Protein 6FU4 (pdb70)

Solvent-accessible surface area: 48179 Å² total

Foldseek 3Di:
DLVVLLVVLVVVLFVVLQVLLLVVLVVVVLVVVVLVVLVVLLVCVVVPVDPPQVSLLVVQVVQQVSQLVDQQFFKGKKWFDVCLSRVPLCVCQPPVNSCAYNSSTNIKMWGDNGRPPTDIDHYDCQCVQQDQFLLRGGPNCLWVVCQVVVAWAWDDWGWDDDPHDTFIIWTKHFNDDPSHGRIMTTHGGLVSVQVSQQVSCCVVLNNQWKKWKADLSAQTSYINVDPVSHSPHNCVVPVVCSVVLNVCQQVQHKDWDDDPQKIKIWHWHASDPPYRTMTMIIIDGSDSSVDD/DVVVVVVVQVLQVVLQVLLLVLLVVVVLVVVVLVVLVVLLVCVVVPVAPPQRSLQVVQVVLVVSQLVDQQFFKDKKWFDVCLRPNPLVVCAPPCSSCAYNSSTNIKMWGCNPRPPIDIGHYPCQCVQQDQFLLRGGPNCLWVVCQVVVAWAKDDKGWDDDPNDTFIIWIKHFNDDPRHGGIMITHGGLVVVQVSQLVSCCVVLNNQWWKWKADLSQATSYINVDRVSHRPHNCVPPVPCSVVLSVCQQVQHWDWADDDFWIKTWHWHASDPPYRTIIMIIIGGPVSD/DLVVLLVVLVVVLFVVLQVLLLVVLCVLVLVVVVLVVLVVLLVCLVVVVAPPVRSLQCVQVVLQVSQLVDQQFFKDKKWFDVCLSRNPLVVCQPPVNSCAYNSSTNIKMWGDNGRPNTDIDHYDCQCPFQPAFLLGGGPNCLWVVCQPVVAWAWDDWGWDDDPNDIAIIWTKHFNDDPSHGGIMTTHGGLVSVQVSQQVSCCVVLNNQWKKWKADLSAQTSYINPDPVSHRPHNCVVPVVCSVVVSVCQQVQHKDWDDDDQKIKIWHWHDSDPPYRTMIMIIIGGSVSSPD/DVVVVVVLVLFVVLQVLLLVVLCVVVLVVVVLVVLVVLLVCVVVVVDPPQVSLQVVQVVLLVSCQVDLQFFKDKKWFDQCLSPNPLVVQAPPQSSCAYNSSTRIKMWGCLDSRDIDIDHYPCQCPQQDQFLFRGGPNCLWVVQQVVVAWAWDDWGWDDGNNDIFIIWTKHFSDDPRHRGIMTTHGGLVSVQVSQLVSCCVVLNNQWWKFKADLRAQTSYINVDPVSHSPGNCVPVVPCRVVLNVVQQVQHWDWADDDFWIKIKHWAASDPPYRIIIMIIIHGVVSD

Structure (mmCIF, N/CA/C/O backbone):
data_6FU4
#
_entry.id   6FU4
#
_cell.length_a   81.616
_cell.length_b   103.983
_cell.length_c   147.452
_cell.angle_alpha   90.00
_cell.angle_beta   90.00
_cell.angle_gamma   90.00
#
_symmetry.space_group_name_H-M   'P 21 21 2'
#
loop_
_entity.id
_entity.type
_entity.pdbx_description
1 polymer 'Probable chemotaxis transducer'
2 non-polymer HISTAMINE
3 non-polymer 'PHOSPHATE ION'
4 non-polymer GLYCEROL
5 non-polymer 'ACETATE ION'
6 water water
#
loop_
_atom_site.group_PDB
_atom_site.id
_atom_site.type_symbol
_atom_site.label_atom_id
_atom_site.label_alt_id
_atom_site.label_comp_id
_atom_site.label_asym_id
_atom_site.label_entity_id
_atom_site.label_seq_id
_atom_site.pdbx_PDB_ins_code
_atom_site.Cartn_x
_atom_site.Cartn_y
_atom_site.Cartn_z
_atom_site.occupancy
_atom_site.B_iso_or_equiv
_atom_site.auth_seq_id
_atom_site.auth_comp_id
_atom_site.auth_asym_id
_atom_site.auth_atom_id
_atom_site.pdbx_PDB_model_num
ATOM 1 N N . GLN A 1 33 ? 25.233 24.839 43.435 1.00 92.45 48 GLN A N 1
ATOM 2 C CA . GLN A 1 33 ? 25.508 23.592 44.139 1.00 92.40 48 GLN A CA 1
ATOM 3 C C . GLN A 1 33 ? 25.017 23.653 45.578 1.00 96.15 48 GLN A C 1
ATOM 4 O O . GLN A 1 33 ? 25.443 24.510 46.355 1.00 95.12 48 GLN A O 1
ATOM 18 N N . LEU A 1 35 ? 25.694 21.340 47.434 1.00 84.96 50 LEU A N 1
ATOM 19 C CA . LEU A 1 35 ? 26.709 20.516 48.080 1.00 78.19 50 LEU A CA 1
ATOM 20 C C . LEU A 1 35 ? 27.298 21.216 49.296 1.00 70.94 50 LEU A C 1
ATOM 21 O O . LEU A 1 35 ? 27.528 20.583 50.334 1.00 67.06 50 LEU A O 1
ATOM 26 N N . ASP A 1 36 ? 27.557 22.521 49.184 1.00 67.47 51 ASP A N 1
ATOM 27 C CA . ASP A 1 36 ? 28.243 23.233 50.257 1.00 63.98 51 ASP A CA 1
ATOM 28 C C . ASP A 1 36 ? 27.410 23.285 51.527 1.00 57.69 51 ASP A C 1
ATOM 29 O O . ASP A 1 36 ? 27.963 23.197 52.627 1.00 57.53 51 ASP A O 1
ATOM 34 N N . GLU A 1 37 ? 26.091 23.412 51.403 1.00 54.93 52 GLU A N 1
ATOM 35 C CA . GLU A 1 37 ? 25.253 23.463 52.592 1.00 53.03 52 GLU A CA 1
ATOM 36 C C . GLU A 1 37 ? 25.279 22.136 53.343 1.00 47.05 52 GLU A C 1
ATOM 37 O O . GLU A 1 37 ? 25.379 22.119 54.575 1.00 46.13 52 GLU A O 1
ATOM 43 N N . SER A 1 38 ? 25.208 21.012 52.622 1.00 43.62 53 SER A N 1
ATOM 44 C CA . SER A 1 38 ? 25.267 19.719 53.293 1.00 42.37 53 SER A CA 1
ATOM 45 C C . SER A 1 38 ? 26.627 19.488 53.941 1.00 43.63 53 SER A C 1
ATOM 46 O O . SER A 1 38 ? 26.705 18.839 54.989 1.00 49.48 53 SER A O 1
ATOM 49 N N . ALA A 1 39 ? 27.703 20.014 53.348 1.00 40.87 54 ALA A N 1
ATOM 50 C CA . ALA A 1 39 ? 29.018 19.891 53.973 1.00 40.80 54 ALA A CA 1
ATOM 51 C C . ALA A 1 39 ? 29.096 20.701 55.261 1.00 38.98 54 ALA A C 1
ATOM 52 O O . ALA A 1 39 ? 29.732 20.273 56.231 1.00 40.42 54 ALA A O 1
ATOM 54 N N . ARG A 1 40 ? 28.465 21.877 55.285 1.00 36.40 55 ARG A N 1
ATOM 55 C CA . ARG A 1 40 ? 28.446 22.689 56.497 1.00 36.98 55 ARG A CA 1
ATOM 56 C C . ARG A 1 40 ? 27.663 22.002 57.607 1.00 34.12 55 ARG A C 1
ATOM 57 O O . ARG A 1 40 ? 28.127 21.920 58.749 1.00 32.58 55 ARG A O 1
ATOM 65 N N . LEU A 1 41 ? 26.464 21.513 57.289 1.00 34.51 56 LEU A N 1
ATOM 66 C CA . LEU A 1 41 ? 25.636 20.879 58.305 1.00 38.99 56 LEU A CA 1
ATOM 67 C C . LEU A 1 41 ? 26.329 19.662 58.897 1.00 40.14 56 LEU A C 1
ATOM 68 O O . LEU A 1 41 ? 26.291 19.449 60.115 1.00 45.93 56 LEU A O 1
ATOM 73 N N . ARG A 1 42 ? 26.991 18.867 58.056 1.00 33.69 57 ARG A N 1
ATOM 74 C CA . ARG A 1 42 ? 27.691 17.691 58.555 1.00 34.02 57 ARG A CA 1
ATOM 75 C C . ARG A 1 42 ? 28.785 18.084 59.536 1.00 36.20 57 ARG A C 1
ATOM 76 O O . ARG A 1 42 ? 28.879 17.524 60.634 1.00 38.41 57 ARG A O 1
ATOM 84 N N . LEU A 1 43 ? 29.609 19.067 59.165 1.00 36.08 58 LEU A N 1
ATOM 85 C CA . LEU A 1 43 ? 30.720 19.467 60.022 1.00 35.71 58 LEU A CA 1
ATOM 86 C C . LEU A 1 43 ? 30.227 20.119 61.309 1.00 33.45 58 LEU A C 1
ATOM 87 O O . LEU A 1 43 ? 30.801 19.894 62.381 1.00 29.43 58 LEU A O 1
ATOM 92 N N . GLU A 1 44 ? 29.173 20.935 61.225 1.00 32.70 59 GLU A N 1
ATOM 93 C CA . GLU A 1 44 ? 28.594 21.500 62.439 1.00 37.08 59 GLU A CA 1
ATOM 94 C C . GLU A 1 44 ? 28.170 20.401 63.404 1.00 35.83 59 GLU A C 1
ATOM 95 O O . GLU A 1 44 ? 28.456 20.475 64.605 1.00 36.22 59 GLU A O 1
ATOM 101 N N . ALA A 1 45 ? 27.509 19.359 62.891 1.00 28.47 60 ALA A N 1
ATOM 102 C CA . ALA A 1 45 ? 27.121 18.241 63.743 1.00 28.81 60 ALA A CA 1
ATOM 103 C C . ALA A 1 45 ? 28.342 17.503 64.283 1.00 28.26 60 ALA A C 1
ATOM 104 O O . ALA A 1 45 ? 28.372 17.129 65.462 1.00 28.51 60 ALA A O 1
ATOM 106 N N . ARG A 1 46 ? 29.362 17.290 63.444 1.00 28.75 61 ARG A N 1
ATOM 107 C CA . ARG A 1 46 ? 30.602 16.689 63.933 1.00 33.34 61 ARG A CA 1
ATOM 108 C C . ARG A 1 46 ? 31.229 17.549 65.022 1.00 37.27 61 ARG A C 1
ATOM 109 O O . ARG A 1 46 ? 31.705 17.030 66.040 1.00 38.17 61 ARG A O 1
ATOM 117 N N . GLY A 1 47 ? 31.225 18.869 64.833 1.00 26.93 62 GLY A N 1
ATOM 118 C CA . GLY A 1 47 ? 31.735 19.752 65.869 1.00 30.82 62 GLY A CA 1
ATOM 119 C C . GLY A 1 47 ? 30.975 19.622 67.176 1.00 32.75 62 GLY A C 1
ATOM 120 O O . GLY A 1 47 ? 31.573 19.607 68.256 1.00 31.21 62 GLY A O 1
ATOM 121 N N A GLU A 1 48 ? 29.645 19.537 67.095 0.56 32.25 63 GLU A N 1
ATOM 122 N N B GLU A 1 48 ? 29.647 19.520 67.103 0.44 32.42 63 GLU A N 1
ATOM 123 C CA A GLU A 1 48 ? 28.838 19.344 68.294 0.56 34.48 63 GLU A CA 1
ATOM 124 C CA B GLU A 1 48 ? 28.877 19.358 68.331 0.44 34.42 63 GLU A CA 1
ATOM 125 C C A GLU A 1 48 ? 29.182 18.024 68.975 0.56 32.52 63 GLU A C 1
ATOM 126 C C B GLU A 1 48 ? 29.166 18.013 68.989 0.44 32.62 63 GLU A C 1
ATOM 127 O O A GLU A 1 48 ? 29.386 17.975 70.192 0.56 32.62 63 GLU A O 1
ATOM 128 O O B GLU A 1 48 ? 29.314 17.939 70.213 0.44 32.86 63 GLU A O 1
ATOM 139 N N . LEU A 1 49 ? 29.272 16.945 68.195 1.00 32.80 64 LEU A N 1
ATOM 140 C CA . LEU A 1 49 ? 29.601 15.636 68.758 1.00 36.61 64 LEU A CA 1
ATOM 141 C C . LEU A 1 49 ? 30.949 15.650 69.474 1.00 35.62 64 LEU A C 1
ATOM 142 O O . LEU A 1 49 ? 31.092 15.072 70.558 1.00 36.17 64 LEU A O 1
ATOM 147 N N . GLN A 1 50 ? 31.951 16.292 68.876 1.00 32.30 65 GLN A N 1
ATOM 148 C CA . GLN A 1 50 ? 33.268 16.346 69.498 1.00 32.12 65 GLN A CA 1
ATOM 149 C C . GLN A 1 50 ? 33.227 17.141 70.801 1.00 36.87 65 GLN A C 1
ATOM 150 O O . GLN A 1 50 ? 33.915 16.792 71.772 1.00 34.30 65 GLN A O 1
ATOM 156 N N . ALA A 1 51 ? 32.410 18.203 70.846 1.00 39.11 66 ALA A N 1
ATOM 157 C CA . ALA A 1 51 ? 32.259 18.983 72.071 1.00 36.34 66 ALA A CA 1
ATOM 158 C C . ALA A 1 51 ? 31.548 18.179 73.153 1.00 36.93 66 ALA A C 1
ATOM 159 O O . ALA A 1 51 ? 31.878 18.296 74.339 1.00 37.47 66 ALA A O 1
ATOM 161 N N . LEU A 1 52 ? 30.562 17.368 72.763 1.00 40.02 67 LEU A N 1
ATOM 162 C CA . LEU A 1 52 ? 29.917 16.469 73.714 1.00 40.13 67 LEU A CA 1
ATOM 163 C C . LEU A 1 52 ? 30.932 15.522 74.341 1.00 35.38 67 LEU A C 1
ATOM 164 O O . LEU A 1 52 ? 30.898 15.277 75.552 1.00 35.11 67 LEU A O 1
ATOM 169 N N . ARG A 1 53 ? 31.854 14.997 73.528 1.00 30.54 68 ARG A N 1
ATOM 170 C CA . ARG A 1 53 ? 32.871 14.079 74.028 1.00 29.10 68 ARG A CA 1
ATOM 171 C C . ARG A 1 53 ? 33.790 14.759 75.034 1.00 27.66 68 ARG A C 1
ATOM 172 O O . ARG A 1 53 ? 34.089 14.196 76.091 1.00 34.08 68 ARG A O 1
ATOM 180 N N . ILE A 1 54 ? 34.273 15.959 74.705 1.00 30.16 69 ILE A N 1
ATOM 181 C CA . ILE A 1 54 ? 35.139 16.693 75.623 1.00 29.55 69 ILE A CA 1
ATOM 182 C C . ILE A 1 54 ? 34.369 17.070 76.881 1.00 31.92 69 ILE A C 1
ATOM 183 O O . ILE A 1 54 ? 34.877 16.949 78.003 1.00 29.94 69 ILE A O 1
ATOM 188 N N . GLN A 1 55 ? 33.125 17.521 76.715 1.00 34.80 70 GLN A N 1
ATOM 189 C CA . GLN A 1 55 ? 32.316 17.899 77.868 1.00 35.84 70 GLN A CA 1
ATOM 190 C C . GLN A 1 55 ? 32.108 16.718 78.804 1.00 35.24 70 GLN A C 1
ATOM 191 O O . GLN A 1 55 ? 32.167 16.867 80.032 1.00 35.67 70 GLN A O 1
ATOM 197 N N A ARG A 1 56 ? 31.875 15.530 78.241 0.67 31.58 71 ARG A N 1
ATOM 198 N N B ARG A 1 56 ? 31.875 15.531 78.239 0.33 31.72 71 ARG A N 1
ATOM 199 C CA A ARG A 1 56 ? 31.652 14.350 79.068 0.67 31.48 71 ARG A CA 1
ATOM 200 C CA B ARG A 1 56 ? 31.653 14.346 79.059 0.33 31.91 71 ARG A CA 1
ATOM 201 C C A ARG A 1 56 ? 32.898 14.000 79.868 0.67 29.59 71 ARG A C 1
ATOM 202 C C B ARG A 1 56 ? 32.897 13.989 79.861 0.33 29.66 71 ARG A C 1
ATOM 203 O O A ARG A 1 56 ? 32.805 13.619 81.041 0.67 29.32 71 ARG A O 1
ATOM 204 O O B ARG A 1 56 ? 32.799 13.578 81.023 0.33 29.10 71 ARG A O 1
ATOM 219 N N . TYR A 1 57 ? 34.077 14.150 79.259 1.00 29.14 72 TYR A N 1
ATOM 220 C CA . TYR A 1 57 ? 35.322 13.889 79.980 1.00 33.96 72 TYR A CA 1
ATOM 221 C C . TYR A 1 57 ? 35.475 14.829 81.173 1.00 32.48 72 TYR A C 1
ATOM 222 O O . TYR A 1 57 ? 35.797 14.400 82.288 1.00 27.56 72 TYR A O 1
ATOM 231 N N . PHE A 1 58 ? 35.235 16.117 80.957 1.00 27.43 73 PHE A N 1
ATOM 232 C CA . PHE A 1 58 ? 35.325 17.065 82.055 1.00 31.82 73 PHE A CA 1
ATOM 233 C C . PHE A 1 58 ? 34.246 16.812 83.103 1.00 35.87 73 PHE A C 1
ATOM 234 O O . PHE A 1 58 ? 34.506 16.926 84.306 1.00 40.21 73 PHE A O 1
ATOM 258 N N . ASP A 1 60 ? 32.677 13.989 83.876 1.00 37.14 75 ASP A N 1
ATOM 259 C CA . ASP A 1 60 ? 32.946 12.786 84.660 1.00 38.64 75 ASP A CA 1
ATOM 260 C C . ASP A 1 60 ? 33.905 13.085 85.809 1.00 39.43 75 ASP A C 1
ATOM 261 O O . ASP A 1 60 ? 33.688 12.638 86.941 1.00 38.63 75 ASP A O 1
ATOM 266 N N . ALA A 1 61 ? 34.963 13.857 85.540 1.00 35.33 76 ALA A N 1
ATOM 267 C CA . ALA A 1 61 ? 35.870 14.269 86.604 1.00 33.19 76 ALA A CA 1
ATOM 268 C C . ALA A 1 61 ? 35.177 15.198 87.592 1.00 37.18 76 ALA A C 1
ATOM 269 O O . ALA A 1 61 ? 35.431 15.127 88.802 1.00 39.27 76 ALA A O 1
ATOM 271 N N . PHE A 1 62 ? 34.291 16.069 87.101 1.00 34.55 77 PHE A N 1
ATOM 272 C CA . PHE A 1 62 ? 33.571 16.979 87.991 1.00 32.86 77 PHE A CA 1
ATOM 273 C C . PHE A 1 62 ? 32.674 16.211 88.962 1.00 34.54 77 PHE A C 1
ATOM 274 O O . PHE A 1 62 ? 32.655 16.500 90.163 1.00 32.27 77 PHE A O 1
ATOM 282 N N A GLN A 1 63 ? 31.932 15.214 88.466 0.41 38.73 78 GLN A N 1
ATOM 283 N N B GLN A 1 63 ? 31.909 15.244 88.444 0.59 38.88 78 GLN A N 1
ATOM 284 C CA A GLN A 1 63 ? 31.097 14.407 89.355 0.41 40.55 78 GLN A CA 1
ATOM 285 C CA B GLN A 1 63 ? 31.125 14.342 89.283 0.59 40.59 78 GLN A CA 1
ATOM 286 C C A GLN A 1 63 ? 31.940 13.683 90.399 0.41 38.83 78 GLN A C 1
ATOM 287 C C B GLN A 1 63 ? 31.977 13.743 90.387 0.59 38.76 78 GLN A C 1
ATOM 288 O O A GLN A 1 63 ? 31.562 13.620 91.576 0.41 39.63 78 GLN A O 1
ATOM 289 O O B GLN A 1 63 ? 31.640 13.811 91.575 0.59 39.96 78 GLN A O 1
ATOM 300 N N . TYR A 1 64 ? 33.079 13.117 89.984 1.00 33.60 79 TYR A N 1
ATOM 301 C CA . TYR A 1 64 ? 33.942 12.419 90.926 1.00 37.81 79 TYR A CA 1
ATOM 302 C C . TYR A 1 64 ? 34.460 13.365 92.005 1.00 36.74 79 TYR A C 1
ATOM 303 O O . TYR A 1 64 ? 34.482 13.013 93.188 1.00 34.98 79 TYR A O 1
ATOM 312 N N . GLY A 1 65 ? 34.850 14.581 91.620 1.00 40.42 80 GLY A N 1
ATOM 313 C CA . GLY A 1 65 ? 35.311 15.541 92.609 1.00 38.53 80 GLY A CA 1
ATOM 314 C C . GLY A 1 65 ? 34.200 16.002 93.533 1.00 36.42 80 GLY A C 1
ATOM 315 O O . GLY A 1 65 ? 34.384 16.068 94.750 1.00 32.97 80 GLY A O 1
ATOM 316 N N A LYS A 1 66 ? 33.029 16.315 92.972 0.49 36.39 81 LYS A N 1
ATOM 317 N N B LYS A 1 66 ? 33.035 16.330 92.966 0.51 36.37 81 LYS A N 1
ATOM 318 C CA A LYS A 1 66 ? 31.916 16.772 93.798 0.49 37.15 81 LYS A CA 1
ATOM 319 C CA B LYS A 1 66 ? 31.904 16.765 93.780 0.51 37.18 81 LYS A CA 1
ATOM 320 C C A LYS A 1 66 ? 31.497 15.705 94.803 0.49 36.78 81 LYS A C 1
ATOM 321 C C B LYS A 1 66 ? 31.522 15.704 94.805 0.51 36.73 81 LYS A C 1
ATOM 322 O O A LYS A 1 66 ? 31.139 16.023 95.945 0.49 37.27 81 LYS A O 1
ATOM 323 O O B LYS A 1 66 ? 31.220 16.024 95.962 0.51 37.30 81 LYS A O 1
ATOM 334 N N . GLY A 1 67 ? 31.537 14.434 94.401 1.00 36.38 82 GLY A N 1
ATOM 335 C CA . GLY A 1 67 ? 31.207 13.370 95.331 1.00 34.73 82 GLY A CA 1
ATOM 336 C C . GLY A 1 67 ? 32.218 13.244 96.453 1.00 35.50 82 GLY A C 1
ATOM 337 O O . GLY A 1 67 ? 31.852 12.988 97.601 1.00 42.97 82 GLY A O 1
ATOM 338 N N . PHE A 1 68 ? 33.499 13.435 96.144 1.00 33.88 83 PHE A N 1
ATOM 339 C CA . PHE A 1 68 ? 34.535 13.300 97.163 1.00 36.49 83 PHE A CA 1
ATOM 340 C C . PHE A 1 68 ? 34.562 14.486 98.123 1.00 37.72 83 PHE A C 1
ATOM 341 O O . PHE A 1 68 ? 34.859 14.307 99.309 1.00 36.83 83 PHE A O 1
ATOM 349 N N . SER A 1 69 ? 34.262 15.695 97.638 1.00 33.52 84 SER A N 1
ATOM 350 C CA . SER A 1 69 ? 34.208 16.853 98.525 1.00 33.98 84 SER A CA 1
ATOM 351 C C . SER A 1 69 ? 33.150 16.684 99.612 1.00 36.15 84 SER A C 1
ATOM 352 O O . SER A 1 69 ? 33.293 17.234 100.708 1.00 39.73 84 SER A O 1
ATOM 355 N N . ARG A 1 70 ? 32.077 15.947 99.327 1.00 34.61 85 ARG A N 1
ATOM 356 C CA . ARG A 1 70 ? 31.091 15.666 100.361 1.00 32.69 85 ARG A CA 1
ATOM 357 C C . ARG A 1 70 ? 31.683 14.770 101.442 1.00 37.73 85 ARG A C 1
ATOM 358 O O . ARG A 1 70 ? 31.448 14.995 102.639 1.00 37.05 85 ARG A O 1
ATOM 366 N N A GLN A 1 71 ? 32.468 13.763 101.047 0.57 35.85 86 GLN A N 1
ATOM 367 N N B GLN A 1 71 ? 32.448 13.752 101.034 0.43 35.75 86 GLN A N 1
ATOM 368 C CA A GLN A 1 71 ? 33.177 12.952 102.033 0.57 33.43 86 GLN A CA 1
ATOM 369 C CA B GLN A 1 71 ? 33.217 12.940 101.974 0.43 33.50 86 GLN A CA 1
ATOM 370 C C A GLN A 1 71 ? 34.102 13.809 102.892 0.57 30.50 86 GLN A C 1
ATOM 371 C C B GLN A 1 71 ? 34.081 13.816 102.876 0.43 30.56 86 GLN A C 1
ATOM 372 O O A GLN A 1 71 ? 34.178 13.620 104.112 0.57 30.85 86 GLN A O 1
ATOM 373 O O B GLN A 1 71 ? 34.102 13.644 104.100 0.43 30.65 86 GLN A O 1
ATOM 384 N N . ILE A 1 72 ? 34.798 14.770 102.279 1.00 27.86 87 ILE A N 1
ATOM 385 C CA . ILE A 1 72 ? 35.673 15.656 103.047 1.00 33.64 87 ILE A CA 1
ATOM 386 C C . ILE A 1 72 ? 34.872 16.457 104.070 1.00 38.38 87 ILE A C 1
ATOM 387 O O . ILE A 1 72 ? 35.233 16.522 105.250 1.00 39.00 87 ILE A O 1
ATOM 392 N N . LEU A 1 73 ? 33.779 17.089 103.633 1.00 38.17 88 LEU A N 1
ATOM 393 C CA . LEU A 1 73 ? 33.029 17.956 104.537 1.00 38.74 88 LEU A CA 1
ATOM 394 C C . LEU A 1 73 ? 32.311 17.161 105.622 1.00 35.80 88 LEU A C 1
ATOM 395 O O . LEU A 1 73 ? 32.120 17.667 106.732 1.00 35.51 88 LEU A O 1
ATOM 400 N N . PHE A 1 74 ? 31.908 15.925 105.326 1.00 33.07 89 PHE A N 1
ATOM 401 C CA . PHE A 1 74 ? 31.294 15.098 106.353 1.00 31.39 89 PHE A CA 1
ATOM 402 C C . PHE A 1 74 ? 32.287 14.800 107.470 1.00 31.36 89 PHE A C 1
ATOM 403 O O . PHE A 1 74 ? 31.983 14.991 108.654 1.00 32.73 89 PHE A O 1
ATOM 411 N N . LEU A 1 75 ? 33.486 14.334 107.106 1.00 30.51 90 LEU A N 1
ATOM 412 C CA . LEU A 1 75 ? 34.533 14.100 108.096 1.00 29.11 90 LEU A CA 1
ATOM 413 C C . LEU A 1 75 ? 34.818 15.357 108.906 1.00 30.94 90 LEU A C 1
ATOM 414 O O . LEU A 1 75 ? 34.976 15.293 110.129 1.00 31.73 90 LEU A O 1
ATOM 419 N N . ARG A 1 76 ? 34.890 16.510 108.240 1.00 35.44 91 ARG A N 1
ATOM 420 C CA . ARG A 1 76 ? 35.067 17.766 108.959 1.00 36.51 91 ARG A CA 1
ATOM 421 C C . ARG A 1 76 ? 33.924 18.001 109.940 1.00 36.48 91 ARG A C 1
ATOM 422 O O . ARG A 1 76 ? 34.144 18.478 111.059 1.00 33.43 91 ARG A O 1
ATOM 430 N N . ASP A 1 77 ? 32.697 17.650 109.548 1.00 37.58 92 ASP A N 1
ATOM 431 C CA . ASP A 1 77 ? 31.564 17.838 110.445 1.00 39.35 92 ASP A CA 1
ATOM 432 C C . ASP A 1 77 ? 31.593 16.858 111.616 1.00 36.87 92 ASP A C 1
ATOM 433 O O . ASP A 1 77 ? 31.216 17.226 112.734 1.00 34.80 92 ASP A O 1
ATOM 438 N N . GLN A 1 78 ? 32.033 15.616 111.385 1.00 34.31 93 GLN A N 1
ATOM 439 C CA . GLN A 1 78 ? 32.140 14.660 112.482 1.00 34.34 93 GLN A CA 1
ATOM 440 C C . GLN A 1 78 ? 33.085 15.171 113.559 1.00 36.30 93 GLN A C 1
ATOM 441 O O . GLN A 1 78 ? 32.828 14.992 114.755 1.00 41.50 93 GLN A O 1
ATOM 447 N N . ALA A 1 79 ? 34.175 15.827 113.151 1.00 34.82 94 ALA A N 1
ATOM 448 C CA . ALA A 1 79 ? 35.127 16.374 114.113 1.00 35.05 94 ALA A CA 1
ATOM 449 C C . ALA A 1 79 ? 34.583 17.626 114.787 1.00 38.06 94 ALA A C 1
ATOM 450 O O . ALA A 1 79 ? 34.804 17.836 115.987 1.00 40.45 94 ALA A O 1
ATOM 452 N N A GLN A 1 80 ? 33.885 18.474 114.028 0.58 37.92 95 GLN A N 1
ATOM 453 N N B GLN A 1 80 ? 33.880 18.476 114.033 0.42 37.91 95 GLN A N 1
ATOM 454 C CA A GLN A 1 80 ? 33.283 19.668 114.610 0.58 37.43 95 GLN A CA 1
ATOM 455 C CA B GLN A 1 80 ? 33.292 19.674 114.624 0.42 37.56 95 GLN A CA 1
ATOM 456 C C A GLN A 1 80 ? 32.301 19.304 115.716 0.58 39.12 95 GLN A C 1
ATOM 457 C C B GLN A 1 80 ? 32.279 19.322 115.704 0.42 39.13 95 GLN A C 1
ATOM 458 O O A GLN A 1 80 ? 32.228 19.986 116.745 0.58 39.77 95 GLN A O 1
ATOM 459 O O B GLN A 1 80 ? 32.163 20.037 116.706 0.42 39.71 95 GLN A O 1
ATOM 470 N N . LYS A 1 81 ? 31.546 18.226 115.525 1.00 40.68 96 LYS A N 1
ATOM 471 C CA . LYS A 1 81 ? 30.584 17.752 116.505 1.00 40.72 96 LYS A CA 1
ATOM 472 C C . LYS A 1 81 ? 31.199 16.778 117.499 1.00 39.74 96 LYS A C 1
ATOM 473 O O . LYS A 1 81 ? 30.467 16.158 118.276 1.00 37.40 96 LYS A O 1
ATOM 479 N N . ARG A 1 82 ? 32.528 16.654 117.496 1.00 39.73 97 ARG A N 1
ATOM 480 C CA . ARG A 1 82 ? 33.312 15.921 118.489 1.00 44.86 97 ARG A CA 1
ATOM 481 C C . ARG A 1 82 ? 33.059 14.419 118.460 1.00 46.60 97 ARG A C 1
ATOM 482 O O . ARG A 1 82 ? 33.332 13.730 119.447 1.00 48.75 97 ARG A O 1
ATOM 490 N N . PHE A 1 83 ? 32.540 13.887 117.356 1.00 42.99 98 PHE A N 1
ATOM 491 C CA . PHE A 1 83 ? 32.457 12.443 117.203 1.00 40.71 98 PHE A CA 1
ATOM 492 C C . PHE A 1 83 ? 33.768 11.843 116.725 1.00 43.53 98 PHE A C 1
ATOM 493 O O . PHE A 1 83 ? 33.891 10.616 116.678 1.00 48.70 98 PHE A O 1
ATOM 501 N N . LEU A 1 84 ? 34.745 12.680 116.390 1.00 40.25 99 LEU A N 1
ATOM 502 C CA . LEU A 1 84 ? 35.988 12.243 115.773 1.00 35.33 99 LEU A CA 1
ATOM 503 C C . LEU A 1 84 ? 37.075 13.230 116.173 1.00 34.09 99 LEU A C 1
ATOM 504 O O . LEU A 1 84 ? 36.869 14.440 116.057 1.00 34.05 99 LEU A O 1
ATOM 509 N N . ASP A 1 85 ? 38.217 12.732 116.645 1.00 34.58 100 ASP A N 1
ATOM 510 C CA . ASP A 1 85 ? 39.246 13.656 117.101 1.00 36.58 100 ASP A CA 1
ATOM 511 C C . ASP A 1 85 ? 40.102 14.139 115.929 1.00 36.74 100 ASP A C 1
ATOM 512 O O . ASP A 1 85 ? 40.077 13.585 114.825 1.00 37.38 100 ASP A O 1
ATOM 517 N N . ALA A 1 86 ? 40.878 15.193 116.198 1.00 33.48 101 ALA A N 1
ATOM 518 C CA . ALA A 1 86 ? 41.600 15.893 115.141 1.00 29.92 101 ALA A CA 1
ATOM 519 C C . ALA A 1 86 ? 42.704 15.030 114.549 1.00 30.96 101 ALA A C 1
ATOM 520 O O . ALA A 1 86 ? 42.973 15.100 113.345 1.00 32.84 101 ALA A O 1
ATOM 522 N N . TYR A 1 87 ? 43.357 14.214 115.379 1.00 32.34 102 TYR A N 1
ATOM 523 C CA . TYR A 1 87 ? 44.422 13.345 114.889 1.00 30.23 102 TYR A CA 1
ATOM 524 C C . TYR A 1 87 ? 43.880 12.278 113.950 1.00 29.24 102 TYR A C 1
ATOM 525 O O . TYR A 1 87 ? 44.485 12.001 112.908 1.00 31.51 102 TYR A O 1
ATOM 534 N N . ASP A 1 88 ? 42.750 11.658 114.305 1.00 30.48 103 ASP A N 1
ATOM 535 C CA . ASP A 1 88 ? 42.134 10.684 113.406 1.00 34.35 103 ASP A CA 1
ATOM 536 C C . ASP A 1 88 ? 41.591 11.363 112.159 1.00 33.12 103 ASP A C 1
ATOM 537 O O . ASP A 1 88 ? 41.688 10.814 111.057 1.00 34.66 103 ASP A O 1
ATOM 542 N N . LEU A 1 89 ? 41.032 12.564 112.317 1.00 32.70 104 LEU A N 1
ATOM 543 C CA . LEU A 1 89 ? 40.455 13.287 111.188 1.00 32.22 104 LEU A CA 1
ATOM 544 C C . LEU A 1 89 ? 41.504 13.583 110.122 1.00 35.51 104 LEU A C 1
ATOM 545 O O . LEU A 1 89 ? 41.330 13.237 108.946 1.00 36.88 104 LEU A O 1
ATOM 550 N N . ARG A 1 90 ? 42.599 14.231 110.516 1.00 32.99 105 ARG A N 1
ATOM 551 C CA . ARG A 1 90 ? 43.664 14.543 109.569 1.00 31.40 105 ARG A CA 1
ATOM 552 C C . ARG A 1 90 ? 44.264 13.283 108.961 1.00 32.48 105 ARG A C 1
ATOM 553 O O . ARG A 1 90 ? 44.548 13.253 107.758 1.00 36.61 105 ARG A O 1
ATOM 561 N N . GLU A 1 91 ? 44.439 12.231 109.765 1.00 32.90 106 GLU A N 1
ATOM 562 C CA . GLU A 1 91 ? 44.823 10.928 109.221 1.00 32.05 106 GLU A CA 1
ATOM 563 C C . GLU A 1 91 ? 43.799 10.430 108.216 1.00 31.47 106 GLU A C 1
ATOM 564 O O . GLU A 1 91 ? 44.163 9.957 107.133 1.00 36.49 106 GLU A O 1
ATOM 570 N N . ASP A 1 92 ? 42.515 10.539 108.550 1.00 31.10 107 ASP A N 1
ATOM 571 C CA . ASP A 1 92 ? 41.482 10.002 107.674 1.00 35.02 107 ASP A CA 1
ATOM 572 C C . ASP A 1 92 ? 41.453 10.740 106.342 1.00 32.20 107 ASP A C 1
ATOM 573 O O . ASP A 1 92 ? 41.407 10.118 105.275 1.00 34.17 107 ASP A O 1
ATOM 578 N N . LEU A 1 93 ? 41.491 12.073 106.390 1.00 29.07 108 LEU A N 1
ATOM 579 C CA . LEU A 1 93 ? 41.546 12.862 105.167 1.00 28.87 108 LEU A CA 1
ATOM 580 C C . LEU A 1 93 ? 42.762 12.488 104.328 1.00 32.63 108 LEU A C 1
ATOM 581 O O . LEU A 1 93 ? 42.646 12.262 103.120 1.00 32.08 108 LEU A O 1
ATOM 586 N N . THR A 1 94 ? 43.939 12.411 104.959 1.00 35.29 109 THR A N 1
ATOM 587 C CA . THR A 1 94 ? 45.161 12.110 104.219 1.00 32.70 109 THR A CA 1
ATOM 588 C C . THR A 1 94 ? 45.053 10.773 103.497 1.00 34.74 109 THR A C 1
ATOM 589 O O . THR A 1 94 ? 45.451 10.654 102.334 1.00 31.36 109 THR A O 1
ATOM 593 N N A ARG A 1 95 ? 44.508 9.755 104.171 0.54 38.58 110 ARG A N 1
ATOM 594 N N B ARG A 1 95 ? 44.490 9.762 104.160 0.46 38.52 110 ARG A N 1
ATOM 595 C CA A ARG A 1 95 ? 44.372 8.438 103.553 0.54 40.21 110 ARG A CA 1
ATOM 596 C CA B ARG A 1 95 ? 44.382 8.444 103.545 0.46 40.21 110 ARG A CA 1
ATOM 597 C C A ARG A 1 95 ? 43.322 8.446 102.448 0.54 39.68 110 ARG A C 1
ATOM 598 C C B ARG A 1 95 ? 43.307 8.418 102.461 0.46 39.71 110 ARG A C 1
ATOM 599 O O A ARG A 1 95 ? 43.526 7.849 101.384 0.54 39.42 110 ARG A O 1
ATOM 600 O O B ARG A 1 95 ? 43.483 7.772 101.421 0.46 39.36 110 ARG A O 1
ATOM 615 N N . GLN A 1 96 ? 42.189 9.111 102.683 1.00 40.03 111 GLN A N 1
ATOM 616 C CA . GLN A 1 96 ? 41.087 9.050 101.732 1.00 37.62 111 GLN A CA 1
ATOM 617 C C . GLN A 1 96 ? 41.347 9.888 100.485 1.00 36.11 111 GLN A C 1
ATOM 618 O O . GLN A 1 96 ? 40.832 9.560 99.409 1.00 37.85 111 GLN A O 1
ATOM 624 N N . VAL A 1 97 ? 42.135 10.959 100.592 1.00 33.87 112 VAL A N 1
ATOM 625 C CA . VAL A 1 97 ? 42.562 11.652 99.382 1.00 36.60 112 VAL A CA 1
ATOM 626 C C . VAL A 1 97 ? 43.360 10.702 98.497 1.00 36.41 112 VAL A C 1
ATOM 627 O O . VAL A 1 97 ? 43.121 10.609 97.286 1.00 35.75 112 VAL A O 1
ATOM 631 N N . ARG A 1 98 ? 44.284 9.945 99.097 1.00 33.51 113 ARG A N 1
ATOM 632 C CA . ARG A 1 98 ? 45.094 9.013 98.320 1.00 32.66 113 ARG A CA 1
ATOM 633 C C . ARG A 1 98 ? 44.245 7.906 97.705 1.00 35.37 113 ARG A C 1
ATOM 634 O O . ARG A 1 98 ? 44.450 7.535 96.543 1.00 36.82 113 ARG A O 1
ATOM 642 N N . THR A 1 99 ? 43.299 7.357 98.469 1.00 34.34 114 THR A N 1
ATOM 643 C CA . THR A 1 99 ? 42.474 6.273 97.946 1.00 34.20 114 THR A CA 1
ATOM 644 C C . THR A 1 99 ? 41.597 6.756 96.798 1.00 34.52 114 THR A C 1
ATOM 645 O O . THR A 1 99 ? 41.430 6.054 95.793 1.00 36.80 114 THR A O 1
ATOM 649 N N . ALA A 1 100 ? 41.047 7.967 96.923 1.00 32.09 115 ALA A N 1
ATOM 650 C CA . ALA A 1 100 ? 40.188 8.524 95.888 1.00 30.49 115 ALA A CA 1
ATOM 651 C C . ALA A 1 100 ? 40.968 8.836 94.614 1.00 34.27 115 ALA A C 1
ATOM 652 O O . ALA A 1 100 ? 40.425 8.718 93.509 1.00 33.91 115 ALA A O 1
ATOM 654 N N . LEU A 1 101 ? 42.233 9.239 94.747 1.00 32.68 116 LEU A N 1
ATOM 655 C CA . LEU A 1 101 ? 43.071 9.428 93.568 1.00 32.29 116 LEU A CA 1
ATOM 656 C C . LEU A 1 101 ? 43.412 8.091 92.922 1.00 36.04 116 LEU A C 1
ATOM 657 O O . LEU A 1 101 ? 43.316 7.942 91.698 1.00 38.19 116 LEU A O 1
ATOM 662 N N . ALA A 1 102 ? 43.806 7.104 93.732 1.00 37.59 117 ALA A N 1
ATOM 663 C CA . ALA A 1 102 ? 44.111 5.776 93.204 1.00 35.74 117 ALA A CA 1
ATOM 664 C C . ALA A 1 102 ? 42.917 5.169 92.472 1.00 35.92 117 ALA A C 1
ATOM 665 O O . ALA A 1 102 ? 43.097 4.380 91.536 1.00 35.19 117 ALA A O 1
ATOM 667 N N . ALA A 1 103 ? 41.698 5.533 92.870 1.00 36.72 118 ALA A N 1
ATOM 668 C CA . ALA A 1 103 ? 40.509 4.951 92.261 1.00 41.30 118 ALA A CA 1
ATOM 669 C C . ALA A 1 103 ? 40.198 5.522 90.881 1.00 41.83 118 ALA A C 1
ATOM 670 O O . ALA A 1 103 ? 39.421 4.915 90.137 1.00 47.47 118 ALA A O 1
ATOM 672 N N . ASN A 1 104 ? 40.782 6.662 90.513 1.00 35.09 119 ASN A N 1
ATOM 673 C CA . ASN A 1 104 ? 40.520 7.296 89.222 1.00 35.33 119 ASN A CA 1
ATOM 674 C C . ASN A 1 104 ? 41.836 7.478 88.477 1.00 36.74 119 ASN A C 1
ATOM 675 O O . ASN A 1 104 ? 42.503 8.514 88.621 1.00 38.43 119 ASN A O 1
ATOM 680 N N . PRO A 1 105 ? 42.247 6.501 87.661 1.00 36.65 120 PRO A N 1
ATOM 681 C CA . PRO A 1 105 ? 43.500 6.646 86.904 1.00 39.05 120 PRO A CA 1
ATOM 682 C C . PRO A 1 105 ? 43.446 7.679 85.781 1.00 38.39 120 PRO A C 1
ATOM 683 O O . PRO A 1 105 ? 44.463 7.876 85.112 1.00 39.84 120 PRO A O 1
ATOM 687 N N . GLU A 1 106 ? 42.318 8.358 85.557 1.00 35.81 121 GLU A N 1
ATOM 688 C CA . GLU A 1 106 ? 42.282 9.493 84.639 1.00 34.48 121 GLU A CA 1
ATOM 689 C C . GLU A 1 106 ? 42.766 10.785 85.279 1.00 34.64 121 GLU A C 1
ATOM 690 O O . GLU A 1 106 ? 42.938 11.781 84.566 1.00 33.83 121 GLU A O 1
ATOM 696 N N . VAL A 1 107 ? 42.971 10.799 86.595 1.00 32.65 122 VAL A N 1
ATOM 697 C CA . VAL A 1 107 ? 43.256 12.017 87.342 1.00 32.58 122 VAL A CA 1
ATOM 698 C C . VAL A 1 107 ? 44.719 12.009 87.763 1.00 33.91 122 VAL A C 1
ATOM 699 O O . VAL A 1 107 ? 45.237 10.988 88.229 1.00 38.13 122 VAL A O 1
ATOM 703 N N . LEU A 1 108 ? 45.381 13.154 87.599 1.00 28.15 123 LEU A N 1
ATOM 704 C CA . LEU A 1 108 ? 46.804 13.285 87.862 1.00 23.39 123 LEU A CA 1
ATOM 705 C C . LEU A 1 108 ? 47.101 13.588 89.326 1.00 32.48 123 LEU A C 1
ATOM 706 O O . LEU A 1 108 ? 48.046 13.032 89.904 1.00 35.33 123 LEU A O 1
ATOM 711 N N . GLY A 1 109 ? 46.323 14.473 89.933 1.00 31.18 124 GLY A N 1
ATOM 712 C CA . GLY A 1 109 ? 46.586 14.887 91.293 1.00 29.18 124 GLY A CA 1
ATOM 713 C C . GLY A 1 109 ? 45.291 15.213 91.999 1.00 29.83 124 GLY A C 1
ATOM 714 O O . GLY A 1 109 ? 44.268 15.507 91.375 1.00 30.26 124 GLY A O 1
ATOM 715 N N . LEU A 1 110 ? 45.360 15.161 93.323 1.00 30.80 125 LEU A N 1
ATOM 716 C CA . LEU A 1 110 ? 44.235 15.461 94.198 1.00 30.42 125 LEU A CA 1
ATOM 717 C C . LEU A 1 110 ? 44.776 16.296 95.346 1.00 28.40 125 LEU A C 1
ATOM 718 O O . LEU A 1 110 ? 45.615 15.812 96.109 1.00 31.11 125 LEU A O 1
ATOM 723 N N . TYR A 1 111 ? 44.307 17.536 95.471 1.00 26.49 126 TYR A N 1
ATOM 724 C CA . TYR A 1 111 ? 44.755 18.426 96.529 1.00 27.38 126 TYR A CA 1
ATOM 725 C C . TYR A 1 111 ? 43.573 18.906 97.358 1.00 30.96 126 TYR A C 1
ATOM 726 O O . TYR A 1 111 ? 42.449 19.013 96.860 1.00 35.65 126 TYR A O 1
ATOM 735 N N . VAL A 1 112 ? 43.841 19.183 98.637 1.00 30.26 127 VAL A N 1
ATOM 736 C CA . VAL A 1 112 ? 42.834 19.664 99.581 1.00 32.57 127 VAL A CA 1
ATOM 737 C C . VAL A 1 112 ? 43.471 20.741 100.447 1.00 32.62 127 VAL A C 1
ATOM 738 O O . VAL A 1 112 ? 44.497 20.497 101.088 1.00 34.94 127 VAL A O 1
ATOM 742 N N . VAL A 1 113 ? 42.873 21.929 100.466 1.00 31.77 128 VAL A N 1
ATOM 743 C CA . VAL A 1 113 ? 43.367 23.041 101.267 1.00 32.29 128 VAL A CA 1
ATOM 744 C C . VAL A 1 113 ? 42.211 23.600 102.071 1.00 34.67 128 VAL A C 1
ATOM 745 O O . VAL A 1 113 ? 41.134 23.850 101.520 1.00 34.89 128 VAL A O 1
ATOM 749 N N . PHE A 1 114 ? 42.437 23.796 103.366 1.00 34.04 129 PHE A N 1
ATOM 750 C CA . PHE A 1 114 ? 41.500 24.479 104.241 1.00 29.62 129 PHE A CA 1
ATOM 751 C C . PHE A 1 114 ? 42.064 25.839 104.619 1.00 33.98 129 PHE A C 1
ATOM 752 O O . PHE A 1 114 ? 43.282 26.037 104.638 1.00 35.88 129 PHE A O 1
ATOM 760 N N . GLU A 1 115 ? 41.168 26.790 104.888 1.00 38.08 130 GLU A N 1
ATOM 761 C CA . GLU A 1 115 ? 41.597 28.055 105.458 1.00 40.25 130 GLU A CA 1
ATOM 762 C C . GLU A 1 115 ? 42.255 27.794 106.813 1.00 37.79 130 GLU A C 1
ATOM 763 O O . GLU A 1 115 ? 42.001 26.764 107.444 1.00 36.25 130 GLU A O 1
ATOM 769 N N . PRO A 1 116 ? 43.125 28.698 107.263 1.00 35.96 131 PRO A N 1
ATOM 770 C CA . PRO A 1 116 ? 43.784 28.503 108.563 1.00 36.14 131 PRO A CA 1
ATOM 771 C C . PRO A 1 116 ? 42.776 28.249 109.674 1.00 39.90 131 PRO A C 1
ATOM 772 O O . PRO A 1 116 ? 41.801 28.990 109.838 1.00 40.78 131 PRO A O 1
ATOM 776 N N . ASN A 1 117 ? 43.007 27.167 110.420 1.00 37.35 132 ASN A N 1
ATOM 777 C CA . ASN A 1 117 ? 42.187 26.727 111.544 1.00 35.55 132 ASN A CA 1
ATOM 778 C C . ASN A 1 117 ? 40.753 26.406 111.150 1.00 36.58 132 ASN A C 1
ATOM 779 O O . ASN A 1 117 ? 39.907 26.211 112.029 1.00 39.23 132 ASN A O 1
ATOM 784 N N . ALA A 1 118 ? 40.447 26.342 109.855 1.00 34.30 133 ALA A N 1
ATOM 785 C CA . ALA A 1 118 ? 39.071 26.123 109.434 1.00 33.32 133 ALA A CA 1
ATOM 786 C C . ALA A 1 118 ? 38.689 24.650 109.361 1.00 33.35 133 ALA A C 1
ATOM 787 O O . ALA A 1 118 ? 37.495 24.342 109.284 1.00 33.63 133 ALA A O 1
ATOM 789 N N . LEU A 1 119 ? 39.660 23.733 109.388 1.00 31.97 134 LEU A N 1
ATOM 790 C CA . LEU A 1 119 ? 39.325 22.310 109.414 1.00 31.02 134 LEU A CA 1
ATOM 791 C C . LEU A 1 119 ? 38.892 21.869 110.810 1.00 38.77 134 LEU A C 1
ATOM 792 O O . LEU A 1 119 ? 37.849 21.226 110.970 1.00 44.47 134 LEU A O 1
ATOM 797 N N . ASP A 1 120 ? 39.678 22.212 111.836 1.00 36.92 135 ASP A N 1
ATOM 798 C CA . ASP A 1 120 ? 39.359 21.755 113.184 1.00 35.22 135 ASP A CA 1
ATOM 799 C C . ASP A 1 120 ? 39.776 22.745 114.268 1.00 36.87 135 ASP A C 1
ATOM 800 O O . ASP A 1 120 ? 39.775 22.373 115.449 1.00 39.35 135 ASP A O 1
ATOM 805 N N . GLY A 1 121 ? 40.133 23.979 113.919 1.00 37.15 136 GLY A N 1
ATOM 806 C CA . GLY A 1 121 ? 40.594 24.934 114.907 1.00 37.83 136 GLY A CA 1
ATOM 807 C C . GLY A 1 121 ? 41.875 24.549 115.609 1.00 42.77 136 GLY A C 1
ATOM 808 O O . GLY A 1 121 ? 42.208 25.148 116.634 1.00 45.49 136 GLY A O 1
ATOM 809 N N . LYS A 1 122 ? 42.629 23.584 115.071 1.00 40.80 137 LYS A N 1
ATOM 810 C CA . LYS A 1 122 ? 43.761 23.006 115.783 1.00 38.82 137 LYS A CA 1
ATOM 811 C C . LYS A 1 122 ? 45.023 22.959 114.928 1.00 40.88 137 LYS A C 1
ATOM 812 O O . LYS A 1 122 ? 45.857 22.069 115.107 1.00 40.70 137 LYS A O 1
ATOM 818 N N . ASP A 1 123 ? 45.184 23.917 114.005 1.00 41.37 138 ASP A N 1
ATOM 819 C CA . ASP A 1 123 ? 46.376 23.957 113.158 1.00 36.62 138 ASP A CA 1
ATOM 820 C C . ASP A 1 123 ? 47.660 23.982 113.985 1.00 37.33 138 ASP A C 1
ATOM 821 O O . ASP A 1 123 ? 48.672 23.397 113.578 1.00 40.56 138 ASP A O 1
ATOM 826 N N . GLU A 1 124 ? 47.638 24.645 115.145 1.00 38.58 139 GLU A N 1
ATOM 827 C CA . GLU A 1 124 ? 48.847 24.786 115.957 1.00 44.40 139 GLU A CA 1
ATOM 828 C C . GLU A 1 124 ? 49.411 23.435 116.387 1.00 44.86 139 GLU A C 1
ATOM 829 O O . GLU A 1 124 ? 50.610 23.324 116.667 1.00 42.47 139 GLU A O 1
ATOM 835 N N . LEU A 1 125 ? 48.571 22.402 116.438 1.00 46.57 140 LEU A N 1
ATOM 836 C CA . LEU A 1 125 ? 49.000 21.076 116.864 1.00 45.83 140 LEU A CA 1
ATOM 837 C C . LEU A 1 125 ? 49.648 20.267 115.749 1.00 42.92 140 LEU A C 1
ATOM 838 O O . LEU A 1 125 ? 50.227 19.215 116.036 1.00 44.53 140 LEU A O 1
ATOM 843 N N . PHE A 1 126 ? 49.569 20.713 114.494 1.00 38.92 141 PHE A N 1
ATOM 844 C CA . PHE A 1 126 ? 50.029 19.895 113.377 1.00 38.62 141 PHE A CA 1
ATOM 845 C C . PHE A 1 126 ? 51.062 20.621 112.522 1.00 40.14 141 PHE A C 1
ATOM 846 O O . PHE A 1 126 ? 51.208 20.323 111.334 1.00 41.20 141 PHE A O 1
ATOM 854 N N . VAL A 1 127 ? 51.795 21.570 113.111 1.00 41.27 142 VAL A N 1
ATOM 855 C CA . VAL A 1 127 ? 52.860 22.241 112.374 1.00 41.58 142 VAL A CA 1
ATOM 856 C C . VAL A 1 127 ? 53.899 21.213 111.951 1.00 43.91 142 VAL A C 1
ATOM 857 O O . VAL A 1 127 ? 54.419 20.452 112.778 1.00 47.05 142 VAL A O 1
ATOM 861 N N . ASP A 1 128 ? 54.198 21.187 110.650 1.00 42.05 143 ASP A N 1
ATOM 862 C CA . ASP A 1 128 ? 55.177 20.270 110.055 1.00 39.28 143 ASP A CA 1
ATOM 863 C C . ASP A 1 128 ? 54.791 18.809 110.285 1.00 39.03 143 ASP A C 1
ATOM 864 O O . ASP A 1 128 ? 55.605 17.982 110.701 1.00 35.00 143 ASP A O 1
ATOM 869 N N . GLN A 1 129 ? 53.531 18.492 109.979 1.00 40.26 144 GLN A N 1
ATOM 870 C CA . GLN A 1 129 ? 53.008 17.128 110.012 1.00 39.20 144 GLN A CA 1
ATOM 871 C C . GLN A 1 129 ? 52.535 16.736 108.613 1.00 41.31 144 GLN A C 1
ATOM 872 O O . GLN A 1 129 ? 51.327 16.624 108.360 1.00 45.93 144 GLN A O 1
ATOM 878 N N . PRO A 1 130 ? 53.465 16.517 107.677 1.00 36.40 145 PRO A N 1
ATOM 879 C CA . PRO A 1 130 ? 53.047 16.172 106.309 1.00 33.41 145 PRO A CA 1
ATOM 880 C C . PRO A 1 130 ? 52.412 14.797 106.191 1.00 34.09 145 PRO A C 1
ATOM 881 O O . PRO A 1 130 ? 51.558 14.599 105.316 1.00 38.41 145 PRO A O 1
ATOM 885 N N . ALA A 1 131 ? 52.798 13.833 107.030 1.00 28.81 146 ALA A N 1
ATOM 886 C CA . ALA A 1 131 ? 52.102 12.552 107.008 1.00 28.38 146 ALA A CA 1
ATOM 887 C C . ALA A 1 131 ? 50.645 12.690 107.423 1.00 31.13 146 ALA A C 1
ATOM 888 O O . ALA A 1 131 ? 49.884 11.724 107.300 1.00 32.25 146 ALA A O 1
ATOM 890 N N . LEU A 1 132 ? 50.251 13.864 107.920 1.00 32.91 147 LEU A N 1
ATOM 891 C CA . LEU A 1 132 ? 48.866 14.184 108.233 1.00 35.88 147 LEU A CA 1
ATOM 892 C C . LEU A 1 132 ? 48.352 15.340 107.376 1.00 33.51 147 LEU A C 1
ATOM 893 O O . LEU A 1 132 ? 47.350 15.973 107.728 1.00 33.53 147 LEU A O 1
ATOM 898 N N . GLY A 1 133 ? 49.035 15.637 106.269 1.00 27.16 148 GLY A N 1
ATOM 899 C CA . GLY A 1 133 ? 48.589 16.660 105.344 1.00 25.18 148 GLY A CA 1
ATOM 900 C C . GLY A 1 133 ? 48.688 18.088 105.837 1.00 31.19 148 GLY A C 1
ATOM 901 O O . GLY A 1 133 ? 48.004 18.960 105.291 1.00 34.55 148 GLY A O 1
ATOM 902 N N . SER A 1 134 ? 49.524 18.361 106.842 1.00 30.03 149 SER A N 1
ATOM 903 C CA . SER A 1 134 ? 49.603 19.674 107.473 1.00 34.06 149 SER A CA 1
ATOM 904 C C . SER A 1 134 ? 50.959 20.320 107.199 1.00 37.01 149 SER A C 1
ATOM 905 O O . SER A 1 134 ? 52.001 19.666 107.322 1.00 26.04 149 SER A O 1
ATOM 908 N N . ASN A 1 135 ? 50.945 21.613 106.862 1.00 25.62 150 ASN A N 1
ATOM 909 C CA . ASN A 1 135 ? 52.102 22.273 106.272 1.00 32.57 150 ASN A CA 1
ATOM 910 C C . ASN A 1 135 ? 52.906 23.042 107.327 1.00 34.12 150 ASN A C 1
ATOM 911 O O . ASN A 1 135 ? 52.786 22.793 108.534 1.00 32.05 150 ASN A O 1
ATOM 916 N N . ASP A 1 136 ? 53.727 23.993 106.870 1.00 32.23 151 ASP A N 1
ATOM 917 C CA . ASP A 1 136 ? 54.655 24.689 107.752 1.00 32.88 151 ASP A CA 1
ATOM 918 C C . ASP A 1 136 ? 53.945 25.524 108.809 1.00 38.14 151 ASP A C 1
ATOM 919 O O . ASP A 1 136 ? 54.578 25.935 109.786 1.00 46.05 151 ASP A O 1
ATOM 924 N N A LYS A 1 137 ? 52.648 25.781 108.642 0.47 38.95 152 LYS A N 1
ATOM 925 N N B LYS A 1 137 ? 52.648 25.785 108.640 0.53 38.94 152 LYS A N 1
ATOM 926 C CA A LYS A 1 137 ? 51.866 26.525 109.622 0.47 40.15 152 LYS A CA 1
ATOM 927 C CA B LYS A 1 137 ? 51.864 26.527 109.621 0.53 40.18 152 LYS A CA 1
ATOM 928 C C A LYS A 1 137 ? 50.730 25.684 110.194 0.47 38.62 152 LYS A C 1
ATOM 929 C C B LYS A 1 137 ? 50.736 25.683 110.206 0.53 38.70 152 LYS A C 1
ATOM 930 O O A LYS A 1 137 ? 49.775 26.234 110.753 0.47 37.60 152 LYS A O 1
ATOM 931 O O B LYS A 1 137 ? 49.792 26.232 110.784 0.53 37.56 152 LYS A O 1
ATOM 942 N N . GLY A 1 138 ? 50.810 24.359 110.058 1.00 35.98 153 GLY A N 1
ATOM 943 C CA . GLY A 1 138 ? 49.781 23.470 110.552 1.00 29.86 153 GLY A CA 1
ATOM 944 C C . GLY A 1 138 ? 48.489 23.502 109.775 1.00 31.47 153 GLY A C 1
ATOM 945 O O . GLY A 1 138 ? 47.583 22.718 110.078 1.00 34.01 153 GLY A O 1
ATOM 946 N N . ARG A 1 139 ? 48.364 24.380 108.787 1.00 32.93 154 ARG A N 1
ATOM 947 C CA . ARG A 1 139 ? 47.190 24.363 107.932 1.00 32.62 154 ARG A CA 1
ATOM 948 C C . ARG A 1 139 ? 47.111 23.032 107.201 1.00 33.53 154 ARG A C 1
ATOM 949 O O . ARG A 1 139 ? 48.123 22.505 106.723 1.00 29.84 154 ARG A O 1
ATOM 957 N N . PHE A 1 140 ? 45.911 22.462 107.147 1.00 30.30 155 PHE A N 1
ATOM 958 C CA . PHE A 1 140 ? 45.738 21.249 106.366 1.00 30.53 155 PHE A CA 1
ATOM 959 C C . PHE A 1 140 ? 45.805 21.613 104.890 1.00 36.59 155 PHE A C 1
ATOM 960 O O . PHE A 1 140 ? 44.903 22.273 104.359 1.00 35.12 155 PHE A O 1
ATOM 968 N N . SER A 1 141 ? 46.882 21.176 104.235 1.00 37.31 156 SER A N 1
ATOM 969 C CA . SER A 1 141 ? 47.200 21.527 102.853 1.00 34.31 156 SER A CA 1
ATOM 970 C C . SER A 1 141 ? 47.856 20.290 102.240 1.00 33.58 156 SER A C 1
ATOM 971 O O . SER A 1 141 ? 49.062 20.085 102.394 1.00 35.09 156 SER A O 1
ATOM 974 N N . LEU A 1 142 ? 47.065 19.464 101.558 1.00 28.17 157 LEU A N 1
ATOM 975 C CA . LEU A 1 142 ? 47.483 18.123 101.173 1.00 28.29 157 LEU A CA 1
ATOM 976 C C . LEU A 1 142 ? 47.397 17.933 99.666 1.00 33.83 157 LEU A C 1
ATOM 977 O O . LEU A 1 142 ? 46.472 18.435 99.021 1.00 34.05 157 LEU A O 1
ATOM 982 N N . TYR A 1 143 ? 48.358 17.181 99.118 1.00 35.39 158 TYR A N 1
ATOM 983 C CA . TYR A 1 143 ? 48.392 16.810 97.709 1.00 29.43 158 TYR A CA 1
ATOM 984 C C . TYR A 1 143 ? 48.860 15.370 97.579 1.00 27.94 158 TYR A C 1
ATOM 985 O O . TYR A 1 143 ? 49.880 14.990 98.162 1.00 23.09 158 TYR A O 1
ATOM 994 N N . TRP A 1 144 ? 48.108 14.570 96.832 1.00 29.63 159 TRP A N 1
ATOM 995 C CA . TRP A 1 144 ? 48.567 13.280 96.342 1.00 31.74 159 TRP A CA 1
ATOM 996 C C . TRP A 1 144 ? 48.600 13.356 94.824 1.00 33.58 159 TRP A C 1
ATOM 997 O O . TRP A 1 144 ? 47.715 13.959 94.207 1.00 34.38 159 TRP A O 1
ATOM 1008 N N . ALA A 1 145 ? 49.627 12.764 94.221 1.00 32.52 160 ALA A N 1
ATOM 1009 C CA . ALA A 1 145 ? 49.741 12.773 92.770 1.00 35.84 160 ALA A CA 1
ATOM 1010 C C . ALA A 1 145 ? 50.240 11.424 92.276 1.00 35.72 160 ALA A C 1
ATOM 1011 O O . ALA A 1 145 ? 50.889 10.673 93.007 1.00 34.62 160 ALA A O 1
ATOM 1013 N N . GLN A 1 146 ? 49.923 11.124 91.018 1.00 37.45 161 GLN A N 1
ATOM 1014 C CA . GLN A 1 146 ? 50.425 9.924 90.346 1.00 38.92 161 GLN A CA 1
ATOM 1015 C C . GLN A 1 146 ? 50.850 10.344 88.943 1.00 39.63 161 GLN A C 1
ATOM 1016 O O . GLN A 1 146 ? 49.998 10.540 88.069 1.00 41.34 161 GLN A O 1
ATOM 1022 N N . ALA A 1 147 ? 52.161 10.508 88.736 1.00 35.79 162 ALA A N 1
ATOM 1023 C CA . ALA A 1 147 ? 52.642 10.915 87.417 1.00 33.84 162 ALA A CA 1
ATOM 1024 C C . ALA A 1 147 ? 52.230 9.902 86.358 1.00 34.43 162 ALA A C 1
ATOM 1025 O O . ALA A 1 147 ? 51.878 10.272 85.235 1.00 39.73 162 ALA A O 1
ATOM 1027 N N . THR A 1 148 ? 52.272 8.620 86.702 1.00 36.01 163 THR A N 1
ATOM 1028 C CA . THR A 1 148 ? 51.634 7.520 86.002 1.00 38.13 163 THR A CA 1
ATOM 1029 C C . THR A 1 148 ? 50.772 6.766 87.008 1.00 41.08 163 THR A C 1
ATOM 1030 O O . THR A 1 148 ? 51.069 6.780 88.206 1.00 42.62 163 THR A O 1
ATOM 1034 N N . PRO A 1 149 ? 49.683 6.135 86.570 1.00 43.65 164 PRO A N 1
ATOM 1035 C CA . PRO A 1 149 ? 48.700 5.620 87.541 1.00 44.28 164 PRO A CA 1
ATOM 1036 C C . PRO A 1 149 ? 49.332 4.625 88.504 1.00 48.00 164 PRO A C 1
ATOM 1037 O O . PRO A 1 149 ? 49.904 3.613 88.098 1.00 48.99 164 PRO A O 1
ATOM 1041 N N . GLY A 1 150 ? 49.264 4.948 89.795 1.00 47.93 165 GLY A N 1
ATOM 1042 C CA . GLY A 1 150 ? 49.743 4.077 90.848 1.00 39.39 165 GLY A CA 1
ATOM 1043 C C . GLY A 1 150 ? 51.017 4.528 91.534 1.00 39.65 165 GLY A C 1
ATOM 1044 O O . GLY A 1 150 ? 51.299 4.052 92.643 1.00 43.24 165 GLY A O 1
ATOM 1045 N N . GLN A 1 151 ? 51.819 5.409 90.932 1.00 37.97 166 GLN A N 1
ATOM 1046 C CA . GLN A 1 151 ? 53.019 5.868 91.634 1.00 39.82 166 GLN A CA 1
ATOM 1047 C C . GLN A 1 151 ? 52.664 7.107 92.461 1.00 37.92 166 GLN A C 1
ATOM 1048 O O . GLN A 1 151 ? 53.007 8.258 92.165 1.00 36.94 166 GLN A O 1
ATOM 1054 N N . LEU A 1 152 ? 51.962 6.822 93.553 1.00 32.42 167 LEU A N 1
ATOM 1055 C CA . LEU A 1 152 ? 51.360 7.838 94.398 1.00 33.51 167 LEU A CA 1
ATOM 1056 C C . LEU A 1 152 ? 52.391 8.366 95.388 1.00 36.12 167 LEU A C 1
ATOM 1057 O O . LEU A 1 152 ? 52.855 7.633 96.271 1.00 33.17 167 LEU A O 1
ATOM 1062 N N . GLU A 1 153 ? 52.754 9.635 95.230 1.00 33.53 168 GLU A N 1
ATOM 1063 C CA . GLU A 1 153 ? 53.569 10.363 96.183 1.00 31.68 168 GLU A CA 1
ATOM 1064 C C . GLU A 1 153 ? 52.778 11.573 96.664 1.00 30.30 168 GLU A C 1
ATOM 1065 O O . GLU A 1 153 ? 51.753 11.944 96.085 1.00 27.83 168 GLU A O 1
ATOM 1071 N N . SER A 1 154 ? 53.253 12.186 97.744 1.00 29.50 169 SER A N 1
ATOM 1072 C CA . SER A 1 154 ? 52.478 13.193 98.445 1.00 31.40 169 SER A CA 1
ATOM 1073 C C . SER A 1 154 ? 53.314 14.438 98.716 1.00 32.20 169 SER A C 1
ATOM 1074 O O . SER A 1 154 ? 54.548 14.408 98.732 1.00 32.01 169 SER A O 1
ATOM 1077 N N . GLU A 1 155 ? 52.604 15.538 98.953 1.00 31.57 170 GLU A N 1
ATOM 1078 C CA . GLU A 1 155 ? 53.203 16.815 99.292 1.00 28.87 170 GLU A CA 1
ATOM 1079 C C . GLU A 1 155 ? 52.230 17.574 100.183 1.00 29.82 170 GLU A C 1
ATOM 1080 O O . GLU A 1 155 ? 51.010 17.454 100.037 1.00 29.17 170 GLU A O 1
ATOM 1086 N N . SER A 1 156 ? 52.773 18.344 101.120 1.00 31.98 171 SER A N 1
ATOM 1087 C CA . SER A 1 156 ? 51.983 19.305 101.882 1.00 33.77 171 SER A CA 1
ATOM 1088 C C . SER A 1 156 ? 52.387 20.706 101.435 1.00 35.03 171 SER A C 1
ATOM 1089 O O . SER A 1 156 ? 53.539 21.112 101.612 1.00 33.93 171 SER A O 1
ATOM 1100 N N . ILE A 1 158 ? 53.227 24.375 101.239 1.00 35.19 173 ILE A N 1
ATOM 1101 C CA . ILE A 1 158 ? 53.608 25.415 102.188 1.0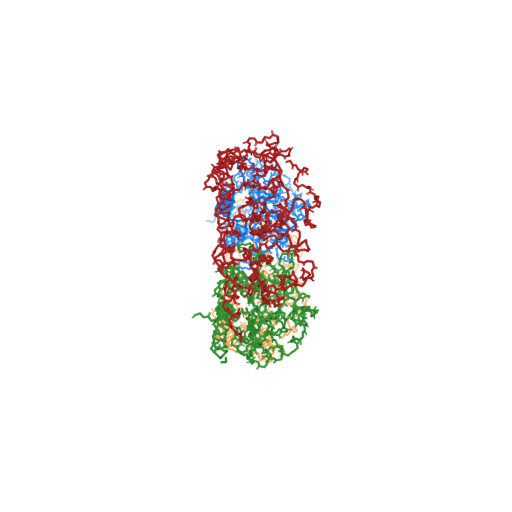0 32.36 173 ILE A CA 1
ATOM 1102 C C . ILE A 1 158 ? 52.858 26.700 101.859 1.00 30.56 173 ILE A C 1
ATOM 1103 O O . ILE A 1 158 ? 52.234 26.818 100.798 1.00 30.48 173 ILE A O 1
ATOM 1108 N N . GLU A 1 159 ? 52.914 27.671 102.773 1.00 32.27 174 GLU A N 1
ATOM 1109 C CA . GLU A 1 159 ? 52.157 28.908 102.609 1.00 33.34 174 GLU A CA 1
ATOM 1110 C C . GLU A 1 159 ? 52.637 29.710 101.406 1.00 35.97 174 GLU A C 1
ATOM 1111 O O . GLU A 1 159 ? 51.825 30.312 100.694 1.00 35.00 174 GLU A O 1
ATOM 1117 N N . SER A 1 160 ? 53.950 29.749 101.169 1.00 37.09 175 SER A N 1
ATOM 1118 C CA . SER A 1 160 ? 54.453 30.553 100.060 1.00 33.63 175 SER A CA 1
ATOM 1119 C C . SER A 1 160 ? 53.996 29.997 98.719 1.00 35.19 175 SER A C 1
ATOM 1120 O O . SER A 1 160 ? 53.827 30.761 97.762 1.00 41.58 175 SER A O 1
ATOM 1123 N N . GLU A 1 161 ? 53.768 28.682 98.630 1.00 33.62 176 GLU A N 1
ATOM 1124 C CA . GLU A 1 161 ? 53.244 28.111 97.392 1.00 33.94 176 GLU A CA 1
ATOM 1125 C C . GLU A 1 161 ? 51.759 28.418 97.218 1.00 36.81 176 GLU A C 1
ATOM 1126 O O . GLU A 1 161 ? 51.314 28.747 96.113 1.00 37.08 176 GLU A O 1
ATOM 1132 N N . LEU A 1 162 ? 50.978 28.317 98.294 1.00 38.27 177 LEU A N 1
ATOM 1133 C CA . LEU A 1 162 ? 49.579 28.725 98.243 1.00 39.12 177 LEU A CA 1
ATOM 1134 C C . LEU A 1 162 ? 49.417 30.189 97.862 1.00 42.58 177 LEU A C 1
ATOM 1135 O O . LEU A 1 162 ? 48.365 30.564 97.333 1.00 24.24 177 LEU A O 1
ATOM 1140 N N . ALA A 1 163 ? 50.424 31.024 98.132 1.00 24.87 178 ALA A N 1
ATOM 1141 C CA . ALA A 1 163 ? 50.347 32.459 97.879 1.00 42.39 178 ALA A CA 1
ATOM 1142 C C . ALA A 1 163 ? 51.162 32.893 96.661 1.00 38.53 178 ALA A C 1
ATOM 1143 O O . ALA A 1 163 ? 51.410 34.088 96.491 1.00 41.47 178 ALA A O 1
ATOM 1145 N N . ASP A 1 164 ? 51.580 31.954 95.817 1.00 32.55 179 ASP A N 1
ATOM 1146 C CA . ASP A 1 164 ? 52.394 32.252 94.643 1.00 34.07 179 ASP A CA 1
ATOM 1147 C C . ASP A 1 164 ? 51.489 32.690 93.497 1.00 34.20 179 ASP A C 1
ATOM 1148 O O . ASP A 1 164 ? 50.744 31.873 92.942 1.00 27.57 179 ASP A O 1
ATOM 1153 N N . THR A 1 165 ? 51.577 33.966 93.114 1.00 25.70 180 THR A N 1
ATOM 1154 C CA . THR A 1 165 ? 50.717 34.515 92.074 1.00 34.82 180 THR A CA 1
ATOM 1155 C C . THR A 1 165 ? 51.423 34.652 90.729 1.00 35.18 180 THR A C 1
ATOM 1156 O O . THR A 1 165 ? 50.956 35.416 89.877 1.00 37.94 180 THR A O 1
ATOM 1160 N N . SER A 1 166 ? 52.536 33.948 90.524 1.00 35.38 181 SER A N 1
ATOM 1161 C CA . SER A 1 166 ? 53.279 34.074 89.275 1.00 37.16 181 SER A CA 1
ATOM 1162 C C . SER A 1 166 ? 52.383 33.773 88.079 1.00 35.22 181 SER A C 1
ATOM 1163 O O . SER A 1 166 ? 51.596 32.822 88.093 1.00 35.06 181 SER A O 1
ATOM 1166 N N . SER A 1 167 ? 52.490 34.609 87.049 1.00 32.79 182 SER A N 1
ATOM 1167 C CA . SER A 1 167 ? 51.690 34.420 85.848 1.00 30.78 182 SER A CA 1
ATOM 1168 C C . SER A 1 167 ? 52.147 33.175 85.105 1.00 32.00 182 SER A C 1
ATOM 1169 O O . SER A 1 167 ? 53.346 32.884 85.026 1.00 30.66 182 SER A O 1
ATOM 1172 N N . GLY A 1 168 ? 51.180 32.441 84.555 1.00 34.51 183 GLY A N 1
ATOM 1173 C CA . GLY A 1 168 ? 51.469 31.301 83.718 1.00 30.72 183 GLY A CA 1
ATOM 1174 C C . GLY A 1 168 ? 51.298 31.624 82.249 1.00 32.42 183 GLY A C 1
ATOM 1175 O O . GLY A 1 168 ? 51.192 32.789 81.854 1.00 29.71 183 GLY A O 1
ATOM 1176 N N . PRO A 1 169 ? 51.256 30.581 81.411 1.00 32.15 184 PRO A N 1
ATOM 1177 C CA . PRO A 1 169 ? 51.152 30.796 79.957 1.00 32.95 184 PRO A CA 1
ATOM 1178 C C . PRO A 1 169 ? 49.878 31.494 79.524 1.00 35.50 184 PRO A C 1
ATOM 1179 O O . PRO A 1 169 ? 49.866 32.158 78.481 1.00 40.83 184 PRO A O 1
ATOM 1183 N N . SER A 1 170 ? 48.792 31.329 80.265 1.00 33.13 185 SER A N 1
ATOM 1184 C CA . SER A 1 170 ? 47.536 31.985 79.942 1.00 30.33 185 SER A CA 1
ATOM 1185 C C . SER A 1 170 ? 47.442 33.384 80.520 1.00 31.95 185 SER A C 1
ATOM 1186 O O . SER A 1 170 ? 46.480 34.098 80.217 1.00 36.02 185 SER A O 1
ATOM 1189 N N . GLY A 1 171 ? 48.410 33.785 81.342 1.00 32.40 186 GLY A N 1
ATOM 1190 C CA . GLY A 1 171 ? 48.312 34.982 82.136 1.00 29.91 186 GLY A CA 1
ATOM 1191 C C . GLY A 1 171 ? 47.773 34.765 83.534 1.00 29.53 186 GLY A C 1
ATOM 1192 O O . GLY A 1 171 ? 47.986 35.618 84.402 1.00 31.86 186 GLY A O 1
ATOM 1193 N N . ALA A 1 172 ? 47.100 33.645 83.783 1.00 26.54 187 ALA A N 1
ATOM 1194 C CA . ALA A 1 172 ? 46.482 33.425 85.081 1.00 26.64 187 ALA A CA 1
ATOM 1195 C C . ALA A 1 172 ? 47.535 33.182 86.153 1.00 30.35 187 ALA A C 1
ATOM 1196 O O . ALA A 1 172 ? 48.625 32.669 85.884 1.00 32.28 187 ALA A O 1
ATOM 1198 N N . ALA A 1 173 ? 47.197 33.573 87.380 1.00 31.45 188 ALA A N 1
ATOM 1199 C CA . ALA A 1 173 ? 48.089 33.355 88.506 1.00 35.54 188 ALA A CA 1
ATOM 1200 C C . ALA A 1 173 ? 48.309 31.865 88.719 1.00 37.52 188 ALA A C 1
ATOM 1201 O O . ALA A 1 173 ? 47.407 31.045 88.517 1.00 37.87 188 ALA A O 1
ATOM 1203 N N . TYR A 1 174 ? 49.533 31.519 89.127 1.00 35.87 189 TYR A N 1
ATOM 1204 C CA . TYR A 1 174 ? 49.861 30.122 89.387 1.00 31.45 189 TYR A CA 1
ATOM 1205 C C . TYR A 1 174 ? 48.873 29.503 90.370 1.00 31.74 189 TYR A C 1
ATOM 1206 O O . TYR A 1 174 ? 48.366 28.398 90.143 1.00 33.05 189 TYR A O 1
ATOM 1215 N N . ASN A 1 175 ? 48.566 30.216 91.460 1.00 28.82 190 ASN A N 1
ATOM 1216 C CA . ASN A 1 175 ? 47.740 29.677 92.535 1.00 29.22 190 ASN A CA 1
ATOM 1217 C C . ASN A 1 175 ? 46.242 29.803 92.268 1.00 31.93 190 ASN A C 1
ATOM 1218 O O . ASN A 1 175 ? 45.452 29.713 93.217 1.00 34.01 190 ASN A O 1
ATOM 1223 N N . ALA A 1 176 ? 45.829 29.994 91.011 1.00 30.42 191 ALA A N 1
ATOM 1224 C CA . ALA A 1 176 ? 44.401 30.035 90.711 1.00 31.52 191 ALA A CA 1
ATOM 1225 C C . ALA A 1 176 ? 43.711 28.735 91.103 1.00 32.26 191 ALA A C 1
ATOM 1226 O O . ALA A 1 176 ? 42.518 28.744 91.427 1.00 32.72 191 ALA A O 1
ATOM 1228 N N . TRP A 1 177 ? 44.441 27.613 91.111 1.00 30.51 192 TRP A N 1
ATOM 1229 C CA . TRP A 1 177 ? 43.848 26.361 91.565 1.00 22.63 192 TRP A CA 1
ATOM 1230 C C . TRP A 1 177 ? 43.410 26.425 93.021 1.00 29.88 192 TRP A C 1
ATOM 1231 O O . TRP A 1 177 ? 42.696 25.527 93.481 1.00 29.24 192 TRP A O 1
ATOM 1242 N N . TYR A 1 178 ? 43.811 27.461 93.750 1.00 32.07 193 TYR A N 1
ATOM 1243 C CA . TYR A 1 178 ? 43.331 27.716 95.100 1.00 32.05 193 TYR A CA 1
ATOM 1244 C C . TYR A 1 178 ? 42.434 28.941 95.170 1.00 32.60 193 TYR A C 1
ATOM 1245 O O . TYR A 1 178 ? 41.309 28.858 95.669 1.00 33.61 193 TYR A O 1
ATOM 1254 N N . THR A 1 179 ? 42.898 30.077 94.648 1.00 32.30 194 THR A N 1
ATOM 1255 C CA . THR A 1 179 ? 42.173 31.329 94.824 1.00 31.48 194 THR A CA 1
ATOM 1256 C C . THR A 1 179 ? 40.940 31.426 93.937 1.00 35.07 194 THR A C 1
ATOM 1257 O O . THR A 1 179 ? 40.039 32.214 94.240 1.00 36.17 194 THR A O 1
ATOM 1261 N N . CYS A 1 180 ? 40.870 30.672 92.838 1.00 29.76 195 CYS A N 1
ATOM 1262 C CA . CYS A 1 180 ? 39.713 30.854 91.966 1.00 32.18 195 CYS A CA 1
ATOM 1263 C C . CYS A 1 180 ? 38.408 30.415 92.628 1.00 31.61 195 CYS A C 1
ATOM 1264 O O . CYS A 1 180 ? 37.488 31.246 92.701 1.00 31.00 195 CYS A O 1
ATOM 1267 N N . PRO A 1 181 ? 38.238 29.180 93.121 1.00 29.77 196 PRO A N 1
ATOM 1268 C CA . PRO A 1 181 ? 36.963 28.877 93.792 1.00 33.02 196 PRO A CA 1
ATOM 1269 C C . PRO A 1 181 ? 36.797 29.640 95.094 1.00 40.95 196 PRO A C 1
ATOM 1270 O O . PRO A 1 181 ? 35.664 29.847 95.542 1.00 42.57 196 PRO A O 1
ATOM 1274 N N . LYS A 1 182 ? 37.897 30.043 95.732 1.00 44.45 197 LYS A N 1
ATOM 1275 C CA . LYS A 1 182 ? 37.791 30.797 96.974 1.00 49.10 197 LYS A CA 1
ATOM 1276 C C . LYS A 1 182 ? 37.211 32.191 96.736 1.00 53.30 197 LYS A C 1
ATOM 1277 O O . LYS A 1 182 ? 36.463 32.702 97.579 1.00 60.22 197 LYS A O 1
ATOM 1283 N N A GLU A 1 183 ? 37.523 32.803 95.592 0.54 52.94 198 GLU A N 1
ATOM 1284 N N B GLU A 1 183 ? 37.525 32.813 95.597 0.46 52.99 198 GLU A N 1
ATOM 1285 C CA A GLU A 1 183 ? 37.046 34.151 95.300 0.54 54.66 198 GLU A CA 1
ATOM 1286 C CA B GLU A 1 183 ? 37.035 34.162 95.328 0.46 54.73 198 GLU A CA 1
ATOM 1287 C C A GLU A 1 183 ? 35.613 34.151 94.782 0.54 54.98 198 GLU A C 1
ATOM 1288 C C B GLU A 1 183 ? 35.620 34.169 94.760 0.46 54.94 198 GLU A C 1
ATOM 1289 O O A GLU A 1 183 ? 34.833 35.051 95.111 0.54 56.07 198 GLU A O 1
ATOM 1290 O O B GLU A 1 183 ? 34.855 35.099 95.039 0.46 55.99 198 GLU A O 1
ATOM 1301 N N . SER A 1 184 ? 35.253 33.163 93.964 1.00 51.34 199 SER A N 1
ATOM 1302 C CA . SER A 1 184 ? 33.944 33.129 93.325 1.00 44.07 199 SER A CA 1
ATOM 1303 C C . SER A 1 184 ? 32.899 32.338 94.098 1.00 43.50 199 SER A C 1
ATOM 1304 O O . SER A 1 184 ? 31.702 32.575 93.905 1.00 48.29 199 SER A O 1
ATOM 1307 N N . GLY A 1 185 ? 33.309 31.410 94.959 1.00 41.73 200 GLY A N 1
ATOM 1308 C CA . GLY A 1 185 ? 32.351 30.513 95.572 1.00 40.94 200 GLY A CA 1
ATOM 1309 C C . GLY A 1 185 ? 31.820 29.451 94.641 1.00 43.53 200 GLY A C 1
ATOM 1310 O O . GLY A 1 185 ? 30.887 28.726 95.011 1.00 46.37 200 GLY A O 1
ATOM 1311 N N . GLN A 1 186 ? 32.390 29.338 93.450 1.00 43.70 201 GLN A N 1
ATOM 1312 C CA . GLN A 1 186 ? 31.964 28.437 92.392 1.00 40.80 201 GLN A CA 1
ATOM 1313 C C . GLN A 1 186 ? 33.161 27.637 91.907 1.00 42.09 201 GLN A C 1
ATOM 1314 O O . GLN A 1 186 ? 34.310 28.047 92.104 1.00 35.74 201 GLN A O 1
ATOM 1320 N N . PRO A 1 187 ? 32.930 26.481 91.286 1.00 49.73 202 PRO A N 1
ATOM 1321 C CA . PRO A 1 187 ? 34.050 25.701 90.746 1.00 47.70 202 PRO A CA 1
ATOM 1322 C C . PRO A 1 187 ? 34.702 26.405 89.567 1.00 41.66 202 PRO A C 1
ATOM 1323 O O . PRO A 1 187 ? 34.119 27.280 88.927 1.00 45.72 202 PRO A O 1
ATOM 1327 N N . CYS A 1 188 ? 35.942 26.010 89.291 1.00 36.98 203 CYS A N 1
ATOM 1328 C CA . CYS A 1 188 ? 36.729 26.593 88.214 1.00 35.91 203 CYS A CA 1
ATOM 1329 C C . CYS A 1 188 ? 37.404 25.495 87.408 1.00 37.81 203 CYS A C 1
ATOM 1330 O O . CYS A 1 188 ? 37.801 24.460 87.951 1.00 35.62 203 CYS A O 1
ATOM 1333 N N . VAL A 1 189 ? 37.566 25.746 86.111 1.00 41.64 204 VAL A N 1
ATOM 1334 C CA . VAL A 1 189 ? 38.361 24.891 85.235 1.00 39.33 204 VAL A CA 1
ATOM 1335 C C . VAL A 1 189 ? 39.472 25.766 84.671 1.00 41.40 204 VAL A C 1
ATOM 1336 O O . VAL A 1 189 ? 39.255 26.516 83.714 1.00 47.86 204 VAL A O 1
ATOM 1340 N N . LEU A 1 190 ? 40.666 25.656 85.245 1.00 38.42 205 LEU A N 1
ATOM 1341 C CA . LEU A 1 190 ? 41.760 26.548 84.895 1.00 35.22 205 LEU A CA 1
ATOM 1342 C C . LEU A 1 190 ? 42.242 26.310 83.470 1.00 37.14 205 LEU A C 1
ATOM 1343 O O . LEU A 1 190 ? 42.159 25.200 82.938 1.00 38.82 205 LEU A O 1
ATOM 1348 N N . ASP A 1 191 ? 42.769 27.378 82.860 1.00 35.36 206 ASP A N 1
ATOM 1349 C CA . ASP A 1 191 ? 43.538 27.248 81.636 1.00 35.13 206 ASP A CA 1
ATOM 1350 C C . ASP A 1 191 ? 44.789 26.413 81.902 1.00 31.85 206 ASP A C 1
ATOM 1351 O O . ASP A 1 191 ? 45.250 26.321 83.042 1.00 27.84 206 ASP A O 1
ATOM 1356 N N . PRO A 1 192 ? 45.348 25.799 80.857 1.00 30.72 207 PRO A N 1
ATOM 1357 C CA . PRO A 1 192 ? 46.614 25.072 81.000 1.00 25.40 207 PRO A CA 1
ATOM 1358 C C . PRO A 1 192 ? 47.666 25.876 81.752 1.00 30.37 207 PRO A C 1
ATOM 1359 O O . PRO A 1 192 ? 47.856 27.071 81.515 1.00 28.16 207 PRO A O 1
ATOM 1363 N N . TYR A 1 193 ? 48.359 25.201 82.667 1.00 32.27 208 TYR A N 1
ATOM 1364 C CA . TYR A 1 193 ? 49.431 25.821 83.431 1.00 32.98 208 TYR A CA 1
ATOM 1365 C C . TYR A 1 193 ? 50.402 24.732 83.866 1.00 32.58 208 TYR A C 1
ATOM 1366 O O . TYR A 1 193 ? 50.056 23.548 83.911 1.00 32.36 208 TYR A O 1
ATOM 1375 N N . PHE A 1 194 ? 51.626 25.151 84.182 1.00 32.41 209 PHE A N 1
ATOM 1376 C CA . PHE A 1 194 ? 52.658 24.244 84.663 1.00 31.38 209 PHE A CA 1
ATOM 1377 C C . PHE A 1 194 ? 52.616 24.156 86.183 1.00 34.03 209 PHE A C 1
ATOM 1378 O O . PHE A 1 194 ? 52.461 25.173 86.870 1.00 34.71 209 PHE A O 1
ATOM 1386 N N . ASP A 1 195 ? 52.752 22.937 86.706 1.00 26.55 210 ASP A N 1
ATOM 1387 C CA . ASP A 1 195 ? 52.872 22.731 88.142 1.00 29.72 210 ASP A CA 1
ATOM 1388 C C . ASP A 1 195 ? 53.773 21.527 88.398 1.00 35.06 210 ASP A C 1
ATOM 1389 O O . ASP A 1 195 ? 54.116 20.773 87.481 1.00 35.29 210 ASP A O 1
ATOM 1394 N N . LYS A 1 196 ? 54.145 21.344 89.664 1.00 34.70 211 LYS A N 1
ATOM 1395 C CA . LYS A 1 196 ? 55.142 20.348 90.039 1.00 40.02 211 LYS A CA 1
ATOM 1396 C C . LYS A 1 196 ? 54.476 19.047 90.469 1.00 39.88 211 LYS A C 1
ATOM 1397 O O . LYS A 1 196 ? 53.579 19.052 91.319 1.00 36.67 211 LYS A O 1
ATOM 1403 N N . VAL A 1 197 ? 54.908 17.940 89.866 1.00 39.38 212 VAL A N 1
ATOM 1404 C CA . VAL A 1 197 ? 54.539 16.595 90.291 1.00 44.42 212 VAL A CA 1
ATOM 1405 C C . VAL A 1 197 ? 55.828 15.794 90.386 1.00 51.73 212 VAL A C 1
ATOM 1406 O O . VAL A 1 197 ? 56.568 15.689 89.401 1.00 52.64 212 VAL A O 1
ATOM 1410 N N . GLY A 1 198 ? 56.100 15.235 91.560 1.00 62.42 213 GLY A N 1
ATOM 1411 C CA . GLY A 1 198 ? 57.425 14.706 91.811 1.00 66.35 213 GLY A CA 1
ATOM 1412 C C . GLY A 1 198 ? 58.414 15.851 91.800 1.00 65.58 213 GLY A C 1
ATOM 1413 O O . GLY A 1 198 ? 58.254 16.815 92.555 1.00 68.49 213 GLY A O 1
ATOM 1414 N N . GLU A 1 199 ? 59.428 15.783 90.941 1.00 66.99 214 GLU A N 1
ATOM 1415 C CA . GLU A 1 199 ? 60.294 16.937 90.732 1.00 74.16 214 GLU A CA 1
ATOM 1416 C C . GLU A 1 199 ? 60.300 17.387 89.274 1.00 71.10 214 GLU A C 1
ATOM 1417 O O . GLU A 1 199 ? 61.207 18.112 88.851 1.00 70.80 214 GLU A O 1
ATOM 1423 N N A ARG A 1 200 ? 59.299 16.978 88.501 0.44 69.05 215 ARG A N 1
ATOM 1424 N N B ARG A 1 200 ? 59.292 16.993 88.505 0.56 69.07 215 ARG A N 1
ATOM 1425 C CA A ARG A 1 200 ? 59.117 17.431 87.132 0.44 66.95 215 ARG A CA 1
ATOM 1426 C CA B ARG A 1 200 ? 59.131 17.439 87.132 0.56 66.92 215 ARG A CA 1
ATOM 1427 C C A ARG A 1 200 ? 58.041 18.509 87.071 0.44 61.40 215 ARG A C 1
ATOM 1428 C C B ARG A 1 200 ? 58.023 18.482 87.045 0.56 61.32 215 ARG A C 1
ATOM 1429 O O A ARG A 1 200 ? 57.158 18.583 87.928 0.44 60.07 215 ARG A O 1
ATOM 1430 O O B ARG A 1 200 ? 57.105 18.513 87.869 0.56 60.02 215 ARG A O 1
ATOM 1445 N N . GLN A 1 201 ? 58.127 19.346 86.042 1.00 57.19 216 GLN A N 1
ATOM 1446 C CA . GLN A 1 201 ? 57.092 20.322 85.733 1.00 50.15 216 GLN A CA 1
ATOM 1447 C C . GLN A 1 201 ? 56.200 19.713 84.658 1.00 43.60 216 GLN A C 1
ATOM 1448 O O . GLN A 1 201 ? 56.692 19.297 83.607 1.00 44.96 216 GLN A O 1
ATOM 1454 N N . LEU A 1 202 ? 54.905 19.624 84.938 1.00 37.66 217 LEU A N 1
ATOM 1455 C CA . LEU A 1 202 ? 53.939 19.068 84.006 1.00 31.82 217 LEU A CA 1
ATOM 1456 C C . LEU A 1 202 ? 52.920 20.132 83.624 1.00 35.38 217 LEU A C 1
ATOM 1457 O O . LEU A 1 202 ? 52.569 21.001 84.427 1.00 35.34 217 LEU A O 1
ATOM 1462 N N . LEU A 1 203 ? 52.455 20.056 82.383 1.00 37.77 218 LEU A N 1
ATOM 1463 C CA . LEU A 1 203 ? 51.430 20.951 81.876 1.00 31.19 218 LEU A CA 1
ATOM 1464 C C . LEU A 1 203 ? 50.062 20.341 82.150 1.00 31.79 218 LEU A C 1
ATOM 1465 O O . LEU A 1 203 ? 49.814 19.174 81.824 1.00 28.40 218 LEU A O 1
ATOM 1478 N N . THR A 1 205 ? 45.587 21.054 83.500 1.00 30.51 220 THR A N 1
ATOM 1479 C CA . THR A 1 205 ? 44.455 21.850 83.943 1.00 29.26 220 THR A CA 1
ATOM 1480 C C . THR A 1 205 ? 43.928 21.249 85.239 1.00 27.46 220 THR A C 1
ATOM 1481 O O . THR A 1 205 ? 44.298 20.139 85.634 1.00 26.01 220 THR A O 1
ATOM 1485 N N . SER A 1 206 ? 43.073 22.005 85.920 1.00 27.21 221 SER A N 1
ATOM 1486 C CA . SER A 1 206 ? 42.484 21.552 87.168 1.00 25.29 221 SER A CA 1
ATOM 1487 C C . SER A 1 206 ? 41.010 21.906 87.189 1.00 23.62 221 SER A C 1
ATOM 1488 O O . SER A 1 206 ? 40.602 22.928 86.630 1.00 22.94 221 SER A O 1
ATOM 1491 N N . ILE A 1 207 ? 40.221 21.047 87.821 1.00 24.74 222 ILE A N 1
ATOM 1492 C CA . ILE A 1 207 ? 38.860 21.369 88.233 1.00 26.49 222 ILE A CA 1
ATOM 1493 C C . ILE A 1 207 ? 38.905 21.608 89.740 1.00 28.43 222 ILE A C 1
ATOM 1494 O O . ILE A 1 207 ? 39.103 20.674 90.525 1.00 28.01 222 ILE A O 1
ATOM 1499 N N . ALA A 1 208 ? 38.729 22.855 90.152 1.00 28.05 223 ALA A N 1
ATOM 1500 C CA . ALA A 1 208 ? 38.902 23.256 91.540 1.00 30.40 223 ALA A CA 1
ATOM 1501 C C . ALA A 1 208 ? 37.550 23.601 92.160 1.00 34.01 223 ALA A C 1
ATOM 1502 O O . ALA A 1 208 ? 36.762 24.345 91.566 1.00 33.37 223 ALA A O 1
ATOM 1504 N N . PHE A 1 209 ? 37.289 23.063 93.377 1.00 32.80 224 PHE A N 1
ATOM 1505 C CA . PHE A 1 209 ? 36.013 23.162 94.080 1.00 38.94 224 PHE A CA 1
ATOM 1506 C C . PHE A 1 209 ? 36.141 24.036 95.317 1.00 41.77 224 PHE A C 1
ATOM 1507 O O . PHE A 1 209 ? 37.125 23.923 96.055 1.00 45.58 224 PHE A O 1
ATOM 1515 N N . PRO A 1 210 ? 35.157 24.884 95.593 1.00 39.82 225 PRO A N 1
ATOM 1516 C CA . PRO A 1 210 ? 35.078 25.491 96.921 1.00 37.78 225 PRO A CA 1
ATOM 1517 C C . PRO A 1 210 ? 34.450 24.508 97.897 1.00 34.57 225 PRO A C 1
ATOM 1518 O O . PRO A 1 210 ? 33.495 23.801 97.571 1.00 35.19 225 PRO A O 1
ATOM 1522 N N . LEU A 1 211 ? 35.032 24.429 99.086 1.00 33.85 226 LEU A N 1
ATOM 1523 C CA . LEU A 1 211 ? 34.441 23.706 100.207 1.00 32.01 226 LEU A CA 1
ATOM 1524 C C . LEU A 1 211 ? 33.674 24.731 101.037 1.00 33.01 226 LEU A C 1
ATOM 1525 O O . LEU A 1 211 ? 34.277 25.558 101.730 1.00 31.37 226 LEU A O 1
ATOM 1530 N N . GLU A 1 212 ? 32.352 24.696 100.949 1.00 35.52 227 GLU A N 1
ATOM 1531 C CA . GLU A 1 212 ? 31.511 25.716 101.550 1.00 43.25 227 GLU A CA 1
ATOM 1532 C C . GLU A 1 212 ? 30.795 25.185 102.784 1.00 50.31 227 GLU A C 1
ATOM 1533 O O . GLU A 1 212 ? 30.259 24.073 102.777 1.00 52.84 227 GLU A O 1
ATOM 1539 N N . LEU A 1 213 ? 30.793 25.993 103.841 1.00 52.68 228 LEU A N 1
ATOM 1540 C CA . LEU A 1 213 ? 30.005 25.741 105.042 1.00 57.68 228 LEU A CA 1
ATOM 1541 C C . LEU A 1 213 ? 29.080 26.934 105.248 1.00 57.40 228 LEU A C 1
ATOM 1542 O O . LEU A 1 213 ? 29.549 28.050 105.504 1.00 54.37 228 LEU A O 1
ATOM 1547 N N . ASP A 1 214 ? 27.772 26.700 105.120 1.00 58.19 229 ASP A N 1
ATOM 1548 C CA . ASP A 1 214 ? 26.753 27.735 105.306 1.00 61.57 229 ASP A CA 1
ATOM 1549 C C . ASP A 1 214 ? 27.010 28.942 104.403 1.00 59.06 229 ASP A C 1
ATOM 1550 O O . ASP A 1 214 ? 26.919 30.097 104.826 1.00 58.79 229 ASP A O 1
ATOM 1555 N N . GLY A 1 215 ? 27.333 28.667 103.144 1.00 57.31 230 GLY A N 1
ATOM 1556 C CA . GLY A 1 215 ? 27.544 29.721 102.173 1.00 54.48 230 GLY A CA 1
ATOM 1557 C C . GLY A 1 215 ? 28.860 30.454 102.275 1.00 49.21 230 GLY A C 1
ATOM 1558 O O . GLY A 1 215 ? 29.049 31.447 101.567 1.00 50.19 230 GLY A O 1
ATOM 1559 N N . LYS A 1 216 ? 29.771 30.018 103.138 1.00 48.46 231 LYS A N 1
ATOM 1560 C CA . LYS A 1 216 ? 31.095 30.613 103.232 1.00 49.68 231 LYS A CA 1
ATOM 1561 C C . LYS A 1 216 ? 32.138 29.565 102.869 1.00 47.36 231 LYS A C 1
ATOM 1562 O O . LYS A 1 216 ? 31.980 28.381 103.186 1.00 43.30 231 LYS A O 1
ATOM 1568 N N . VAL A 1 217 ? 33.182 30.001 102.170 1.00 48.41 232 VAL A N 1
ATOM 1569 C CA . VAL A 1 217 ? 34.235 29.101 101.713 1.00 45.03 232 VAL A CA 1
ATOM 1570 C C . VAL A 1 217 ? 35.214 28.868 102.856 1.00 42.09 232 VAL A C 1
ATOM 1571 O O . VAL A 1 217 ? 35.872 29.803 103.320 1.00 45.48 232 VAL A O 1
ATOM 1575 N N . ILE A 1 218 ? 35.299 27.618 103.323 1.00 39.95 233 ILE A N 1
ATOM 1576 C CA . ILE A 1 218 ? 36.265 27.232 104.350 1.00 39.34 233 ILE A CA 1
ATOM 1577 C C . ILE A 1 218 ? 37.480 26.520 103.768 1.00 37.52 233 ILE A C 1
ATOM 1578 O O . ILE A 1 218 ? 38.447 26.261 104.504 1.00 37.20 233 ILE A O 1
ATOM 1583 N N . GLY A 1 219 ? 37.461 26.184 102.486 1.00 36.63 234 GLY A N 1
ATOM 1584 C CA . GLY A 1 219 ? 38.619 25.564 101.875 1.00 33.39 234 GLY A CA 1
ATOM 1585 C C . GLY A 1 219 ? 38.374 25.296 100.408 1.00 33.22 234 GLY A C 1
ATOM 1586 O O . GLY A 1 219 ? 37.375 25.732 99.835 1.00 30.81 234 GLY A O 1
ATOM 1587 N N . VAL A 1 220 ? 39.301 24.553 99.808 1.00 34.73 235 VAL A N 1
ATOM 1588 C CA . VAL A 1 220 ? 39.312 24.307 98.371 1.00 28.75 235 VAL A CA 1
ATOM 1589 C C . VAL A 1 220 ? 39.757 22.874 98.120 1.00 29.15 235 VAL A C 1
ATOM 1590 O O . VAL A 1 220 ? 40.700 22.387 98.751 1.00 32.92 235 VAL A O 1
ATOM 1602 N N . GLY A 1 222 ? 40.521 20.073 94.641 1.00 27.88 237 GLY A N 1
ATOM 1603 C CA . GLY A 1 222 ? 40.720 20.127 93.203 1.00 26.11 237 GLY A CA 1
ATOM 1604 C C . GLY A 1 222 ? 41.286 18.860 92.605 1.00 29.06 237 GLY A C 1
ATOM 1605 O O . GLY A 1 222 ? 42.088 18.156 93.232 1.00 33.71 237 GLY A O 1
ATOM 1606 N N . LEU A 1 223 ? 40.874 18.581 91.364 1.00 29.08 238 LEU A N 1
ATOM 1607 C CA . LEU A 1 223 ? 41.402 17.485 90.556 1.00 30.12 238 LEU A CA 1
ATOM 1608 C C . LEU A 1 223 ? 42.371 18.042 89.519 1.00 33.12 238 LEU A C 1
ATOM 1609 O O . LEU A 1 223 ? 42.014 18.948 88.760 1.00 36.45 238 LEU A O 1
ATOM 1614 N N . ASP A 1 224 ? 43.574 17.483 89.456 1.00 33.59 239 ASP A N 1
ATOM 1615 C CA . ASP A 1 224 ? 44.521 17.841 88.408 1.00 33.06 239 ASP A CA 1
ATOM 1616 C C . ASP A 1 224 ? 44.405 16.859 87.254 1.00 34.94 239 ASP A C 1
ATOM 1617 O O . ASP A 1 224 ? 44.363 15.639 87.458 1.00 32.15 239 ASP A O 1
ATOM 1622 N N . ILE A 1 225 ? 44.385 17.398 86.037 1.00 31.23 240 ILE A N 1
ATOM 1623 C CA . ILE A 1 225 ? 44.230 16.598 84.832 1.00 30.58 240 ILE A CA 1
ATOM 1624 C C . ILE A 1 225 ? 45.405 16.884 83.909 1.00 25.83 240 ILE A C 1
ATOM 1625 O O . ILE A 1 225 ? 45.575 18.018 83.442 1.00 27.72 240 ILE A O 1
ATOM 1630 N N . ASN A 1 226 ? 46.216 15.861 83.658 1.00 23.54 241 ASN A N 1
ATOM 1631 C CA . ASN A 1 226 ? 47.337 15.997 82.739 1.00 27.26 241 ASN A CA 1
ATOM 1632 C C . ASN A 1 226 ? 46.832 16.364 81.350 1.00 29.36 241 ASN A C 1
ATOM 1633 O O . ASN A 1 226 ? 45.911 15.727 80.828 1.00 29.05 241 ASN A O 1
ATOM 1638 N N . LEU A 1 227 ? 47.440 17.397 80.752 1.00 31.02 242 LEU A N 1
ATOM 1639 C CA A LEU A 1 227 ? 47.025 17.815 79.416 0.61 30.92 242 LEU A CA 1
ATOM 1640 C CA B LEU A 1 227 ? 47.048 17.824 79.411 0.39 30.78 242 LEU A CA 1
ATOM 1641 C C . LEU A 1 227 ? 47.303 16.748 78.367 1.00 30.26 242 LEU A C 1
ATOM 1642 O O . LEU A 1 227 ? 46.684 16.775 77.303 1.00 28.32 242 LEU A O 1
ATOM 1651 N N A SER A 1 228 ? 48.211 15.809 78.645 0.33 31.55 243 SER A N 1
ATOM 1652 N N B SER A 1 228 ? 48.214 15.811 78.641 0.67 31.42 243 SER A N 1
ATOM 1653 C CA A SER A 1 228 ? 48.421 14.687 77.738 0.33 32.28 243 SER A CA 1
ATOM 1654 C CA B SER A 1 228 ? 48.421 14.687 77.737 0.67 32.48 243 SER A CA 1
ATOM 1655 C C A SER A 1 228 ? 47.177 13.817 77.603 0.33 32.50 243 SER A C 1
ATOM 1656 C C B SER A 1 228 ? 47.172 13.825 77.599 0.67 32.58 243 SER A C 1
ATOM 1657 O O A SER A 1 228 ? 47.035 13.108 76.601 0.33 33.29 243 SER A O 1
ATOM 1658 O O B SER A 1 228 ? 47.025 13.123 76.592 0.67 33.49 243 SER A O 1
ATOM 1663 N N . ASN A 1 229 ? 46.281 13.850 78.593 1.00 30.09 244 ASN A N 1
ATOM 1664 C CA . ASN A 1 229 ? 45.025 13.116 78.484 1.00 30.41 244 ASN A CA 1
ATOM 1665 C C . ASN A 1 229 ? 44.099 13.780 77.474 1.00 33.71 244 ASN A C 1
ATOM 1666 O O . ASN A 1 229 ? 43.390 13.098 76.726 1.00 34.50 244 ASN A O 1
ATOM 1671 N N . LEU A 1 230 ? 44.073 15.114 77.458 1.00 36.23 245 LEU A N 1
ATOM 1672 C CA . LEU A 1 230 ? 43.259 15.824 76.478 1.00 38.26 245 LEU A CA 1
ATOM 1673 C C . LEU A 1 230 ? 43.887 15.763 75.092 1.00 38.47 245 LEU A C 1
ATOM 1674 O O . LEU A 1 230 ? 43.165 15.796 74.085 1.00 37.43 245 LEU A O 1
ATOM 1679 N N . GLN A 1 231 ? 45.222 15.677 75.020 1.00 30.64 246 GLN A N 1
ATOM 1680 C CA . GLN A 1 231 ? 45.871 15.470 73.730 1.00 30.68 246 GLN A CA 1
ATOM 1681 C C . GLN A 1 231 ? 45.477 14.124 73.136 1.00 29.56 246 GLN A C 1
ATOM 1682 O O . GLN A 1 231 ? 45.176 14.033 71.938 1.00 31.85 246 GLN A O 1
ATOM 1688 N N . ALA A 1 232 ? 45.461 13.075 73.965 1.00 25.15 247 ALA A N 1
ATOM 1689 C CA . ALA A 1 232 ? 44.982 11.768 73.524 1.00 28.60 247 ALA A CA 1
ATOM 1690 C C . ALA A 1 232 ? 43.526 11.836 73.078 1.00 33.65 247 ALA A C 1
ATOM 1691 O O . ALA A 1 232 ? 43.134 11.189 72.100 1.00 35.68 247 ALA A O 1
ATOM 1693 N N . LEU A 1 233 ? 42.714 12.613 73.792 1.00 35.22 248 LEU A N 1
ATOM 1694 C CA . LEU A 1 233 ? 41.308 12.762 73.437 1.00 38.84 248 LEU A CA 1
ATOM 1695 C C . LEU A 1 233 ? 41.149 13.402 72.064 1.00 36.91 248 LEU A C 1
ATOM 1696 O O . LEU A 1 233 ? 40.267 13.018 71.285 1.00 37.63 248 LEU A O 1
ATOM 1701 N N . SER A 1 234 ? 41.994 14.385 71.749 1.00 33.51 249 SER A N 1
ATOM 1702 C CA . SER A 1 234 ? 41.876 15.050 70.458 1.00 36.35 249 SER A CA 1
ATOM 1703 C C . SER A 1 234 ? 42.393 14.166 69.328 1.00 36.07 249 SER A C 1
ATOM 1704 O O . SER A 1 234 ? 41.914 14.275 68.194 1.00 37.26 249 SER A O 1
ATOM 1707 N N . GLU A 1 235 ? 43.363 13.292 69.619 1.00 31.52 250 GLU A N 1
ATOM 1708 C CA . GLU A 1 235 ? 43.845 12.347 68.617 1.00 32.49 250 GLU A CA 1
ATOM 1709 C C . GLU A 1 235 ? 42.835 11.233 68.380 1.00 38.72 250 GLU A C 1
ATOM 1710 O O . GLU A 1 235 ? 42.606 10.829 67.233 1.00 36.63 250 GLU A O 1
ATOM 1716 N N A GLN A 1 236 ? 42.222 10.715 69.446 0.37 42.16 251 GLN A N 1
ATOM 1717 N N B GLN A 1 236 ? 42.229 10.719 69.455 0.63 42.13 251 GLN A N 1
ATOM 1718 C CA A GLN A 1 236 ? 41.256 9.637 69.265 0.37 44.27 251 GLN A CA 1
ATOM 1719 C CA B GLN A 1 236 ? 41.246 9.648 69.321 0.63 44.43 251 GLN A CA 1
ATOM 1720 C C A GLN A 1 236 ? 40.014 10.129 68.529 0.37 42.19 251 GLN A C 1
ATOM 1721 C C B GLN A 1 236 ? 40.014 10.124 68.557 0.63 42.20 251 GLN A C 1
ATOM 1722 O O A GLN A 1 236 ? 39.486 9.429 67.657 0.37 41.99 251 GLN A O 1
ATOM 1723 O O B GLN A 1 236 ? 39.506 9.415 67.681 0.63 41.75 251 GLN A O 1
ATOM 1734 N N . GLY A 1 237 ? 39.540 11.335 68.852 1.00 40.72 252 GLY A N 1
ATOM 1735 C CA . GLY A 1 237 ? 38.408 11.882 68.126 1.00 39.62 252 GLY A CA 1
ATOM 1736 C C . GLY A 1 237 ? 38.732 12.189 66.678 1.00 40.08 252 GLY A C 1
ATOM 1737 O O . GLY A 1 237 ? 37.859 12.105 65.808 1.00 37.59 252 GLY A O 1
ATOM 1738 N N . ASN A 1 238 ? 39.987 12.536 66.392 1.00 40.55 253 ASN A N 1
ATOM 1739 C CA . ASN A 1 238 ? 40.372 12.749 65.004 1.00 39.14 253 ASN A CA 1
ATOM 1740 C C . ASN A 1 238 ? 40.398 11.439 64.227 1.00 42.35 253 ASN A C 1
ATOM 1741 O O . ASN A 1 238 ? 40.059 11.413 63.039 1.00 39.70 253 ASN A O 1
ATOM 1746 N N A ARG A 1 239 ? 40.795 10.342 64.876 0.56 46.48 254 ARG A N 1
ATOM 1747 N N B ARG A 1 239 ? 40.806 10.347 64.882 0.44 46.52 254 ARG A N 1
ATOM 1748 C CA A ARG A 1 239 ? 40.791 9.044 64.206 0.56 49.85 254 ARG A CA 1
ATOM 1749 C CA B ARG A 1 239 ? 40.794 9.035 64.241 0.44 49.85 254 ARG A CA 1
ATOM 1750 C C A ARG A 1 239 ? 39.379 8.631 63.803 0.56 50.23 254 ARG A C 1
ATOM 1751 C C B ARG A 1 239 ? 39.386 8.644 63.807 0.44 50.21 254 ARG A C 1
ATOM 1752 O O A ARG A 1 239 ? 39.180 8.027 62.743 0.56 50.64 254 ARG A O 1
ATOM 1753 O O B ARG A 1 239 ? 39.196 8.070 62.729 0.44 50.65 254 ARG A O 1
ATOM 1768 N N . GLU A 1 240 ? 38.387 8.945 64.635 1.00 49.36 255 GLU A N 1
ATOM 1769 C CA . GLU A 1 240 ? 36.996 8.636 64.332 1.00 51.70 255 GLU A CA 1
ATOM 1770 C C . GLU A 1 240 ? 36.375 9.617 63.347 1.00 45.73 255 GLU A C 1
ATOM 1771 O O . GLU A 1 240 ? 35.231 9.411 62.928 1.00 49.37 255 GLU A O 1
ATOM 1777 N N . LEU A 1 241 ? 37.090 10.675 62.979 1.00 37.25 256 LEU A N 1
ATOM 1778 C CA . LEU A 1 241 ? 36.563 11.754 62.149 1.00 33.77 256 LEU A CA 1
ATOM 1779 C C . LEU A 1 241 ? 37.154 11.612 60.745 1.00 38.37 256 LEU A C 1
ATOM 1780 O O . LEU A 1 241 ? 38.238 12.128 60.454 1.00 37.81 256 LEU A O 1
ATOM 1785 N N . TYR A 1 242 ? 36.420 10.916 59.873 1.00 37.35 257 TYR A N 1
ATOM 1786 C CA . TYR A 1 242 ? 36.836 10.668 58.490 1.00 37.48 257 TYR A CA 1
ATOM 1787 C C . TYR A 1 242 ? 38.257 10.110 58.434 1.00 39.60 257 TYR A C 1
ATOM 1788 O O . TYR A 1 242 ? 39.105 10.573 57.669 1.00 36.82 257 TYR A O 1
ATOM 1797 N N . ASP A 1 243 ? 38.514 9.109 59.284 1.00 44.30 258 ASP A N 1
ATOM 1798 C CA . ASP A 1 243 ? 39.787 8.386 59.308 1.00 48.62 258 ASP A CA 1
ATOM 1799 C C . ASP A 1 243 ? 40.981 9.321 59.489 1.00 45.61 258 ASP A C 1
ATOM 1800 O O . ASP A 1 243 ? 42.061 9.077 58.943 1.00 44.22 258 ASP A O 1
ATOM 1805 N N . GLY A 1 244 ? 40.793 10.402 60.242 1.00 42.85 259 GLY A N 1
ATOM 1806 C CA . GLY A 1 244 ? 41.894 11.292 60.560 1.00 41.66 259 GLY A CA 1
ATOM 1807 C C . GLY A 1 244 ? 42.404 12.131 59.414 1.00 43.60 259 GLY A C 1
ATOM 1808 O O . GLY A 1 244 ? 43.548 12.587 59.460 1.00 47.41 259 GLY A O 1
ATOM 1809 N N . VAL A 1 245 ? 41.586 12.356 58.384 1.00 40.48 260 VAL A N 1
ATOM 1810 C CA . VAL A 1 245 ? 42.043 13.138 57.241 1.00 36.58 260 VAL A CA 1
ATOM 1811 C C . VAL A 1 245 ? 42.208 14.606 57.620 1.00 37.61 260 VAL A C 1
ATOM 1812 O O . VAL A 1 245 ? 43.012 15.326 57.012 1.00 38.41 260 VAL A O 1
ATOM 1816 N N . GLY A 1 246 ? 41.456 15.076 58.617 1.00 34.93 261 GLY A N 1
ATOM 1817 C CA . GLY A 1 246 ? 41.563 16.449 59.070 1.00 34.20 261 GLY A CA 1
ATOM 1818 C C . GLY A 1 246 ? 42.243 16.554 60.421 1.00 36.77 261 GLY A C 1
ATOM 1819 O O . GLY A 1 246 ? 43.158 15.777 60.718 1.00 40.85 261 GLY A O 1
ATOM 1820 N N . GLN A 1 247 ? 41.811 17.495 61.258 1.00 34.68 262 GLN A N 1
ATOM 1821 C CA . GLN A 1 247 ? 42.453 17.666 62.551 1.00 35.71 262 GLN A CA 1
ATOM 1822 C C . GLN A 1 247 ? 41.445 18.174 63.574 1.00 37.80 262 GLN A C 1
ATOM 1823 O O . GLN A 1 247 ? 40.452 18.823 63.226 1.00 35.28 262 GLN A O 1
ATOM 1829 N N . VAL A 1 248 ? 41.717 17.865 64.842 1.00 37.87 263 VAL A N 1
ATOM 1830 C CA . VAL A 1 248 ? 40.876 18.257 65.968 1.00 38.25 263 VAL A CA 1
ATOM 1831 C C . VAL A 1 248 ? 41.735 18.996 66.984 1.00 39.84 263 VAL A C 1
ATOM 1832 O O . VAL A 1 248 ? 42.796 18.503 67.383 1.00 40.53 263 VAL A O 1
ATOM 1836 N N . GLY A 1 249 ? 41.273 20.165 67.407 1.00 38.82 264 GLY A N 1
ATOM 1837 C CA . GLY A 1 249 ? 41.969 20.940 68.413 1.00 36.08 264 GLY A CA 1
ATOM 1838 C C . GLY A 1 249 ? 41.045 21.316 69.553 1.00 36.31 264 GLY A C 1
ATOM 1839 O O . GLY A 1 249 ? 39.846 21.523 69.367 1.00 38.07 264 GLY A O 1
ATOM 1840 N N . ILE A 1 250 ? 41.627 21.400 70.748 1.00 33.11 265 ILE A N 1
ATOM 1841 C CA . ILE A 1 250 ? 40.902 21.755 71.967 1.00 31.71 265 ILE A CA 1
ATOM 1842 C C . ILE A 1 250 ? 41.482 23.054 72.500 1.00 30.12 265 ILE A C 1
ATOM 1843 O O . ILE A 1 250 ? 42.685 23.130 72.778 1.00 31.39 265 ILE A O 1
ATOM 1848 N N . LEU A 1 251 ? 40.629 24.064 72.665 1.00 27.42 266 LEU A N 1
ATOM 1849 C CA . LEU A 1 251 ? 41.054 25.398 73.072 1.00 30.80 266 LEU A CA 1
ATOM 1850 C C . LEU A 1 251 ? 40.510 25.727 74.457 1.00 35.81 266 LEU A C 1
ATOM 1851 O O . LEU A 1 251 ? 39.317 25.536 74.725 1.00 39.97 266 LEU A O 1
ATOM 1856 N N . SER A 1 252 ? 41.379 26.230 75.324 1.00 35.29 267 SER A N 1
ATOM 1857 C CA . SER A 1 252 ? 40.958 26.750 76.614 1.00 35.44 267 SER A CA 1
ATOM 1858 C C . SER A 1 252 ? 40.452 28.178 76.430 1.00 33.56 267 SER A C 1
ATOM 1859 O O . SER A 1 252 ? 40.663 28.782 75.380 1.00 30.73 267 SER A O 1
ATOM 1862 N N . PRO A 1 253 ? 39.764 28.748 77.433 1.00 35.57 268 PRO A N 1
ATOM 1863 C CA . PRO A 1 253 ? 39.250 30.122 77.268 1.00 31.57 268 PRO A CA 1
ATOM 1864 C C . PRO A 1 253 ? 40.311 31.126 76.859 1.00 33.68 268 PRO A C 1
ATOM 1865 O O . PRO A 1 253 ? 40.062 31.950 75.971 1.00 32.78 268 PRO A O 1
ATOM 1869 N N . ALA A 1 254 ? 41.495 31.071 77.472 1.00 35.36 269 ALA A N 1
ATOM 1870 C CA . ALA A 1 254 ? 42.561 32.013 77.151 1.00 33.25 269 ALA A CA 1
ATOM 1871 C C . ALA A 1 254 ? 43.184 31.750 75.793 1.00 35.76 269 ALA A C 1
ATOM 1872 O O . ALA A 1 254 ? 44.035 32.532 75.357 1.00 40.52 269 ALA A O 1
ATOM 1874 N N . GLY A 1 255 ? 42.788 30.676 75.120 1.00 34.11 270 GLY A N 1
ATOM 1875 C CA . GLY A 1 255 ? 43.291 30.389 73.796 1.00 33.42 270 GLY A CA 1
ATOM 1876 C C . GLY A 1 255 ? 44.510 29.504 73.751 1.00 32.67 270 GLY A C 1
ATOM 1877 O O . GLY A 1 255 ? 45.223 29.505 72.739 1.00 33.29 270 GLY A O 1
ATOM 1878 N N . LEU A 1 256 ? 44.790 28.759 74.811 1.00 27.27 271 LEU A N 1
ATOM 1879 C CA . LEU A 1 256 ? 45.890 27.813 74.777 1.00 32.16 271 LEU A CA 1
ATOM 1880 C C . LEU A 1 256 ? 45.364 26.483 74.272 1.00 29.52 271 LEU A C 1
ATOM 1881 O O . LEU A 1 256 ? 44.234 26.095 74.581 1.00 29.19 271 LEU A O 1
ATOM 1886 N N . PHE A 1 257 ? 46.175 25.803 73.469 1.00 25.77 272 PHE A N 1
ATOM 1887 C CA . PHE A 1 257 ? 45.815 24.468 73.018 1.00 30.11 272 PHE A CA 1
ATOM 1888 C C . PHE A 1 257 ? 45.895 23.494 74.186 1.00 34.45 272 PHE A C 1
ATOM 1889 O O . PHE A 1 257 ? 46.959 23.318 74.790 1.00 35.32 272 PHE A O 1
ATOM 1897 N N . ALA A 1 258 ? 44.766 22.880 74.515 1.00 36.11 273 ALA A N 1
ATOM 1898 C CA . ALA A 1 258 ? 44.734 21.732 75.405 1.00 31.98 273 ALA A CA 1
ATOM 1899 C C . ALA A 1 258 ? 44.766 20.412 74.642 1.00 34.08 273 ALA A C 1
ATOM 1900 O O . ALA A 1 258 ? 44.804 19.347 75.272 1.00 32.61 273 ALA A O 1
ATOM 1902 N N . GLY A 1 259 ? 44.762 20.465 73.306 1.00 30.11 274 GLY A N 1
ATOM 1903 C CA . GLY A 1 259 ? 44.828 19.293 72.459 1.00 24.81 274 GLY A CA 1
ATOM 1904 C C . GLY A 1 259 ? 44.886 19.668 70.988 1.00 31.14 274 GLY A C 1
ATOM 1905 O O . GLY A 1 259 ? 44.220 20.615 70.551 1.00 30.53 274 GLY A O 1
ATOM 1906 N N . ASN A 1 260 ? 45.684 18.934 70.211 1.00 31.18 275 ASN A N 1
ATOM 1907 C CA . ASN A 1 260 ? 45.857 19.244 68.793 1.00 28.39 275 ASN A CA 1
ATOM 1908 C C . ASN A 1 260 ? 46.363 17.986 68.105 1.00 28.82 275 ASN A C 1
ATOM 1909 O O . ASN A 1 260 ? 47.545 17.650 68.230 1.00 31.16 275 ASN A O 1
ATOM 1914 N N . SER A 1 261 ? 45.477 17.313 67.365 1.00 24.57 276 SER A N 1
ATOM 1915 C CA . SER A 1 261 ? 45.812 16.029 66.759 1.00 26.47 276 SER A CA 1
ATOM 1916 C C . SER A 1 261 ? 46.945 16.127 65.745 1.00 29.17 276 SER A C 1
ATOM 1917 O O . SER A 1 261 ? 47.601 15.119 65.467 1.00 31.52 276 SER A O 1
ATOM 1920 N N . ARG A 1 262 ? 47.182 17.303 65.175 1.00 32.45 277 ARG A N 1
ATOM 1921 C CA . ARG A 1 262 ? 48.213 17.433 64.155 1.00 37.69 277 ARG A CA 1
ATOM 1922 C C . ARG A 1 262 ? 49.603 17.626 64.747 1.00 37.17 277 ARG A C 1
ATOM 1923 O O . ARG A 1 262 ? 50.587 17.158 64.156 1.00 39.26 277 ARG A O 1
ATOM 1931 N N . ASP A 1 263 ? 49.705 18.289 65.901 1.00 32.54 278 ASP A N 1
ATOM 1932 C CA . ASP A 1 263 ? 51.001 18.606 66.498 1.00 31.19 278 ASP A CA 1
ATOM 1933 C C . ASP A 1 263 ? 50.833 18.727 68.006 1.00 35.91 278 ASP A C 1
ATOM 1934 O O . ASP A 1 263 ? 50.316 19.736 68.494 1.00 38.90 278 ASP A O 1
ATOM 1939 N N . ALA A 1 264 ? 51.293 17.712 68.741 1.00 34.79 279 ALA A N 1
ATOM 1940 C CA . ALA A 1 264 ? 51.268 17.787 70.194 1.00 32.20 279 ALA A CA 1
ATOM 1941 C C . ALA A 1 264 ? 52.200 18.865 70.729 1.00 33.63 279 ALA A C 1
ATOM 1942 O O . ALA A 1 264 ? 52.043 19.288 71.880 1.00 36.20 279 ALA A O 1
ATOM 1944 N N . GLY A 1 265 ? 53.155 19.321 69.924 1.00 34.66 280 GLY A N 1
ATOM 1945 C CA . GLY A 1 265 ? 54.052 20.385 70.331 1.00 31.82 280 GLY A CA 1
ATOM 1946 C C . GLY A 1 265 ? 53.342 21.713 70.489 1.00 32.94 280 GLY A C 1
ATOM 1947 O O . GLY A 1 265 ? 53.955 22.713 70.866 1.00 37.75 280 GLY A O 1
ATOM 1948 N N . LEU A 1 266 ? 52.050 21.745 70.188 1.00 32.91 281 LEU A N 1
ATOM 1949 C CA . LEU A 1 266 ? 51.250 22.942 70.388 1.00 35.26 281 LEU A CA 1
ATOM 1950 C C . LEU A 1 266 ? 50.544 22.968 71.738 1.00 38.38 281 LEU A C 1
ATOM 1951 O O . LEU A 1 266 ? 49.859 23.950 72.036 1.00 41.56 281 LEU A O 1
ATOM 1956 N N . LEU A 1 267 ? 50.706 21.927 72.558 1.00 36.33 282 LEU A N 1
ATOM 1957 C CA . LEU A 1 267 ? 50.127 21.911 73.895 1.00 32.83 282 LEU A CA 1
ATOM 1958 C C . LEU A 1 267 ? 50.671 23.066 74.728 1.00 31.85 282 LEU A C 1
ATOM 1959 O O . LEU A 1 267 ? 51.886 23.229 74.869 1.00 31.98 282 LEU A O 1
ATOM 1964 N N . GLY A 1 268 ? 49.765 23.861 75.291 1.00 30.31 283 GLY A N 1
ATOM 1965 C CA . GLY A 1 268 ? 50.142 25.020 76.065 1.00 27.56 283 GLY A CA 1
ATOM 1966 C C . GLY A 1 268 ? 50.433 26.258 75.254 1.00 32.30 283 GLY A C 1
ATOM 1967 O O . GLY A 1 268 ? 50.710 27.313 75.842 1.00 36.19 283 GLY A O 1
ATOM 1968 N N . LYS A 1 269 ? 50.370 26.172 73.927 1.00 33.77 284 LYS A N 1
ATOM 1969 C CA . LYS A 1 269 ? 50.701 27.286 73.054 1.00 23.44 284 LYS A CA 1
ATOM 1970 C C . LYS A 1 269 ? 49.449 28.081 72.703 1.00 23.57 284 LYS A C 1
ATOM 1971 O O . LYS A 1 269 ? 48.336 27.552 72.707 1.00 27.78 284 LYS A O 1
ATOM 1977 N N . ASN A 1 270 ? 49.643 29.365 72.408 1.00 29.36 285 ASN A N 1
ATOM 1978 C CA . ASN A 1 270 ? 48.532 30.226 72.031 1.00 28.59 285 ASN A CA 1
ATOM 1979 C C . ASN A 1 270 ? 48.028 29.886 70.632 1.00 34.03 285 ASN A C 1
ATOM 1980 O O . ASN A 1 270 ? 48.794 29.508 69.741 1.00 34.48 285 ASN A O 1
ATOM 1985 N N . LEU A 1 271 ? 46.720 30.065 70.445 1.00 34.13 286 LEU A N 1
ATOM 1986 C CA . LEU A 1 271 ? 46.083 29.771 69.169 1.00 32.26 286 LEU A CA 1
ATOM 1987 C C . LEU A 1 271 ? 46.732 30.523 68.015 1.00 30.90 286 LEU A C 1
ATOM 1988 O O . LEU A 1 271 ? 46.731 30.027 66.882 1.00 31.57 286 LEU A O 1
ATOM 1993 N N . ALA A 1 272 ? 47.289 31.710 68.272 1.00 28.49 287 ALA A N 1
ATOM 1994 C CA . ALA A 1 272 ? 47.897 32.480 67.191 1.00 30.64 287 ALA A CA 1
ATOM 1995 C C . ALA A 1 272 ? 49.081 31.756 66.562 1.00 34.15 287 ALA A C 1
ATOM 1996 O O . ALA A 1 272 ? 49.416 32.033 65.406 1.00 39.86 287 ALA A O 1
ATOM 1998 N N . LYS A 1 273 ? 49.705 30.822 67.286 1.00 33.84 288 LYS A N 1
ATOM 1999 C CA A LYS A 1 273 ? 50.822 30.072 66.720 0.30 35.82 288 LYS A CA 1
ATOM 2000 C CA B LYS A 1 273 ? 50.822 30.069 66.724 0.70 36.18 288 LYS A CA 1
ATOM 2001 C C . LYS A 1 273 ? 50.388 29.253 65.507 1.00 38.09 288 LYS A C 1
ATOM 2002 O O . LYS A 1 273 ? 51.132 29.147 64.521 1.00 41.94 288 LYS A O 1
ATOM 2013 N N . ALA A 1 274 ? 49.190 28.665 65.558 1.00 30.25 289 ALA A N 1
ATOM 2014 C CA . ALA A 1 274 ? 48.672 27.851 64.462 1.00 29.97 289 ALA A CA 1
ATOM 2015 C C . ALA A 1 274 ? 47.681 28.587 63.571 1.00 32.88 289 ALA A C 1
ATOM 2016 O O . ALA A 1 274 ? 47.523 28.210 62.409 1.00 37.65 289 ALA A O 1
ATOM 2018 N N . ASP A 1 275 ? 47.017 29.621 64.077 1.00 34.65 290 ASP A N 1
ATOM 2019 C CA . ASP A 1 275 ? 45.950 30.308 63.350 1.00 37.68 290 ASP A CA 1
ATOM 2020 C C . ASP A 1 275 ? 46.081 31.812 63.563 1.00 35.98 290 ASP A C 1
ATOM 2021 O O . ASP A 1 275 ? 45.199 32.451 64.143 1.00 37.23 290 ASP A O 1
ATOM 2026 N N . PRO A 1 276 ? 47.177 32.415 63.094 1.00 34.51 291 PRO A N 1
ATOM 2027 C CA . PRO A 1 276 ? 47.355 33.862 63.324 1.00 37.50 291 PRO A CA 1
ATOM 2028 C C . PRO A 1 276 ? 46.237 34.732 62.761 1.00 39.32 291 PRO A C 1
ATOM 2029 O O . PRO A 1 276 ? 45.802 35.678 63.434 1.00 40.81 291 PRO A O 1
ATOM 2033 N N . GLN A 1 277 ? 45.754 34.448 61.548 1.00 39.56 292 GLN A N 1
ATOM 2034 C CA . GLN A 1 277 ? 44.803 35.355 60.910 1.00 39.66 292 GLN A CA 1
ATOM 2035 C C . GLN A 1 277 ? 43.450 35.370 61.612 1.00 36.48 292 GLN A C 1
ATOM 2036 O O . GLN A 1 277 ? 42.785 36.409 61.629 1.00 39.46 292 GLN A O 1
ATOM 2042 N N . HIS A 1 278 ? 43.021 34.253 62.196 1.00 35.71 293 HIS A N 1
ATOM 2043 C CA . HIS A 1 278 ? 41.723 34.195 62.856 1.00 37.93 293 HIS A CA 1
ATOM 2044 C C . HIS A 1 278 ? 41.798 34.067 64.377 1.00 40.54 293 HIS A C 1
ATOM 2045 O O . HIS A 1 278 ? 40.746 34.027 65.028 1.00 39.65 293 HIS A O 1
ATOM 2052 N N . ALA A 1 279 ? 43.003 34.032 64.958 1.00 36.86 294 ALA A N 1
ATOM 2053 C CA . ALA A 1 279 ? 43.149 33.874 66.401 1.00 36.13 294 ALA A CA 1
ATOM 2054 C C . ALA A 1 279 ? 42.247 34.835 67.165 1.00 40.95 294 ALA A C 1
ATOM 2055 O O . ALA A 1 279 ? 41.433 34.413 67.994 1.00 47.45 294 ALA A O 1
ATOM 2057 N N . GLY A 1 280 ? 42.369 36.133 66.882 1.00 40.14 295 GLY A N 1
ATOM 2058 C CA . GLY A 1 280 ? 41.570 37.117 67.594 1.00 41.48 295 GLY A CA 1
ATOM 2059 C C . GLY A 1 280 ? 40.077 36.881 67.456 1.00 45.13 295 GLY A C 1
ATOM 2060 O O . GLY A 1 280 ? 39.341 36.896 68.446 1.00 50.79 295 GLY A O 1
ATOM 2061 N N . GLU A 1 281 ? 39.609 36.660 66.224 1.00 39.76 296 GLU A N 1
ATOM 2062 C CA . GLU A 1 281 ? 38.185 36.425 66.012 1.00 39.33 296 GLU A CA 1
ATOM 2063 C C . GLU A 1 281 ? 37.731 35.146 66.699 1.00 42.18 296 GLU A C 1
ATOM 2064 O O . GLU A 1 281 ? 36.662 35.112 67.321 1.00 47.60 296 GLU A O 1
ATOM 2070 N N . LEU A 1 282 ? 38.534 34.085 66.605 1.00 37.51 297 LEU A N 1
ATOM 2071 C CA . LEU A 1 282 ? 38.168 32.819 67.229 1.00 33.48 297 LEU A CA 1
ATOM 2072 C C . LEU A 1 282 ? 38.024 32.960 68.743 1.00 34.59 297 LEU A C 1
ATOM 2073 O O . LEU A 1 282 ? 37.144 32.337 69.345 1.00 31.66 297 LEU A O 1
ATOM 2078 N N . LEU A 1 283 ? 38.862 33.783 69.376 1.00 37.53 298 LEU A N 1
ATOM 2079 C CA . LEU A 1 283 ? 38.815 33.874 70.833 1.00 39.40 298 LEU A CA 1
ATOM 2080 C C . LEU A 1 283 ? 37.595 34.656 71.309 1.00 38.79 298 LEU A C 1
ATOM 2081 O O . LEU A 1 283 ? 36.996 34.312 72.333 1.00 42.48 298 LEU A O 1
ATOM 2086 N N . GLN A 1 284 ? 37.205 35.709 70.586 1.00 39.91 299 GLN A N 1
ATOM 2087 C CA . GLN A 1 284 ? 36.005 36.441 70.981 1.00 42.59 299 GLN A CA 1
ATOM 2088 C C . GLN A 1 284 ? 34.743 35.636 70.704 1.00 43.75 299 GLN A C 1
ATOM 2089 O O . GLN A 1 284 ? 33.786 35.703 71.487 1.00 48.78 299 GLN A O 1
ATOM 2095 N N . LEU A 1 285 ? 34.726 34.860 69.617 1.00 38.33 300 LEU A N 1
ATOM 2096 C CA . LEU A 1 285 ? 33.650 33.895 69.418 1.00 40.94 300 LEU A CA 1
ATOM 2097 C C . LEU A 1 285 ? 33.599 32.892 70.565 1.00 43.47 300 LEU A C 1
ATOM 2098 O O . LEU A 1 285 ? 32.519 32.578 71.082 1.0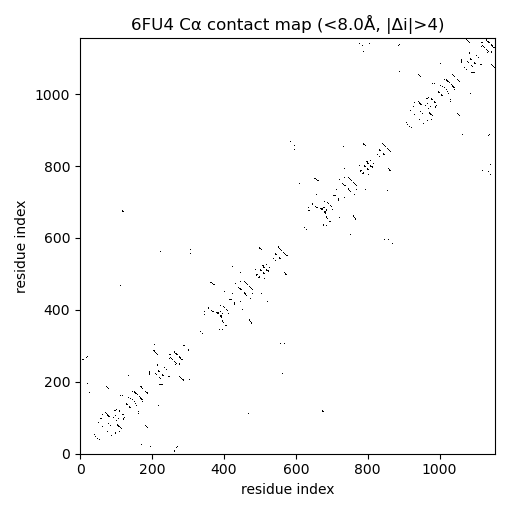0 42.22 300 LEU A O 1
ATOM 2103 N N . LEU A 1 286 ? 34.763 32.388 70.979 1.00 43.99 301 LEU A N 1
ATOM 2104 C CA . LEU A 1 286 ? 34.821 31.436 72.080 1.00 41.97 301 LEU A CA 1
ATOM 2105 C C . LEU A 1 286 ? 34.243 32.039 73.352 1.00 42.54 301 LEU A C 1
ATOM 2106 O O . LEU A 1 286 ? 33.344 31.460 73.974 1.00 44.63 301 LEU A O 1
ATOM 2111 N N . ALA A 1 287 ? 34.738 33.216 73.744 1.00 40.60 302 ALA A N 1
ATOM 2112 C CA . ALA A 1 287 ? 34.301 33.821 74.999 1.00 38.40 302 ALA A CA 1
ATOM 2113 C C . ALA A 1 287 ? 32.816 34.158 74.975 1.00 43.07 302 ALA A C 1
ATOM 2114 O O . ALA A 1 287 ? 32.158 34.132 76.022 1.00 47.82 302 ALA A O 1
ATOM 2116 N N . ALA A 1 288 ? 32.271 34.466 73.798 1.00 39.54 303 ALA A N 1
ATOM 2117 C CA . ALA A 1 288 ? 30.844 34.727 73.658 1.00 34.96 303 ALA A CA 1
ATOM 2118 C C . ALA A 1 288 ? 30.021 33.463 73.455 1.00 37.65 303 ALA A C 1
ATOM 2119 O O . ALA A 1 288 ? 28.824 33.566 73.171 1.00 40.76 303 ALA A O 1
ATOM 2121 N N . GLY A 1 289 ? 30.631 32.285 73.579 1.00 39.78 304 GLY A N 1
ATOM 2122 C CA . GLY A 1 289 ? 29.919 31.032 73.389 1.00 40.62 304 GLY A CA 1
ATOM 2123 C C . GLY A 1 289 ? 29.232 30.884 72.048 1.00 44.33 304 GLY A C 1
ATOM 2124 O O . GLY A 1 289 ? 28.181 30.241 71.971 1.00 50.34 304 GLY A O 1
ATOM 2125 N N . LYS A 1 290 ? 29.799 31.446 70.982 1.00 41.20 305 LYS A N 1
ATOM 2126 C CA . LYS A 1 290 ? 29.193 31.401 69.658 1.00 43.06 305 LYS A CA 1
ATOM 2127 C C . LYS A 1 290 ? 29.932 30.412 68.767 1.00 43.49 305 LYS A C 1
ATOM 2128 O O . LYS A 1 290 ? 31.165 30.420 68.708 1.00 44.10 305 LYS A O 1
ATOM 2134 N N . SER A 1 291 ? 29.169 29.565 68.085 1.00 43.48 306 SER A N 1
ATOM 2135 C CA . SER A 1 291 ? 29.681 28.694 67.041 1.00 42.33 306 SER A CA 1
ATOM 2136 C C . SER A 1 291 ? 29.914 29.486 65.749 1.00 45.24 306 SER A C 1
ATOM 2137 O O . SER A 1 291 ? 29.353 30.567 65.543 1.00 49.10 306 SER A O 1
ATOM 2140 N N . ARG A 1 292 ? 30.751 28.937 64.869 1.00 41.40 307 ARG A N 1
ATOM 2141 C CA . ARG A 1 292 ? 30.959 29.552 63.563 1.00 44.01 307 ARG A CA 1
ATOM 2142 C C . ARG A 1 292 ? 31.711 28.594 62.648 1.00 42.62 307 ARG A C 1
ATOM 2143 O O . ARG A 1 292 ? 32.630 27.896 63.088 1.00 37.56 307 ARG A O 1
ATOM 2151 N N . LEU A 1 293 ? 31.318 28.584 61.375 1.00 45.48 308 LEU A N 1
ATOM 2152 C CA . LEU A 1 293 ? 32.016 27.872 60.313 1.00 48.42 308 LEU A CA 1
ATOM 2153 C C . LEU A 1 293 ? 32.906 28.825 59.523 1.00 48.25 308 LEU A C 1
ATOM 2154 O O . LEU A 1 293 ? 32.601 30.010 59.372 1.00 43.03 308 LEU A O 1
ATOM 2159 N N . PHE A 1 294 ? 34.005 28.288 58.997 1.00 51.34 309 PHE A N 1
ATOM 2160 C CA . PHE A 1 294 ? 34.959 29.065 58.218 1.00 51.66 309 PHE A CA 1
ATOM 2161 C C . PHE A 1 294 ? 35.300 28.325 56.936 1.00 54.73 309 PHE A C 1
ATOM 2162 O O . PHE A 1 294 ? 35.604 27.127 56.968 1.00 49.08 309 PHE A O 1
ATOM 2170 N N . ASN A 1 295 ? 35.242 29.045 55.815 1.00 63.76 310 ASN A N 1
ATOM 2171 C CA . ASN A 1 295 ? 35.669 28.547 54.513 1.00 69.09 310 ASN A CA 1
ATOM 2172 C C . ASN A 1 295 ? 37.134 28.901 54.291 1.00 71.72 310 ASN A C 1
ATOM 2173 O O . ASN A 1 295 ? 37.527 30.060 54.454 1.00 76.52 310 ASN A O 1
ATOM 2178 N N A GLU A 1 296 ? 37.946 27.905 53.957 0.46 70.84 311 GLU A N 1
ATOM 2179 N N B GLU A 1 296 ? 37.924 27.910 53.878 0.54 70.84 311 GLU A N 1
ATOM 2180 C CA A GLU A 1 296 ? 39.314 28.188 53.537 0.46 72.31 311 GLU A CA 1
ATOM 2181 C CA B GLU A 1 296 ? 39.344 28.117 53.597 0.54 72.28 311 GLU A CA 1
ATOM 2182 C C A GLU A 1 296 ? 39.755 27.107 52.565 0.46 70.35 311 GLU A C 1
ATOM 2183 C C B GLU A 1 296 ? 39.781 27.082 52.570 0.54 70.33 311 GLU A C 1
ATOM 2184 O O A GLU A 1 296 ? 39.770 25.917 52.902 0.46 69.02 311 GLU A O 1
ATOM 2185 O O B GLU A 1 296 ? 39.858 25.889 52.892 0.54 68.91 311 GLU A O 1
ATOM 2196 N N . ASN A 1 297 ? 40.070 27.538 51.346 1.00 68.89 312 ASN A N 1
ATOM 2197 C CA . ASN A 1 297 ? 40.398 26.655 50.216 1.00 68.81 312 ASN A CA 1
ATOM 2198 C C . ASN A 1 297 ? 39.260 25.651 50.076 1.00 62.50 312 ASN A C 1
ATOM 2199 O O . ASN A 1 297 ? 38.084 26.046 50.168 1.00 62.40 312 ASN A O 1
ATOM 2204 N N . ASP A 1 298 ? 39.526 24.366 49.867 1.00 57.80 313 ASP A N 1
ATOM 2205 C CA . ASP A 1 298 ? 38.488 23.349 49.856 1.00 56.17 313 ASP A CA 1
ATOM 2206 C C . ASP A 1 298 ? 38.426 22.598 51.184 1.00 51.18 313 ASP A C 1
ATOM 2207 O O . ASP A 1 298 ? 38.138 21.398 51.214 1.00 47.15 313 ASP A O 1
ATOM 2212 N N . ASP A 1 299 ? 38.728 23.288 52.283 1.00 53.50 314 ASP A N 1
ATOM 2213 C CA . ASP A 1 299 ? 38.571 22.771 53.635 1.00 54.66 314 ASP A CA 1
ATOM 2214 C C . ASP A 1 299 ? 37.560 23.626 54.388 1.00 51.40 314 ASP A C 1
ATOM 2215 O O . ASP A 1 299 ? 37.378 24.811 54.089 1.00 48.36 314 ASP A O 1
ATOM 2220 N N . LEU A 1 300 ? 36.892 23.012 55.359 1.00 47.98 315 LEU A N 1
ATOM 2221 C CA . LEU A 1 300 ? 35.997 23.719 56.264 1.00 44.05 315 LEU A CA 1
ATOM 2222 C C . LEU A 1 300 ? 36.546 23.660 57.684 1.00 44.05 315 LEU A C 1
ATOM 2223 O O . LEU A 1 300 ? 37.113 22.645 58.101 1.00 37.85 315 LEU A O 1
ATOM 2228 N N . LYS A 1 301 ? 36.380 24.755 58.417 1.00 45.66 316 LYS A N 1
ATOM 2229 C CA . LYS A 1 301 ? 36.726 24.837 59.827 1.00 40.51 316 LYS A CA 1
ATOM 2230 C C . LYS A 1 301 ? 35.467 25.156 60.616 1.00 39.38 316 LYS A C 1
ATOM 2231 O O . LYS A 1 301 ? 34.644 25.970 60.183 1.00 38.44 316 LYS A O 1
ATOM 2237 N N . VAL A 1 302 ? 35.310 24.518 61.772 1.00 36.46 317 VAL A N 1
ATOM 2238 C CA . VAL A 1 302 ? 34.227 24.858 62.682 1.00 38.89 317 VAL A CA 1
ATOM 2239 C C . VAL A 1 302 ? 34.807 25.054 64.075 1.00 41.86 317 VAL A C 1
ATOM 2240 O O . VAL A 1 302 ? 35.652 24.271 64.526 1.00 40.57 317 VAL A O 1
ATOM 2244 N N . LEU A 1 303 ? 34.387 26.128 64.730 1.00 43.71 318 LEU A N 1
ATOM 2245 C CA . LEU A 1 303 ? 34.674 26.363 66.136 1.00 35.28 318 LEU A CA 1
ATOM 2246 C C . LEU A 1 303 ? 33.401 26.065 66.908 1.00 33.00 318 LEU A C 1
ATOM 2247 O O . LEU A 1 303 ? 32.376 26.716 66.684 1.00 33.34 318 LEU A O 1
ATOM 2252 N N . GLN A 1 304 ? 33.455 25.069 67.785 1.00 33.04 319 GLN A N 1
ATOM 2253 C CA . GLN A 1 304 ? 32.299 24.702 68.603 1.00 31.00 319 GLN A CA 1
ATOM 2254 C C . GLN A 1 304 ? 32.644 24.938 70.063 1.00 32.99 319 GLN A C 1
ATOM 2255 O O . GLN A 1 304 ? 33.440 24.174 70.643 1.00 30.31 319 GLN A O 1
ATOM 2261 N N . PRO A 1 305 ? 32.108 25.981 70.687 1.00 37.24 320 PRO A N 1
ATOM 2262 C CA . PRO A 1 305 ? 32.379 26.211 72.109 1.00 39.57 320 PRO A CA 1
ATOM 2263 C C . PRO A 1 305 ? 31.670 25.179 72.973 1.00 32.79 320 PRO A C 1
ATOM 2264 O O . PRO A 1 305 ? 30.743 24.492 72.541 1.00 28.73 320 PRO A O 1
ATOM 2268 N N . LEU A 1 306 ? 32.135 25.067 74.215 1.00 31.86 321 LEU A N 1
ATOM 2269 C CA . LEU A 1 306 ? 31.591 24.087 75.143 1.00 34.37 321 LEU A CA 1
ATOM 2270 C C . LEU A 1 306 ? 31.923 24.515 76.567 1.00 41.84 321 LEU A C 1
ATOM 2271 O O . LEU A 1 306 ? 33.036 24.975 76.839 1.00 43.07 321 LEU A O 1
ATOM 2276 N N . GLN A 1 307 ? 30.950 24.375 77.465 1.00 41.14 322 GLN A N 1
ATOM 2277 C CA . GLN A 1 307 ? 31.193 24.604 78.884 1.00 34.66 322 GLN A CA 1
ATOM 2278 C C . GLN A 1 307 ? 31.695 23.316 79.510 1.00 32.91 322 GLN A C 1
ATOM 2279 O O . GLN A 1 307 ? 30.960 22.321 79.513 1.00 32.70 322 GLN A O 1
ATOM 2285 N N . PRO A 1 308 ? 32.921 23.273 80.034 1.00 35.23 323 PRO A N 1
ATOM 2286 C CA . PRO A 1 308 ? 33.425 21.996 80.572 1.00 37.19 323 PRO A CA 1
ATOM 2287 C C . PRO A 1 308 ? 32.651 21.522 81.790 1.00 39.51 323 PRO A C 1
ATOM 2288 O O . PRO A 1 308 ? 32.414 20.315 81.934 1.00 39.22 323 PRO A O 1
ATOM 2292 N N . ILE A 1 309 ? 32.243 22.445 82.659 1.00 38.18 324 ILE A N 1
ATOM 2293 C CA . ILE A 1 309 ? 31.387 22.172 83.815 1.00 40.20 324 ILE A CA 1
ATOM 2294 C C . ILE A 1 309 ? 30.290 23.238 83.811 1.00 47.64 324 ILE A C 1
ATOM 2295 O O . ILE A 1 309 ? 30.361 24.167 82.997 1.00 47.46 324 ILE A O 1
ATOM 2300 N N . PRO A 1 310 ? 29.265 23.163 84.666 1.00 55.22 325 PRO A N 1
ATOM 2301 C CA . PRO A 1 310 ? 28.201 24.181 84.618 1.00 54.88 325 PRO A CA 1
ATOM 2302 C C . PRO A 1 310 ? 28.713 25.571 84.973 1.00 50.11 325 PRO A C 1
ATOM 2303 O O . PRO A 1 310 ? 29.440 25.755 85.953 1.00 46.00 325 PRO A O 1
ATOM 2307 N N . GLY A 1 311 ? 28.314 26.556 84.167 1.00 48.11 326 GLY A N 1
ATOM 2308 C CA . GLY A 1 311 ? 28.674 27.941 84.396 1.00 44.36 326 GLY A CA 1
ATOM 2309 C C . GLY A 1 311 ? 30.104 28.305 84.066 1.00 43.39 326 GLY A C 1
ATOM 2310 O O . GLY A 1 311 ? 30.472 29.481 84.198 1.00 42.30 326 GLY A O 1
ATOM 2311 N N . ALA A 1 312 ? 30.922 27.345 83.642 1.00 36.62 327 ALA A N 1
ATOM 2312 C CA . ALA A 1 312 ? 32.317 27.632 83.379 1.00 33.68 327 ALA A CA 1
ATOM 2313 C C . ALA A 1 312 ? 32.455 28.484 82.123 1.00 40.18 327 ALA A C 1
ATOM 2314 O O . ALA A 1 312 ? 31.571 28.525 81.262 1.00 42.96 327 ALA A O 1
ATOM 2316 N N . LYS A 1 313 ? 33.573 29.191 82.037 1.00 39.91 328 LYS A N 1
ATOM 2317 C CA . LYS A 1 313 ? 33.860 29.929 80.825 1.00 36.68 328 LYS A CA 1
ATOM 2318 C C . LYS A 1 313 ? 34.048 28.937 79.682 1.00 40.78 328 LYS A C 1
ATOM 2319 O O . LYS A 1 313 ? 34.574 27.837 79.895 1.00 41.12 328 LYS A O 1
ATOM 2325 N N . PRO A 1 314 ? 33.611 29.272 78.470 1.00 40.15 329 PRO A N 1
ATOM 2326 C CA . PRO A 1 314 ? 33.556 28.257 77.412 1.00 37.77 329 PRO A CA 1
ATOM 2327 C C . PRO A 1 314 ? 34.951 27.863 76.952 1.00 35.33 329 PRO A C 1
ATOM 2328 O O . PRO A 1 314 ? 35.812 28.716 76.730 1.00 36.88 329 PRO A O 1
ATOM 2332 N N . TRP A 1 315 ? 35.176 26.555 76.859 1.00 32.01 330 TRP A N 1
ATOM 2333 C CA . TRP A 1 315 ? 36.266 25.997 76.079 1.00 29.02 330 TRP A CA 1
ATOM 2334 C C . TRP A 1 315 ? 35.744 25.752 74.668 1.00 30.50 330 TRP A C 1
ATOM 2335 O O . TRP A 1 315 ? 34.567 25.966 74.377 1.00 31.35 330 TRP A O 1
ATOM 2346 N N . GLY A 1 316 ? 36.609 25.289 73.774 1.00 28.33 331 GLY A N 1
ATOM 2347 C CA . GLY A 1 316 ? 36.167 25.032 72.420 1.00 22.60 331 GLY A CA 1
ATOM 2348 C C . GLY A 1 316 ? 36.873 23.848 71.804 1.00 24.87 331 GLY A C 1
ATOM 2349 O O . GLY A 1 316 ? 37.964 23.445 72.226 1.00 22.28 331 GLY A O 1
ATOM 2350 N N . VAL A 1 317 ? 36.215 23.283 70.797 1.00 27.20 332 VAL A N 1
ATOM 2351 C CA . VAL A 1 317 ? 36.826 22.336 69.877 1.00 33.16 332 VAL A CA 1
ATOM 2352 C C . VAL A 1 317 ? 36.917 23.014 68.518 1.00 32.08 332 VAL A C 1
ATOM 2353 O O . VAL A 1 317 ? 35.958 23.650 68.064 1.00 27.06 332 VAL A O 1
ATOM 2357 N N . LEU A 1 318 ? 38.083 22.916 67.894 1.00 34.64 333 LEU A N 1
ATOM 2358 C CA . LEU A 1 318 ? 38.316 23.429 66.553 1.00 29.34 333 LEU A CA 1
ATOM 2359 C C . LEU A 1 318 ? 38.493 22.232 65.631 1.00 30.88 333 LEU A C 1
ATOM 2360 O O . LEU A 1 318 ? 39.403 21.423 65.835 1.00 34.20 333 LEU A O 1
ATOM 2365 N N . LEU A 1 319 ? 37.607 22.101 64.644 1.00 30.36 334 LEU A N 1
ATOM 2366 C CA . LEU A 1 319 ? 37.628 20.987 63.702 1.00 32.59 334 LEU A CA 1
ATOM 2367 C C . LEU A 1 319 ? 37.868 21.509 62.290 1.00 37.08 334 LEU A C 1
ATOM 2368 O O . LEU A 1 319 ? 37.221 22.471 61.857 1.00 36.12 334 LEU A O 1
ATOM 2373 N N . GLU A 1 320 ? 38.787 20.868 61.572 1.00 38.76 335 GLU A N 1
ATOM 2374 C CA . GLU A 1 320 ? 39.057 21.186 60.173 1.00 41.36 335 GLU A CA 1
ATOM 2375 C C . GLU A 1 320 ? 39.034 19.899 59.365 1.00 40.07 335 GLU A C 1
ATOM 2376 O O . GLU A 1 320 ? 39.787 18.966 59.658 1.00 37.90 335 GLU A O 1
ATOM 2382 N N . VAL A 1 321 ? 38.172 19.849 58.355 1.00 43.95 336 VAL A N 1
ATOM 2383 C CA . VAL A 1 321 ? 38.054 18.669 57.503 1.00 48.04 336 VAL A CA 1
ATOM 2384 C C . VAL A 1 321 ? 37.917 19.130 56.059 1.00 43.16 336 VAL A C 1
ATOM 2385 O O . VAL A 1 321 ? 37.219 20.118 55.787 1.00 40.81 336 VAL A O 1
ATOM 2389 N N . PRO A 1 322 ? 38.565 18.463 55.109 1.00 44.62 337 PRO A N 1
ATOM 2390 C CA . PRO A 1 322 ? 38.423 18.865 53.706 1.00 42.85 337 PRO A CA 1
ATOM 2391 C C . PRO A 1 322 ? 37.016 18.600 53.197 1.00 44.26 337 PRO A C 1
ATOM 2392 O O . PRO A 1 322 ? 36.362 17.631 53.588 1.00 41.41 337 PRO A O 1
ATOM 2396 N N A LYS A 1 323 ? 36.558 19.489 52.308 0.33 48.49 338 LYS A N 1
ATOM 2397 N N B LYS A 1 323 ? 36.553 19.486 52.311 0.67 48.68 338 LYS A N 1
ATOM 2398 C CA A LYS A 1 323 ? 35.203 19.387 51.768 0.33 49.95 338 LYS A CA 1
ATOM 2399 C CA B LYS A 1 323 ? 35.194 19.376 51.787 0.67 50.01 338 LYS A CA 1
ATOM 2400 C C A LYS A 1 323 ? 34.963 18.033 51.113 0.33 47.76 338 LYS A C 1
ATOM 2401 C C B LYS A 1 323 ? 34.955 18.043 51.090 0.67 47.83 338 LYS A C 1
ATOM 2402 O O A LYS A 1 323 ? 33.854 17.489 51.182 0.33 47.02 338 LYS A O 1
ATOM 2403 O O B LYS A 1 323 ? 33.833 17.524 51.116 0.67 47.34 338 LYS A O 1
ATOM 2414 N N . SER A 1 324 ? 35.990 17.475 50.467 1.00 44.56 339 SER A N 1
ATOM 2415 C CA . SER A 1 324 ? 35.825 16.195 49.787 1.00 41.84 339 SER A CA 1
ATOM 2416 C C . SER A 1 324 ? 35.526 15.064 50.765 1.00 38.76 339 SER A C 1
ATOM 2417 O O . SER A 1 324 ? 34.861 14.091 50.395 1.00 41.12 339 SER A O 1
ATOM 2420 N N . ALA A 1 325 ? 35.988 15.173 52.012 1.00 37.24 340 ALA A N 1
ATOM 2421 C CA . ALA A 1 325 ? 35.663 14.147 52.999 1.00 40.44 340 ALA A CA 1
ATOM 2422 C C . ALA A 1 325 ? 34.221 14.278 53.478 1.00 43.00 340 ALA A C 1
ATOM 2423 O O . ALA A 1 325 ? 33.515 13.272 53.621 1.00 43.75 340 ALA A O 1
ATOM 2425 N N . LEU A 1 326 ? 33.761 15.510 53.713 1.00 41.22 341 LEU A N 1
ATOM 2426 C CA . LEU A 1 326 ? 32.391 15.713 54.177 1.00 41.59 341 LEU A CA 1
ATOM 2427 C C . LEU A 1 326 ? 31.377 15.192 53.162 1.00 46.45 341 LEU A C 1
ATOM 2428 O O . LEU A 1 326 ? 30.380 14.563 53.538 1.00 48.63 341 LEU A O 1
ATOM 2433 N N . LEU A 1 327 ? 31.618 15.433 51.875 1.00 51.61 342 LEU A N 1
ATOM 2434 C CA . LEU A 1 327 ? 30.757 14.933 50.798 1.00 56.09 342 LEU A CA 1
ATOM 2435 C C . LEU A 1 327 ? 31.244 13.579 50.290 1.00 68.74 342 LEU A C 1
ATOM 2436 O O . LEU A 1 327 ? 31.322 13.334 49.090 1.00 75.97 342 LEU A O 1
ATOM 2441 N N . GLY A 1 328 ? 31.542 12.680 51.227 1.00 73.11 343 GLY A N 1
ATOM 2442 C CA . GLY A 1 328 ? 32.337 11.500 50.976 1.00 76.19 343 GLY A CA 1
ATOM 2443 C C . GLY A 1 328 ? 31.756 10.498 49.999 1.00 81.61 343 GLY A C 1
ATOM 2444 O O . GLY A 1 328 ? 30.686 10.697 49.413 1.00 83.92 343 GLY A O 1
ATOM 2445 N N . PRO A 1 329 ? 32.464 9.369 49.826 1.00 86.17 344 PRO A N 1
ATOM 2446 C CA . PRO A 1 329 ? 32.247 8.345 48.794 1.00 90.62 344 PRO A CA 1
ATOM 2447 C C . PRO A 1 329 ? 30.821 7.801 48.743 1.00 93.25 344 PRO A C 1
ATOM 2448 O O . PRO A 1 329 ? 30.447 7.237 47.712 1.00 92.64 344 PRO A O 1
ATOM 2452 N N . ASP B 1 36 ? 36.858 24.586 38.251 1.00 92.33 51 ASP B N 1
ATOM 2453 C CA . ASP B 1 36 ? 35.585 23.978 38.624 1.00 93.95 51 ASP B CA 1
ATOM 2454 C C . ASP B 1 36 ? 35.682 23.313 39.998 1.00 95.47 51 ASP B C 1
ATOM 2455 O O . ASP B 1 36 ? 36.583 22.512 40.250 1.00 93.09 51 ASP B O 1
ATOM 2460 N N . GLU B 1 37 ? 34.748 23.658 40.889 1.00 97.60 52 GLU B N 1
ATOM 2461 C CA . GLU B 1 37 ? 34.765 23.091 42.234 1.00 96.75 52 GLU B CA 1
ATOM 2462 C C . GLU B 1 37 ? 34.438 21.603 42.216 1.00 96.15 52 GLU B C 1
ATOM 2463 O O . GLU B 1 37 ? 34.998 20.830 43.003 1.00 94.61 52 GLU B O 1
ATOM 2469 N N . SER B 1 38 ? 33.538 21.182 41.322 1.00 95.86 53 SER B N 1
ATOM 2470 C CA . SER B 1 38 ? 33.118 19.784 41.284 1.00 91.35 53 SER B CA 1
ATOM 2471 C C . SER B 1 38 ? 34.286 18.860 40.972 1.00 82.60 53 SER B C 1
ATOM 2472 O O . SER B 1 38 ? 34.444 17.812 41.607 1.00 80.61 53 SER B O 1
ATOM 2475 N N . ALA B 1 39 ? 35.110 19.226 39.992 1.00 81.42 54 ALA B N 1
ATOM 2476 C CA . ALA B 1 39 ? 36.246 18.385 39.636 1.00 77.23 54 ALA B CA 1
ATOM 2477 C C . ALA B 1 39 ? 37.366 18.477 40.665 1.00 69.95 54 ALA B C 1
ATOM 2478 O O . ALA B 1 39 ? 38.130 17.519 40.828 1.00 66.37 54 ALA B O 1
ATOM 2480 N N . ARG B 1 40 ? 37.481 19.612 41.359 1.00 67.52 55 ARG B N 1
ATOM 2481 C CA . ARG B 1 40 ? 38.485 19.735 42.410 1.00 67.63 55 ARG B CA 1
ATOM 2482 C C . ARG B 1 40 ? 38.178 18.794 43.570 1.00 65.63 55 ARG B C 1
ATOM 2483 O O . ARG B 1 40 ? 39.083 18.145 44.110 1.00 65.80 55 ARG B O 1
ATOM 2491 N N . LEU B 1 41 ? 36.905 18.700 43.956 1.00 59.81 56 LEU B N 1
ATOM 2492 C CA . LEU B 1 41 ? 36.522 17.805 45.039 1.00 58.02 56 LEU B CA 1
ATOM 2493 C C . LEU B 1 41 ? 36.755 16.346 44.663 1.00 60.39 56 LEU B C 1
ATOM 2494 O O . LEU B 1 41 ? 37.250 15.562 45.482 1.00 60.48 56 LEU B O 1
ATOM 2499 N N A ARG B 1 42 ? 36.404 15.966 43.432 0.38 62.77 57 ARG B N 1
ATOM 2500 N N B ARG B 1 42 ? 36.407 15.966 43.431 0.62 62.75 57 ARG B N 1
ATOM 2501 C CA A ARG B 1 42 ? 36.612 14.591 42.987 0.38 63.13 57 ARG B CA 1
ATOM 2502 C CA B ARG B 1 42 ? 36.618 14.590 42.988 0.62 63.24 57 ARG B CA 1
ATOM 2503 C C A ARG B 1 42 ? 38.091 14.232 42.929 0.38 61.32 57 ARG B C 1
ATOM 2504 C C B ARG B 1 42 ? 38.100 14.237 42.958 0.62 61.34 57 ARG B C 1
ATOM 2505 O O A ARG B 1 42 ? 38.462 13.085 43.203 0.38 60.38 57 ARG B O 1
ATOM 2506 O O B ARG B 1 42 ? 38.484 13.103 43.272 0.62 60.31 57 ARG B O 1
ATOM 2521 N N . LEU B 1 43 ? 38.947 15.190 42.570 1.00 59.05 58 LEU B N 1
ATOM 2522 C CA . LEU B 1 43 ? 40.381 14.938 42.574 1.00 56.51 58 LEU B CA 1
ATOM 2523 C C . LEU B 1 43 ? 40.926 14.875 43.997 1.00 56.97 58 LEU B C 1
ATOM 2524 O O . LEU B 1 43 ? 41.738 13.997 44.316 1.00 62.42 58 LEU B O 1
ATOM 2529 N N . GLU B 1 44 ? 40.493 15.793 44.866 1.00 50.97 59 GLU B N 1
ATOM 2530 C CA . GLU B 1 44 ? 40.950 15.770 46.252 1.00 49.92 59 GLU B CA 1
ATOM 2531 C C . GLU B 1 44 ? 40.480 14.518 46.975 1.00 47.99 59 GLU B C 1
ATOM 2532 O O . GLU B 1 44 ? 41.192 14.002 47.844 1.00 45.22 59 GLU B O 1
ATOM 2538 N N . ALA B 1 45 ? 39.282 14.024 46.648 1.00 46.15 60 ALA B N 1
ATOM 2539 C CA . ALA B 1 45 ? 38.817 12.782 47.254 1.00 44.10 60 ALA B CA 1
ATOM 2540 C C . ALA B 1 45 ? 39.739 11.624 46.895 1.00 50.27 60 ALA B C 1
ATOM 2541 O O . ALA B 1 45 ? 40.019 10.759 47.732 1.00 54.09 60 ALA B O 1
ATOM 2543 N N . ARG B 1 46 ? 40.242 11.602 45.660 1.00 54.01 61 ARG B N 1
ATOM 2544 C CA . ARG B 1 46 ? 41.171 10.549 45.271 1.00 56.80 61 ARG B CA 1
ATOM 2545 C C . ARG B 1 46 ? 42.542 10.736 45.905 1.00 53.27 61 ARG B C 1
ATOM 2546 O O . ARG B 1 46 ? 43.265 9.752 46.088 1.00 55.72 61 ARG B O 1
ATOM 2554 N N . GLY B 1 47 ? 42.908 11.968 46.262 1.00 48.87 62 GLY B N 1
ATOM 2555 C CA . GLY B 1 47 ? 44.114 12.165 47.048 1.00 45.50 62 GLY B CA 1
ATOM 2556 C C . GLY B 1 47 ? 43.996 11.576 48.442 1.00 47.07 62 GLY B C 1
ATOM 2557 O O . GLY B 1 47 ? 44.971 11.050 48.987 1.00 46.04 62 GLY B O 1
ATOM 2558 N N . GLU B 1 48 ? 42.799 11.651 49.037 1.00 44.89 63 GLU B N 1
ATOM 2559 C CA . GLU B 1 48 ? 42.591 11.082 50.363 1.00 44.26 63 GLU B CA 1
ATOM 2560 C C . GLU B 1 48 ? 42.602 9.561 50.317 1.00 45.43 63 GLU B C 1
ATOM 2561 O O . GLU B 1 48 ? 43.085 8.912 51.253 1.00 48.07 63 GLU B O 1
ATOM 2567 N N . LEU B 1 49 ? 42.071 8.973 49.241 1.00 44.88 64 LEU B N 1
ATOM 2568 C CA . LEU B 1 49 ? 42.062 7.518 49.130 1.00 46.74 64 LEU B CA 1
ATOM 2569 C C . LEU B 1 49 ? 43.477 6.963 49.042 1.00 44.05 64 LEU B C 1
ATOM 2570 O O . LEU B 1 49 ? 43.767 5.895 49.590 1.00 47.11 64 LEU B O 1
ATOM 2575 N N . GLN B 1 50 ? 44.371 7.671 48.352 1.00 43.59 65 GLN B N 1
ATOM 2576 C CA . GLN B 1 50 ? 45.756 7.223 48.273 1.00 47.40 65 GLN B CA 1
ATOM 2577 C C . GLN B 1 50 ? 46.455 7.375 49.617 1.00 49.82 65 GLN B C 1
ATOM 2578 O O . GLN B 1 50 ? 47.191 6.477 50.047 1.00 50.86 65 GLN B O 1
ATOM 2584 N N . ALA B 1 51 ? 46.236 8.507 50.291 1.00 47.70 66 ALA B N 1
ATOM 2585 C CA . ALA B 1 51 ? 46.810 8.713 51.615 1.00 44.02 66 ALA B CA 1
ATOM 2586 C C . ALA B 1 51 ? 46.303 7.667 52.598 1.00 43.94 66 ALA B C 1
ATOM 2587 O O . ALA B 1 51 ? 47.075 7.128 53.399 1.00 42.56 66 ALA B O 1
ATOM 2589 N N . LEU B 1 52 ? 45.008 7.358 52.540 1.00 44.46 67 LEU B N 1
ATOM 2590 C CA . LEU B 1 52 ? 44.439 6.368 53.447 1.00 43.14 67 LEU B CA 1
ATOM 2591 C C . LEU B 1 52 ? 45.033 4.981 53.220 1.00 39.95 67 LEU B C 1
ATOM 2592 O O . LEU B 1 52 ? 45.208 4.223 54.179 1.00 41.15 67 LEU B O 1
ATOM 2597 N N . ARG B 1 53 ? 45.337 4.622 51.970 1.00 37.28 68 ARG B N 1
ATOM 2598 C CA . ARG B 1 53 ? 46.015 3.354 51.722 1.00 39.16 68 ARG B CA 1
ATOM 2599 C C . ARG B 1 53 ? 47.355 3.305 52.440 1.00 39.82 68 ARG B C 1
ATOM 2600 O O . ARG B 1 53 ? 47.729 2.271 53.005 1.00 42.24 68 ARG B O 1
ATOM 2608 N N . ILE B 1 54 ? 48.096 4.415 52.418 1.00 37.61 69 ILE B N 1
ATOM 2609 C CA . ILE B 1 54 ? 49.398 4.466 53.072 1.00 34.91 69 ILE B CA 1
ATOM 2610 C C . ILE B 1 54 ? 49.229 4.472 54.579 1.00 41.05 69 ILE B C 1
ATOM 2611 O O . ILE B 1 54 ? 49.926 3.753 55.304 1.00 43.14 69 ILE B O 1
ATOM 2616 N N . GLN B 1 55 ? 48.298 5.290 55.071 1.00 42.59 70 GLN B N 1
ATOM 2617 C CA . GLN B 1 55 ? 48.055 5.379 56.500 1.00 38.23 70 GLN B CA 1
ATOM 2618 C C . GLN B 1 55 ? 47.679 4.025 57.080 1.00 35.48 70 GLN B C 1
ATOM 2619 O O . GLN B 1 55 ? 48.178 3.642 58.141 1.00 38.07 70 GLN B O 1
ATOM 2625 N N . ARG B 1 56 ? 46.810 3.279 56.396 1.00 34.21 71 ARG B N 1
ATOM 2626 C CA . ARG B 1 56 ? 46.427 1.960 56.890 1.00 33.40 71 ARG B CA 1
ATOM 2627 C C . ARG B 1 56 ? 47.616 1.009 56.918 1.00 29.33 71 ARG B C 1
ATOM 2628 O O . ARG B 1 56 ? 47.705 0.150 57.801 1.00 30.66 71 ARG B O 1
ATOM 2636 N N . TYR B 1 57 ? 48.543 1.151 55.976 1.00 25.52 72 TYR B N 1
ATOM 2637 C CA . TYR B 1 57 ? 49.724 0.297 55.972 1.00 29.41 72 TYR B CA 1
ATOM 2638 C C . TYR B 1 57 ? 50.596 0.564 57.195 1.00 34.58 72 TYR B C 1
ATOM 2639 O O . TYR B 1 57 ? 50.980 -0.366 57.915 1.00 34.47 72 TYR B O 1
ATOM 2648 N N . PHE B 1 58 ? 50.908 1.836 57.452 1.00 39.28 73 PHE B N 1
ATOM 2649 C CA . PHE B 1 58 ? 51.701 2.188 58.625 1.00 37.75 73 PHE B CA 1
ATOM 2650 C C . PHE B 1 58 ? 50.988 1.806 59.920 1.00 37.66 73 PHE B C 1
ATOM 2651 O O . PHE B 1 58 ? 51.618 1.308 60.860 1.00 33.00 73 PHE B O 1
ATOM 2675 N N . ASP B 1 60 ? 48.851 -0.592 60.495 1.00 40.55 75 ASP B N 1
ATOM 2676 C CA . ASP B 1 60 ? 48.923 -2.031 60.735 1.00 40.56 75 ASP B CA 1
ATOM 2677 C C . ASP B 1 60 ? 50.247 -2.414 61.386 1.00 39.43 75 ASP B C 1
ATOM 2678 O O . ASP B 1 60 ? 50.270 -3.199 62.342 1.00 39.57 75 ASP B O 1
ATOM 2683 N N . ALA B 1 61 ? 51.359 -1.867 60.884 1.00 35.84 76 ALA B N 1
ATOM 2684 C CA . ALA B 1 61 ? 52.653 -2.109 61.516 1.00 28.84 76 ALA B CA 1
ATOM 2685 C C . ALA B 1 61 ? 52.673 -1.565 62.935 1.00 29.65 76 ALA B C 1
ATOM 2686 O O . ALA B 1 61 ? 53.114 -2.251 63.864 1.00 32.74 76 ALA B O 1
ATOM 2688 N N . PHE B 1 62 ? 52.179 -0.337 63.120 1.00 31.12 77 PHE B N 1
ATOM 2689 C CA . PHE B 1 62 ? 52.131 0.272 64.446 1.00 33.15 77 PHE B CA 1
ATOM 2690 C C . PHE B 1 62 ? 51.369 -0.608 65.427 1.00 35.43 77 PHE B C 1
ATOM 2691 O O . PHE B 1 62 ? 51.840 -0.870 66.540 1.00 38.00 77 PHE B O 1
ATOM 2699 N N A GLN B 1 63 ? 50.183 -1.078 65.028 0.41 37.65 78 GLN B N 1
ATOM 2700 N N B GLN B 1 63 ? 50.190 -1.085 65.028 0.59 37.53 78 GLN B N 1
ATOM 2701 C CA A GLN B 1 63 ? 49.384 -1.922 65.914 0.41 39.58 78 GLN B CA 1
ATOM 2702 C CA B GLN B 1 63 ? 49.400 -1.915 65.929 0.59 39.80 78 GLN B CA 1
ATOM 2703 C C A GLN B 1 63 ? 50.083 -3.245 66.196 0.41 38.71 78 GLN B C 1
ATOM 2704 C C B GLN B 1 63 ? 50.088 -3.247 66.200 0.59 38.83 78 GLN B C 1
ATOM 2705 O O A GLN B 1 63 ? 50.082 -3.724 67.337 0.41 38.93 78 GLN B O 1
ATOM 2706 O O B GLN B 1 63 ? 50.092 -3.729 67.339 0.59 38.91 78 GLN B O 1
ATOM 2717 N N . TYR B 1 64 ? 50.687 -3.849 65.171 1.00 34.86 79 TYR B N 1
ATOM 2718 C CA . TYR B 1 64 ? 51.410 -5.100 65.365 1.00 31.44 79 TYR B CA 1
ATOM 2719 C C . TYR B 1 64 ? 52.555 -4.918 66.359 1.00 30.31 79 TYR B C 1
ATOM 2720 O O . TYR B 1 64 ? 52.707 -5.701 67.305 1.00 30.50 79 TYR B O 1
ATOM 2729 N N . GLY B 1 65 ? 53.349 -3.863 66.180 1.00 28.81 80 GLY B N 1
ATOM 2730 C CA . GLY B 1 65 ? 54.423 -3.602 67.119 1.00 30.11 80 GLY B CA 1
ATOM 2731 C C . GLY B 1 65 ? 53.918 -3.334 68.522 1.00 33.16 80 GLY B C 1
ATOM 2732 O O . GLY B 1 65 ? 54.461 -3.860 69.496 1.00 38.01 80 GLY B O 1
ATOM 2733 N N A LYS B 1 66 ? 52.866 -2.520 68.647 0.60 34.22 81 LYS B N 1
ATOM 2734 N N B LYS B 1 66 ? 52.870 -2.514 68.644 0.40 34.38 81 LYS B N 1
ATOM 2735 C CA A LYS B 1 66 ? 52.339 -2.195 69.967 0.60 35.88 81 LYS B CA 1
ATOM 2736 C CA B LYS B 1 66 ? 52.321 -2.191 69.956 0.40 35.97 81 LYS B CA 1
ATOM 2737 C C A LYS B 1 66 ? 51.824 -3.442 70.675 0.60 36.19 81 LYS B C 1
ATOM 2738 C C B LYS B 1 66 ? 51.827 -3.441 70.670 0.40 36.04 81 LYS B C 1
ATOM 2739 O O A LYS B 1 66 ? 51.986 -3.584 71.893 0.60 36.04 81 LYS B O 1
ATOM 2740 O O B LYS B 1 66 ? 51.993 -3.578 71.888 0.40 36.15 81 LYS B O 1
ATOM 2751 N N . GLY B 1 67 ? 51.217 -4.367 69.927 1.00 33.13 82 GLY B N 1
ATOM 2752 C CA . GLY B 1 67 ? 50.792 -5.618 70.528 1.00 26.91 82 GLY B CA 1
ATOM 2753 C C . GLY B 1 67 ? 51.961 -6.429 71.057 1.00 27.17 82 GLY B C 1
ATOM 2754 O O . GLY B 1 67 ? 51.926 -6.922 72.187 1.00 26.72 82 GLY B O 1
ATOM 2755 N N . PHE B 1 68 ? 53.023 -6.557 70.260 1.00 30.25 83 PHE B N 1
ATOM 2756 C CA . PHE B 1 68 ? 54.158 -7.361 70.696 1.00 30.14 83 PHE B CA 1
ATOM 2757 C C . PHE B 1 68 ? 54.909 -6.716 71.860 1.00 32.43 83 PHE B C 1
ATOM 2758 O O . PHE B 1 68 ? 55.544 -7.425 72.649 1.00 36.31 83 PHE B O 1
ATOM 2766 N N . SER B 1 69 ? 54.853 -5.388 71.989 1.00 32.27 84 SER B N 1
ATOM 2767 C CA . SER B 1 69 ? 55.566 -4.734 73.082 1.00 32.87 84 SER B CA 1
ATOM 2768 C C . SER B 1 69 ? 54.998 -5.128 74.446 1.00 31.30 84 SER B C 1
ATOM 2769 O O . SER B 1 69 ? 55.740 -5.175 75.435 1.00 31.24 84 SER B O 1
ATOM 2772 N N . ARG B 1 70 ? 53.697 -5.425 74.521 1.00 29.13 85 ARG B N 1
ATOM 2773 C CA . ARG B 1 70 ? 53.129 -5.885 75.785 1.00 32.93 85 ARG B CA 1
ATOM 2774 C C . ARG B 1 70 ? 53.622 -7.290 76.130 1.00 36.41 85 ARG B C 1
ATOM 2775 O O . ARG B 1 70 ? 53.790 -7.628 77.308 1.00 37.04 85 ARG B O 1
ATOM 2783 N N . GLN B 1 71 ? 53.871 -8.126 75.119 1.00 32.92 86 GLN B N 1
ATOM 2784 C CA . GLN B 1 71 ? 54.509 -9.411 75.379 1.00 29.98 86 GLN B CA 1
ATOM 2785 C C . GLN B 1 71 ? 55.919 -9.219 75.920 1.00 28.88 86 GLN B C 1
ATOM 2786 O O . GLN B 1 71 ? 56.341 -9.937 76.832 1.00 28.65 86 GLN B O 1
ATOM 2792 N N . ILE B 1 72 ? 56.661 -8.252 75.377 1.00 25.88 87 ILE B N 1
ATOM 2793 C CA . ILE B 1 72 ? 58.021 -8.003 75.850 1.00 27.61 87 ILE B CA 1
ATOM 2794 C C . ILE B 1 72 ? 58.009 -7.596 77.317 1.00 30.17 87 ILE B C 1
ATOM 2795 O O . ILE B 1 72 ? 58.734 -8.165 78.145 1.00 30.42 87 ILE B O 1
ATOM 2800 N N . LEU B 1 73 ? 57.190 -6.594 77.658 1.00 29.42 88 LEU B N 1
ATOM 2801 C CA . LEU B 1 73 ? 57.126 -6.128 79.035 1.00 29.31 88 LEU B CA 1
ATOM 2802 C C . LEU B 1 73 ? 56.578 -7.204 79.959 1.00 30.89 88 LEU B C 1
ATOM 2803 O O . LEU B 1 73 ? 56.904 -7.226 81.151 1.00 32.35 88 LEU B O 1
ATOM 2808 N N . PHE B 1 74 ? 55.744 -8.099 79.430 1.00 34.29 89 PHE B N 1
ATOM 2809 C CA . PHE B 1 74 ? 55.249 -9.211 80.229 1.00 34.90 89 PHE B CA 1
ATOM 2810 C C . PHE B 1 74 ? 56.374 -10.158 80.602 1.00 35.98 89 PHE B C 1
ATOM 2811 O O . PHE B 1 74 ? 56.444 -10.625 81.741 1.00 39.19 89 PHE B O 1
ATOM 2819 N N . LEU B 1 75 ? 57.247 -10.476 79.647 1.00 35.51 90 LEU B N 1
ATOM 2820 C CA . LEU B 1 75 ? 58.369 -11.352 79.955 1.00 33.30 90 LEU B CA 1
ATOM 2821 C C . LEU B 1 75 ? 59.268 -10.738 81.019 1.00 30.75 90 LEU B C 1
ATOM 2822 O O . LEU B 1 75 ? 59.691 -11.428 81.953 1.00 31.48 90 LEU B O 1
ATOM 2827 N N . ARG B 1 76 ? 59.554 -9.438 80.909 1.00 27.59 91 ARG B N 1
ATOM 2828 C CA . ARG B 1 76 ? 60.415 -8.790 81.892 1.00 24.85 91 ARG B CA 1
ATOM 2829 C C . ARG B 1 76 ? 59.826 -8.890 83.293 1.00 29.40 91 ARG B C 1
ATOM 2830 O O . ARG B 1 76 ? 60.549 -9.164 84.260 1.00 30.05 91 ARG B O 1
ATOM 2838 N N . ASP B 1 77 ? 58.518 -8.665 83.427 1.00 26.55 92 ASP B N 1
ATOM 2839 C CA . ASP B 1 77 ? 57.888 -8.805 84.734 1.00 28.00 92 ASP B CA 1
ATOM 2840 C C . ASP B 1 77 ? 57.955 -10.245 85.229 1.00 27.59 92 ASP B C 1
ATOM 2841 O O . ASP B 1 77 ? 58.137 -10.481 86.430 1.00 28.97 92 ASP B O 1
ATOM 2846 N N . GLN B 1 78 ? 57.832 -11.214 84.317 1.00 26.34 93 GLN B N 1
ATOM 2847 C CA . GLN B 1 78 ? 57.964 -12.619 84.686 1.00 30.18 93 GLN B CA 1
ATOM 2848 C C . GLN B 1 78 ? 59.323 -12.903 85.307 1.00 31.73 93 GLN B C 1
ATOM 2849 O O . GLN B 1 78 ? 59.422 -13.657 86.282 1.00 34.72 93 GLN B O 1
ATOM 2855 N N . ALA B 1 79 ? 60.388 -12.331 84.742 1.00 32.54 94 ALA B N 1
ATOM 2856 C CA . ALA B 1 79 ? 61.702 -12.501 85.352 1.00 36.40 94 ALA B CA 1
ATOM 2857 C C . ALA B 1 79 ? 61.804 -11.718 86.652 1.00 37.88 94 ALA B C 1
ATOM 2858 O O . ALA B 1 79 ? 62.439 -12.176 87.605 1.00 43.50 94 ALA B O 1
ATOM 2860 N N . GLN B 1 80 ? 61.171 -10.546 86.705 1.00 35.33 95 GLN B N 1
ATOM 2861 C CA . GLN B 1 80 ? 61.142 -9.747 87.921 1.00 33.62 95 GLN B CA 1
ATOM 2862 C C . GLN B 1 80 ? 60.419 -10.481 89.048 1.00 37.31 95 GLN B C 1
ATOM 2863 O O . GLN B 1 80 ? 60.787 -10.352 90.222 1.00 39.97 95 GLN B O 1
ATOM 2869 N N . LYS B 1 81 ? 59.386 -11.252 88.714 1.00 34.49 96 LYS B N 1
ATOM 2870 C CA . LYS B 1 81 ? 58.716 -12.104 89.685 1.00 29.45 96 LYS B CA 1
ATOM 2871 C C . LYS B 1 81 ? 59.454 -13.417 89.918 1.00 37.25 96 LYS B C 1
ATOM 2872 O O . LYS B 1 81 ? 58.979 -14.244 90.702 1.00 35.96 96 LYS B O 1
ATOM 2878 N N A ARG B 1 82 ? 60.596 -13.610 89.256 0.54 41.99 97 ARG B N 1
ATOM 2879 N N B ARG B 1 82 ? 60.591 -13.624 89.247 0.46 41.91 97 ARG B N 1
ATOM 2880 C CA A ARG B 1 82 ? 61.456 -14.781 89.409 0.54 43.98 97 ARG B CA 1
ATOM 2881 C CA B ARG B 1 82 ? 61.436 -14.815 89.398 0.46 43.98 97 ARG B CA 1
ATOM 2882 C C A ARG B 1 82 ? 60.816 -16.059 88.871 0.54 44.56 97 ARG B C 1
ATOM 2883 C C B ARG B 1 82 ? 60.759 -16.086 88.890 0.46 44.57 97 ARG B C 1
ATOM 2884 O O A ARG B 1 82 ? 61.157 -17.157 89.313 0.54 47.34 97 ARG B O 1
ATOM 2885 O O B ARG B 1 82 ? 61.012 -17.179 89.400 0.46 47.41 97 ARG B O 1
ATOM 2900 N N A PHE B 1 83 ? 59.900 -15.947 87.908 0.54 42.32 98 PHE B N 1
ATOM 2901 N N B PHE B 1 83 ? 59.906 -15.968 87.877 0.46 42.39 98 PHE B N 1
ATOM 2902 C CA A PHE B 1 83 ? 59.469 -17.149 87.201 0.54 41.54 98 PHE B CA 1
ATOM 2903 C CA B PHE B 1 83 ? 59.445 -17.146 87.154 0.46 41.52 98 PHE B CA 1
ATOM 2904 C C A PHE B 1 83 ? 60.446 -17.533 86.098 0.54 40.30 98 PHE B C 1
ATOM 2905 C C B PHE B 1 83 ? 60.367 -17.508 86.007 0.46 40.29 98 PHE B C 1
ATOM 2906 O O A PHE B 1 83 ? 60.503 -18.703 85.703 0.54 40.05 98 PHE B O 1
ATOM 2907 O O B PHE B 1 83 ? 60.318 -18.641 85.514 0.46 39.74 98 PHE B O 1
ATOM 2922 N N . LEU B 1 84 ? 61.199 -16.568 85.579 1.00 41.00 99 LEU B N 1
ATOM 2923 C CA . LEU B 1 84 ? 62.249 -16.806 84.610 1.00 37.92 99 LEU B CA 1
ATOM 2924 C C . LEU B 1 84 ? 63.527 -16.253 85.215 1.00 31.93 99 LEU B C 1
ATOM 2925 O O . LEU B 1 84 ? 63.528 -15.130 85.733 1.00 29.94 99 LEU B O 1
ATOM 2930 N N . ASP B 1 85 ? 64.601 -17.036 85.173 1.00 28.92 100 ASP B N 1
ATOM 2931 C CA . ASP B 1 85 ? 65.894 -16.450 85.483 1.00 27.65 100 ASP B CA 1
ATOM 2932 C C . ASP B 1 85 ? 66.318 -15.568 84.312 1.00 28.34 100 ASP B C 1
ATOM 2933 O O . ASP B 1 85 ? 65.613 -15.445 83.309 1.00 30.36 100 ASP B O 1
ATOM 2938 N N . ALA B 1 86 ? 67.490 -14.946 84.431 1.00 30.48 101 ALA B N 1
ATOM 2939 C CA . ALA B 1 86 ? 67.924 -14.012 83.398 1.00 31.64 101 ALA B CA 1
ATOM 2940 C C . ALA B 1 86 ? 68.118 -14.713 82.054 1.00 35.34 101 ALA B C 1
ATOM 2941 O O . ALA B 1 86 ? 67.774 -14.156 81.002 1.00 33.64 101 ALA B O 1
ATOM 2943 N N . TYR B 1 87 ? 68.654 -15.940 82.065 1.00 34.01 102 TYR B N 1
ATOM 2944 C CA . TYR B 1 87 ? 68.850 -16.665 80.812 1.00 28.82 102 TYR B CA 1
ATOM 2945 C C . TYR B 1 87 ? 67.518 -16.967 80.130 1.00 27.01 102 TYR B C 1
ATOM 2946 O O . TYR B 1 87 ? 67.376 -16.768 78.917 1.00 25.72 102 TYR B O 1
ATOM 2955 N N . ASP B 1 88 ? 66.552 -17.507 80.886 1.00 27.67 103 ASP B N 1
ATOM 2956 C CA . ASP B 1 88 ? 65.228 -17.792 80.332 1.00 31.46 103 ASP B CA 1
ATOM 2957 C C . ASP B 1 88 ? 64.631 -16.552 79.685 1.00 29.28 103 ASP B C 1
ATOM 2958 O O . ASP B 1 88 ? 64.069 -16.621 78.585 1.00 25.51 103 ASP B O 1
ATOM 2963 N N . LEU B 1 89 ? 64.745 -15.407 80.361 1.00 32.09 104 LEU B N 1
ATOM 2964 C CA . LEU B 1 89 ? 64.197 -14.165 79.830 1.00 32.09 104 LEU B CA 1
ATOM 2965 C C . LEU B 1 89 ? 64.843 -13.805 78.494 1.00 32.21 104 LEU B C 1
ATOM 2966 O O . LEU B 1 89 ? 64.146 -13.490 77.523 1.00 36.01 104 LEU B O 1
ATOM 2971 N N . ARG B 1 90 ? 66.177 -13.846 78.422 1.00 25.53 105 ARG B N 1
ATOM 2972 C CA . ARG B 1 90 ? 66.843 -13.450 77.186 1.00 29.28 105 ARG B CA 1
ATOM 2973 C C . ARG B 1 90 ? 66.655 -14.496 76.094 1.00 27.94 105 ARG B C 1
ATOM 2974 O O . ARG B 1 90 ? 66.530 -14.148 74.914 1.00 24.58 105 ARG B O 1
ATOM 2982 N N . GLU B 1 91 ? 66.625 -15.776 76.466 1.00 28.79 106 GLU B N 1
ATOM 2983 C CA . GLU B 1 91 ? 66.345 -16.816 75.485 1.00 32.60 106 GLU B CA 1
ATOM 2984 C C . GLU B 1 91 ? 64.929 -16.689 74.938 1.00 34.41 106 GLU B C 1
ATOM 2985 O O . GLU B 1 91 ? 64.717 -16.788 73.725 1.00 41.42 106 GLU B O 1
ATOM 2991 N N . ASP B 1 92 ? 63.949 -16.450 75.813 1.00 32.94 107 ASP B N 1
ATOM 2992 C CA . ASP B 1 92 ? 62.567 -16.324 75.363 1.00 27.63 107 ASP B CA 1
ATOM 2993 C C . ASP B 1 92 ? 62.366 -15.076 74.510 1.00 29.99 107 ASP B C 1
ATOM 2994 O O . ASP B 1 92 ? 61.622 -15.109 73.523 1.00 34.98 107 ASP B O 1
ATOM 2999 N N . LEU B 1 93 ? 63.011 -13.965 74.869 1.00 27.03 108 LEU B N 1
ATOM 3000 C CA . LEU B 1 93 ? 62.891 -12.755 74.061 1.00 27.13 108 LEU B CA 1
ATOM 3001 C C . LEU B 1 93 ? 63.448 -12.983 72.661 1.00 32.04 108 LEU B C 1
ATOM 3002 O O . LEU B 1 93 ? 62.804 -12.654 71.653 1.00 26.40 108 LEU B O 1
ATOM 3007 N N . THR B 1 94 ? 64.644 -13.568 72.589 1.00 31.80 109 THR B N 1
ATOM 3008 C CA . THR B 1 94 ? 65.316 -13.757 71.311 1.00 28.33 109 THR B CA 1
ATOM 3009 C C . THR B 1 94 ? 64.460 -14.560 70.341 1.00 27.62 109 THR B C 1
ATOM 3010 O O . THR B 1 94 ? 64.354 -14.206 69.163 1.00 29.09 109 THR B O 1
ATOM 3014 N N A ARG B 1 95 ? 63.826 -15.633 70.820 0.59 28.63 110 ARG B N 1
ATOM 3015 N N B ARG B 1 95 ? 63.826 -15.631 70.818 0.41 28.76 110 ARG B N 1
ATOM 3016 C CA A ARG B 1 95 ? 63.066 -16.502 69.930 0.59 32.16 110 ARG B CA 1
ATOM 3017 C CA B ARG B 1 95 ? 63.069 -16.486 69.911 0.41 32.13 110 ARG B CA 1
ATOM 3018 C C A ARG B 1 95 ? 61.641 -16.014 69.694 0.59 32.63 110 ARG B C 1
ATOM 3019 C C B ARG B 1 95 ? 61.657 -15.965 69.662 0.41 32.39 110 ARG B C 1
ATOM 3020 O O A ARG B 1 95 ? 61.040 -16.372 68.673 0.59 31.01 110 ARG B O 1
ATOM 3021 O O B ARG B 1 95 ? 61.077 -16.249 68.607 0.41 31.11 110 ARG B O 1
ATOM 3036 N N . GLN B 1 96 ? 61.091 -15.203 70.601 1.00 33.66 111 GLN B N 1
ATOM 3037 C CA . GLN B 1 96 ? 59.750 -14.667 70.394 1.00 32.71 111 GLN B CA 1
ATOM 3038 C C . GLN B 1 96 ? 59.778 -13.454 69.468 1.00 32.30 111 GLN B C 1
ATOM 3039 O O . GLN B 1 96 ? 58.874 -13.288 68.639 1.00 30.49 111 GLN B O 1
ATOM 3045 N N . VAL B 1 97 ? 60.807 -12.607 69.587 1.00 31.32 112 VAL B N 1
ATOM 3046 C CA . VAL B 1 97 ? 61.046 -11.585 68.567 1.00 32.54 112 VAL B CA 1
ATOM 3047 C C . VAL B 1 97 ? 61.143 -12.233 67.195 1.00 32.60 112 VAL B C 1
ATOM 3048 O O . VAL B 1 97 ? 60.533 -11.766 66.222 1.00 29.85 112 VAL B O 1
ATOM 3052 N N . ARG B 1 98 ? 61.894 -13.334 67.103 1.00 31.19 113 ARG B N 1
ATOM 3053 C CA . ARG B 1 98 ? 62.007 -14.053 65.842 1.00 32.19 113 ARG B CA 1
ATOM 3054 C C . ARG B 1 98 ? 60.640 -14.499 65.339 1.00 31.95 113 ARG B C 1
ATOM 3055 O O . ARG B 1 98 ? 60.330 -14.353 64.151 1.00 31.16 113 ARG B O 1
ATOM 3063 N N . THR B 1 99 ? 59.803 -15.030 66.235 1.00 32.06 114 THR B N 1
ATOM 3064 C CA . THR B 1 99 ? 58.476 -15.482 65.834 1.00 29.14 114 THR B CA 1
ATOM 3065 C C . THR B 1 99 ? 57.626 -14.315 65.350 1.00 28.47 114 THR B C 1
ATOM 3066 O O . THR B 1 99 ? 56.934 -14.423 64.330 1.00 27.17 114 THR B O 1
ATOM 3070 N N . ALA B 1 100 ? 57.680 -13.181 66.060 1.00 28.79 115 ALA B N 1
ATOM 3071 C CA . ALA B 1 100 ? 56.888 -12.019 65.661 1.00 29.47 115 ALA B CA 1
ATOM 3072 C C . ALA B 1 100 ? 57.301 -11.497 64.288 1.00 28.75 115 ALA B C 1
ATOM 3073 O O . ALA B 1 100 ? 56.470 -10.950 63.555 1.00 30.45 115 ALA B O 1
ATOM 3075 N N . LEU B 1 101 ? 58.572 -11.656 63.922 1.00 26.98 116 LEU B N 1
ATOM 3076 C CA . LEU B 1 101 ? 59.022 -11.255 62.596 1.00 27.84 116 LEU B CA 1
ATOM 3077 C C . LEU B 1 101 ? 58.601 -12.274 61.542 1.00 28.76 116 LEU B C 1
ATOM 3078 O O . LEU B 1 101 ? 58.050 -11.905 60.501 1.00 33.26 116 LEU B O 1
ATOM 3083 N N . ALA B 1 102 ? 58.839 -13.564 61.800 1.00 25.91 117 ALA B N 1
ATOM 3084 C CA . ALA B 1 102 ? 58.480 -14.591 60.825 1.00 25.96 117 ALA B CA 1
ATOM 3085 C C . ALA B 1 102 ? 56.992 -14.556 60.474 1.00 27.78 117 ALA B C 1
ATOM 3086 O O . ALA B 1 102 ? 56.616 -14.849 59.335 1.00 31.81 117 ALA B O 1
ATOM 3088 N N . ALA B 1 103 ? 56.133 -14.189 61.426 1.00 27.36 118 ALA B N 1
ATOM 3089 C CA . ALA B 1 103 ? 54.697 -14.167 61.182 1.00 30.27 118 ALA B CA 1
ATOM 3090 C C . ALA B 1 103 ? 54.256 -13.031 60.266 1.00 33.69 118 ALA B C 1
ATOM 3091 O O . ALA B 1 103 ? 53.120 -13.058 59.782 1.00 35.35 118 ALA B O 1
ATOM 3093 N N . ASN B 1 104 ? 55.105 -12.038 60.022 1.00 33.88 119 ASN B N 1
ATOM 3094 C CA . ASN B 1 104 ? 54.700 -10.828 59.312 1.00 33.83 119 ASN B CA 1
ATOM 3095 C C . ASN B 1 104 ? 55.709 -10.525 58.210 1.00 35.12 119 ASN B C 1
ATOM 3096 O O . ASN B 1 104 ? 56.769 -9.930 58.476 1.00 31.81 119 ASN B O 1
ATOM 3101 N N . PRO B 1 105 ? 55.423 -10.911 56.964 1.00 37.55 120 PRO B N 1
ATOM 3102 C CA . PRO B 1 105 ? 56.379 -10.646 55.877 1.00 38.65 120 PRO B CA 1
ATOM 3103 C C . PRO B 1 105 ? 56.400 -9.192 55.432 1.00 42.98 120 PRO B C 1
ATOM 3104 O O . PRO B 1 105 ? 57.276 -8.820 54.641 1.00 44.16 120 PRO B O 1
ATOM 3108 N N . GLU B 1 106 ? 55.475 -8.360 55.918 1.00 46.44 121 GLU B N 1
ATOM 3109 C CA . GLU B 1 106 ? 55.483 -6.936 55.603 1.00 43.30 121 GLU B CA 1
ATOM 3110 C C . GLU B 1 106 ? 56.517 -6.163 56.406 1.00 38.54 121 GLU B C 1
ATOM 3111 O O . GLU B 1 106 ? 56.810 -5.013 56.062 1.00 35.82 121 GLU B O 1
ATOM 3117 N N . VAL B 1 107 ? 57.056 -6.761 57.465 1.00 32.61 122 VAL B N 1
ATOM 3118 C CA . VAL B 1 107 ? 58.028 -6.118 58.339 1.00 31.81 122 VAL B CA 1
ATOM 3119 C C . VAL B 1 107 ? 59.409 -6.637 57.974 1.00 36.16 122 VAL B C 1
ATOM 3120 O O . VAL B 1 107 ? 59.627 -7.854 57.901 1.00 38.21 122 VAL B O 1
ATOM 3124 N N . LEU B 1 108 ? 60.338 -5.715 57.721 1.00 36.79 123 LEU B N 1
ATOM 3125 C CA . LEU B 1 108 ? 61.688 -6.102 57.331 1.00 36.60 123 LEU B CA 1
ATOM 3126 C C . LEU B 1 108 ? 62.510 -6.549 58.534 1.00 37.10 123 LEU B C 1
ATOM 3127 O O . LEU B 1 108 ? 63.273 -7.520 58.447 1.00 34.28 123 LEU B O 1
ATOM 3132 N N . GLY B 1 109 ? 62.360 -5.859 59.661 1.00 36.24 124 GLY B N 1
ATOM 3133 C CA . GLY B 1 109 ? 63.203 -6.111 60.812 1.00 33.94 124 GLY B CA 1
ATOM 3134 C C . GLY B 1 109 ? 62.510 -5.720 62.096 1.00 34.44 124 GLY B C 1
ATOM 3135 O O . GLY B 1 109 ? 61.560 -4.929 62.106 1.00 31.70 124 GLY B O 1
ATOM 3136 N N . LEU B 1 110 ? 63.007 -6.290 63.191 1.00 35.07 125 LEU B N 1
ATOM 3137 C CA . LEU B 1 110 ? 62.438 -6.075 64.518 1.00 37.59 125 LEU B CA 1
ATOM 3138 C C . LEU B 1 110 ? 63.588 -5.976 65.502 1.00 29.47 125 LEU B C 1
ATOM 3139 O O . LEU B 1 110 ? 64.275 -6.971 65.744 1.00 31.39 125 LEU B O 1
ATOM 3144 N N . TYR B 1 111 ? 63.791 -4.797 66.078 1.00 26.12 126 TYR B N 1
ATOM 3145 C CA . TYR B 1 111 ? 64.853 -4.601 67.050 1.00 29.91 126 TYR B CA 1
ATOM 3146 C C . TYR B 1 111 ? 64.267 -4.269 68.412 1.00 31.27 126 TYR B C 1
ATOM 3147 O O . TYR B 1 111 ? 63.322 -3.482 68.524 1.00 30.23 126 TYR B O 1
ATOM 3156 N N . VAL B 1 112 ? 64.832 -4.895 69.440 1.00 33.12 127 VAL B N 1
ATOM 3157 C CA . VAL B 1 112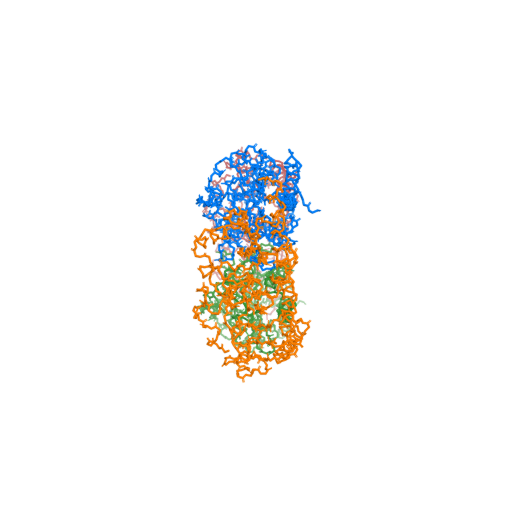 ? 64.522 -4.611 70.834 1.00 27.06 127 VAL B CA 1
ATOM 3158 C C . VAL B 1 112 ? 65.842 -4.340 71.541 1.00 28.86 127 VAL B C 1
ATOM 3159 O O . VAL B 1 112 ? 66.717 -5.212 71.576 1.00 35.20 127 VAL B O 1
ATOM 3163 N N . VAL B 1 113 ? 65.996 -3.139 72.088 1.00 25.64 128 VAL B N 1
ATOM 3164 C CA . VAL B 1 113 ? 67.186 -2.787 72.852 1.00 29.03 128 VAL B CA 1
ATOM 3165 C C . VAL B 1 113 ? 66.754 -2.174 74.173 1.00 31.92 128 VAL B C 1
ATOM 3166 O O . VAL B 1 113 ? 65.883 -1.297 74.207 1.00 36.25 128 VAL B O 1
ATOM 3170 N N . PHE B 1 114 ? 67.345 -2.644 75.259 1.00 32.39 129 PHE B N 1
ATOM 3171 C CA . PHE B 1 114 ? 67.075 -2.063 76.559 1.00 33.87 129 PHE B CA 1
ATOM 3172 C C . PHE B 1 114 ? 68.198 -1.116 76.948 1.00 35.17 129 PHE B C 1
ATOM 3173 O O . PHE B 1 114 ? 69.302 -1.168 76.403 1.00 38.95 129 PHE B O 1
ATOM 3181 N N . GLU B 1 115 ? 67.885 -0.219 77.880 1.00 32.13 130 GLU B N 1
ATOM 3182 C CA . GLU B 1 115 ? 68.914 0.588 78.496 1.00 30.33 130 GLU B CA 1
ATOM 3183 C C . GLU B 1 115 ? 69.863 -0.329 79.262 1.00 32.38 130 GLU B C 1
ATOM 3184 O O . GLU B 1 115 ? 69.512 -1.469 79.580 1.00 34.63 130 GLU B O 1
ATOM 3190 N N . PRO B 1 116 ? 71.085 0.130 79.541 1.00 33.46 131 PRO B N 1
ATOM 3191 C CA . PRO B 1 116 ? 72.025 -0.722 80.282 1.00 33.48 131 PRO B CA 1
ATOM 3192 C C . PRO B 1 116 ? 71.436 -1.197 81.599 1.00 36.77 131 PRO B C 1
ATOM 3193 O O . PRO B 1 116 ? 70.990 -0.383 82.414 1.00 39.15 131 PRO B O 1
ATOM 3197 N N . ASN B 1 117 ? 71.396 -2.518 81.787 1.00 38.09 132 ASN B N 1
ATOM 3198 C CA . ASN B 1 117 ? 70.937 -3.200 82.998 1.00 35.41 132 ASN B CA 1
ATOM 3199 C C . ASN B 1 117 ? 69.456 -2.991 83.291 1.00 35.33 132 ASN B C 1
ATOM 3200 O O . ASN B 1 117 ? 68.990 -3.353 84.380 1.00 38.92 132 ASN B O 1
ATOM 3205 N N . ALA B 1 118 ? 68.697 -2.437 82.348 1.00 28.50 133 ALA B N 1
ATOM 3206 C CA . ALA B 1 118 ? 67.284 -2.177 82.575 1.00 26.13 133 ALA B CA 1
ATOM 3207 C C . ALA B 1 118 ? 66.399 -3.386 82.304 1.00 32.04 133 ALA B C 1
ATOM 3208 O O . ALA B 1 118 ? 65.203 -3.337 82.618 1.00 37.30 133 ALA B O 1
ATOM 3210 N N . LEU B 1 119 ? 66.939 -4.460 81.723 1.00 30.05 134 LEU B N 1
ATOM 3211 C CA . LEU B 1 119 ? 66.108 -5.619 81.421 1.00 30.56 134 LEU B CA 1
ATOM 3212 C C . LEU B 1 119 ? 66.011 -6.543 82.622 1.00 34.74 134 LEU B C 1
ATOM 3213 O O . LEU B 1 119 ? 64.911 -6.914 83.049 1.00 32.24 134 LEU B O 1
ATOM 3218 N N . ASP B 1 120 ? 67.165 -6.913 83.181 1.00 37.84 135 ASP B N 1
ATOM 3219 C CA . ASP B 1 120 ? 67.224 -7.850 84.293 1.00 33.28 135 ASP B CA 1
ATOM 3220 C C . ASP B 1 120 ? 68.351 -7.505 85.256 1.00 34.03 135 ASP B C 1
ATOM 3221 O O . ASP B 1 120 ? 68.625 -8.292 86.173 1.00 34.83 135 ASP B O 1
ATOM 3226 N N . GLY B 1 121 ? 69.027 -6.374 85.060 1.00 30.57 136 GLY B N 1
ATOM 3227 C CA . GLY B 1 121 ? 70.126 -5.982 85.912 1.00 26.01 136 GLY B CA 1
ATOM 3228 C C . GLY B 1 121 ? 71.353 -6.862 85.847 1.00 30.12 136 GLY B C 1
ATOM 3229 O O . GLY B 1 121 ? 72.222 -6.727 86.703 1.00 30.63 136 GLY B O 1
ATOM 3230 N N . LYS B 1 122 ? 71.473 -7.745 84.853 1.00 34.42 137 LYS B N 1
ATOM 3231 C CA . LYS B 1 122 ? 72.595 -8.683 84.790 1.00 35.54 137 LYS B CA 1
ATOM 3232 C C . LYS B 1 122 ? 73.290 -8.638 83.431 1.00 32.76 137 LYS B C 1
ATOM 3233 O O . LYS B 1 122 ? 73.684 -9.673 82.884 1.00 35.48 137 LYS B O 1
ATOM 3239 N N . ASP B 1 123 ? 73.475 -7.433 82.880 1.00 30.39 138 ASP B N 1
ATOM 3240 C CA . ASP B 1 123 ? 74.207 -7.283 81.624 1.00 34.75 138 ASP B CA 1
ATOM 3241 C C . ASP B 1 123 ? 75.588 -7.925 81.702 1.00 39.34 138 ASP B C 1
ATOM 3242 O O . ASP B 1 123 ? 76.024 -8.591 80.754 1.00 40.17 138 ASP B O 1
ATOM 3247 N N . GLU B 1 124 ? 76.289 -7.740 82.827 1.00 42.35 139 GLU B N 1
ATOM 3248 C CA . GLU B 1 124 ? 77.645 -8.262 82.970 1.00 43.54 139 GLU B CA 1
ATOM 3249 C C . GLU B 1 124 ? 77.709 -9.777 82.820 1.00 41.04 139 GLU B C 1
ATOM 3250 O O . GLU B 1 124 ? 78.785 -10.313 82.538 1.00 38.57 139 GLU B O 1
ATOM 3256 N N . LEU B 1 125 ? 76.585 -10.480 82.983 1.00 43.25 140 LEU B N 1
ATOM 3257 C CA . LEU B 1 125 ? 76.578 -11.930 82.816 1.00 40.96 140 LEU B CA 1
ATOM 3258 C C . LEU B 1 125 ? 76.414 -12.361 81.363 1.00 36.22 140 LEU B C 1
ATOM 3259 O O . LEU B 1 125 ? 76.544 -13.557 81.071 1.00 32.96 140 LEU B O 1
ATOM 3264 N N . PHE B 1 126 ? 76.158 -11.422 80.445 1.00 32.92 141 PHE B N 1
ATOM 3265 C CA . PHE B 1 126 ? 75.854 -11.767 79.060 1.00 34.96 141 PHE B CA 1
ATOM 3266 C C . PHE B 1 126 ? 76.715 -11.002 78.057 1.00 34.04 141 PHE B C 1
ATOM 3267 O O . PHE B 1 126 ? 76.320 -10.869 76.893 1.00 32.51 141 PHE B O 1
ATOM 3275 N N . VAL B 1 127 ? 77.885 -10.510 78.476 1.00 32.29 142 VAL B N 1
ATOM 3276 C CA . VAL B 1 127 ? 78.770 -9.791 77.563 1.00 36.65 142 VAL B CA 1
ATOM 3277 C C . VAL B 1 127 ? 79.182 -10.704 76.413 1.00 39.59 142 VAL B C 1
ATOM 3278 O O . VAL B 1 127 ? 79.571 -11.861 76.623 1.00 38.99 142 VAL B O 1
ATOM 3282 N N . ASP B 1 128 ? 79.072 -10.186 75.183 1.00 39.48 143 ASP B N 1
ATOM 3283 C CA . ASP B 1 128 ? 79.517 -10.876 73.966 1.00 37.86 143 ASP B CA 1
ATOM 3284 C C . ASP B 1 128 ? 78.804 -12.211 73.774 1.00 39.64 143 ASP B C 1
ATOM 3285 O O . ASP B 1 128 ? 79.417 -13.227 73.439 1.00 44.24 143 ASP B O 1
ATOM 3290 N N . GLN B 1 129 ? 77.492 -12.205 73.975 1.00 40.52 144 GLN B N 1
ATOM 3291 C CA . GLN B 1 129 ? 76.654 -13.381 73.747 1.00 37.49 144 GLN B CA 1
ATOM 3292 C C . GLN B 1 129 ? 75.506 -12.996 72.822 1.00 37.95 144 GLN B C 1
ATOM 3293 O O . GLN B 1 129 ? 74.348 -12.877 73.247 1.00 33.55 144 GLN B O 1
ATOM 3299 N N . PRO B 1 130 ? 75.803 -12.804 71.528 1.00 39.30 145 PRO B N 1
ATOM 3300 C CA . PRO B 1 130 ? 74.768 -12.343 70.589 1.00 36.50 145 PRO B CA 1
ATOM 3301 C C . PRO B 1 130 ? 73.719 -13.385 70.272 1.00 36.68 145 PRO B C 1
ATOM 3302 O O . PRO B 1 130 ? 72.629 -13.009 69.824 1.00 37.57 145 PRO B O 1
ATOM 3306 N N . ALA B 1 131 ? 74.009 -14.676 70.458 1.00 36.63 146 ALA B N 1
ATOM 3307 C CA . ALA B 1 131 ? 72.961 -15.681 70.313 1.00 38.02 146 ALA B CA 1
ATOM 3308 C C . ALA B 1 131 ? 71.840 -15.440 71.311 1.00 34.23 146 ALA B C 1
ATOM 3309 O O . ALA B 1 131 ? 70.676 -15.757 71.033 1.00 28.74 146 ALA B O 1
ATOM 3311 N N . LEU B 1 132 ? 72.176 -14.871 72.470 1.00 31.72 147 LEU B N 1
ATOM 3312 C CA . LEU B 1 132 ? 71.204 -14.438 73.458 1.00 33.43 147 LEU B CA 1
ATOM 3313 C C . LEU B 1 132 ? 70.893 -12.949 73.343 1.00 32.72 147 LEU B C 1
ATOM 3314 O O . LEU B 1 132 ? 70.482 -12.330 74.331 1.00 33.90 147 LEU B O 1
ATOM 3319 N N . GLY B 1 133 ? 71.084 -12.365 72.157 1.00 30.10 148 GLY B N 1
ATOM 3320 C CA . GLY B 1 133 ? 70.693 -10.992 71.902 1.00 26.39 148 GLY B CA 1
ATOM 3321 C C . GLY B 1 133 ? 71.467 -9.944 72.670 1.00 31.82 148 GLY B C 1
ATOM 3322 O O . GLY B 1 133 ? 71.017 -8.798 72.753 1.00 36.06 148 GLY B O 1
ATOM 3323 N N . SER B 1 134 ? 72.625 -10.295 73.227 1.00 30.38 149 SER B N 1
ATOM 3324 C CA . SER B 1 134 ? 73.369 -9.416 74.117 1.00 31.90 149 SER B CA 1
ATOM 3325 C C . SER B 1 134 ? 74.648 -8.934 73.442 1.00 31.59 149 SER B C 1
ATOM 3326 O O . SER B 1 134 ? 75.328 -9.707 72.759 1.00 30.64 149 SER B O 1
ATOM 3329 N N . ASN B 1 135 ? 74.972 -7.654 73.628 1.00 31.53 150 ASN B N 1
ATOM 3330 C CA . ASN B 1 135 ? 75.997 -7.011 72.818 1.00 34.44 150 ASN B CA 1
ATOM 3331 C C . ASN B 1 135 ? 77.340 -6.964 73.565 1.00 35.82 150 ASN B C 1
ATOM 3332 O O . ASN B 1 135 ? 77.557 -7.701 74.535 1.00 36.22 150 ASN B O 1
ATOM 3337 N N . ASP B 1 136 ? 78.247 -6.094 73.111 1.00 35.72 151 ASP B N 1
ATOM 3338 C CA . ASP B 1 136 ? 79.620 -6.069 73.601 1.00 41.34 151 ASP B CA 1
ATOM 3339 C C . ASP B 1 136 ? 79.739 -5.578 75.037 1.00 48.65 151 ASP B C 1
ATOM 3340 O O . ASP B 1 136 ? 80.832 -5.657 75.605 1.00 54.33 151 ASP B O 1
ATOM 3345 N N . LYS B 1 137 ? 78.657 -5.069 75.631 1.00 49.85 152 LYS B N 1
ATOM 3346 C CA . LYS B 1 137 ? 78.629 -4.705 77.044 1.00 45.67 152 LYS B CA 1
ATOM 3347 C C . LYS B 1 137 ? 77.560 -5.486 77.799 1.00 38.59 152 LYS B C 1
ATOM 3348 O O . LYS B 1 137 ? 77.197 -5.114 78.919 1.00 37.95 152 LYS B O 1
ATOM 3354 N N . GLY B 1 138 ? 77.043 -6.559 77.201 1.00 32.75 153 GLY B N 1
ATOM 3355 C CA . GLY B 1 138 ? 75.993 -7.339 77.813 1.00 28.94 153 GLY B CA 1
ATOM 3356 C C . GLY B 1 138 ? 74.629 -6.701 77.777 1.00 29.32 153 GLY B C 1
ATOM 3357 O O . GLY B 1 138 ? 73.680 -7.275 78.326 1.00 32.69 153 GLY B O 1
ATOM 3358 N N . ARG B 1 139 ? 74.503 -5.521 77.175 1.00 28.03 154 ARG B N 1
ATOM 3359 C CA . ARG B 1 139 ? 73.197 -4.910 76.993 1.00 32.99 154 ARG B CA 1
ATOM 3360 C C . ARG B 1 139 ? 72.350 -5.787 76.083 1.00 32.33 154 ARG B C 1
ATOM 3361 O O . ARG B 1 139 ? 72.826 -6.273 75.051 1.00 32.84 154 ARG B O 1
ATOM 3369 N N . PHE B 1 140 ? 71.104 -6.024 76.476 1.00 30.45 155 PHE B N 1
ATOM 3370 C CA . PHE B 1 140 ? 70.212 -6.723 75.565 1.00 29.82 155 PHE B CA 1
ATOM 3371 C C . PHE B 1 140 ? 69.895 -5.786 74.414 1.00 27.36 155 PHE B C 1
ATOM 3372 O O . PHE B 1 140 ? 69.306 -4.719 74.607 1.00 27.92 155 PHE B O 1
ATOM 3380 N N . SER B 1 141 ? 70.294 -6.188 73.217 1.00 25.83 156 SER B N 1
ATOM 3381 C CA . SER B 1 141 ? 70.290 -5.308 72.055 1.00 25.31 156 SER B CA 1
ATOM 3382 C C . SER B 1 141 ? 70.201 -6.234 70.844 1.00 27.41 156 SER B C 1
ATOM 3383 O O . SER B 1 141 ? 71.223 -6.632 70.282 1.00 30.90 156 SER B O 1
ATOM 3386 N N . LEU B 1 142 ? 68.969 -6.585 70.470 1.00 24.71 157 LEU B N 1
ATOM 3387 C CA . LEU B 1 142 ? 68.699 -7.678 69.545 1.00 27.43 157 LEU B CA 1
ATOM 3388 C C . LEU B 1 142 ? 68.043 -7.165 68.273 1.00 27.39 157 LEU B C 1
ATOM 3389 O O . LEU B 1 142 ? 67.164 -6.300 68.316 1.00 30.72 157 LEU B O 1
ATOM 3394 N N . TYR B 1 143 ? 68.445 -7.728 67.140 1.00 27.49 158 TYR B N 1
ATOM 3395 C CA . TYR B 1 143 ? 67.865 -7.364 65.853 1.00 27.14 158 TYR B CA 1
ATOM 3396 C C . TYR B 1 143 ? 67.636 -8.630 65.045 1.00 25.16 158 TYR B C 1
ATOM 3397 O O . TYR B 1 143 ? 68.588 -9.362 64.763 1.00 25.24 158 TYR B O 1
ATOM 3406 N N . TRP B 1 144 ? 66.379 -8.900 64.704 1.00 21.42 159 TRP B N 1
ATOM 3407 C CA . TRP B 1 144 ? 66.040 -9.908 63.711 1.00 26.53 159 TRP B CA 1
ATOM 3408 C C . TRP B 1 144 ? 65.591 -9.202 62.440 1.00 28.81 159 TRP B C 1
ATOM 3409 O O . TRP B 1 144 ? 64.866 -8.206 62.501 1.00 31.32 159 TRP B O 1
ATOM 3420 N N . ALA B 1 145 ? 66.013 -9.726 61.289 1.00 29.64 160 ALA B N 1
ATOM 3421 C CA . ALA B 1 145 ? 65.701 -9.094 60.016 1.00 33.92 160 ALA B CA 1
ATOM 3422 C C . ALA B 1 145 ? 65.520 -10.158 58.945 1.00 36.16 160 ALA B C 1
ATOM 3423 O O . ALA B 1 145 ? 66.122 -11.234 59.014 1.00 37.93 160 ALA B O 1
ATOM 3425 N N . GLN B 1 146 ? 64.681 -9.839 57.942 1.00 32.86 161 GLN B N 1
ATOM 3426 C CA . GLN B 1 146 ? 64.389 -10.739 56.818 1.00 33.08 161 GLN B CA 1
ATOM 3427 C C . GLN B 1 146 ? 64.463 -9.931 55.519 1.00 36.10 161 GLN B C 1
ATOM 3428 O O . GLN B 1 146 ? 63.438 -9.550 54.954 1.00 34.38 161 GLN B O 1
ATOM 3434 N N . ALA B 1 147 ? 65.688 -9.683 55.043 1.00 41.10 162 ALA B N 1
ATOM 3435 C CA . ALA B 1 147 ? 65.868 -8.962 53.784 1.00 42.98 162 ALA B CA 1
ATOM 3436 C C . ALA B 1 147 ? 65.095 -9.626 52.647 1.00 47.10 162 ALA B C 1
ATOM 3437 O O . ALA B 1 147 ? 64.541 -8.943 51.775 1.00 46.79 162 ALA B O 1
ATOM 3439 N N . THR B 1 148 ? 65.056 -10.959 52.634 1.00 46.04 163 THR B N 1
ATOM 3440 C CA . THR B 1 148 ? 64.058 -11.682 51.860 1.00 44.29 163 THR B CA 1
ATOM 3441 C C . THR B 1 148 ? 63.152 -12.403 52.848 1.00 48.38 163 THR B C 1
ATOM 3442 O O . THR B 1 148 ? 63.650 -13.177 53.681 1.00 47.48 163 THR B O 1
ATOM 3446 N N . PRO B 1 149 ? 61.842 -12.159 52.822 1.00 49.95 164 PRO B N 1
ATOM 3447 C CA . PRO B 1 149 ? 60.974 -12.649 53.904 1.00 49.35 164 PRO B CA 1
ATOM 3448 C C . PRO B 1 149 ? 61.054 -14.160 54.077 1.00 47.96 164 PRO B C 1
ATOM 3449 O O . PRO B 1 149 ? 61.061 -14.919 53.105 1.00 48.68 164 PRO B O 1
ATOM 3453 N N . GLY B 1 150 ? 61.126 -14.589 55.341 1.00 43.45 165 GLY B N 1
ATOM 3454 C CA . GLY B 1 150 ? 61.272 -15.979 55.702 1.00 37.14 165 GLY B CA 1
ATOM 3455 C C . GLY B 1 150 ? 62.697 -16.413 55.978 1.00 41.20 165 GLY B C 1
ATOM 3456 O O . GLY B 1 150 ? 62.900 -17.466 56.594 1.00 41.02 165 GLY B O 1
ATOM 3457 N N . GLN B 1 151 ? 63.685 -15.641 55.526 1.00 45.29 166 GLN B N 1
ATOM 3458 C CA . GLN B 1 151 ? 65.098 -15.909 55.792 1.00 43.25 166 GLN B CA 1
ATOM 3459 C C . GLN B 1 151 ? 65.539 -14.949 56.891 1.00 39.93 166 GLN B C 1
ATOM 3460 O O . GLN B 1 151 ? 65.929 -13.810 56.627 1.00 38.30 166 GLN B O 1
ATOM 3466 N N . LEU B 1 152 ? 65.474 -15.418 58.137 1.00 33.60 167 LEU B N 1
ATOM 3467 C CA . LEU B 1 152 ? 65.611 -14.554 59.302 1.00 32.10 167 LEU B CA 1
ATOM 3468 C C . LEU B 1 152 ? 67.039 -14.603 59.830 1.00 35.89 167 LEU B C 1
ATOM 3469 O O . LEU B 1 152 ? 67.532 -15.668 60.228 1.00 36.68 167 LEU B O 1
ATOM 3474 N N . GLU B 1 153 ? 67.686 -13.447 59.851 1.00 32.57 168 GLU B N 1
ATOM 3475 C CA . GLU B 1 153 ? 69.031 -13.304 60.376 1.00 35.19 168 GLU B CA 1
ATOM 3476 C C . GLU B 1 153 ? 68.994 -12.416 61.610 1.00 30.61 168 GLU B C 1
ATOM 3477 O O . GLU B 1 153 ? 68.266 -11.418 61.648 1.00 34.28 168 GLU B O 1
ATOM 3483 N N . SER B 1 154 ? 69.779 -12.782 62.613 1.00 26.96 169 SER B N 1
ATOM 3484 C CA . SER B 1 154 ? 69.804 -12.097 63.892 1.00 26.03 169 SER B CA 1
ATOM 3485 C C . SER B 1 154 ? 71.092 -11.299 64.032 1.00 33.16 169 SER B C 1
ATOM 3486 O O . SER B 1 154 ? 72.117 -11.612 63.424 1.00 38.57 169 SER B O 1
ATOM 3489 N N . GLU B 1 155 ? 71.026 -10.257 64.851 1.00 33.79 170 GLU B N 1
ATOM 3490 C CA . GLU B 1 155 ? 72.184 -9.431 65.141 1.00 31.39 170 GLU B CA 1
ATOM 3491 C C . GLU B 1 155 ? 72.044 -8.912 66.560 1.00 34.68 170 GLU B C 1
ATOM 3492 O O . GLU B 1 155 ? 70.931 -8.703 67.049 1.00 40.68 170 GLU B O 1
ATOM 3498 N N . SER B 1 156 ? 73.174 -8.735 67.229 1.00 33.78 171 SER B N 1
ATOM 3499 C CA . SER B 1 156 ? 73.223 -7.973 68.467 1.00 29.74 171 SER B CA 1
ATOM 3500 C C . SER B 1 156 ? 73.953 -6.669 68.186 1.00 28.98 171 SER B C 1
ATOM 3501 O O . SER B 1 156 ? 75.144 -6.676 67.869 1.00 29.63 171 SER B O 1
ATOM 3512 N N . ILE B 1 158 ? 75.969 -3.497 68.569 1.00 37.45 173 ILE B N 1
ATOM 3513 C CA . ILE B 1 158 ? 77.044 -3.069 69.455 1.00 35.96 173 ILE B CA 1
ATOM 3514 C C . ILE B 1 158 ? 76.794 -1.642 69.924 1.00 33.48 173 ILE B C 1
ATOM 3515 O O . ILE B 1 158 ? 75.954 -0.930 69.362 1.00 31.95 173 ILE B O 1
ATOM 3520 N N . GLU B 1 159 ? 77.510 -1.221 70.972 1.00 35.39 174 GLU B N 1
ATOM 3521 C CA . GLU B 1 159 ? 77.293 0.115 71.526 1.00 37.12 174 GLU B CA 1
ATOM 3522 C C . GLU B 1 159 ? 77.546 1.198 70.485 1.00 34.72 174 GLU B C 1
ATOM 3523 O O . GLU B 1 159 ? 76.809 2.190 70.419 1.00 33.52 174 GLU B O 1
ATOM 3529 N N . SER B 1 160 ? 78.587 1.027 69.667 1.00 35.20 175 SER B N 1
ATOM 3530 C CA . SER B 1 160 ? 78.946 2.060 68.702 1.00 40.37 175 SER B CA 1
ATOM 3531 C C . SER B 1 160 ? 77.864 2.242 67.645 1.00 44.46 175 SER B C 1
ATOM 3532 O O . SER B 1 160 ? 77.669 3.356 67.140 1.00 47.39 175 SER B O 1
ATOM 3535 N N . GLU B 1 161 ? 77.153 1.166 67.295 1.00 40.21 176 GLU B N 1
ATOM 3536 C CA . GLU B 1 161 ? 76.032 1.294 66.371 1.00 40.55 176 GLU B CA 1
ATOM 3537 C C . GLU B 1 161 ? 74.863 2.028 67.014 1.00 37.12 176 GLU B C 1
ATOM 3538 O O . GLU B 1 161 ? 74.154 2.782 66.335 1.00 33.56 176 GLU B O 1
ATOM 3544 N N . LEU B 1 162 ? 74.661 1.832 68.321 1.00 37.82 177 LEU B N 1
ATOM 3545 C CA . LEU B 1 162 ? 73.596 2.511 69.052 1.00 39.03 177 LEU B CA 1
ATOM 3546 C C . LEU B 1 162 ? 73.858 4.003 69.226 1.00 40.51 177 LEU B C 1
ATOM 3547 O O . LEU B 1 162 ? 72.906 4.763 69.427 1.00 44.23 177 LEU B O 1
ATOM 3552 N N . ALA B 1 163 ? 75.115 4.442 69.166 1.00 38.92 178 ALA B N 1
ATOM 3553 C CA . ALA B 1 163 ? 75.464 5.839 69.396 1.00 39.68 178 ALA B CA 1
ATOM 3554 C C . ALA B 1 163 ? 75.953 6.535 68.133 1.00 39.67 178 ALA B C 1
ATOM 3555 O O . ALA B 1 163 ? 76.477 7.650 68.210 1.00 39.08 178 ALA B O 1
ATOM 3557 N N . ASP B 1 164 ? 75.792 5.902 66.978 1.00 41.12 179 ASP B N 1
ATOM 3558 C CA . ASP B 1 164 ? 76.206 6.464 65.699 1.00 45.28 179 ASP B CA 1
ATOM 3559 C C . ASP B 1 164 ? 75.216 7.550 65.285 1.00 46.40 179 ASP B C 1
ATOM 3560 O O . ASP B 1 164 ? 74.064 7.258 64.952 1.00 47.24 179 ASP B O 1
ATOM 3565 N N . THR B 1 165 ? 75.672 8.803 65.272 1.00 45.79 180 THR B N 1
ATOM 3566 C CA . THR B 1 165 ? 74.825 9.944 64.954 1.00 48.04 180 THR B CA 1
ATOM 3567 C C . THR B 1 165 ? 75.059 10.488 63.544 1.00 53.06 180 THR B C 1
ATOM 3568 O O . THR B 1 165 ? 74.639 11.614 63.251 1.00 54.53 180 THR B O 1
ATOM 3572 N N . SER B 1 166 ? 75.720 9.722 62.674 1.00 53.56 181 SER B N 1
ATOM 3573 C CA . SER B 1 166 ? 75.990 10.181 61.315 1.00 55.76 181 SER B CA 1
ATOM 3574 C C . SER B 1 166 ? 74.698 10.579 60.613 1.00 56.98 181 SER B C 1
ATOM 3575 O O . SER B 1 166 ? 73.714 9.832 60.620 1.00 59.25 181 SER B O 1
ATOM 3578 N N . SER B 1 167 ? 74.707 11.760 60.003 1.00 55.10 182 SER B N 1
ATOM 3579 C CA . SER B 1 167 ? 73.534 12.243 59.288 1.00 55.64 182 SER B CA 1
ATOM 3580 C C . SER B 1 167 ? 73.228 11.369 58.078 1.00 58.26 182 SER B C 1
ATOM 3581 O O . SER B 1 167 ? 74.134 10.915 57.370 1.00 58.36 182 SER B O 1
ATOM 3584 N N . GLY B 1 168 ? 71.936 11.139 57.843 1.00 57.93 183 GLY B N 1
ATOM 3585 C CA . GLY B 1 168 ? 71.482 10.416 56.679 1.00 58.56 183 GLY B CA 1
ATOM 3586 C C . GLY B 1 168 ? 70.964 11.346 55.598 1.00 60.50 183 GLY B C 1
ATOM 3587 O O . GLY B 1 168 ? 71.192 12.561 55.631 1.00 59.92 183 GLY B O 1
ATOM 3588 N N . PRO B 1 169 ? 70.244 10.792 54.618 1.00 60.80 184 PRO B N 1
ATOM 3589 C CA . PRO B 1 169 ? 69.752 11.626 53.508 1.00 60.77 184 PRO B CA 1
ATOM 3590 C C . PRO B 1 169 ? 68.774 12.703 53.942 1.00 61.44 184 PRO B C 1
ATOM 3591 O O . PRO B 1 169 ? 68.592 13.685 53.211 1.00 64.76 184 PRO B O 1
ATOM 3595 N N . SER B 1 170 ? 68.138 12.555 55.100 1.00 59.05 185 SER B N 1
ATOM 3596 C CA . SER B 1 170 ? 67.171 13.529 55.585 1.00 56.28 185 SER B CA 1
ATOM 3597 C C . SER B 1 170 ? 67.770 14.521 56.570 1.00 56.94 185 SER B C 1
ATOM 3598 O O . SER B 1 170 ? 67.059 15.421 57.026 1.00 58.67 185 SER B O 1
ATOM 3601 N N . GLY B 1 171 ? 69.052 14.385 56.906 1.00 55.17 186 GLY B N 1
ATOM 3602 C CA . GLY B 1 171 ? 69.664 15.185 57.941 1.00 53.00 186 GLY B CA 1
ATOM 3603 C C . GLY B 1 171 ? 69.531 14.618 59.338 1.00 54.07 186 GLY B C 1
ATOM 3604 O O . GLY B 1 171 ? 70.298 15.009 60.227 1.00 59.22 186 GLY B O 1
ATOM 3605 N N . ALA B 1 172 ? 68.583 13.710 59.554 1.00 49.09 187 ALA B N 1
ATOM 3606 C CA . ALA B 1 172 ? 68.433 13.049 60.842 1.00 43.26 187 ALA B CA 1
ATOM 3607 C C . ALA B 1 172 ? 69.632 12.154 61.136 1.00 44.71 187 ALA B C 1
ATOM 3608 O O . ALA B 1 172 ? 70.297 11.647 60.228 1.00 48.36 187 ALA B O 1
ATOM 3610 N N . ALA B 1 173 ? 69.905 11.962 62.423 1.00 42.73 188 ALA B N 1
ATOM 3611 C CA . ALA B 1 173 ? 70.981 11.073 62.836 1.00 40.06 188 ALA B CA 1
ATOM 3612 C C . ALA B 1 173 ? 70.652 9.628 62.476 1.00 38.42 188 ALA B C 1
ATOM 3613 O O . ALA B 1 173 ? 69.495 9.199 62.528 1.00 35.97 188 ALA B O 1
ATOM 3615 N N . TYR B 1 174 ? 71.695 8.873 62.120 1.00 38.22 189 TYR B N 1
ATOM 3616 C CA . TYR B 1 174 ? 71.532 7.456 61.804 1.00 37.82 189 TYR B CA 1
ATOM 3617 C C . TYR B 1 174 ? 70.761 6.719 62.896 1.00 36.84 189 TYR B C 1
ATOM 3618 O O . TYR B 1 174 ? 69.798 5.998 62.610 1.00 38.41 189 TYR B O 1
ATOM 3627 N N . ASN B 1 175 ? 71.172 6.892 64.162 1.00 36.39 190 ASN B N 1
ATOM 3628 C CA . ASN B 1 175 ? 70.606 6.160 65.288 1.00 38.70 190 ASN B CA 1
ATOM 3629 C C . ASN B 1 175 ? 69.284 6.744 65.786 1.00 41.72 190 ASN B C 1
ATOM 3630 O O . ASN B 1 175 ? 68.896 6.462 66.924 1.00 44.56 190 ASN B O 1
ATOM 3635 N N . ALA B 1 176 ? 68.589 7.542 64.971 1.00 44.66 191 ALA B N 1
ATOM 3636 C CA . ALA B 1 176 ? 67.281 8.058 65.370 1.00 43.43 191 ALA B CA 1
ATOM 3637 C C . ALA B 1 176 ? 66.297 6.935 65.683 1.00 38.52 191 ALA B C 1
ATOM 3638 O O . ALA B 1 176 ? 65.373 7.128 66.482 1.00 33.66 191 ALA B O 1
ATOM 3640 N N . TRP B 1 177 ? 66.471 5.762 65.067 1.00 36.42 192 TRP B N 1
ATOM 3641 C CA . TRP B 1 177 ? 65.578 4.645 65.351 1.00 36.17 192 TRP B CA 1
ATOM 3642 C C . TRP B 1 177 ? 65.682 4.200 66.801 1.00 38.54 192 TRP B C 1
ATOM 3643 O O . TRP B 1 177 ? 64.803 3.478 67.288 1.00 42.04 192 TRP B O 1
ATOM 3654 N N . TYR B 1 178 ? 66.733 4.620 67.499 1.00 37.67 193 TYR B N 1
ATOM 3655 C CA . TYR B 1 178 ? 66.893 4.377 68.922 1.00 38.06 193 TYR B CA 1
ATOM 3656 C C . TYR B 1 178 ? 66.609 5.611 69.768 1.00 39.44 193 TYR B C 1
ATOM 3657 O O . TYR B 1 178 ? 65.821 5.539 70.717 1.00 41.28 193 TYR B O 1
ATOM 3666 N N . THR B 1 179 ? 67.208 6.760 69.433 1.00 35.63 194 THR B N 1
ATOM 3667 C CA . THR B 1 179 ? 67.161 7.911 70.331 1.00 38.79 194 THR B CA 1
ATOM 3668 C C . THR B 1 179 ? 65.844 8.681 70.259 1.00 42.01 194 THR B C 1
ATOM 3669 O O . THR B 1 179 ? 65.457 9.311 71.249 1.00 44.33 194 THR B O 1
ATOM 3673 N N . CYS B 1 180 ? 65.145 8.662 69.118 1.00 42.44 195 CYS B N 1
ATOM 3674 C CA . CYS B 1 180 ? 63.941 9.486 68.985 1.00 44.11 195 CYS B CA 1
ATOM 3675 C C . CYS B 1 180 ? 62.864 9.118 69.997 1.00 41.45 195 CYS B C 1
ATOM 3676 O O . CYS B 1 180 ? 62.411 10.009 70.739 1.00 41.29 195 CYS B O 1
ATOM 3679 N N . PRO B 1 181 ? 62.400 7.864 70.092 1.00 37.73 196 PRO B N 1
ATOM 3680 C CA . PRO B 1 181 ? 61.433 7.544 71.151 1.00 36.49 196 PRO B CA 1
ATOM 3681 C C . PRO B 1 181 ? 62.054 7.563 72.538 1.00 40.63 196 PRO B C 1
ATOM 3682 O O . PRO B 1 181 ? 61.341 7.788 73.526 1.00 32.30 196 PRO B O 1
ATOM 3686 N N . LYS B 1 182 ? 63.366 7.346 72.637 1.00 44.66 197 LYS B N 1
ATOM 3687 C CA . LYS B 1 182 ? 64.038 7.433 73.926 1.00 48.61 197 LYS B CA 1
ATOM 3688 C C . LYS B 1 182 ? 63.992 8.852 74.479 1.00 51.94 197 LYS B C 1
ATOM 3689 O O . LYS B 1 182 ? 63.784 9.047 75.683 1.00 57.17 197 LYS B O 1
ATOM 3695 N N A GLU B 1 183 ? 64.160 9.859 73.622 0.53 49.04 198 GLU B N 1
ATOM 3696 N N B GLU B 1 183 ? 64.188 9.854 73.614 0.47 49.07 198 GLU B N 1
ATOM 3697 C CA A GLU B 1 183 ? 64.199 11.235 74.098 0.53 48.36 198 GLU B CA 1
ATOM 3698 C CA B GLU B 1 183 ? 64.206 11.246 74.051 0.47 48.40 198 GLU B CA 1
ATOM 3699 C C A GLU B 1 183 ? 62.836 11.912 74.112 0.53 49.05 198 GLU B C 1
ATOM 3700 C C B GLU B 1 183 ? 62.803 11.818 74.210 0.47 49.06 198 GLU B C 1
ATOM 3701 O O A GLU B 1 183 ? 62.673 12.926 74.800 0.53 50.15 198 GLU B O 1
ATOM 3702 O O B GLU B 1 183 ? 62.577 12.658 75.088 0.47 49.79 198 GLU B O 1
ATOM 3713 N N . SER B 1 184 ? 61.856 11.382 73.383 1.00 50.68 199 SER B N 1
ATOM 3714 C CA . SER B 1 184 ? 60.515 11.951 73.378 1.00 52.10 199 SER B CA 1
ATOM 3715 C C . SER B 1 184 ? 59.534 11.197 74.266 1.00 56.97 199 SER B C 1
ATOM 3716 O O . SER B 1 184 ? 58.509 11.771 74.655 1.00 61.71 199 SER B O 1
ATOM 3719 N N . GLY B 1 185 ? 59.821 9.941 74.604 1.00 52.47 200 GLY B N 1
ATOM 3720 C CA . GLY B 1 185 ? 58.855 9.128 75.315 1.00 46.02 200 GLY B CA 1
ATOM 3721 C C . GLY B 1 185 ? 57.620 8.784 74.519 1.00 46.77 200 GLY B C 1
ATOM 3722 O O . GLY B 1 185 ? 56.624 8.346 75.103 1.00 46.91 200 GLY B O 1
ATOM 3723 N N . GLN B 1 186 ? 57.655 8.969 73.205 1.00 48.45 201 GLN B N 1
ATOM 3724 C CA . GLN B 1 186 ? 56.539 8.752 72.301 1.00 49.36 201 GLN B CA 1
ATOM 3725 C C . GLN B 1 186 ? 57.024 7.984 71.084 1.00 46.33 201 GLN B C 1
ATOM 3726 O O . GLN B 1 186 ? 58.221 7.977 70.781 1.00 44.01 201 GLN B O 1
ATOM 3732 N N . PRO B 1 187 ? 56.123 7.305 70.379 1.00 46.50 202 PRO B N 1
ATOM 3733 C CA . PRO B 1 187 ? 56.524 6.610 69.149 1.00 45.36 202 PRO B CA 1
ATOM 3734 C C . PRO B 1 187 ? 56.956 7.576 68.056 1.00 43.56 202 PRO B C 1
ATOM 3735 O O . PRO B 1 187 ? 56.418 8.676 67.915 1.00 46.69 202 PRO B O 1
ATOM 3739 N N . CYS B 1 188 ? 57.944 7.149 67.272 1.00 42.29 203 CYS B N 1
ATOM 3740 C CA . CYS B 1 188 ? 58.440 7.920 66.141 1.00 40.36 203 CYS B CA 1
ATOM 3741 C C . CYS B 1 188 ? 58.268 7.120 64.859 1.00 38.63 203 CYS B C 1
ATOM 3742 O O . CYS B 1 188 ? 58.305 5.886 64.869 1.00 35.32 203 CYS B O 1
ATOM 3745 N N . VAL B 1 189 ? 58.081 7.839 63.753 1.00 42.49 204 VAL B N 1
ATOM 3746 C CA . VAL B 1 189 ? 58.198 7.290 62.407 1.00 39.40 204 VAL B CA 1
ATOM 3747 C C . VAL B 1 189 ? 59.335 8.035 61.729 1.00 43.21 204 VAL B C 1
ATOM 3748 O O . VAL B 1 189 ? 59.315 9.271 61.656 1.00 51.79 204 VAL B O 1
ATOM 3752 N N . LEU B 1 190 ? 60.319 7.293 61.234 1.00 37.63 205 LEU B N 1
ATOM 3753 C CA . LEU B 1 190 ? 61.562 7.883 60.768 1.00 32.66 205 LEU B CA 1
ATOM 3754 C C . LEU B 1 190 ? 61.495 8.228 59.288 1.00 36.14 205 LEU B C 1
ATOM 3755 O O . LEU B 1 190 ? 60.872 7.521 58.491 1.00 40.20 205 LEU B O 1
ATOM 3760 N N . ASP B 1 191 ? 62.160 9.322 58.925 1.00 35.52 206 ASP B N 1
ATOM 3761 C CA . ASP B 1 191 ? 62.439 9.579 57.523 1.00 39.33 206 ASP B CA 1
ATOM 3762 C C . ASP B 1 191 ? 63.256 8.419 56.955 1.00 38.79 206 ASP B C 1
ATOM 3763 O O . ASP B 1 191 ? 63.954 7.725 57.700 1.00 39.64 206 ASP B O 1
ATOM 3768 N N . PRO B 1 192 ? 63.172 8.170 55.650 1.00 40.08 207 PRO B N 1
ATOM 3769 C CA . PRO B 1 192 ? 63.927 7.055 55.071 1.00 40.44 207 PRO B CA 1
ATOM 3770 C C . PRO B 1 192 ? 65.415 7.201 55.338 1.00 42.40 207 PRO B C 1
ATOM 3771 O O . PRO B 1 192 ? 65.967 8.303 55.322 1.00 47.42 207 PRO B O 1
ATOM 3775 N N . TYR B 1 193 ? 66.060 6.072 55.602 1.00 39.94 208 TYR B N 1
ATOM 3776 C CA . TYR B 1 193 ? 67.487 6.064 55.869 1.00 37.86 208 TYR B CA 1
ATOM 3777 C C . TYR B 1 193 ? 68.047 4.721 55.433 1.00 42.44 208 TYR B C 1
ATOM 3778 O O . TYR B 1 193 ? 67.304 3.762 55.204 1.00 45.91 208 TYR B O 1
ATOM 3787 N N . PHE B 1 194 ? 69.367 4.680 55.282 1.00 41.66 209 PHE B N 1
ATOM 3788 C CA . PHE B 1 194 ? 70.087 3.463 54.949 1.00 43.39 209 PHE B CA 1
ATOM 3789 C C . PHE B 1 194 ? 70.564 2.771 56.222 1.00 46.94 209 PHE B C 1
ATOM 3790 O O . PHE B 1 194 ? 70.937 3.421 57.206 1.00 47.46 209 PHE B O 1
ATOM 3798 N N . ASP B 1 195 ? 70.564 1.441 56.192 1.00 51.69 210 ASP B N 1
ATOM 3799 C CA . ASP B 1 195 ? 70.991 0.676 57.353 1.00 51.48 210 ASP B CA 1
ATOM 3800 C C . ASP B 1 195 ? 71.444 -0.702 56.899 1.00 48.05 210 ASP B C 1
ATOM 3801 O O . ASP B 1 195 ? 71.089 -1.169 55.815 1.00 45.54 210 ASP B O 1
ATOM 3806 N N . LYS B 1 196 ? 72.231 -1.345 57.757 1.00 51.86 211 LYS B N 1
ATOM 3807 C CA . LYS B 1 196 ? 72.756 -2.674 57.481 1.00 58.18 211 LYS B CA 1
ATOM 3808 C C . LYS B 1 196 ? 71.734 -3.739 57.859 1.00 56.06 211 LYS B C 1
ATOM 3809 O O . LYS B 1 196 ? 71.197 -3.733 58.973 1.00 51.59 211 LYS B O 1
ATOM 3815 N N . VAL B 1 197 ? 71.469 -4.649 56.924 1.00 56.42 212 VAL B N 1
ATOM 3816 C CA . VAL B 1 197 ? 70.617 -5.814 57.159 1.00 56.05 212 VAL B CA 1
ATOM 3817 C C . VAL B 1 197 ? 71.404 -7.018 56.635 1.00 63.10 212 VAL B C 1
ATOM 3818 O O . VAL B 1 197 ? 71.400 -7.303 55.436 1.00 61.82 212 VAL B O 1
ATOM 3822 N N . GLY B 1 198 ? 72.095 -7.714 57.536 1.00 71.32 213 GLY B N 1
ATOM 3823 C CA . GLY B 1 198 ? 72.860 -8.891 57.166 1.00 76.43 213 GLY B CA 1
ATOM 3824 C C . GLY B 1 198 ? 73.882 -8.645 56.074 1.00 81.36 213 GLY B C 1
ATOM 3825 O O . GLY B 1 198 ? 73.909 -9.365 55.068 1.00 81.75 213 GLY B O 1
ATOM 3826 N N . GLU B 1 199 ? 74.721 -7.624 56.265 1.00 84.39 214 GLU B N 1
ATOM 3827 C CA . GLU B 1 199 ? 75.768 -7.172 55.349 1.00 91.60 214 GLU B CA 1
ATOM 3828 C C . GLU B 1 199 ? 75.220 -6.468 54.110 1.00 88.73 214 GLU B C 1
ATOM 3829 O O . GLU B 1 199 ? 76.014 -6.031 53.268 1.00 93.15 214 GLU B O 1
ATOM 3835 N N . ARG B 1 200 ? 73.904 -6.340 53.964 1.00 80.05 215 ARG B N 1
ATOM 3836 C CA . ARG B 1 200 ? 73.325 -5.558 52.884 1.00 73.50 215 ARG B CA 1
ATOM 3837 C C . ARG B 1 200 ? 73.080 -4.124 53.341 1.00 69.65 215 ARG B C 1
ATOM 3838 O O . ARG B 1 200 ? 72.975 -3.833 54.535 1.00 70.83 215 ARG B O 1
ATOM 3846 N N . GLN B 1 201 ? 72.990 -3.221 52.371 1.00 64.86 216 GLN B N 1
ATOM 3847 C CA . GLN B 1 201 ? 72.618 -1.833 52.623 1.00 62.19 216 GLN B CA 1
ATOM 3848 C C . GLN B 1 201 ? 71.236 -1.606 52.020 1.00 58.77 216 GLN B C 1
ATOM 3849 O O . GLN B 1 201 ? 71.094 -1.521 50.795 1.00 64.37 216 GLN B O 1
ATOM 3855 N N . LEU B 1 202 ? 70.221 -1.519 52.876 1.00 46.92 217 LEU B N 1
ATOM 3856 C CA . LEU B 1 202 ? 68.846 -1.354 52.434 1.00 41.31 217 LEU B CA 1
ATOM 3857 C C . LEU B 1 202 ? 68.313 0.015 52.838 1.00 44.41 217 LEU B C 1
ATOM 3858 O O . LEU B 1 202 ? 68.763 0.614 53.821 1.00 46.63 217 LEU B O 1
ATOM 3863 N N . LEU B 1 203 ? 67.351 0.504 52.062 1.00 41.99 218 LEU B N 1
ATOM 3864 C CA . LEU B 1 203 ? 66.667 1.758 52.346 1.00 41.58 218 LEU B CA 1
ATOM 3865 C C . LEU B 1 203 ? 65.366 1.458 53.079 1.00 39.91 218 LEU B C 1
ATOM 3866 O O . LEU B 1 203 ? 64.601 0.582 52.661 1.00 39.48 218 LEU B O 1
ATOM 3879 N N . THR B 1 205 ? 62.260 2.791 56.367 1.00 33.17 220 THR B N 1
ATOM 3880 C CA . THR B 1 205 ? 61.752 3.601 57.456 1.00 35.90 220 THR B CA 1
ATOM 3881 C C . THR B 1 205 ? 61.527 2.695 58.660 1.00 39.57 220 THR B C 1
ATOM 3882 O O . THR B 1 205 ? 61.590 1.464 58.567 1.00 37.49 220 THR B O 1
ATOM 3886 N N . SER B 1 206 ? 61.274 3.309 59.807 1.00 41.45 221 SER B N 1
ATOM 3887 C CA . SER B 1 206 ? 61.087 2.545 61.026 1.00 41.36 221 SER B CA 1
ATOM 3888 C C . SER B 1 206 ? 60.009 3.198 61.874 1.00 44.52 221 SER B C 1
ATOM 3889 O O . SER B 1 206 ? 59.867 4.424 61.879 1.00 46.54 221 SER B O 1
ATOM 3892 N N . ILE B 1 207 ? 59.242 2.368 62.570 1.00 43.23 222 ILE B N 1
ATOM 3893 C CA . ILE B 1 207 ? 58.359 2.810 63.641 1.00 40.00 222 ILE B CA 1
ATOM 3894 C C . ILE B 1 207 ? 58.985 2.347 64.945 1.00 36.13 222 ILE B C 1
ATOM 3895 O O . ILE B 1 207 ? 59.124 1.139 65.179 1.00 38.12 222 ILE B O 1
ATOM 3900 N N . ALA B 1 208 ? 59.370 3.300 65.789 1.00 32.29 223 ALA B N 1
ATOM 3901 C CA . ALA B 1 208 ? 60.127 3.022 67.005 1.00 34.95 223 ALA B CA 1
ATOM 3902 C C . ALA B 1 208 ? 59.309 3.441 68.218 1.00 34.50 223 ALA B C 1
ATOM 3903 O O . ALA B 1 208 ? 58.904 4.602 68.324 1.00 38.60 223 ALA B O 1
ATOM 3905 N N . PHE B 1 209 ? 59.066 2.497 69.133 1.00 38.46 224 PHE B N 1
ATOM 3906 C CA . PHE B 1 209 ? 58.337 2.781 70.363 1.00 41.82 224 PHE B CA 1
ATOM 3907 C C . PHE B 1 209 ? 59.274 2.757 71.556 1.00 43.84 224 PHE B C 1
ATOM 3908 O O . PHE B 1 209 ? 60.236 1.981 71.584 1.00 47.97 224 PHE B O 1
ATOM 3916 N N . PRO B 1 210 ? 59.002 3.566 72.575 1.00 41.58 225 PRO B N 1
ATOM 3917 C CA . PRO B 1 210 ? 59.697 3.389 73.851 1.00 37.85 225 PRO B CA 1
ATOM 3918 C C . PRO B 1 210 ? 59.042 2.282 74.656 1.00 36.34 225 PRO B C 1
ATOM 3919 O O . PRO B 1 210 ? 57.820 2.121 74.650 1.00 36.30 225 PRO B O 1
ATOM 3923 N N . LEU B 1 211 ? 59.874 1.492 75.326 1.00 33.44 226 LEU B N 1
ATOM 3924 C CA . LEU B 1 211 ? 59.400 0.525 76.309 1.00 33.05 226 LEU B CA 1
ATOM 3925 C C . LEU B 1 211 ? 59.392 1.226 77.663 1.00 38.27 226 LEU B C 1
ATOM 3926 O O . LEU B 1 211 ? 60.451 1.520 78.227 1.00 33.00 226 LEU B O 1
ATOM 3931 N N . GLU B 1 212 ? 58.201 1.513 78.174 1.00 44.75 227 GLU B N 1
ATOM 3932 C CA . GLU B 1 212 ? 58.045 2.359 79.345 1.00 50.01 227 GLU B CA 1
ATOM 3933 C C . GLU B 1 212 ? 57.604 1.533 80.545 1.00 50.45 227 GLU B C 1
ATOM 3934 O O . GLU B 1 212 ? 56.744 0.655 80.429 1.00 56.67 227 GLU B O 1
ATOM 3940 N N . LEU B 1 213 ? 58.211 1.811 81.694 1.00 47.38 228 LEU B N 1
ATOM 3941 C CA . LEU B 1 213 ? 57.798 1.220 82.960 1.00 51.65 228 LEU B CA 1
ATOM 3942 C C . LEU B 1 213 ? 57.742 2.332 83.994 1.00 54.73 228 LEU B C 1
ATOM 3943 O O . LEU B 1 213 ? 58.758 2.982 84.257 1.00 54.14 228 LEU B O 1
ATOM 3948 N N . ASP B 1 214 ? 56.554 2.565 84.554 1.00 60.80 229 ASP B N 1
ATOM 3949 C CA . ASP B 1 214 ? 56.344 3.603 85.567 1.00 64.97 229 ASP B CA 1
ATOM 3950 C C . ASP B 1 214 ? 56.790 4.976 85.070 1.00 63.60 229 ASP B C 1
ATOM 3951 O O . ASP B 1 214 ? 57.440 5.736 85.790 1.00 61.79 229 ASP B O 1
ATOM 3956 N N . GLY B 1 215 ? 56.444 5.292 83.824 1.00 63.32 230 GLY B N 1
ATOM 3957 C CA . GLY B 1 215 ? 56.746 6.596 83.270 1.00 64.33 230 GLY B CA 1
ATOM 3958 C C . GLY B 1 215 ? 58.188 6.832 82.894 1.00 60.47 230 GLY B C 1
ATOM 3959 O O . GLY B 1 215 ? 58.544 7.963 82.548 1.00 63.26 230 GLY B O 1
ATOM 3960 N N A LYS B 1 216 ? 59.028 5.803 82.938 0.55 56.68 231 LYS B N 1
ATOM 3961 N N B LYS B 1 216 ? 59.032 5.808 82.953 0.45 56.87 231 LYS B N 1
ATOM 3962 C CA A LYS B 1 216 ? 60.443 5.923 82.621 0.55 58.31 231 LYS B CA 1
ATOM 3963 C CA B LYS B 1 216 ? 60.442 5.934 82.614 0.45 58.36 231 LYS B CA 1
ATOM 3964 C C A LYS B 1 216 ? 60.783 4.966 81.485 0.55 59.11 231 LYS B C 1
ATOM 3965 C C B LYS B 1 216 ? 60.767 4.975 81.477 0.45 59.03 231 LYS B C 1
ATOM 3966 O O A LYS B 1 216 ? 60.401 3.791 81.520 0.55 59.05 231 LYS B O 1
ATOM 3967 O O B LYS B 1 216 ? 60.362 3.808 81.505 0.45 59.07 231 LYS B O 1
ATOM 3978 N N . VAL B 1 217 ? 61.479 5.479 80.471 1.00 57.98 232 VAL B N 1
ATOM 3979 C CA . VAL B 1 217 ? 61.836 4.688 79.297 1.00 48.96 232 VAL B CA 1
ATOM 3980 C C . VAL B 1 217 ? 62.956 3.725 79.685 1.00 44.63 232 VAL B C 1
ATOM 3981 O O . VAL B 1 217 ? 64.072 4.152 79.987 1.00 47.34 232 VAL B O 1
ATOM 3985 N N . ILE B 1 218 ? 62.659 2.421 79.686 1.00 38.46 233 ILE B N 1
ATOM 3986 C CA . ILE B 1 218 ? 63.674 1.401 79.945 1.00 37.75 233 ILE B CA 1
ATOM 3987 C C . ILE B 1 218 ? 64.218 0.769 78.668 1.00 31.94 233 ILE B C 1
ATOM 3988 O O . ILE B 1 218 ? 65.183 -0.008 78.742 1.00 30.26 233 ILE B O 1
ATOM 3993 N N . GLY B 1 219 ? 63.636 1.062 77.513 1.00 27.70 234 GLY B N 1
ATOM 3994 C CA . GLY B 1 219 ? 64.128 0.481 76.278 1.00 30.86 234 GLY B CA 1
ATOM 3995 C C . GLY B 1 219 ? 63.346 0.986 75.088 1.00 31.15 234 GLY B C 1
ATOM 3996 O O . GLY B 1 219 ? 62.396 1.769 75.216 1.00 32.98 234 GLY B O 1
ATOM 3997 N N . VAL B 1 220 ? 63.765 0.521 73.914 1.00 26.21 235 VAL B N 1
ATOM 3998 C CA . VAL B 1 220 ? 63.131 0.884 72.655 1.00 34.34 235 VAL B CA 1
ATOM 3999 C C . VAL B 1 220 ? 62.853 -0.382 71.858 1.00 36.38 235 VAL B C 1
ATOM 4000 O O . VAL B 1 220 ? 63.692 -1.287 71.798 1.00 34.64 235 VAL B O 1
ATOM 4012 N N . GLY B 1 222 ? 61.404 -1.346 67.840 1.00 31.17 237 GLY B N 1
ATOM 4013 C CA . GLY B 1 222 ? 61.103 -0.773 66.543 1.00 29.23 237 GLY B CA 1
ATOM 4014 C C . GLY B 1 222 ? 60.850 -1.838 65.499 1.00 31.67 237 GLY B C 1
ATOM 4015 O O . GLY B 1 222 ? 61.325 -2.972 65.606 1.00 32.24 237 GLY B O 1
ATOM 4016 N N . LEU B 1 223 ? 60.078 -1.457 64.480 1.00 31.18 238 LEU B N 1
ATOM 4017 C CA . LEU B 1 223 ? 59.871 -2.263 63.281 1.00 31.86 238 LEU B CA 1
ATOM 4018 C C . LEU B 1 223 ? 60.426 -1.515 62.082 1.00 33.69 238 LEU B C 1
ATOM 4019 O O . LEU B 1 223 ? 60.078 -0.349 61.858 1.00 34.89 238 LEU B O 1
ATOM 4024 N N . ASP B 1 224 ? 61.270 -2.186 61.310 1.00 33.30 239 ASP B N 1
ATOM 4025 C CA . ASP B 1 224 ? 61.786 -1.636 60.067 1.00 32.28 239 ASP B CA 1
ATOM 4026 C C . ASP B 1 224 ? 60.880 -2.045 58.914 1.00 34.10 239 ASP B C 1
ATOM 4027 O O . ASP B 1 224 ? 60.527 -3.222 58.781 1.00 33.66 239 ASP B O 1
ATOM 4032 N N . ILE B 1 225 ? 60.512 -1.075 58.083 1.00 35.84 240 ILE B N 1
ATOM 4033 C CA . ILE B 1 225 ? 59.711 -1.320 56.890 1.00 35.84 240 ILE B CA 1
ATOM 4034 C C . ILE B 1 225 ? 60.582 -1.030 55.679 1.00 33.93 240 ILE B C 1
ATOM 4035 O O . ILE B 1 225 ? 61.111 0.079 55.537 1.00 34.85 240 ILE B O 1
ATOM 4040 N N . ASN B 1 226 ? 60.730 -2.026 54.813 1.00 33.50 241 ASN B N 1
ATOM 4041 C CA . ASN B 1 226 ? 61.478 -1.848 53.580 1.00 36.69 241 ASN B CA 1
ATOM 4042 C C . ASN B 1 226 ? 60.791 -0.809 52.699 1.00 38.94 241 ASN B C 1
ATOM 4043 O O . ASN B 1 226 ? 59.581 -0.880 52.465 1.00 39.42 241 ASN B O 1
ATOM 4048 N N . LEU B 1 227 ? 61.562 0.174 52.223 1.00 39.39 242 LEU B N 1
ATOM 4049 C CA . LEU B 1 227 ? 61.004 1.172 51.315 1.00 42.43 242 LEU B CA 1
ATOM 4050 C C . LEU B 1 227 ? 60.547 0.575 49.992 1.00 49.11 242 LEU B C 1
ATOM 4051 O O . LEU B 1 227 ? 59.701 1.176 49.321 1.00 52.60 242 LEU B O 1
ATOM 4056 N N . SER B 1 228 ? 61.082 -0.582 49.594 1.00 50.25 243 SER B N 1
ATOM 4057 C CA . SER B 1 228 ? 60.585 -1.226 48.384 1.00 50.76 243 SER B CA 1
ATOM 4058 C C . SER B 1 228 ? 59.117 -1.599 48.527 1.00 45.06 243 SER B C 1
ATOM 4059 O O . SER B 1 228 ? 58.397 -1.679 47.528 1.00 48.51 243 SER B O 1
ATOM 4062 N N . ASN B 1 229 ? 58.655 -1.827 49.758 1.00 40.26 244 ASN B N 1
ATOM 4063 C CA . ASN B 1 229 ? 57.237 -2.083 49.970 1.00 39.03 244 ASN B CA 1
ATOM 4064 C C . ASN B 1 229 ? 56.414 -0.818 49.768 1.00 39.26 244 ASN B C 1
ATOM 4065 O O . ASN B 1 229 ? 55.314 -0.870 49.208 1.00 41.48 244 ASN B O 1
ATOM 4070 N N . LEU B 1 230 ? 56.923 0.328 50.221 1.00 38.99 245 LEU B N 1
ATOM 4071 C CA . LEU B 1 230 ? 56.208 1.579 49.988 1.00 39.97 245 LEU B CA 1
ATOM 4072 C C . LEU B 1 230 ? 56.239 1.949 48.513 1.00 41.70 245 LEU B C 1
ATOM 4073 O O . LEU B 1 230 ? 55.257 2.479 47.976 1.00 42.29 245 LEU B O 1
ATOM 4078 N N . GLN B 1 231 ? 57.361 1.673 47.843 1.00 39.14 246 GLN B N 1
ATOM 4079 C CA . GLN B 1 231 ? 57.419 1.830 46.394 1.00 40.40 246 GLN B CA 1
ATOM 4080 C C . GLN B 1 231 ? 56.354 0.974 45.715 1.00 41.02 246 GLN B C 1
ATOM 4081 O O . GLN B 1 231 ? 55.615 1.457 44.847 1.00 47.25 246 GLN B O 1
ATOM 4087 N N . ALA B 1 232 ? 56.248 -0.301 46.114 1.00 33.53 247 ALA B N 1
ATOM 4088 C CA . ALA B 1 232 ? 55.178 -1.151 45.596 1.00 37.36 247 ALA B CA 1
ATOM 4089 C C . ALA B 1 232 ? 53.806 -0.579 45.921 1.00 41.88 247 ALA B C 1
ATOM 4090 O O . ALA B 1 232 ? 52.872 -0.712 45.121 1.00 43.42 247 ALA B O 1
ATOM 4092 N N A LEU B 1 233 ? 53.666 0.056 47.088 0.66 41.81 248 LEU B N 1
ATOM 4093 N N B LEU B 1 233 ? 53.672 0.073 47.079 0.34 41.77 248 LEU B N 1
ATOM 4094 C CA A LEU B 1 233 ? 52.386 0.642 47.474 0.66 41.57 248 LEU B CA 1
ATOM 4095 C CA B LEU B 1 233 ? 52.387 0.640 47.477 0.34 41.25 248 LEU B CA 1
ATOM 4096 C C A LEU B 1 233 ? 51.991 1.780 46.544 0.66 40.54 248 LEU B C 1
ATOM 4097 C C B LEU B 1 233 ? 51.985 1.801 46.576 0.34 40.69 248 LEU B C 1
ATOM 4098 O O A LEU B 1 233 ? 50.827 1.885 46.144 0.66 40.09 248 LEU B O 1
ATOM 4099 O O B LEU B 1 233 ? 50.808 1.937 46.220 0.34 40.18 248 LEU B O 1
ATOM 4108 N N . SER B 1 234 ? 52.943 2.655 46.208 1.00 41.99 249 SER B N 1
ATOM 4109 C CA . SER B 1 234 ? 52.631 3.779 45.333 1.00 43.58 249 SER B CA 1
ATOM 4110 C C . SER B 1 234 ? 52.336 3.313 43.914 1.00 46.12 249 SER B C 1
ATOM 4111 O O . SER B 1 234 ? 51.551 3.952 43.208 1.00 47.64 249 SER B O 1
ATOM 4114 N N . GLU B 1 235 ? 52.950 2.206 43.481 1.00 46.38 250 GLU B N 1
ATOM 4115 C CA . GLU B 1 235 ? 52.667 1.683 42.146 1.00 46.94 250 GLU B CA 1
ATOM 4116 C C . GLU B 1 235 ? 51.279 1.058 42.084 1.00 48.70 250 GLU B C 1
ATOM 4117 O O . GLU B 1 235 ? 50.545 1.263 41.110 1.00 45.42 250 GLU B O 1
ATOM 4123 N N . GLN B 1 236 ? 50.905 0.291 43.112 1.00 53.79 251 GLN B N 1
ATOM 4124 C CA . GLN B 1 236 ? 49.559 -0.273 43.175 1.00 55.56 251 GLN B CA 1
ATOM 4125 C C . GLN B 1 236 ? 48.506 0.825 43.246 1.00 53.39 251 GLN B C 1
ATOM 4126 O O . GLN B 1 236 ? 47.451 0.726 42.609 1.00 53.20 251 GLN B O 1
ATOM 4132 N N . GLY B 1 237 ? 48.773 1.874 44.024 1.00 49.49 252 GLY B N 1
ATOM 4133 C CA . GLY B 1 237 ? 47.814 2.954 44.149 1.00 47.48 252 GLY B CA 1
ATOM 4134 C C . GLY B 1 237 ? 47.707 3.795 42.898 1.00 49.91 252 GLY B C 1
ATOM 4135 O O . GLY B 1 237 ? 46.639 4.338 42.604 1.00 54.14 252 GLY B O 1
ATOM 4136 N N . ASN B 1 238 ? 48.804 3.920 42.148 1.00 53.16 253 ASN B N 1
ATOM 4137 C CA . ASN B 1 238 ? 48.740 4.606 40.862 1.00 55.49 253 ASN B CA 1
ATOM 4138 C C . ASN B 1 238 ? 47.889 3.834 39.863 1.00 55.65 253 ASN B C 1
ATOM 4139 O O . ASN B 1 238 ? 47.213 4.444 39.030 1.00 55.94 253 ASN B O 1
ATOM 4144 N N A ARG B 1 239 ? 47.919 2.500 39.928 0.48 57.23 254 ARG B N 1
ATOM 4145 N N B ARG B 1 239 ? 47.906 2.501 39.930 0.52 57.23 254 ARG B N 1
ATOM 4146 C CA A ARG B 1 239 ? 47.058 1.689 39.074 0.48 59.54 254 ARG B CA 1
ATOM 4147 C CA B ARG B 1 239 ? 47.057 1.702 39.054 0.52 59.55 254 ARG B CA 1
ATOM 4148 C C A ARG B 1 239 ? 45.586 2.001 39.305 0.48 60.86 254 ARG B C 1
ATOM 4149 C C B ARG B 1 239 ? 45.575 1.929 39.326 0.52 60.85 254 ARG B C 1
ATOM 4150 O O A ARG B 1 239 ? 44.779 1.913 38.374 0.48 63.48 254 ARG B O 1
ATOM 4151 O O B ARG B 1 239 ? 44.751 1.705 38.433 0.52 63.58 254 ARG B O 1
ATOM 4166 N N . GLU B 1 240 ? 45.218 2.366 40.530 1.00 60.46 255 GLU B N 1
ATOM 4167 C CA . GLU B 1 240 ? 43.833 2.651 40.879 1.00 61.59 255 GLU B CA 1
ATOM 4168 C C . GLU B 1 240 ? 43.442 4.100 40.615 1.00 59.70 255 GLU B C 1
ATOM 4169 O O . GLU B 1 240 ? 42.287 4.468 40.848 1.00 58.51 255 GLU B O 1
ATOM 4175 N N . LEU B 1 241 ? 44.366 4.925 40.132 1.00 59.24 256 LEU B N 1
ATOM 4176 C CA . LEU B 1 241 ? 44.117 6.339 39.856 1.00 57.21 256 LEU B CA 1
ATOM 4177 C C . LEU B 1 241 ? 44.093 6.513 38.335 1.00 62.94 256 LEU B C 1
ATOM 4178 O O . LEU B 1 241 ? 45.124 6.766 37.706 1.00 60.31 256 LEU B O 1
ATOM 4183 N N . TYR B 1 242 ? 42.898 6.360 37.750 1.00 68.29 257 TYR B N 1
ATOM 4184 C CA . TYR B 1 242 ? 42.681 6.485 36.302 1.00 68.99 257 TYR B CA 1
ATOM 4185 C C . TYR B 1 242 ? 43.554 5.512 35.512 1.00 69.00 257 TYR B C 1
ATOM 4186 O O . TYR B 1 242 ? 44.144 5.873 34.495 1.00 69.03 257 TYR B O 1
ATOM 4195 N N . ASP B 1 243 ? 43.650 4.272 35.988 1.00 71.06 258 ASP B N 1
ATOM 4196 C CA . ASP B 1 243 ? 44.406 3.210 35.323 1.00 72.96 258 ASP B CA 1
ATOM 4197 C C . ASP B 1 243 ? 45.873 3.566 35.103 1.00 70.18 258 ASP B C 1
ATOM 4198 O O . ASP B 1 243 ? 46.554 2.913 34.309 1.00 76.08 258 ASP B O 1
ATOM 4203 N N . GLY B 1 244 ? 46.380 4.592 35.775 1.00 62.69 259 GLY B N 1
ATOM 4204 C CA . GLY B 1 244 ? 47.799 4.876 35.784 1.00 58.51 259 GLY B CA 1
ATOM 4205 C C . GLY B 1 244 ? 48.289 5.959 34.848 1.00 56.64 259 GLY B C 1
ATOM 4206 O O . GLY B 1 244 ? 49.499 6.017 34.592 1.00 54.05 259 GLY B O 1
ATOM 4207 N N . VAL B 1 245 ? 47.404 6.824 34.343 1.00 59.74 260 VAL B N 1
ATOM 4208 C CA . VAL B 1 245 ? 47.834 7.855 33.397 1.00 65.63 260 VAL B CA 1
ATOM 4209 C C . VAL B 1 245 ? 48.871 8.771 34.034 1.00 61.87 260 VAL B C 1
ATOM 4210 O O . VAL B 1 245 ? 49.808 9.232 33.368 1.00 59.74 260 VAL B O 1
ATOM 4214 N N . GLY B 1 246 ? 48.717 9.053 35.325 1.00 59.86 261 GLY B N 1
ATOM 4215 C CA . GLY B 1 246 ? 49.661 9.899 36.026 1.00 57.14 261 GLY B CA 1
ATOM 4216 C C . GLY B 1 246 ? 50.562 9.126 36.965 1.00 57.86 261 GLY B C 1
ATOM 4217 O O . GLY B 1 246 ? 50.862 7.953 36.723 1.00 58.89 261 GLY B O 1
ATOM 4218 N N . GLN B 1 247 ? 50.996 9.769 38.047 1.00 55.83 262 GLN B N 1
ATOM 4219 C CA . GLN B 1 247 ? 51.948 9.164 38.963 1.00 53.64 262 GLN B CA 1
ATOM 4220 C C . GLN B 1 247 ? 51.531 9.453 40.400 1.00 51.42 262 GLN B C 1
ATOM 4221 O O . GLN B 1 247 ? 50.832 10.429 40.688 1.00 49.66 262 GLN B O 1
ATOM 4227 N N . VAL B 1 248 ? 51.964 8.579 41.303 1.00 47.69 263 VAL B N 1
ATOM 4228 C CA . VAL B 1 248 ? 51.666 8.698 42.724 1.00 46.11 263 VAL B CA 1
ATOM 4229 C C . VAL B 1 248 ? 52.970 8.564 43.495 1.00 48.23 263 VAL B C 1
ATOM 4230 O O . VAL B 1 248 ? 53.687 7.570 43.338 1.00 50.67 263 VAL B O 1
ATOM 4234 N N . GLY B 1 249 ? 53.280 9.564 44.313 1.00 48.51 264 GLY B N 1
ATOM 4235 C CA . GLY B 1 249 ? 54.468 9.519 45.141 1.00 49.61 264 GLY B CA 1
ATOM 4236 C C . GLY B 1 249 ? 54.169 9.612 46.625 1.00 49.29 264 GLY B C 1
ATOM 4237 O O . GLY B 1 249 ? 53.113 10.116 47.028 1.00 48.96 264 GLY B O 1
ATOM 4238 N N . ILE B 1 250 ? 55.090 9.120 47.449 1.00 44.42 265 ILE B N 1
ATOM 4239 C CA . ILE B 1 250 ? 55.002 9.224 48.899 1.00 38.63 265 ILE B CA 1
ATOM 4240 C C . ILE B 1 250 ? 56.184 10.054 49.379 1.00 42.49 265 ILE B C 1
ATOM 4241 O O . ILE B 1 250 ? 57.334 9.760 49.033 1.00 42.81 265 ILE B O 1
ATOM 4246 N N . LEU B 1 251 ? 55.899 11.087 50.170 1.00 43.11 266 LEU B N 1
ATOM 4247 C CA . LEU B 1 251 ? 56.900 12.030 50.650 1.00 42.45 266 LEU B CA 1
ATOM 4248 C C . LEU B 1 251 ? 57.025 11.935 52.167 1.00 44.11 266 LEU B C 1
ATOM 4249 O O . LEU B 1 251 ? 56.030 12.068 52.890 1.00 40.45 266 LEU B O 1
ATOM 4254 N N . SER B 1 252 ? 58.248 11.705 52.641 1.00 44.00 267 SER B N 1
ATOM 4255 C CA . SER B 1 252 ? 58.526 11.762 54.060 1.00 43.06 267 SER B CA 1
ATOM 4256 C C . SER B 1 252 ? 58.532 13.219 54.515 1.00 44.69 267 SER B C 1
ATOM 4257 O O . SER B 1 252 ? 58.611 14.133 53.689 1.00 47.08 267 SER B O 1
ATOM 4260 N N . PRO B 1 253 ? 58.425 13.463 55.829 1.00 39.22 268 PRO B N 1
ATOM 4261 C CA . PRO B 1 253 ? 58.357 14.859 56.301 1.00 36.06 268 PRO B CA 1
ATOM 4262 C C . PRO B 1 253 ? 59.548 15.703 55.888 1.00 37.00 268 PRO B C 1
ATOM 4263 O O . PRO B 1 253 ? 59.387 16.896 55.600 1.00 39.59 268 PRO B O 1
ATOM 4267 N N . ALA B 1 254 ? 60.746 15.118 55.847 1.00 34.97 269 ALA B N 1
ATOM 4268 C CA . ALA B 1 254 ? 61.925 15.867 55.438 1.00 34.80 269 ALA B CA 1
ATOM 4269 C C . ALA B 1 254 ? 61.934 16.170 53.951 1.00 37.76 269 ALA B C 1
ATOM 4270 O O . ALA B 1 254 ? 62.769 16.963 53.506 1.00 40.37 269 ALA B O 1
ATOM 4272 N N . GLY B 1 255 ? 61.028 15.572 53.183 1.00 39.02 270 GLY B N 1
ATOM 4273 C CA . GLY B 1 255 ? 60.983 15.774 51.753 1.00 42.10 270 GLY B CA 1
ATOM 4274 C C . GLY B 1 255 ? 61.576 14.659 50.926 1.00 44.84 270 GLY B C 1
ATOM 4275 O O . GLY B 1 255 ? 61.834 14.868 49.737 1.00 48.73 270 GLY B O 1
ATOM 4276 N N . LEU B 1 256 ? 61.807 13.490 51.510 1.00 46.65 271 LEU B N 1
ATOM 4277 C CA . LEU B 1 256 ? 62.346 12.362 50.768 1.00 47.11 271 LEU B CA 1
ATOM 4278 C C . LEU B 1 256 ? 61.222 11.513 50.184 1.00 43.31 271 LEU B C 1
ATOM 4279 O O . LEU B 1 256 ? 60.135 11.398 50.758 1.00 42.04 271 LEU B O 1
ATOM 4284 N N . PHE B 1 257 ? 61.499 10.916 49.031 1.00 37.87 272 PHE B N 1
ATOM 4285 C CA . PHE B 1 257 ? 60.557 10.004 48.401 1.00 37.89 272 PHE B CA 1
ATOM 4286 C C . PHE B 1 257 ? 60.631 8.648 49.086 1.00 39.80 272 PHE B C 1
ATOM 4287 O O . PHE B 1 257 ? 61.690 8.009 49.095 1.00 40.65 272 PHE B O 1
ATOM 4295 N N . ALA B 1 258 ? 59.514 8.215 49.664 1.00 39.92 273 ALA B N 1
ATOM 4296 C CA . ALA B 1 258 ? 59.361 6.830 50.079 1.00 41.83 273 ALA B CA 1
ATOM 4297 C C . ALA B 1 258 ? 58.697 5.982 49.003 1.00 45.84 273 ALA B C 1
ATOM 4298 O O . ALA B 1 258 ? 58.666 4.754 49.132 1.00 48.87 273 ALA B O 1
ATOM 4300 N N . GLY B 1 259 ? 58.182 6.608 47.946 1.00 45.31 274 GLY B N 1
ATOM 4301 C CA . GLY B 1 259 ? 57.567 5.906 46.838 1.00 44.49 274 GLY B CA 1
ATOM 4302 C C . GLY B 1 259 ? 57.371 6.822 45.646 1.00 47.20 274 GLY B C 1
ATOM 4303 O O . GLY B 1 259 ? 57.160 8.026 45.813 1.00 51.89 274 GLY B O 1
ATOM 4304 N N . ASN B 1 260 ? 57.445 6.272 44.434 1.00 44.61 275 ASN B N 1
ATOM 4305 C CA . ASN B 1 260 ? 57.315 7.078 43.221 1.00 39.35 275 ASN B CA 1
ATOM 4306 C C . ASN B 1 260 ? 56.981 6.118 42.080 1.00 38.68 275 ASN B C 1
ATOM 4307 O O . ASN B 1 260 ? 57.869 5.435 41.566 1.00 42.98 275 ASN B O 1
ATOM 4312 N N . SER B 1 261 ? 55.707 6.073 41.698 1.00 40.41 276 SER B N 1
ATOM 4313 C CA . SER B 1 261 ? 55.273 5.099 40.704 1.00 49.92 276 SER B CA 1
ATOM 4314 C C . SER B 1 261 ? 55.875 5.355 39.328 1.00 54.23 276 SER B C 1
ATOM 4315 O O . SER B 1 261 ? 55.923 4.433 38.510 1.00 55.50 276 SER B O 1
ATOM 4318 N N A ARG B 1 262 ? 56.346 6.575 39.065 0.57 56.60 277 ARG B N 1
ATOM 4319 N N B ARG B 1 262 ? 56.322 6.582 39.054 0.43 56.55 277 ARG B N 1
ATOM 4320 C CA A ARG B 1 262 ? 56.913 6.908 37.762 0.57 58.57 277 ARG B CA 1
ATOM 4321 C CA B ARG B 1 262 ? 56.918 6.886 37.759 0.43 58.61 277 ARG B CA 1
ATOM 4322 C C A ARG B 1 262 ? 58.368 6.460 37.651 0.57 59.68 277 ARG B C 1
ATOM 4323 C C B ARG B 1 262 ? 58.361 6.400 37.682 0.43 59.66 277 ARG B C 1
ATOM 4324 O O A ARG B 1 262 ? 58.748 5.794 36.681 0.57 60.43 277 ARG B O 1
ATOM 4325 O O B ARG B 1 262 ? 58.724 5.651 36.769 0.43 60.35 277 ARG B O 1
ATOM 4340 N N . ASP B 1 263 ? 59.197 6.816 38.630 1.00 60.61 278 ASP B N 1
ATOM 4341 C CA . ASP B 1 263 ? 60.617 6.465 38.629 1.00 58.96 278 ASP B CA 1
ATOM 4342 C C . ASP B 1 263 ? 60.999 5.939 40.010 1.00 50.15 278 ASP B C 1
ATOM 4343 O O . ASP B 1 263 ? 61.227 6.719 40.939 1.00 49.05 278 ASP B O 1
ATOM 4348 N N . ALA B 1 264 ? 61.091 4.615 40.133 1.00 45.12 279 ALA B N 1
ATOM 4349 C CA . ALA B 1 264 ? 61.539 3.998 41.373 1.00 43.29 279 ALA B CA 1
ATOM 4350 C C . ALA B 1 264 ? 62.948 4.417 41.769 1.00 45.54 279 ALA B C 1
ATOM 4351 O O . ALA B 1 264 ? 63.330 4.225 42.930 1.00 46.26 279 ALA B O 1
ATOM 4353 N N . GLY B 1 265 ? 63.726 4.987 40.847 1.00 49.63 280 GLY B N 1
ATOM 4354 C CA . GLY B 1 265 ? 65.061 5.464 41.174 1.00 51.71 280 GLY B CA 1
ATOM 4355 C C . GLY B 1 265 ? 65.093 6.674 42.085 1.00 51.97 280 GLY B C 1
ATOM 4356 O O . GLY B 1 265 ? 66.160 6.994 42.625 1.00 50.63 280 GLY B O 1
ATOM 4357 N N . LEU B 1 266 ? 63.959 7.349 42.267 1.00 49.32 281 LEU B N 1
ATOM 4358 C CA . LEU B 1 266 ? 63.878 8.513 43.135 1.00 47.54 281 LEU B CA 1
ATOM 4359 C C . LEU B 1 266 ? 63.657 8.148 44.597 1.00 43.59 281 LEU B C 1
ATOM 4360 O O . LEU B 1 266 ? 63.478 9.052 45.416 1.00 38.35 281 LEU B O 1
ATOM 4365 N N . LEU B 1 267 ? 63.661 6.858 44.935 1.00 44.46 282 LEU B N 1
ATOM 4366 C CA . LEU B 1 267 ? 63.472 6.443 46.319 1.00 44.70 282 LEU B CA 1
ATOM 4367 C C . LEU B 1 267 ? 64.579 7.014 47.193 1.00 47.20 282 LEU B C 1
ATOM 4368 O O . LEU B 1 267 ? 65.765 6.864 46.891 1.00 50.16 282 LEU B O 1
ATOM 4373 N N . GLY B 1 268 ? 64.187 7.676 48.276 1.00 49.50 283 GLY B N 1
ATOM 4374 C CA . GLY B 1 268 ? 65.136 8.307 49.163 1.00 49.55 283 GLY B CA 1
ATOM 4375 C C . GLY B 1 268 ? 65.738 9.596 48.652 1.00 50.26 283 GLY B C 1
ATOM 4376 O O . GLY B 1 268 ? 66.602 10.164 49.329 1.00 54.04 283 GLY B O 1
ATOM 4377 N N . LYS B 1 269 ? 65.321 10.076 47.485 1.00 50.01 284 LYS B N 1
ATOM 4378 C CA . LYS B 1 269 ? 65.829 11.329 46.950 1.00 52.79 284 LYS B CA 1
ATOM 4379 C C . LYS B 1 269 ? 64.953 12.488 47.404 1.00 53.36 284 LYS B C 1
ATOM 4380 O O . LYS B 1 269 ? 63.733 12.354 47.541 1.00 49.31 284 LYS B O 1
ATOM 4386 N N . ASN B 1 270 ? 65.561 13.644 47.580 1.00 59.48 285 ASN B N 1
ATOM 4387 C CA . ASN B 1 270 ? 64.878 14.841 48.017 1.00 62.61 285 ASN B CA 1
ATOM 4388 C C . ASN B 1 270 ? 63.954 15.366 46.960 1.00 60.92 285 ASN B C 1
ATOM 4389 O O . ASN B 1 270 ? 64.207 15.209 45.819 1.00 60.28 285 ASN B O 1
ATOM 4394 N N . LEU B 1 271 ? 62.883 16.017 47.349 1.00 61.01 286 LEU B N 1
ATOM 4395 C CA . LEU B 1 271 ? 61.880 16.467 46.388 1.00 63.85 286 LEU B CA 1
ATOM 4396 C C . LEU B 1 271 ? 62.479 17.382 45.323 1.00 73.76 286 LEU B C 1
ATOM 4397 O O . LEU B 1 271 ? 61.980 17.423 44.192 1.00 71.52 286 LEU B O 1
ATOM 4402 N N . ALA B 1 272 ? 63.555 18.103 45.655 1.00 82.41 287 ALA B N 1
ATOM 4403 C CA . ALA B 1 272 ? 64.175 19.024 44.707 1.00 86.91 287 ALA B CA 1
ATOM 4404 C C . ALA B 1 272 ? 64.789 18.313 43.506 1.00 93.17 287 ALA B C 1
ATOM 4405 O O . ALA B 1 272 ? 65.029 18.957 42.479 1.00 92.30 287 ALA B O 1
ATOM 4407 N N A LYS B 1 273 ? 65.044 17.007 43.605 0.51 96.13 288 LYS B N 1
ATOM 4408 N N B LYS B 1 273 ? 65.052 17.009 43.613 0.49 96.13 288 LYS B N 1
ATOM 4409 C CA A LYS B 1 273 ? 65.632 16.289 42.480 0.51 98.57 288 LYS B CA 1
ATOM 4410 C CA B LYS B 1 273 ? 65.627 16.275 42.491 0.49 98.54 288 LYS B CA 1
ATOM 4411 C C A LYS B 1 273 ? 64.625 16.072 41.357 0.51 99.08 288 LYS B C 1
ATOM 4412 C C B LYS B 1 273 ? 64.622 16.095 41.360 0.49 99.08 288 LYS B C 1
ATOM 4413 O O A LYS B 1 273 ? 65.009 16.029 40.183 0.51 100.48 288 LYS B O 1
ATOM 4414 O O B LYS B 1 273 ? 65.005 16.102 40.185 0.49 100.50 288 LYS B O 1
ATOM 4425 N N . ALA B 1 274 ? 63.340 15.939 41.688 1.00 97.64 289 ALA B N 1
ATOM 4426 C CA . ALA B 1 274 ? 62.307 15.713 40.685 1.00 97.12 289 ALA B CA 1
ATOM 4427 C C . ALA B 1 274 ? 61.525 16.967 40.325 1.00 96.79 289 ALA B C 1
ATOM 4428 O O . ALA B 1 274 ? 61.057 17.084 39.188 1.00 97.57 289 ALA B O 1
ATOM 4430 N N . ASP B 1 275 ? 61.363 17.901 41.258 1.00 97.55 290 ASP B N 1
ATOM 4431 C CA . ASP B 1 275 ? 60.610 19.130 41.008 1.00 99.55 290 ASP B CA 1
ATOM 4432 C C . ASP B 1 275 ? 61.219 20.248 41.836 1.00 99.69 290 ASP B C 1
ATOM 4433 O O . ASP B 1 275 ? 60.698 20.622 42.892 1.00 97.54 290 ASP B O 1
ATOM 4438 N N . PRO B 1 276 ? 62.335 20.818 41.373 1.00 105.04 291 PRO B N 1
ATOM 4439 C CA . PRO B 1 276 ? 63.025 21.844 42.171 1.00 108.70 291 PRO B CA 1
ATOM 4440 C C . PRO B 1 276 ? 62.286 23.169 42.252 1.00 108.70 291 PRO B C 1
ATOM 4441 O O . PRO B 1 276 ? 62.629 23.992 43.112 1.00 107.12 291 PRO B O 1
ATOM 4445 N N . GLN B 1 277 ? 61.286 23.403 41.400 1.00 109.97 292 GLN B N 1
ATOM 4446 C CA . GLN B 1 277 ? 60.617 24.700 41.381 1.00 111.90 292 GLN B CA 1
ATOM 4447 C C . GLN B 1 277 ? 59.567 24.815 42.481 1.00 104.35 292 GLN B C 1
ATOM 4448 O O . GLN B 1 277 ? 59.443 25.871 43.112 1.00 104.11 292 GLN B O 1
ATOM 4454 N N . HIS B 1 278 ? 58.803 23.752 42.726 1.00 98.62 293 HIS B N 1
ATOM 4455 C CA . HIS B 1 278 ? 57.760 23.763 43.741 1.00 94.21 293 HIS B CA 1
ATOM 4456 C C . HIS B 1 278 ? 58.152 23.024 45.014 1.00 92.92 293 HIS B C 1
ATOM 4457 O O . HIS B 1 278 ? 57.341 22.951 45.943 1.00 92.10 293 HIS B O 1
ATOM 4464 N N . ALA B 1 279 ? 59.368 22.475 45.082 1.00 91.66 294 ALA B N 1
ATOM 4465 C CA . ALA B 1 279 ? 59.750 21.671 46.239 1.00 88.82 294 ALA B CA 1
ATOM 4466 C C . ALA B 1 279 ? 59.703 22.487 47.523 1.00 89.42 294 ALA B C 1
ATOM 4467 O O . ALA B 1 279 ? 59.312 21.975 48.579 1.00 91.65 294 ALA B O 1
ATOM 4469 N N . GLY B 1 280 ? 60.088 23.762 47.452 1.00 86.70 295 GLY B N 1
ATOM 4470 C CA . GLY B 1 280 ? 60.080 24.590 48.645 1.00 84.03 295 GLY B CA 1
ATOM 4471 C C . GLY B 1 280 ? 58.688 24.808 49.206 1.00 81.05 295 GLY B C 1
ATOM 4472 O O . GLY B 1 280 ? 58.487 24.767 50.422 1.00 76.66 295 GLY B O 1
ATOM 4473 N N . GLU B 1 281 ? 57.706 25.032 48.331 1.00 82.42 296 GLU B N 1
ATOM 4474 C CA . GLU B 1 281 ? 56.369 25.375 48.803 1.00 79.47 296 GLU B CA 1
ATOM 4475 C C . GLU B 1 281 ? 55.608 24.150 49.299 1.00 74.86 296 GLU B C 1
ATOM 4476 O O . GLU B 1 281 ? 54.907 24.223 50.313 1.00 74.38 296 GLU B O 1
ATOM 4482 N N . LEU B 1 282 ? 55.733 23.018 48.600 1.00 71.24 297 LEU B N 1
ATOM 4483 C CA . LEU B 1 282 ? 55.023 21.805 48.999 1.00 66.22 297 LEU B CA 1
ATOM 4484 C C . LEU B 1 282 ? 55.554 21.229 50.307 1.00 57.95 297 LEU B C 1
ATOM 4485 O O . LEU B 1 282 ? 54.818 20.528 51.018 1.00 54.72 297 LEU B O 1
ATOM 4490 N N . LEU B 1 283 ? 56.827 21.485 50.628 1.00 58.18 298 LEU B N 1
ATOM 4491 C CA . LEU B 1 283 ? 57.364 21.028 51.904 1.00 63.89 298 LEU B CA 1
ATOM 4492 C C . LEU B 1 283 ? 56.752 21.804 53.063 1.00 65.23 298 LEU B C 1
ATOM 4493 O O . LEU B 1 283 ? 56.461 21.224 54.116 1.00 59.88 298 LEU B O 1
ATOM 4498 N N A GLN B 1 284 ? 56.546 23.114 52.894 0.54 69.20 299 GLN B N 1
ATOM 4499 N N B GLN B 1 284 ? 56.567 23.118 52.890 0.46 69.21 299 GLN B N 1
ATOM 4500 C CA A GLN B 1 284 ? 55.913 23.892 53.956 0.54 70.23 299 GLN B CA 1
ATOM 4501 C CA B GLN B 1 284 ? 55.910 23.920 53.918 0.46 70.24 299 GLN B CA 1
ATOM 4502 C C A GLN B 1 284 ? 54.438 23.539 54.110 0.54 67.40 299 GLN B C 1
ATOM 4503 C C B GLN B 1 284 ? 54.461 23.489 54.108 0.46 67.38 299 GLN B C 1
ATOM 4504 O O A GLN B 1 284 ? 53.915 23.555 55.229 0.54 65.83 299 GLN B O 1
ATOM 4505 O O B GLN B 1 284 ? 53.975 23.402 55.242 0.46 65.76 299 GLN B O 1
ATOM 4516 N N . LEU B 1 285 ? 53.751 23.227 53.007 1.00 66.28 300 LEU B N 1
ATOM 4517 C CA . LEU B 1 285 ? 52.380 22.736 53.112 1.00 62.13 300 LEU B CA 1
ATOM 4518 C C . LEU B 1 285 ? 52.345 21.386 53.813 1.00 61.25 300 LEU B C 1
ATOM 4519 O O . LEU B 1 285 ? 51.428 21.103 54.593 1.00 57.65 300 LEU B O 1
ATOM 4524 N N . LEU B 1 286 ? 53.341 20.541 53.542 1.00 63.75 301 LEU B N 1
ATOM 4525 C CA . LEU B 1 286 ? 53.456 19.264 54.233 1.00 63.56 301 LEU B CA 1
ATOM 4526 C C . LEU B 1 286 ? 53.646 19.468 55.728 1.00 62.81 301 LEU B C 1
ATOM 4527 O O . LEU B 1 286 ? 52.892 18.922 56.542 1.00 60.33 301 LEU B O 1
ATOM 4532 N N . ALA B 1 287 ? 54.663 20.251 56.103 1.00 62.81 302 ALA B N 1
ATOM 4533 C CA . ALA B 1 287 ? 54.955 20.488 57.513 1.00 56.65 302 ALA B CA 1
ATOM 4534 C C . ALA B 1 287 ? 53.736 21.023 58.254 1.00 56.15 302 ALA B C 1
ATOM 4535 O O . ALA B 1 287 ? 53.501 20.665 59.411 1.00 59.95 302 ALA B O 1
ATOM 4537 N N . ALA B 1 288 ? 52.939 21.862 57.600 1.00 58.38 303 ALA B N 1
ATOM 4538 C CA . ALA B 1 288 ? 51.733 22.425 58.192 1.00 59.04 303 ALA B CA 1
ATOM 4539 C C . ALA B 1 288 ? 50.517 21.514 58.073 1.00 56.24 303 ALA B C 1
ATOM 4540 O O . ALA B 1 288 ? 49.442 21.880 58.560 1.00 54.17 303 ALA B O 1
ATOM 4542 N N . GLY B 1 289 ? 50.652 20.352 57.434 1.00 59.17 304 GLY B N 1
ATOM 4543 C CA . GLY B 1 289 ? 49.536 19.444 57.236 1.00 58.18 304 GLY B CA 1
ATOM 4544 C C . GLY B 1 289 ? 48.398 20.031 56.418 1.00 57.36 304 GLY B C 1
ATOM 4545 O O . GLY B 1 289 ? 47.230 19.921 56.798 1.00 64.07 304 GLY B O 1
ATOM 4546 N N A LYS B 1 290 ? 48.715 20.653 55.291 0.51 54.52 305 LYS B N 1
ATOM 4547 N N B LYS B 1 290 ? 48.716 20.657 55.292 0.49 54.54 305 LYS B N 1
ATOM 4548 C CA A LYS B 1 290 ? 47.713 21.291 54.450 0.51 55.93 305 LYS B CA 1
ATOM 4549 C CA B LYS B 1 290 ? 47.716 21.294 54.448 0.49 55.92 305 LYS B CA 1
ATOM 4550 C C A LYS B 1 290 ? 47.606 20.538 53.129 0.51 54.11 305 LYS B C 1
ATOM 4551 C C B LYS B 1 290 ? 47.606 20.534 53.131 0.49 54.11 305 LYS B C 1
ATOM 4552 O O A LYS B 1 290 ? 48.627 20.182 52.531 0.51 53.57 305 LYS B O 1
ATOM 4553 O O B LYS B 1 290 ? 48.627 20.169 52.538 0.49 53.56 305 LYS B O 1
ATOM 4564 N N . SER B 1 291 ? 46.374 20.290 52.680 1.00 55.11 306 SER B N 1
ATOM 4565 C CA . SER B 1 291 ? 46.116 19.563 51.436 1.00 57.77 306 SER B CA 1
ATOM 4566 C C . SER B 1 291 ? 45.736 20.540 50.332 1.00 65.94 306 SER B C 1
ATOM 4567 O O . SER B 1 291 ? 44.686 21.179 50.407 1.00 72.50 306 SER B O 1
ATOM 4570 N N . ARG B 1 292 ? 46.550 20.609 49.286 1.00 67.57 307 ARG B N 1
ATOM 4571 C CA . ARG B 1 292 ? 46.326 21.549 48.201 1.00 65.82 307 ARG B CA 1
ATOM 4572 C C . ARG B 1 292 ? 46.191 20.830 46.859 1.00 62.65 307 ARG B C 1
ATOM 4573 O O . ARG B 1 292 ? 46.763 19.751 46.648 1.00 60.11 307 ARG B O 1
ATOM 4581 N N . LEU B 1 293 ? 45.433 21.449 45.949 1.00 64.35 308 LEU B N 1
ATOM 4582 C CA . LEU B 1 293 ? 45.328 21.043 44.551 1.00 62.86 308 LEU B CA 1
ATOM 4583 C C . LEU B 1 293 ? 46.003 22.104 43.693 1.00 60.24 308 LEU B C 1
ATOM 4584 O O . LEU B 1 293 ? 45.657 23.286 43.780 1.00 59.47 308 LEU B O 1
ATOM 4589 N N . PHE B 1 294 ? 46.965 21.689 42.877 1.00 63.06 309 PHE B N 1
ATOM 4590 C CA . PHE B 1 294 ? 47.728 22.598 42.030 1.00 69.23 309 PHE B CA 1
ATOM 4591 C C . PHE B 1 294 ? 47.351 22.422 40.567 1.00 69.59 309 PHE B C 1
ATOM 4592 O O . PHE B 1 294 ? 47.181 21.296 40.090 1.00 66.39 309 PHE B O 1
ATOM 4600 N N . ASN B 1 295 ? 47.337 23.525 39.855 1.00 80.00 310 ASN B N 1
ATOM 4601 C CA . ASN B 1 295 ? 47.091 23.484 38.443 1.00 88.71 310 ASN B CA 1
ATOM 4602 C C . ASN B 1 295 ? 48.360 23.754 37.800 1.00 91.67 310 ASN B C 1
ATOM 4603 O O . ASN B 1 295 ? 48.813 24.849 37.740 1.00 91.55 310 ASN B O 1
ATOM 4608 N N . GLU B 1 296 ? 48.953 22.698 37.339 1.00 98.12 311 GLU B N 1
ATOM 4609 C CA . GLU B 1 296 ? 50.160 22.821 36.597 1.00 107.73 311 GLU B CA 1
ATOM 4610 C C . GLU B 1 296 ? 49.752 23.040 35.158 1.00 115.48 311 GLU B C 1
ATOM 4611 O O . GLU B 1 296 ? 48.586 22.937 34.760 1.00 117.66 311 GLU B O 1
ATOM 4617 N N . ASN B 1 297 ? 50.747 23.287 34.348 1.00 119.00 312 ASN B N 1
ATOM 4618 C CA . ASN B 1 297 ? 50.517 23.586 32.978 1.00 121.14 312 ASN B CA 1
ATOM 4619 C C . ASN B 1 297 ? 49.730 22.524 32.211 1.00 117.06 312 ASN B C 1
ATOM 4620 O O . ASN B 1 297 ? 48.696 22.808 31.643 1.00 115.57 312 ASN B O 1
ATOM 4625 N N . ASP B 1 298 ? 50.100 21.276 32.336 1.00 116.31 313 ASP B N 1
ATOM 4626 C CA . ASP B 1 298 ? 49.433 20.267 31.565 1.00 114.43 313 ASP B CA 1
ATOM 4627 C C . ASP B 1 298 ? 48.641 19.261 32.352 1.00 109.94 313 ASP B C 1
ATOM 4628 O O . ASP B 1 298 ? 47.754 18.639 31.835 1.00 107.13 313 ASP B O 1
ATOM 4633 N N . ASP B 1 299 ? 48.973 19.161 33.629 1.00 108.02 314 ASP B N 1
ATOM 4634 C CA . ASP B 1 299 ? 48.450 18.188 34.574 1.00 100.61 314 ASP B CA 1
ATOM 4635 C C . ASP B 1 299 ? 48.033 18.914 35.842 1.00 89.14 314 ASP B C 1
ATOM 4636 O O . ASP B 1 299 ? 48.271 20.113 36.011 1.00 85.94 314 ASP B O 1
ATOM 4641 N N . LEU B 1 300 ? 47.403 18.163 36.733 1.00 82.42 315 LEU B N 1
ATOM 4642 C CA . LEU B 1 300 ? 47.012 18.635 38.050 1.00 72.21 315 LEU B CA 1
ATOM 4643 C C . LEU B 1 300 ? 47.864 17.926 39.094 1.00 65.80 315 LEU B C 1
ATOM 4644 O O . LEU B 1 300 ? 48.234 16.761 38.911 1.00 60.83 315 LEU B O 1
ATOM 4649 N N . LYS B 1 301 ? 48.198 18.636 40.171 1.00 63.82 316 LYS B N 1
ATOM 4650 C CA . LYS B 1 301 ? 49.017 18.105 41.253 1.00 59.43 316 LYS B CA 1
ATOM 4651 C C . LYS B 1 301 ? 48.237 18.186 42.552 1.00 58.44 316 LYS B C 1
ATOM 4652 O O . LYS B 1 301 ? 47.739 19.256 42.917 1.00 57.06 316 LYS B O 1
ATOM 4658 N N . VAL B 1 302 ? 48.141 17.060 43.250 1.00 57.95 317 VAL B N 1
ATOM 4659 C CA . VAL B 1 302 ? 47.417 16.972 44.511 1.00 52.50 317 VAL B CA 1
ATOM 4660 C C . VAL B 1 302 ? 48.397 16.567 45.602 1.00 43.52 317 VAL B C 1
ATOM 4661 O O . VAL B 1 302 ? 49.024 15.503 45.519 1.00 39.86 317 VAL B O 1
ATOM 4665 N N . LEU B 1 303 ? 48.536 17.421 46.612 1.00 39.95 318 LEU B N 1
ATOM 4666 C CA . LEU B 1 303 ? 49.305 17.118 47.813 1.00 44.76 318 LEU B CA 1
ATOM 4667 C C . LEU B 1 303 ? 48.328 16.853 48.950 1.00 45.97 318 LEU B C 1
ATOM 4668 O O . LEU B 1 303 ? 47.588 17.754 49.359 1.00 47.03 318 LEU B O 1
ATOM 4673 N N . GLN B 1 304 ? 48.324 15.627 49.453 1.00 43.22 319 GLN B N 1
ATOM 4674 C CA . GLN B 1 304 ? 47.463 15.257 50.575 1.00 41.69 319 GLN B CA 1
ATOM 4675 C C . GLN B 1 304 ? 48.321 14.750 51.724 1.00 41.70 319 GLN B C 1
ATOM 4676 O O . GLN B 1 304 ? 48.917 13.660 51.614 1.00 41.17 319 GLN B O 1
ATOM 4682 N N . PRO B 1 305 ? 48.443 15.503 52.816 1.00 43.34 320 PRO B N 1
ATOM 4683 C CA . PRO B 1 305 ? 49.186 15.013 53.982 1.00 40.45 320 PRO B CA 1
ATOM 4684 C C . PRO B 1 305 ? 48.489 13.843 54.658 1.00 37.05 320 PRO B C 1
ATOM 4685 O O . PRO B 1 305 ? 47.277 13.645 54.550 1.00 35.26 320 PRO B O 1
ATOM 4689 N N . LEU B 1 306 ? 49.290 13.068 55.386 1.00 35.62 321 LEU B N 1
ATOM 4690 C CA . LEU B 1 306 ? 48.781 11.958 56.174 1.00 36.40 321 LEU B CA 1
ATOM 4691 C C . LEU B 1 306 ? 49.673 11.770 57.393 1.00 40.16 321 LEU B C 1
ATOM 4692 O O . LEU B 1 306 ? 50.878 12.027 57.343 1.00 41.04 321 LEU B O 1
ATOM 4697 N N . GLN B 1 307 ? 49.061 11.343 58.499 1.00 39.20 322 GLN B N 1
ATOM 4698 C CA . GLN B 1 307 ? 49.804 10.987 59.699 1.00 32.81 322 GLN B CA 1
ATOM 4699 C C . GLN B 1 307 ? 49.935 9.476 59.760 1.00 30.51 322 GLN B C 1
ATOM 4700 O O . GLN B 1 307 ? 48.912 8.785 59.853 1.00 34.92 322 GLN B O 1
ATOM 4706 N N . PRO B 1 308 ? 51.143 8.913 59.679 1.00 35.55 323 PRO B N 1
ATOM 4707 C CA . PRO B 1 308 ? 51.254 7.444 59.640 1.00 33.31 323 PRO B CA 1
ATOM 4708 C C . PRO B 1 308 ? 50.862 6.770 60.940 1.00 43.48 323 PRO B C 1
ATOM 4709 O O . PRO B 1 308 ? 50.306 5.664 60.909 1.00 46.57 323 PRO B O 1
ATOM 4713 N N . ILE B 1 309 ? 51.177 7.386 62.079 1.00 48.61 324 ILE B N 1
ATOM 4714 C CA . ILE B 1 309 ? 50.786 6.918 63.409 1.00 48.09 324 ILE B CA 1
ATOM 4715 C C . ILE B 1 309 ? 50.165 8.114 64.126 1.00 46.81 324 ILE B C 1
ATOM 4716 O O . ILE B 1 309 ? 50.262 9.239 63.616 1.00 46.42 324 ILE B O 1
ATOM 4721 N N . PRO B 1 310 ? 49.506 7.940 65.276 1.00 51.35 325 PRO B N 1
ATOM 4722 C CA . PRO B 1 310 ? 48.901 9.102 65.947 1.00 52.96 325 PRO B CA 1
ATOM 4723 C C . PRO B 1 310 ? 49.937 10.147 66.343 1.00 45.97 325 PRO B C 1
ATOM 4724 O O . PRO B 1 310 ? 51.058 9.826 66.748 1.00 40.92 325 PRO B O 1
ATOM 4728 N N . GLY B 1 311 ? 49.554 11.413 66.191 1.00 46.91 326 GLY B N 1
ATOM 4729 C CA . GLY B 1 311 ? 50.388 12.532 66.590 1.00 50.33 326 GLY B CA 1
ATOM 4730 C C . GLY B 1 311 ? 51.662 12.709 65.787 1.00 52.75 326 GLY B C 1
ATOM 4731 O O . GLY B 1 311 ? 52.466 13.601 66.076 1.00 55.24 326 GLY B O 1
ATOM 4732 N N . ALA B 1 312 ? 51.855 11.876 64.769 1.00 50.00 327 ALA B N 1
ATOM 4733 C CA . ALA B 1 312 ? 53.087 11.920 64.003 1.00 42.99 327 ALA B CA 1
ATOM 4734 C C . ALA B 1 312 ? 53.112 13.150 63.110 1.00 45.06 327 ALA B C 1
ATOM 4735 O O . ALA B 1 312 ? 52.073 13.692 62.723 1.00 42.86 327 ALA B O 1
ATOM 4737 N N A LYS B 1 313 ? 54.323 13.590 62.785 0.57 46.53 328 LYS B N 1
ATOM 4738 N N B LYS B 1 313 ? 54.314 13.602 62.784 0.43 46.53 328 LYS B N 1
ATOM 4739 C CA A LYS B 1 313 ? 54.477 14.679 61.837 0.57 46.92 328 LYS B CA 1
ATOM 4740 C CA B LYS B 1 313 ? 54.401 14.728 61.877 0.43 46.85 328 LYS B CA 1
ATOM 4741 C C A LYS B 1 313 ? 53.994 14.225 60.461 0.57 46.98 328 LYS B C 1
ATOM 4742 C C B LYS B 1 313 ? 54.029 14.268 60.467 0.43 46.97 328 LYS B C 1
ATOM 4743 O O A LYS B 1 313 ? 54.292 13.103 60.038 0.57 46.07 328 LYS B O 1
ATOM 4744 O O B LYS B 1 313 ? 54.430 13.182 60.034 0.43 46.33 328 LYS B O 1
ATOM 4755 N N . PRO B 1 314 ? 53.226 15.051 59.754 1.00 48.09 329 PRO B N 1
ATOM 4756 C CA . PRO B 1 314 ? 52.559 14.551 58.543 1.00 50.54 329 PRO B CA 1
ATOM 4757 C C . PRO B 1 314 ? 53.516 14.160 57.426 1.00 47.13 329 PRO B C 1
ATOM 4758 O O . PRO B 1 314 ? 54.399 14.926 57.032 1.00 45.06 329 PRO B O 1
ATOM 4762 N N . TRP B 1 315 ? 53.334 12.933 56.939 1.00 41.40 330 TRP B N 1
ATOM 4763 C CA . TRP B 1 315 ? 53.837 12.503 55.649 1.00 38.55 330 TRP B CA 1
ATOM 4764 C C . TRP B 1 315 ? 52.881 12.983 54.563 1.00 43.06 330 TRP B C 1
ATOM 4765 O O . TRP B 1 315 ? 51.846 13.597 54.838 1.00 43.21 330 TRP B O 1
ATOM 4776 N N . GLY B 1 316 ? 53.212 12.684 53.317 1.00 44.91 331 GLY B N 1
ATOM 4777 C CA . GLY B 1 316 ? 52.447 13.198 52.199 1.00 44.71 331 GLY B CA 1
ATOM 4778 C C . GLY B 1 316 ? 52.370 12.213 51.056 1.00 41.20 331 GLY B C 1
ATOM 4779 O O . GLY B 1 316 ? 53.315 11.473 50.768 1.00 38.98 331 GLY B O 1
ATOM 4780 N N . VAL B 1 317 ? 51.215 12.209 50.405 1.00 38.13 332 VAL B N 1
ATOM 4781 C CA . VAL B 1 317 ? 51.041 11.564 49.114 1.00 38.02 332 VAL B CA 1
ATOM 4782 C C . VAL B 1 317 ? 50.896 12.674 48.078 1.00 41.36 332 VAL B C 1
ATOM 4783 O O . VAL B 1 317 ? 50.182 13.659 48.308 1.00 42.31 332 VAL B O 1
ATOM 4787 N N . LEU B 1 318 ? 51.633 12.555 46.975 1.00 41.68 333 LEU B N 1
ATOM 4788 C CA . LEU B 1 318 ? 51.677 13.584 45.937 1.00 42.94 333 LEU B CA 1
ATOM 4789 C C . LEU B 1 318 ? 51.155 12.989 44.637 1.00 42.62 333 LEU B C 1
ATOM 4790 O O . LEU B 1 318 ? 51.788 12.100 44.058 1.00 36.66 333 LEU B O 1
ATOM 4795 N N . LEU B 1 319 ? 50.012 13.484 44.181 1.00 49.07 334 LEU B N 1
ATOM 4796 C CA . LEU B 1 319 ? 49.354 12.978 42.989 1.00 54.08 334 LEU B CA 1
ATOM 4797 C C . LEU B 1 319 ? 49.668 13.853 41.781 1.00 55.44 334 LEU B C 1
ATOM 4798 O O . LEU B 1 319 ? 49.849 15.069 41.889 1.00 51.64 334 LEU B O 1
ATOM 4803 N N . GLU B 1 320 ? 49.717 13.215 40.619 1.00 58.92 335 GLU B N 1
ATOM 4804 C CA . GLU B 1 320 ? 49.917 13.910 39.355 1.00 64.08 335 GLU B CA 1
ATOM 4805 C C . GLU B 1 320 ? 49.014 13.250 38.327 1.00 61.87 335 GLU B C 1
ATOM 4806 O O . GLU B 1 320 ? 49.136 12.049 38.079 1.00 61.75 335 GLU B O 1
ATOM 4812 N N . VAL B 1 321 ? 48.082 14.022 37.768 1.00 59.75 336 VAL B N 1
ATOM 4813 C CA . VAL B 1 321 ? 47.126 13.514 36.795 1.00 63.32 336 VAL B CA 1
ATOM 4814 C C . VAL B 1 321 ? 47.108 14.459 35.602 1.00 63.07 336 VAL B C 1
ATOM 4815 O O . VAL B 1 321 ? 46.862 15.655 35.759 1.00 59.48 336 VAL B O 1
ATOM 4819 N N . PRO B 1 322 ? 47.385 13.974 34.385 1.00 65.70 337 PRO B N 1
ATOM 4820 C CA . PRO B 1 322 ? 47.263 14.836 33.201 1.00 65.18 337 PRO B CA 1
ATOM 4821 C C . PRO B 1 322 ? 45.852 15.393 33.068 1.00 62.75 337 PRO B C 1
ATOM 4822 O O . PRO B 1 322 ? 44.870 14.719 33.381 1.00 63.14 337 PRO B O 1
ATOM 4826 N N . LYS B 1 323 ? 45.758 16.641 32.599 1.00 63.09 338 LYS B N 1
ATOM 4827 C CA . LYS B 1 323 ? 44.454 17.289 32.487 1.00 61.88 338 LYS B CA 1
ATOM 4828 C C . LYS B 1 323 ? 43.539 16.550 31.517 1.00 62.52 338 LYS B C 1
ATOM 4829 O O . LYS B 1 323 ? 42.319 16.514 31.714 1.00 58.82 338 LYS B O 1
ATOM 4835 N N . SER B 1 324 ? 44.112 15.929 30.484 1.00 67.88 339 SER B N 1
ATOM 4836 C CA . SER B 1 324 ? 43.332 15.171 29.515 1.00 71.71 339 SER B CA 1
ATOM 4837 C C . SER B 1 324 ? 42.660 13.950 30.131 1.00 76.12 339 SER B C 1
ATOM 4838 O O . SER B 1 324 ? 41.802 13.344 29.480 1.00 76.23 339 SER B O 1
ATOM 4841 N N . ALA B 1 325 ? 43.011 13.584 31.367 1.00 78.86 340 ALA B N 1
ATOM 4842 C CA . ALA B 1 325 ? 42.378 12.458 32.046 1.00 82.07 340 ALA B CA 1
ATOM 4843 C C . ALA B 1 325 ? 41.010 12.807 32.617 1.00 84.83 340 ALA B C 1
ATOM 4844 O O . ALA B 1 325 ? 40.386 11.955 33.259 1.00 83.40 340 ALA B O 1
ATOM 4846 N N . LEU B 1 326 ? 40.534 14.027 32.392 1.00 88.22 341 LEU B N 1
ATOM 4847 C CA . LEU B 1 326 ? 39.217 14.442 32.849 1.00 91.31 341 LEU B CA 1
ATOM 4848 C C . LEU B 1 326 ? 38.283 14.716 31.668 1.00 93.86 341 LEU B C 1
ATOM 4849 O O . LEU B 1 326 ? 38.697 14.714 30.504 1.00 95.49 341 LEU B O 1
ATOM 4854 N N . GLN C 1 33 ? 64.794 -15.334 165.211 1.00 136.21 48 GLN C N 1
ATOM 4855 C CA . GLN C 1 33 ? 65.662 -16.181 164.402 1.00 136.57 48 GLN C CA 1
ATOM 4856 C C . GLN C 1 33 ? 64.822 -17.129 163.554 1.00 136.66 48 GLN C C 1
ATOM 4857 O O . GLN C 1 33 ? 65.028 -17.238 162.347 1.00 136.80 48 GLN C O 1
ATOM 4871 N N . LEU C 1 35 ? 61.684 -16.424 163.626 1.00 123.35 50 LEU C N 1
ATOM 4872 C CA . LEU C 1 35 ? 60.961 -15.264 163.118 1.00 117.59 50 LEU C CA 1
ATOM 4873 C C . LEU C 1 35 ? 61.712 -14.616 161.963 1.00 112.92 50 LEU C C 1
ATOM 4874 O O . LEU C 1 35 ? 61.099 -14.155 160.993 1.00 110.44 50 LEU C O 1
ATOM 4879 N N . ASP C 1 36 ? 63.045 -14.579 162.049 1.00 108.93 51 ASP C N 1
ATOM 4880 C CA . ASP C 1 36 ? 63.850 -13.904 161.037 1.00 102.79 51 ASP C CA 1
ATOM 4881 C C . ASP C 1 36 ? 63.970 -14.722 159.756 1.00 97.54 51 ASP C C 1
ATOM 4882 O O . ASP C 1 36 ? 64.071 -14.145 158.668 1.00 93.78 51 ASP C O 1
ATOM 4887 N N A GLU C 1 37 ? 63.967 -16.054 159.861 0.58 96.52 52 GLU C N 1
ATOM 4888 N N B GLU C 1 37 ? 63.956 -16.053 159.857 0.42 96.49 52 GLU C N 1
ATOM 4889 C CA A GLU C 1 37 ? 64.042 -16.885 158.664 0.58 94.93 52 GLU C CA 1
ATOM 4890 C CA B GLU C 1 37 ? 64.043 -16.879 158.657 0.42 94.93 52 GLU C CA 1
ATOM 4891 C C A GLU C 1 37 ? 62.727 -16.862 157.895 0.58 92.31 52 GLU C C 1
ATOM 4892 C C B GLU C 1 37 ? 62.725 -16.882 157.893 0.42 92.35 52 GLU C C 1
ATOM 4893 O O A GLU C 1 37 ? 62.725 -16.824 156.660 0.58 92.30 52 GLU C O 1
ATOM 4894 O O B GLU C 1 37 ? 62.720 -16.885 156.657 0.42 92.35 52 GLU C O 1
ATOM 4905 N N . SER C 1 38 ? 61.599 -16.876 158.609 1.00 88.17 53 SER C N 1
ATOM 4906 C CA . SER C 1 38 ? 60.304 -16.846 157.939 1.00 84.38 53 SER C CA 1
ATOM 4907 C C . SER C 1 38 ? 60.034 -15.489 157.296 1.00 80.28 53 SER C C 1
ATOM 4908 O O . SER C 1 38 ? 59.361 -15.421 156.261 1.00 79.81 53 SER C O 1
ATOM 4911 N N . ALA C 1 39 ? 60.540 -14.403 157.888 1.00 74.30 54 ALA C N 1
ATOM 4912 C CA . ALA C 1 39 ? 60.411 -13.096 157.253 1.00 68.56 54 ALA C CA 1
ATOM 4913 C C . ALA C 1 39 ? 61.318 -12.982 156.039 1.00 68.76 54 ALA C C 1
ATOM 4914 O O . ALA C 1 39 ? 60.996 -12.262 155.087 1.00 64.12 54 ALA C O 1
ATOM 4916 N N A ARG C 1 40 ? 62.451 -13.686 156.048 0.45 70.34 55 ARG C N 1
ATOM 4917 N N B ARG C 1 40 ? 62.457 -13.676 156.066 0.55 70.37 55 ARG C N 1
ATOM 4918 C CA A ARG C 1 40 ? 63.353 -13.645 154.903 0.45 69.98 55 ARG C CA 1
ATOM 4919 C CA B ARG C 1 40 ? 63.365 -13.678 154.926 0.55 69.91 55 ARG C CA 1
ATOM 4920 C C A ARG C 1 40 ? 62.732 -14.326 153.691 0.45 68.50 55 ARG C C 1
ATOM 4921 C C B ARG C 1 40 ? 62.711 -14.316 153.710 0.55 68.45 55 ARG C C 1
ATOM 4922 O O A ARG C 1 40 ? 62.726 -13.766 152.588 0.45 68.12 55 ARG C O 1
ATOM 4923 O O B ARG C 1 40 ? 62.663 -13.720 152.628 0.55 68.12 55 ARG C O 1
ATOM 4938 N N . LEU C 1 41 ? 62.199 -15.535 153.876 1.00 66.92 56 LEU C N 1
ATOM 4939 C CA . LEU C 1 41 ? 61.638 -16.266 152.754 1.00 67.02 56 LEU C CA 1
ATOM 4940 C C . LEU C 1 41 ? 60.317 -15.678 152.274 1.00 64.45 56 LEU C C 1
ATOM 4941 O O . LEU C 1 41 ? 59.974 -15.845 151.098 1.00 68.11 56 LEU C O 1
ATOM 4946 N N . ARG C 1 42 ? 59.572 -14.980 153.138 1.00 57.36 57 ARG C N 1
ATOM 4947 C CA . ARG C 1 42 ? 58.384 -14.282 152.658 1.00 50.59 57 ARG C CA 1
ATOM 4948 C C . ARG C 1 42 ? 58.761 -13.111 151.757 1.00 46.98 57 ARG C C 1
ATOM 4949 O O . ARG C 1 42 ? 58.115 -12.879 150.730 1.00 45.65 57 ARG C O 1
ATOM 4957 N N . LEU C 1 43 ? 59.816 -12.375 152.112 1.00 44.75 58 LEU C N 1
ATOM 4958 C CA . LEU C 1 43 ? 60.232 -11.246 151.291 1.00 48.86 58 LEU C CA 1
ATOM 4959 C C . LEU C 1 43 ? 60.810 -11.712 149.959 1.00 55.00 58 LEU C C 1
ATOM 4960 O O . LEU C 1 43 ? 60.550 -11.098 148.916 1.00 56.83 58 LEU C O 1
ATOM 4965 N N . GLU C 1 44 ? 61.599 -12.789 149.971 1.00 53.49 59 GLU C N 1
ATOM 4966 C CA . GLU C 1 44 ? 62.104 -13.345 148.720 1.00 48.43 59 GLU C CA 1
ATOM 4967 C C . GLU C 1 44 ? 60.958 -13.728 147.793 1.00 46.90 59 GLU C C 1
ATOM 4968 O O . GLU C 1 44 ? 60.968 -13.390 146.603 1.00 45.96 59 GLU C O 1
ATOM 4974 N N . ALA C 1 45 ? 59.953 -14.429 148.329 1.00 46.55 60 ALA C N 1
ATOM 4975 C CA . ALA C 1 45 ? 58.800 -14.811 147.521 1.00 46.99 60 ALA C CA 1
ATOM 4976 C C . ALA C 1 45 ? 58.082 -13.585 146.968 1.00 48.32 60 ALA C C 1
ATOM 4977 O O . ALA C 1 45 ? 57.688 -13.567 145.797 1.00 46.80 60 ALA C O 1
ATOM 4979 N N . ARG C 1 46 ? 57.906 -12.548 147.792 1.00 51.23 61 ARG C N 1
ATOM 4980 C CA . ARG C 1 46 ? 57.356 -11.293 147.286 1.00 50.10 61 ARG C CA 1
ATOM 4981 C C . ARG C 1 46 ? 58.260 -10.677 146.224 1.00 48.16 61 ARG C C 1
ATOM 4982 O O . ARG C 1 46 ? 57.771 -10.022 145.295 1.00 48.29 61 ARG C O 1
ATOM 4990 N N . GLY C 1 47 ? 59.575 -10.871 146.345 1.00 46.00 62 GLY C N 1
ATOM 4991 C CA . GLY C 1 47 ? 60.485 -10.368 145.330 1.00 44.25 62 GLY C CA 1
ATOM 4992 C C . GLY C 1 47 ? 60.304 -11.059 143.993 1.00 41.89 62 GLY C C 1
ATOM 4993 O O . GLY C 1 47 ? 60.308 -10.409 142.945 1.00 41.86 62 GLY C O 1
ATOM 4994 N N . GLU C 1 48 ? 60.148 -12.384 144.012 1.00 42.07 63 GLU C N 1
ATOM 4995 C CA . GLU C 1 48 ? 59.859 -13.112 142.784 1.00 44.25 63 GLU C CA 1
ATOM 4996 C C . GLU C 1 48 ? 58.551 -12.634 142.163 1.00 45.43 63 GLU C C 1
ATOM 4997 O O . GLU C 1 48 ? 58.493 -12.357 140.958 1.00 46.54 63 GLU C O 1
ATOM 5003 N N . LEU C 1 49 ? 57.497 -12.505 142.975 1.00 42.91 64 LEU C N 1
ATOM 5004 C CA . LEU C 1 49 ? 56.203 -12.072 142.454 1.00 43.92 64 LEU C CA 1
ATOM 5005 C C . LEU C 1 49 ? 56.294 -10.696 141.810 1.00 48.72 64 LEU C C 1
ATOM 5006 O O . LEU C 1 49 ? 55.735 -10.468 140.731 1.00 48.11 64 LEU C O 1
ATOM 5011 N N . GLN C 1 50 ? 56.986 -9.762 142.463 1.00 52.04 65 GLN C N 1
ATOM 5012 C CA . GLN C 1 50 ? 57.123 -8.425 141.901 1.00 49.60 65 GLN C CA 1
ATOM 5013 C C . GLN C 1 50 ? 57.913 -8.459 140.598 1.00 47.98 65 GLN C C 1
ATOM 5014 O O . GLN C 1 50 ? 57.571 -7.761 139.637 1.00 46.20 65 GLN C O 1
ATOM 5020 N N . ALA C 1 51 ? 58.967 -9.278 140.543 1.00 45.98 66 ALA C N 1
ATOM 5021 C CA . ALA C 1 51 ? 59.742 -9.416 139.315 1.00 42.68 66 ALA C CA 1
ATOM 5022 C C . ALA C 1 51 ? 58.903 -10.032 138.202 1.00 45.23 66 ALA C C 1
ATOM 5023 O O . ALA C 1 51 ? 58.933 -9.558 137.059 1.00 48.50 66 ALA C O 1
ATOM 5025 N N . LEU C 1 52 ? 58.147 -11.088 138.520 1.00 40.66 67 LEU C N 1
ATOM 5026 C CA . LEU C 1 52 ? 57.270 -11.711 137.534 1.00 42.23 67 LEU C CA 1
ATOM 5027 C C . LEU C 1 52 ? 56.301 -10.705 136.923 1.00 45.76 67 LEU C C 1
ATOM 5028 O O . LEU C 1 52 ? 56.023 -10.753 135.717 1.00 46.32 67 LEU C O 1
ATOM 5033 N N A ARG C 1 53 ? 55.769 -9.791 137.737 0.55 46.18 68 ARG C N 1
ATOM 5034 N N B ARG C 1 53 ? 55.783 -9.782 137.735 0.45 46.11 68 ARG C N 1
ATOM 5035 C CA A ARG C 1 53 ? 54.827 -8.805 137.218 0.55 45.43 68 ARG C CA 1
ATOM 5036 C CA B ARG C 1 53 ? 54.829 -8.802 137.229 0.45 45.36 68 ARG C CA 1
ATOM 5037 C C A ARG C 1 53 ? 55.506 -7.868 136.224 0.55 46.07 68 ARG C C 1
ATOM 5038 C C B ARG C 1 53 ? 55.493 -7.850 136.239 0.45 46.02 68 ARG C C 1
ATOM 5039 O O A ARG C 1 53 ? 54.982 -7.624 135.130 0.55 46.07 68 ARG C O 1
ATOM 5040 O O B ARG C 1 53 ? 54.949 -7.578 135.162 0.45 46.04 68 ARG C O 1
ATOM 5055 N N . ILE C 1 54 ? 56.677 -7.336 136.585 1.00 45.72 69 ILE C N 1
ATOM 5056 C CA . ILE C 1 54 ? 57.401 -6.464 135.661 1.00 46.92 69 ILE C CA 1
ATOM 5057 C C . ILE C 1 54 ? 57.834 -7.244 134.419 1.00 43.97 69 ILE C C 1
ATOM 5058 O O . ILE C 1 54 ? 57.895 -6.694 133.316 1.00 44.44 69 ILE C O 1
ATOM 5063 N N . GLN C 1 55 ? 58.100 -8.540 134.572 1.00 43.65 70 GLN C N 1
ATOM 5064 C CA . GLN C 1 55 ? 58.524 -9.361 133.447 1.00 40.29 70 GLN C CA 1
ATOM 5065 C C . GLN C 1 55 ? 57.416 -9.496 132.413 1.00 44.66 70 GLN C C 1
ATOM 5066 O O . GLN C 1 55 ? 57.652 -9.327 131.210 1.00 46.42 70 GLN C O 1
ATOM 5072 N N A ARG C 1 56 ? 56.195 -9.796 132.858 0.54 46.91 71 ARG C N 1
ATOM 5073 N N B ARG C 1 56 ? 56.197 -9.805 132.860 0.46 46.87 71 ARG C N 1
ATOM 5074 C CA A ARG C 1 56 ? 55.106 -9.963 131.904 0.54 47.36 71 ARG C CA 1
ATOM 5075 C CA B ARG C 1 56 ? 55.098 -9.962 131.916 0.46 47.30 71 ARG C CA 1
ATOM 5076 C C A ARG C 1 56 ? 54.673 -8.636 131.293 0.54 46.45 71 ARG C C 1
ATOM 5077 C C B ARG C 1 56 ? 54.704 -8.637 131.277 0.46 46.44 71 ARG C C 1
ATOM 5078 O O A ARG C 1 56 ? 54.027 -8.638 130.240 0.54 46.50 71 ARG C O 1
ATOM 5079 O O B ARG C 1 56 ? 54.112 -8.641 130.192 0.46 46.39 71 ARG C O 1
ATOM 5094 N N . TYR C 1 57 ? 55.034 -7.507 131.909 1.00 44.32 72 TYR C N 1
ATOM 5095 C CA . TYR C 1 57 ? 54.788 -6.213 131.278 1.00 43.27 72 TYR C CA 1
ATOM 5096 C C . TYR C 1 57 ? 55.717 -6.012 130.085 1.00 41.58 72 TYR C C 1
ATOM 5097 O O . TYR C 1 57 ? 55.272 -5.639 128.995 1.00 39.18 72 TYR C O 1
ATOM 5106 N N . PHE C 1 58 ? 57.016 -6.253 130.276 1.00 39.19 73 PHE C N 1
ATOM 5107 C CA . PHE C 1 58 ? 57.950 -6.199 129.157 1.00 38.08 73 PHE C CA 1
ATOM 5108 C C . PHE C 1 58 ? 57.638 -7.281 128.131 1.00 39.87 73 PHE C C 1
ATOM 5109 O O . PHE C 1 58 ? 57.657 -7.026 126.923 1.00 44.76 73 PHE C O 1
ATOM 5125 N N . ASP C 1 60 ? 54.882 -8.669 127.277 1.00 43.41 75 ASP C N 1
ATOM 5126 C CA . ASP C 1 60 ? 53.724 -8.373 126.440 1.00 42.69 75 ASP C CA 1
ATOM 5127 C C . ASP C 1 60 ? 54.078 -7.374 125.344 1.00 43.33 75 ASP C C 1
ATOM 5128 O O . ASP C 1 60 ? 53.657 -7.535 124.191 1.00 44.03 75 ASP C O 1
ATOM 5133 N N . ALA C 1 61 ? 54.844 -6.333 125.684 1.00 42.46 76 ALA C N 1
ATOM 5134 C CA . ALA C 1 61 ? 55.294 -5.387 124.669 1.00 41.18 76 ALA C CA 1
ATOM 5135 C C . ALA C 1 61 ? 56.249 -6.052 123.686 1.00 43.54 76 ALA C C 1
ATOM 5136 O O . ALA C 1 61 ? 56.230 -5.748 122.484 1.00 34.95 76 ALA C O 1
ATOM 5138 N N . PHE C 1 62 ? 57.088 -6.967 124.178 1.00 44.48 77 PHE C N 1
ATOM 5139 C CA . PHE C 1 62 ? 57.994 -7.683 123.287 1.00 43.73 77 PHE C CA 1
ATOM 5140 C C . PHE C 1 62 ? 57.218 -8.526 122.283 1.00 41.62 77 PHE C C 1
ATOM 5141 O O . PHE C 1 62 ? 57.436 -8.425 121.072 1.00 44.80 77 PHE C O 1
ATOM 5149 N N . GLN C 1 63 ? 56.294 -9.356 122.766 1.00 40.73 78 GLN C N 1
ATOM 5150 C CA . GLN C 1 63 ? 55.534 -10.209 121.857 1.00 44.49 78 GLN C CA 1
ATOM 5151 C C . GLN C 1 63 ? 54.705 -9.387 120.880 1.00 37.83 78 GLN C C 1
ATOM 5152 O O . GLN C 1 63 ? 54.610 -9.731 119.697 1.00 33.24 78 GLN C O 1
ATOM 5158 N N . TYR C 1 64 ? 54.092 -8.303 121.357 1.00 34.95 79 TYR C N 1
ATOM 5159 C CA . TYR C 1 64 ? 53.397 -7.392 120.456 1.00 35.03 79 TYR C CA 1
ATOM 5160 C C . TYR C 1 64 ? 54.335 -6.862 119.378 1.00 37.36 79 TYR C C 1
ATOM 5161 O O . TYR C 1 64 ? 53.957 -6.767 118.203 1.00 37.69 79 TYR C O 1
ATOM 5170 N N . GLY C 1 65 ? 55.564 -6.511 119.757 1.00 38.28 80 GLY C N 1
ATOM 5171 C CA . GLY C 1 65 ? 56.537 -6.093 118.764 1.00 35.62 80 GLY C CA 1
ATOM 5172 C C . GLY C 1 65 ? 56.904 -7.214 117.809 1.00 32.68 80 GLY C C 1
ATOM 5173 O O . GLY C 1 65 ? 57.097 -6.981 116.617 1.00 33.16 80 GLY C O 1
ATOM 5174 N N A LYS C 1 66 ? 57.005 -8.442 118.324 0.50 32.52 81 LYS C N 1
ATOM 5175 N N B LYS C 1 66 ? 57.001 -8.442 118.322 0.50 32.51 81 LYS C N 1
ATOM 5176 C CA A LYS C 1 66 ? 57.319 -9.586 117.472 0.50 35.38 81 LYS C CA 1
ATOM 5177 C CA B LYS C 1 66 ? 57.319 -9.580 117.467 0.50 35.37 81 LYS C CA 1
ATOM 5178 C C A LYS C 1 66 ? 56.234 -9.807 116.427 0.50 36.36 81 LYS C C 1
ATOM 5179 C C B LYS C 1 66 ? 56.233 -9.808 116.426 0.50 36.36 81 LYS C C 1
ATOM 5180 O O A LYS C 1 66 ? 56.531 -10.117 115.266 0.50 36.32 81 LYS C O 1
ATOM 5181 O O B LYS C 1 66 ? 56.527 -10.122 115.265 0.50 36.34 81 LYS C O 1
ATOM 5192 N N . GLY C 1 67 ? 54.969 -9.652 116.822 1.00 36.72 82 GLY C N 1
ATOM 5193 C CA . GLY C 1 67 ? 53.884 -9.846 115.879 1.00 35.68 82 GLY C CA 1
ATOM 5194 C C . GLY C 1 67 ? 53.919 -8.849 114.740 1.00 34.19 82 GLY C C 1
ATOM 5195 O O . GLY C 1 67 ? 53.847 -9.233 113.572 1.00 33.85 82 GLY C O 1
ATOM 5196 N N . PHE C 1 68 ? 54.045 -7.555 115.062 1.00 34.73 83 PHE C N 1
ATOM 5197 C CA . PHE C 1 68 ? 54.095 -6.545 114.010 1.00 36.23 83 PHE C CA 1
ATOM 5198 C C . PHE C 1 68 ? 55.368 -6.663 113.182 1.00 37.96 83 PHE C C 1
ATOM 5199 O O . PHE C 1 68 ? 55.376 -6.303 111.995 1.00 37.90 83 PHE C O 1
ATOM 5207 N N . SER C 1 69 ? 56.446 -7.154 113.796 1.00 37.40 84 SER C N 1
ATOM 5208 C CA . SER C 1 69 ? 57.673 -7.436 113.060 1.00 36.99 84 SER C CA 1
ATOM 5209 C C . SER C 1 69 ? 57.415 -8.347 111.863 1.00 33.52 84 SER C C 1
ATOM 5210 O O . SER C 1 69 ? 57.889 -8.078 110.750 1.00 29.26 84 SER C O 1
ATOM 5213 N N . ARG C 1 70 ? 56.672 -9.434 112.078 1.00 34.32 85 ARG C N 1
ATOM 5214 C CA . ARG C 1 70 ? 56.374 -10.362 110.994 1.00 37.01 85 ARG C CA 1
ATOM 5215 C C . ARG C 1 70 ? 55.473 -9.723 109.941 1.00 38.85 85 ARG C C 1
ATOM 5216 O O . ARG C 1 70 ? 55.556 -10.072 108.755 1.00 39.16 85 ARG C O 1
ATOM 5224 N N A GLN C 1 71 ? 54.604 -8.794 110.344 0.56 37.40 86 GLN C N 1
ATOM 5225 N N B GLN C 1 71 ? 54.604 -8.802 110.366 0.44 37.37 86 GLN C N 1
ATOM 5226 C CA A GLN C 1 71 ? 53.805 -8.072 109.359 0.56 36.68 86 GLN C CA 1
ATOM 5227 C CA B GLN C 1 71 ? 53.787 -8.025 109.439 0.44 36.72 86 GLN C CA 1
ATOM 5228 C C A GLN C 1 71 ? 54.684 -7.182 108.490 0.56 37.94 86 GLN C C 1
ATOM 5229 C C B GLN C 1 71 ? 54.657 -7.170 108.526 0.44 37.92 86 GLN C C 1
ATOM 5230 O O A GLN C 1 71 ? 54.449 -7.055 107.283 0.56 38.49 86 GLN C O 1
ATOM 5231 O O B GLN C 1 71 ? 54.392 -7.057 107.324 0.44 38.56 86 GLN C O 1
ATOM 5242 N N . ILE C 1 72 ? 55.711 -6.569 109.083 1.00 39.33 87 ILE C N 1
ATOM 5243 C CA . ILE C 1 72 ? 56.599 -5.714 108.303 1.00 38.06 87 ILE C CA 1
ATOM 5244 C C . ILE C 1 72 ? 57.388 -6.535 107.288 1.00 31.34 87 ILE C C 1
ATOM 5245 O O . ILE C 1 72 ? 57.529 -6.141 106.125 1.00 32.54 87 ILE C O 1
ATOM 5250 N N . LEU C 1 73 ? 57.913 -7.687 107.702 1.00 25.63 88 LEU C N 1
ATOM 5251 C CA . LEU C 1 73 ? 58.738 -8.461 106.782 1.00 27.85 88 LEU C CA 1
ATOM 5252 C C . LEU C 1 73 ? 57.899 -9.137 105.710 1.00 29.79 88 LEU C C 1
ATOM 5253 O O . LEU C 1 73 ? 58.387 -9.358 104.595 1.00 31.61 88 LEU C O 1
ATOM 5258 N N . PHE C 1 74 ? 56.636 -9.450 106.010 1.00 26.86 89 PHE C N 1
ATOM 5259 C CA . PHE C 1 74 ? 55.789 -10.041 104.983 1.00 28.48 89 PHE C CA 1
ATOM 5260 C C . PHE C 1 74 ? 55.510 -9.047 103.860 1.00 28.53 89 PHE C C 1
ATOM 5261 O O . PHE C 1 74 ? 55.588 -9.403 102.677 1.00 31.46 89 PHE C O 1
ATOM 5269 N N . LEU C 1 75 ? 55.182 -7.799 104.211 1.00 28.60 90 LEU C N 1
ATOM 5270 C CA . LEU C 1 75 ? 54.928 -6.779 103.197 1.00 30.21 90 LEU C CA 1
ATOM 5271 C C . LEU C 1 75 ? 56.162 -6.533 102.343 1.00 34.14 90 LEU C C 1
ATOM 5272 O O . LEU C 1 75 ? 56.060 -6.403 101.117 1.00 37.66 90 LEU C O 1
ATOM 5277 N N . ARG C 1 76 ? 57.336 -6.445 102.973 1.00 32.58 91 ARG C N 1
ATOM 5278 C CA . ARG C 1 76 ? 58.564 -6.309 102.200 1.00 32.86 91 ARG C CA 1
ATOM 5279 C C . ARG C 1 76 ? 58.770 -7.519 101.304 1.00 35.06 91 ARG C C 1
ATOM 5280 O O . ARG C 1 76 ? 59.199 -7.388 100.149 1.00 38.95 91 ARG C O 1
ATOM 5288 N N . ASP C 1 77 ? 58.447 -8.705 101.814 1.00 29.97 92 ASP C N 1
ATOM 5289 C CA . ASP C 1 77 ? 58.588 -9.913 101.016 1.00 30.90 92 ASP C CA 1
ATOM 5290 C C . ASP C 1 77 ? 57.640 -9.902 99.816 1.00 34.92 92 ASP C C 1
ATOM 5291 O O . ASP C 1 77 ? 58.014 -10.336 98.719 1.00 30.45 92 ASP C O 1
ATOM 5296 N N . GLN C 1 78 ? 56.414 -9.393 100.001 1.00 34.49 93 GLN C N 1
ATOM 5297 C CA . GLN C 1 78 ? 55.476 -9.277 98.884 1.00 30.01 93 GLN C CA 1
ATOM 5298 C C . GLN C 1 78 ? 55.997 -8.318 97.825 1.00 31.48 93 GLN C C 1
ATOM 5299 O O . GLN C 1 78 ? 55.801 -8.537 96.623 1.00 34.22 93 GLN C O 1
ATOM 5305 N N . ALA C 1 79 ? 56.649 -7.235 98.251 1.00 32.44 94 ALA C N 1
ATOM 5306 C CA . ALA C 1 79 ? 57.256 -6.323 97.289 1.00 31.25 94 ALA C CA 1
ATOM 5307 C C . ALA C 1 79 ? 58.427 -6.985 96.571 1.00 35.73 94 ALA C C 1
ATOM 5308 O O . ALA C 1 79 ? 58.583 -6.837 95.352 1.00 37.50 94 ALA C O 1
ATOM 5310 N N . GLN C 1 80 ? 59.250 -7.734 97.311 1.00 41.00 95 GLN C N 1
ATOM 5311 C CA . GLN C 1 80 ? 60.394 -8.411 96.710 1.00 42.33 95 GLN C CA 1
ATOM 5312 C C . GLN C 1 80 ? 59.949 -9.413 95.657 1.00 39.70 95 GLN C C 1
ATOM 5313 O O . GLN C 1 80 ? 60.589 -9.546 94.606 1.00 38.10 95 GLN C O 1
ATOM 5319 N N . LYS C 1 81 ? 58.858 -10.129 95.919 1.00 35.69 96 LYS C N 1
ATOM 5320 C CA . LYS C 1 81 ? 58.297 -11.047 94.939 1.00 36.03 96 LYS C CA 1
ATOM 5321 C C . LYS C 1 81 ? 57.442 -10.342 93.885 1.00 35.41 96 LYS C C 1
ATOM 5322 O O . LYS C 1 81 ? 56.824 -11.019 93.055 1.00 35.30 96 LYS C O 1
ATOM 5328 N N . ARG C 1 82 ? 57.416 -9.008 93.899 1.00 33.35 97 ARG C N 1
ATOM 5329 C CA . ARG C 1 82 ? 56.730 -8.212 92.886 1.00 36.31 97 ARG C CA 1
ATOM 5330 C C . ARG C 1 82 ? 55.222 -8.452 92.887 1.00 38.81 97 ARG C C 1
ATOM 5331 O O . ARG C 1 82 ? 54.563 -8.314 91.857 1.00 39.32 97 ARG C O 1
ATOM 5339 N N . PHE C 1 83 ? 54.656 -8.814 94.034 1.00 42.29 98 PHE C N 1
ATOM 5340 C CA . PHE C 1 83 ? 53.206 -8.837 94.186 1.00 39.51 98 PHE C CA 1
ATOM 5341 C C . PHE C 1 83 ? 52.653 -7.504 94.677 1.00 36.57 98 PHE C C 1
ATOM 5342 O O . PHE C 1 83 ? 51.434 -7.357 94.798 1.00 36.68 98 PHE C O 1
ATOM 5350 N N . LEU C 1 84 ? 53.517 -6.526 94.932 1.00 33.90 99 LEU C N 1
ATOM 5351 C CA . LEU C 1 84 ? 53.103 -5.267 95.547 1.00 35.53 99 LEU C CA 1
ATOM 5352 C C . LEU C 1 84 ? 54.132 -4.217 95.169 1.00 34.72 99 LEU C C 1
ATOM 5353 O O . LEU C 1 84 ? 55.325 -4.416 95.424 1.00 36.06 99 LEU C O 1
ATOM 5358 N N . ASP C 1 85 ? 53.693 -3.118 94.553 1.00 33.33 100 ASP C N 1
ATOM 5359 C CA . ASP C 1 85 ? 54.656 -2.111 94.135 1.00 33.43 100 ASP C CA 1
ATOM 5360 C C . ASP C 1 85 ? 55.149 -1.308 95.339 1.00 32.80 100 ASP C C 1
ATOM 5361 O O . ASP C 1 85 ? 54.542 -1.308 96.417 1.00 34.98 100 ASP C O 1
ATOM 5366 N N . ALA C 1 86 ? 56.271 -0.612 95.139 1.00 25.97 101 ALA C N 1
ATOM 5367 C CA . ALA C 1 86 ? 56.917 0.074 96.253 1.00 27.81 101 ALA C CA 1
ATOM 5368 C C . ALA C 1 86 ? 56.050 1.195 96.813 1.00 26.05 101 ALA C C 1
ATOM 5369 O O . ALA C 1 86 ? 56.094 1.463 98.018 1.00 26.12 101 ALA C O 1
ATOM 5371 N N . TYR C 1 87 ? 55.267 1.863 95.966 1.00 29.02 102 TYR C N 1
ATOM 5372 C CA . TYR C 1 87 ? 54.440 2.965 96.444 1.00 34.10 102 TYR C CA 1
ATOM 5373 C C . TYR C 1 87 ? 53.354 2.462 97.386 1.00 36.62 102 TYR C C 1
ATOM 5374 O O . TYR C 1 87 ? 53.162 3.010 98.481 1.00 34.03 102 TYR C O 1
ATOM 5383 N N . ASP C 1 88 ? 52.632 1.418 96.974 1.00 37.04 103 ASP C N 1
ATOM 5384 C CA . ASP C 1 88 ? 51.690 0.772 97.879 1.00 33.69 103 ASP C CA 1
ATOM 5385 C C . ASP C 1 88 ? 52.395 0.251 99.117 1.00 32.77 103 ASP C C 1
ATOM 5386 O O . ASP C 1 88 ? 51.864 0.355 100.230 1.00 35.16 103 ASP C O 1
ATOM 5391 N N . LEU C 1 89 ? 53.591 -0.321 98.943 1.00 30.09 104 LEU C N 1
ATOM 5392 C CA . LEU C 1 89 ? 54.310 -0.887 100.081 1.00 29.57 104 LEU C CA 1
ATOM 5393 C C . LEU C 1 89 ? 54.598 0.179 101.125 1.00 30.05 104 LEU C C 1
ATOM 5394 O O . LEU C 1 89 ? 54.308 -0.004 102.316 1.00 31.08 104 LEU C O 1
ATOM 5399 N N . ARG C 1 90 ? 55.152 1.312 100.694 1.00 26.26 105 ARG C N 1
ATOM 5400 C CA . ARG C 1 90 ? 55.543 2.330 101.658 1.00 29.55 105 ARG C CA 1
ATOM 5401 C C . ARG C 1 90 ? 54.322 2.980 102.307 1.00 36.44 105 ARG C C 1
ATOM 5402 O O . ARG C 1 90 ? 54.379 3.379 103.477 1.00 38.45 105 ARG C O 1
ATOM 5410 N N . GLU C 1 91 ? 53.194 3.030 101.598 1.00 35.69 106 GLU C N 1
ATOM 5411 C CA . GLU C 1 91 ? 51.967 3.524 102.211 1.00 34.23 106 GLU C CA 1
ATOM 5412 C C . GLU C 1 91 ? 51.407 2.522 103.217 1.00 31.31 106 GLU C C 1
ATOM 5413 O O . GLU C 1 91 ? 50.962 2.913 104.302 1.00 30.05 106 GLU C O 1
ATOM 5419 N N . ASP C 1 92 ? 51.428 1.228 102.881 1.00 29.64 107 ASP C N 1
ATOM 5420 C CA . ASP C 1 92 ? 50.952 0.208 103.812 1.00 27.80 107 ASP C CA 1
ATOM 5421 C C . ASP C 1 92 ? 51.788 0.181 105.084 1.00 30.93 107 ASP C C 1
ATOM 5422 O O . ASP C 1 92 ? 51.246 0.052 106.187 1.00 33.24 107 ASP C O 1
ATOM 5427 N N . LEU C 1 93 ? 53.111 0.281 104.949 1.00 30.33 108 LEU C N 1
ATOM 5428 C CA . LEU C 1 93 ? 53.976 0.289 106.120 1.00 26.95 108 LEU C CA 1
ATOM 5429 C C . LEU C 1 93 ? 53.698 1.506 106.988 1.00 28.99 108 LEU C C 1
ATOM 5430 O O . LEU C 1 93 ? 53.550 1.392 108.209 1.00 29.21 108 LEU C O 1
ATOM 5435 N N . THR C 1 94 ? 53.621 2.684 106.369 1.00 31.74 109 THR C N 1
ATOM 5436 C CA . THR C 1 94 ? 53.380 3.901 107.135 1.00 33.80 109 THR C CA 1
ATOM 5437 C C . THR C 1 94 ? 52.033 3.843 107.845 1.00 37.14 109 THR C C 1
ATOM 5438 O O . THR C 1 94 ? 51.917 4.240 109.012 1.00 36.52 109 THR C O 1
ATOM 5442 N N A ARG C 1 95 ? 51.004 3.337 107.160 0.51 37.07 110 ARG C N 1
ATOM 5443 N N B ARG C 1 95 ? 51.008 3.326 107.170 0.49 37.08 110 ARG C N 1
ATOM 5444 C CA A ARG C 1 95 ? 49.678 3.247 107.763 0.51 37.67 110 ARG C CA 1
ATOM 5445 C CA B ARG C 1 95 ? 49.688 3.263 107.784 0.49 37.70 110 ARG C CA 1
ATOM 5446 C C A ARG C 1 95 ? 49.639 2.199 108.867 0.51 37.32 110 ARG C C 1
ATOM 5447 C C B ARG C 1 95 ? 49.622 2.190 108.865 0.49 37.33 110 ARG C C 1
ATOM 5448 O O A ARG C 1 95 ? 49.040 2.426 109.926 0.51 39.03 110 ARG C O 1
ATOM 5449 O O B ARG C 1 95 ? 49.003 2.398 109.916 0.49 38.91 110 ARG C O 1
ATOM 5464 N N . GLN C 1 96 ? 50.252 1.039 108.634 1.00 33.22 111 GLN C N 1
ATOM 5465 C CA . GLN C 1 96 ? 50.140 -0.054 109.588 1.00 35.01 111 GLN C CA 1
ATOM 5466 C C . GLN C 1 96 ? 50.981 0.153 110.846 1.00 33.79 111 GLN C C 1
ATOM 5467 O O . GLN C 1 96 ? 50.679 -0.460 111.877 1.00 31.59 111 GLN C O 1
ATOM 5473 N N . VAL C 1 97 ? 52.007 1.008 110.797 1.00 30.04 112 VAL C N 1
ATOM 5474 C CA . VAL C 1 97 ? 52.719 1.362 112.021 1.00 27.65 112 VAL C CA 1
ATOM 5475 C C . VAL C 1 97 ? 51.826 2.204 112.928 1.00 30.13 112 VAL C C 1
ATOM 5476 O O . VAL C 1 97 ? 51.763 1.980 114.143 1.00 30.83 112 VAL C O 1
ATOM 5480 N N . ARG C 1 98 ? 51.109 3.173 112.352 1.00 31.75 113 ARG C N 1
ATOM 5481 C CA . ARG C 1 98 ? 50.201 4.003 113.142 1.00 30.37 113 ARG C CA 1
ATOM 5482 C C . ARG C 1 98 ? 49.034 3.190 113.691 1.00 33.12 113 ARG C C 1
ATOM 5483 O O . ARG C 1 98 ? 48.561 3.441 114.805 1.00 35.53 113 ARG C O 1
ATOM 5491 N N . THR C 1 99 ? 48.544 2.221 112.919 1.00 35.50 114 THR C N 1
ATOM 5492 C CA . THR C 1 99 ? 47.440 1.394 113.393 1.00 34.44 114 THR C CA 1
ATOM 5493 C C . THR C 1 99 ? 47.899 0.466 114.509 1.00 34.02 114 THR C C 1
ATOM 5494 O O . THR C 1 99 ? 47.150 0.205 115.455 1.00 37.68 114 THR C O 1
ATOM 5498 N N . ALA C 1 100 ? 49.133 -0.032 114.418 1.00 34.62 115 ALA C N 1
ATOM 5499 C CA . ALA C 1 100 ? 49.666 -0.891 115.467 1.00 35.45 115 ALA C CA 1
ATOM 5500 C C . ALA C 1 100 ? 49.925 -0.102 116.741 1.00 40.21 115 ALA C C 1
ATOM 5501 O O . ALA C 1 100 ? 49.706 -0.609 117.849 1.00 42.61 115 ALA C O 1
ATOM 5503 N N . LEU C 1 101 ? 50.402 1.136 116.607 1.00 36.28 116 LEU C N 1
ATOM 5504 C CA . LEU C 1 101 ? 50.599 1.967 117.789 1.00 36.18 116 LEU C CA 1
ATOM 5505 C C . LEU C 1 101 ? 49.263 2.327 118.426 1.00 34.98 116 LEU C C 1
ATOM 5506 O O . LEU C 1 101 ? 49.108 2.233 119.650 1.00 35.30 116 LEU C O 1
ATOM 5511 N N . ALA C 1 102 ? 48.281 2.709 117.603 1.00 31.15 117 ALA C N 1
ATOM 5512 C CA . ALA C 1 102 ? 46.974 3.113 118.115 1.00 26.94 117 ALA C CA 1
ATOM 5513 C C . ALA C 1 102 ? 46.307 1.991 118.903 1.00 29.61 117 ALA C C 1
ATOM 5514 O O . ALA C 1 102 ? 45.666 2.243 119.928 1.00 35.41 117 ALA C O 1
ATOM 5516 N N . ALA C 1 103 ? 46.453 0.747 118.452 1.00 34.07 118 ALA C N 1
ATOM 5517 C CA . ALA C 1 103 ? 45.832 -0.383 119.131 1.00 33.84 118 ALA C CA 1
ATOM 5518 C C . ALA C 1 103 ? 46.543 -0.771 120.423 1.00 38.17 118 ALA C C 1
ATOM 5519 O O . ALA C 1 103 ? 46.084 -1.688 121.112 1.00 41.36 118 ALA C O 1
ATOM 5521 N N . ASN C 1 104 ? 47.644 -0.109 120.774 1.00 41.22 119 ASN C N 1
ATOM 5522 C CA . ASN C 1 104 ? 48.372 -0.394 122.009 1.00 44.60 119 ASN C CA 1
ATOM 5523 C C . ASN C 1 104 ? 48.603 0.915 122.755 1.00 45.34 119 ASN C C 1
ATOM 5524 O O . ASN C 1 104 ? 49.587 1.625 122.504 1.00 41.46 119 ASN C O 1
ATOM 5529 N N . PRO C 1 105 ? 47.712 1.265 123.688 1.00 44.01 120 PRO C N 1
ATOM 5530 C CA . PRO C 1 105 ? 47.890 2.519 124.438 1.00 44.50 120 PRO C CA 1
ATOM 5531 C C . PRO C 1 105 ? 49.060 2.492 125.407 1.00 47.76 120 PRO C C 1
ATOM 5532 O O . PRO C 1 105 ? 49.463 3.560 125.884 1.00 50.21 120 PRO C O 1
ATOM 5536 N N . GLU C 1 106 ? 49.616 1.316 125.715 1.00 47.97 121 GLU C N 1
ATOM 5537 C CA . GLU C 1 106 ? 50.755 1.224 126.622 1.00 50.62 121 GLU C CA 1
ATOM 5538 C C . GLU C 1 106 ? 52.066 1.655 125.980 1.00 47.95 121 GLU C C 1
ATOM 5539 O O . GLU C 1 106 ? 53.047 1.869 126.699 1.00 44.77 121 GLU C O 1
ATOM 5545 N N . VAL C 1 107 ? 52.110 1.787 124.657 1.00 46.91 122 VAL C N 1
ATOM 5546 C CA . VAL C 1 107 ? 53.343 2.066 123.928 1.00 40.36 122 VAL C CA 1
ATOM 5547 C C . VAL C 1 107 ? 53.378 3.545 123.568 1.00 37.09 122 VAL C C 1
ATOM 5548 O O . VAL C 1 107 ? 52.390 4.100 123.074 1.00 35.91 122 VAL C O 1
ATOM 5552 N N . LEU C 1 108 ? 54.515 4.187 123.832 1.00 36.24 123 LEU C N 1
ATOM 5553 C CA . LEU C 1 108 ? 54.668 5.610 123.554 1.00 37.91 123 LEU C CA 1
ATOM 5554 C C . LEU C 1 108 ? 54.893 5.862 122.064 1.00 40.93 123 LEU C C 1
ATOM 5555 O O . LEU C 1 108 ? 54.271 6.752 121.472 1.00 44.86 123 LEU C O 1
ATOM 5560 N N . GLY C 1 109 ? 55.770 5.082 121.443 1.00 37.70 124 GLY C N 1
ATOM 5561 C CA . GLY C 1 109 ? 56.111 5.296 120.052 1.00 37.76 124 GLY C CA 1
ATOM 5562 C C . GLY C 1 109 ? 56.539 3.998 119.404 1.00 39.37 124 GLY C C 1
ATOM 5563 O O . GLY C 1 109 ? 56.902 3.027 120.078 1.00 40.04 124 GLY C O 1
ATOM 5564 N N . LEU C 1 110 ? 56.492 3.998 118.076 1.00 32.77 125 LEU C N 1
ATOM 5565 C CA . LEU C 1 110 ? 56.857 2.834 117.279 1.00 34.01 125 LEU C CA 1
ATOM 5566 C C . LEU C 1 110 ? 57.670 3.323 116.094 1.00 33.04 125 LEU C C 1
ATOM 5567 O O . LEU C 1 110 ? 57.184 4.144 115.312 1.00 34.97 125 LEU C O 1
ATOM 5572 N N . TYR C 1 111 ? 58.901 2.836 115.963 1.00 32.43 126 TYR C N 1
ATOM 5573 C CA . TYR C 1 111 ? 59.791 3.295 114.907 1.00 36.02 126 TYR C CA 1
ATOM 5574 C C . TYR C 1 111 ? 60.253 2.124 114.049 1.00 37.27 126 TYR C C 1
ATOM 5575 O O . TYR C 1 111 ? 60.462 1.017 114.554 1.00 42.83 126 TYR C O 1
ATOM 5584 N N . VAL C 1 112 ? 60.389 2.373 112.746 1.00 33.87 127 VAL C N 1
ATOM 5585 C CA . VAL C 1 112 ? 60.843 1.375 111.781 1.00 31.56 127 VAL C CA 1
ATOM 5586 C C . VAL C 1 112 ? 61.918 2.013 110.913 1.00 31.69 127 VAL C C 1
ATOM 5587 O O . VAL C 1 112 ? 61.663 3.030 110.259 1.00 34.91 127 VAL C O 1
ATOM 5591 N N . VAL C 1 113 ? 63.116 1.429 110.910 1.00 30.42 128 VAL C N 1
ATOM 5592 C CA . VAL C 1 113 ? 64.222 1.898 110.082 1.00 35.03 128 VAL C CA 1
ATOM 5593 C C . VAL C 1 113 ? 64.788 0.719 109.311 1.00 35.87 128 VAL C C 1
ATOM 5594 O O . VAL C 1 113 ? 65.171 -0.292 109.909 1.00 37.22 128 VAL C O 1
ATOM 5598 N N . PHE C 1 114 ? 64.855 0.854 107.997 1.00 35.69 129 PHE C N 1
ATOM 5599 C CA . PHE C 1 114 ? 65.544 -0.109 107.160 1.00 36.73 129 PHE C CA 1
ATOM 5600 C C . PHE C 1 114 ? 66.924 0.423 106.791 1.00 39.34 129 PHE C C 1
ATOM 5601 O O . PHE C 1 114 ? 67.173 1.632 106.798 1.00 39.95 129 PHE C O 1
ATOM 5609 N N . GLU C 1 115 ? 67.834 -0.505 106.495 1.00 40.86 130 GLU C N 1
ATOM 5610 C CA . GLU C 1 115 ? 69.112 -0.128 105.918 1.00 43.65 130 GLU C CA 1
ATOM 5611 C C . GLU C 1 115 ? 68.881 0.605 104.597 1.00 45.51 130 GLU C C 1
ATOM 5612 O O . GLU C 1 115 ? 67.816 0.473 103.986 1.00 49.83 130 GLU C O 1
ATOM 5618 N N . PRO C 1 116 ? 69.860 1.401 104.138 1.00 42.37 131 PRO C N 1
ATOM 5619 C CA . PRO C 1 116 ? 69.708 2.073 102.837 1.00 45.21 131 PRO C CA 1
ATOM 5620 C C . PRO C 1 116 ? 69.351 1.107 101.714 1.00 46.41 131 PRO C C 1
ATOM 5621 O O . PRO C 1 116 ? 70.048 0.110 101.500 1.00 49.49 131 PRO C O 1
ATOM 5625 N N . ASN C 1 117 ? 68.250 1.381 101.015 1.00 41.02 132 ASN C N 1
ATOM 5626 C CA . ASN C 1 117 ? 67.764 0.590 99.886 1.00 39.56 132 ASN C CA 1
ATOM 5627 C C . ASN C 1 117 ? 67.412 -0.842 100.269 1.00 40.19 132 ASN C C 1
ATOM 5628 O O . ASN C 1 117 ? 67.185 -1.677 99.382 1.00 32.89 132 ASN C O 1
ATOM 5633 N N . ALA C 1 118 ? 67.350 -1.147 101.570 1.00 40.85 133 ALA C N 1
ATOM 5634 C CA . ALA C 1 118 ? 67.076 -2.510 102.008 1.00 38.16 133 ALA C CA 1
ATOM 5635 C C . ALA C 1 118 ? 65.590 -2.847 102.022 1.00 39.26 133 ALA C C 1
ATOM 5636 O O . ALA C 1 118 ? 65.242 -4.032 102.065 1.00 44.65 133 ALA C O 1
ATOM 5638 N N . LEU C 1 119 ? 64.705 -1.852 101.992 1.00 37.58 134 LEU C N 1
ATOM 5639 C CA . LEU C 1 119 ? 63.280 -2.171 101.987 1.00 38.84 134 LEU C CA 1
ATOM 5640 C C . LEU C 1 119 ? 62.840 -2.670 100.620 1.00 40.87 134 LEU C C 1
ATOM 5641 O O . LEU C 1 119 ? 62.268 -3.758 100.504 1.00 44.56 134 LEU C O 1
ATOM 5646 N N . ASP C 1 120 ? 63.114 -1.890 99.566 1.00 39.27 135 ASP C N 1
ATOM 5647 C CA . ASP C 1 120 ? 62.659 -2.248 98.230 1.00 36.05 135 ASP C CA 1
ATOM 5648 C C . ASP C 1 120 ? 63.680 -1.899 97.153 1.00 42.01 135 ASP C C 1
ATOM 5649 O O . ASP C 1 120 ? 63.367 -2.017 95.960 1.00 43.01 135 ASP C O 1
ATOM 5654 N N . GLY C 1 121 ? 64.884 -1.477 97.531 1.00 45.13 136 GLY C N 1
ATOM 5655 C CA . GLY C 1 121 ? 65.886 -1.084 96.564 1.00 41.06 136 GLY C CA 1
ATOM 5656 C C . GLY C 1 121 ? 65.614 0.217 95.848 1.00 41.48 136 GLY C C 1
ATOM 5657 O O . GLY C 1 121 ? 66.293 0.508 94.859 1.00 40.41 136 GLY C O 1
ATOM 5658 N N . LYS C 1 122 ? 64.658 1.023 96.313 1.00 42.84 137 LYS C N 1
ATOM 5659 C CA . LYS C 1 122 ? 64.227 2.195 95.559 1.00 42.31 137 LYS C CA 1
ATOM 5660 C C . LYS C 1 122 ? 64.160 3.435 96.434 1.00 40.12 137 LYS C C 1
ATOM 5661 O O . LYS C 1 122 ? 63.234 4.239 96.321 1.00 45.13 137 LYS C O 1
ATOM 5667 N N . ASP C 1 123 ? 65.162 3.635 97.292 1.00 34.97 138 ASP C N 1
ATOM 5668 C CA . ASP C 1 123 ? 65.192 4.838 98.119 1.00 37.96 138 ASP C CA 1
ATOM 5669 C C . ASP C 1 123 ? 65.211 6.109 97.277 1.00 42.79 138 ASP C C 1
ATOM 5670 O O . ASP C 1 123 ? 64.667 7.135 97.698 1.00 43.28 138 ASP C O 1
ATOM 5675 N N . GLU C 1 124 ? 65.815 6.058 96.084 1.00 46.92 139 GLU C N 1
ATOM 5676 C CA . GLU C 1 124 ? 65.918 7.254 95.251 1.00 48.42 139 GLU C CA 1
ATOM 5677 C C . GLU C 1 124 ? 64.545 7.784 94.843 1.00 41.41 139 GLU C C 1
ATOM 5678 O O . GLU C 1 124 ? 64.368 8.998 94.698 1.00 40.74 139 GLU C O 1
ATOM 5684 N N . LEU C 1 125 ? 63.558 6.900 94.678 1.00 36.74 140 LEU C N 1
ATOM 5685 C CA . LEU C 1 125 ? 62.224 7.336 94.289 1.00 38.11 140 LEU C CA 1
ATOM 5686 C C . LEU C 1 125 ? 61.467 8.027 95.419 1.00 39.69 140 LEU C C 1
ATOM 5687 O O . LEU C 1 125 ? 60.455 8.688 95.152 1.00 43.54 140 LEU C O 1
ATOM 5692 N N . PHE C 1 126 ? 61.923 7.902 96.663 1.00 32.98 141 PHE C N 1
ATOM 5693 C CA . PHE C 1 126 ? 61.159 8.382 97.805 1.00 35.16 141 PHE C CA 1
ATOM 5694 C C . PHE C 1 126 ? 61.951 9.373 98.648 1.00 35.00 141 PHE C C 1
ATOM 5695 O O . PHE C 1 126 ? 61.748 9.467 99.859 1.00 32.40 141 PHE C O 1
ATOM 5703 N N . VAL C 1 127 ? 62.859 10.122 98.022 1.00 35.14 142 VAL C N 1
ATOM 5704 C CA . VAL C 1 127 ? 63.551 11.177 98.745 1.00 40.06 142 VAL C CA 1
ATOM 5705 C C . VAL C 1 127 ? 62.535 12.222 99.184 1.00 40.80 142 VAL C C 1
ATOM 5706 O O . VAL C 1 127 ? 61.752 12.730 98.370 1.00 38.01 142 VAL C O 1
ATOM 5710 N N . ASP C 1 128 ? 62.526 1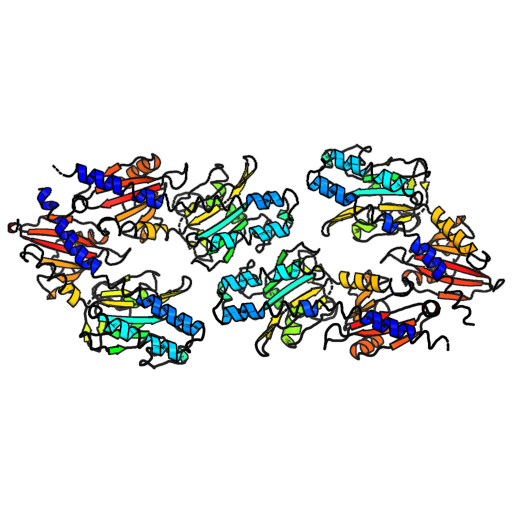2.523 100.487 1.00 39.50 143 ASP C N 1
ATOM 5711 C CA . ASP C 1 128 ? 61.669 13.560 101.072 1.00 39.84 143 ASP C CA 1
ATOM 5712 C C . ASP C 1 128 ? 60.185 13.237 100.902 1.00 41.09 143 ASP C C 1
ATOM 5713 O O . ASP C 1 128 ? 59.381 14.089 100.516 1.00 42.20 143 ASP C O 1
ATOM 5718 N N . GLN C 1 129 ? 59.813 11.997 101.216 1.00 39.73 144 GLN C N 1
ATOM 5719 C CA . GLN C 1 129 ? 58.421 11.560 101.163 1.00 36.68 144 GLN C CA 1
ATOM 5720 C C . GLN C 1 129 ? 57.986 11.129 102.560 1.00 35.01 144 GLN C C 1
ATOM 5721 O O . GLN C 1 129 ? 57.774 9.937 102.819 1.00 35.02 144 GLN C O 1
ATOM 5727 N N . PRO C 1 130 ? 57.829 12.081 103.485 1.00 38.26 145 PRO C N 1
ATOM 5728 C CA . PRO C 1 130 ? 57.547 11.695 104.877 1.00 39.07 145 PRO C CA 1
ATOM 5729 C C . PRO C 1 130 ? 56.151 11.127 105.090 1.00 39.78 145 PRO C C 1
ATOM 5730 O O . PRO C 1 130 ? 55.945 10.394 106.064 1.00 37.31 145 PRO C O 1
ATOM 5734 N N . ALA C 1 131 ? 55.183 11.433 104.220 1.00 41.71 146 ALA C N 1
ATOM 5735 C CA . ALA C 1 131 ? 53.893 10.754 104.307 1.00 37.60 146 ALA C CA 1
ATOM 5736 C C . ALA C 1 131 ? 53.998 9.276 103.949 1.00 33.32 146 ALA C C 1
ATOM 5737 O O . ALA C 1 131 ? 53.046 8.525 104.191 1.00 32.44 146 ALA C O 1
ATOM 5739 N N . LEU C 1 132 ? 55.120 8.853 103.365 1.00 35.74 147 LEU C N 1
ATOM 5740 C CA . LEU C 1 132 ? 55.437 7.447 103.150 1.00 34.68 147 LEU C CA 1
ATOM 5741 C C . LEU C 1 132 ? 56.624 7.002 103.996 1.00 34.41 147 LEU C C 1
ATOM 5742 O O . LEU C 1 132 ? 57.337 6.066 103.620 1.00 33.33 147 LEU C O 1
ATOM 5747 N N . GLY C 1 133 ? 56.859 7.677 105.121 1.00 34.19 148 GLY C N 1
ATOM 5748 C CA . GLY C 1 133 ? 57.898 7.280 106.060 1.00 36.81 148 GLY C CA 1
ATOM 5749 C C . GLY C 1 133 ? 59.294 7.251 105.485 1.00 36.75 148 GLY C C 1
ATOM 5750 O O . GLY C 1 133 ? 60.110 6.416 105.901 1.00 36.78 148 GLY C O 1
ATOM 5751 N N . SER C 1 134 ? 59.599 8.149 104.549 1.00 33.63 149 SER C N 1
ATOM 5752 C CA . SER C 1 134 ? 60.843 8.100 103.796 1.00 31.82 149 SER C CA 1
ATOM 5753 C C . SER C 1 134 ? 61.659 9.367 104.018 1.00 38.43 149 SER C C 1
ATOM 5754 O O . SER C 1 134 ? 61.120 10.479 104.034 1.00 38.06 149 SER C O 1
ATOM 5757 N N A ASN C 1 135 ? 62.974 9.157 104.016 0.13 40.78 150 ASN C N 1
ATOM 5758 N N B ASN C 1 135 ? 62.952 9.214 104.272 0.87 40.93 150 ASN C N 1
ATOM 5759 C CA A ASN C 1 135 ? 63.983 10.003 104.637 0.13 42.27 150 ASN C CA 1
ATOM 5760 C CA B ASN C 1 135 ? 63.669 10.336 104.862 0.87 41.75 150 ASN C CA 1
ATOM 5761 C C A ASN C 1 135 ? 64.341 11.210 103.772 0.13 43.85 150 ASN C C 1
ATOM 5762 C C B ASN C 1 135 ? 64.361 11.184 103.787 0.87 44.83 150 ASN C C 1
ATOM 5763 O O A ASN C 1 135 ? 63.704 11.504 102.757 0.13 42.57 150 ASN C O 1
ATOM 5764 O O B ASN C 1 135 ? 63.978 11.168 102.611 0.87 41.37 150 ASN C O 1
ATOM 5773 N N . ASP C 1 136 ? 65.386 11.935 104.194 1.00 48.40 151 ASP C N 1
ATOM 5774 C CA . ASP C 1 136 ? 66.054 12.877 103.308 1.00 50.11 151 ASP C CA 1
ATOM 5775 C C . ASP C 1 136 ? 66.909 12.163 102.272 1.00 49.31 151 ASP C C 1
ATOM 5776 O O . ASP C 1 136 ? 67.308 12.783 101.281 1.00 51.87 151 ASP C O 1
ATOM 5781 N N A LYS C 1 137 ? 67.204 10.880 102.482 0.51 46.90 152 LYS C N 1
ATOM 5782 N N B LYS C 1 137 ? 67.205 10.880 102.484 0.49 46.92 152 LYS C N 1
ATOM 5783 C CA A LYS C 1 137 ? 67.876 10.053 101.489 0.51 45.52 152 LYS C CA 1
ATOM 5784 C CA B LYS C 1 137 ? 67.879 10.046 101.497 0.49 45.52 152 LYS C CA 1
ATOM 5785 C C A LYS C 1 137 ? 66.949 8.992 100.910 0.51 44.09 152 LYS C C 1
ATOM 5786 C C B LYS C 1 137 ? 66.948 8.997 100.902 0.49 44.09 152 LYS C C 1
ATOM 5787 O O A LYS C 1 137 ? 67.421 8.048 100.269 0.51 44.41 152 LYS C O 1
ATOM 5788 O O B LYS C 1 137 ? 67.417 8.065 100.241 0.49 44.40 152 LYS C O 1
ATOM 5799 N N . GLY C 1 138 ? 65.641 9.124 101.123 1.00 41.72 153 GLY C N 1
ATOM 5800 C CA . GLY C 1 138 ? 64.694 8.134 100.665 1.00 38.61 153 GLY C CA 1
ATOM 5801 C C . GLY C 1 138 ? 64.699 6.852 101.458 1.00 36.72 153 GLY C C 1
ATOM 5802 O O . GLY C 1 138 ? 63.999 5.904 101.082 1.00 37.02 153 GLY C O 1
ATOM 5803 N N . ARG C 1 139 ? 65.471 6.787 102.536 1.00 37.12 154 ARG C N 1
ATOM 5804 C CA . ARG C 1 139 ? 65.465 5.614 103.393 1.00 35.61 154 ARG C CA 1
ATOM 5805 C C . ARG C 1 139 ? 64.130 5.520 104.114 1.00 33.61 154 ARG C C 1
ATOM 5806 O O . ARG C 1 139 ? 63.563 6.532 104.538 1.00 30.38 154 ARG C O 1
ATOM 5814 N N . PHE C 1 140 ? 63.605 4.307 104.231 1.00 31.41 155 PHE C N 1
ATOM 5815 C CA . PHE C 1 140 ? 62.408 4.146 105.039 1.00 33.72 155 PHE C CA 1
ATOM 5816 C C . PHE C 1 140 ? 62.797 4.259 106.510 1.00 35.90 155 PHE C C 1
ATOM 5817 O O . PHE C 1 140 ? 63.473 3.379 107.054 1.00 39.17 155 PHE C O 1
ATOM 5825 N N . SER C 1 141 ? 62.376 5.351 107.151 1.00 35.67 156 SER C N 1
ATOM 5826 C CA . SER C 1 141 ? 62.820 5.698 108.504 1.00 36.21 156 SER C CA 1
ATOM 5827 C C . SER C 1 141 ? 61.653 6.430 109.167 1.00 36.56 156 SER C C 1
ATOM 5828 O O . SER C 1 141 ? 61.553 7.654 109.090 1.00 44.44 156 SER C O 1
ATOM 5831 N N . LEU C 1 142 ? 60.774 5.669 109.807 1.00 30.64 157 LEU C N 1
ATOM 5832 C CA . LEU C 1 142 ? 59.460 6.166 110.179 1.00 33.59 157 LEU C CA 1
ATOM 5833 C C . LEU C 1 142 ? 59.208 6.026 111.675 1.00 35.73 157 LEU C C 1
ATOM 5834 O O . LEU C 1 142 ? 59.639 5.062 112.315 1.00 35.19 157 LEU C O 1
ATOM 5839 N N . TYR C 1 143 ? 58.484 7.002 112.216 1.00 37.69 158 TYR C N 1
ATOM 5840 C CA . TYR C 1 143 ? 58.128 7.052 113.626 1.00 36.71 158 TYR C CA 1
ATOM 5841 C C . TYR C 1 143 ? 56.693 7.534 113.752 1.00 35.17 158 TYR C C 1
ATOM 5842 O O . TYR C 1 143 ? 56.324 8.541 113.142 1.00 36.10 158 TYR C O 1
ATOM 5851 N N . TRP C 1 144 ? 55.889 6.812 114.523 1.00 30.71 159 TRP C N 1
ATOM 5852 C CA . TRP C 1 144 ? 54.622 7.322 115.025 1.00 32.27 159 TRP C CA 1
ATOM 5853 C C . TRP C 1 144 ? 54.699 7.365 116.546 1.00 33.23 159 TRP C C 1
ATOM 5854 O O . TRP C 1 144 ? 55.320 6.501 117.173 1.00 32.36 159 TRP C O 1
ATOM 5865 N N . ALA C 1 145 ? 54.078 8.373 117.141 1.00 35.31 160 ALA C N 1
ATOM 5866 C CA . ALA C 1 145 ? 54.173 8.580 118.575 1.00 36.33 160 ALA C CA 1
ATOM 5867 C C . ALA C 1 145 ? 52.848 9.114 119.092 1.00 36.50 160 ALA C C 1
ATOM 5868 O O . ALA C 1 145 ? 52.138 9.840 118.392 1.00 35.48 160 ALA C O 1
ATOM 5870 N N . GLN C 1 146 ? 52.516 8.735 120.323 1.00 36.04 161 GLN C N 1
ATOM 5871 C CA . GLN C 1 146 ? 51.334 9.254 121.012 1.00 39.65 161 GLN C CA 1
ATOM 5872 C C . GLN C 1 146 ? 51.748 9.643 122.429 1.00 40.75 161 GLN C C 1
ATOM 5873 O O . GLN C 1 146 ? 51.841 8.778 123.306 1.00 43.10 161 GLN C O 1
ATOM 5879 N N . ALA C 1 147 ? 52.015 10.938 122.641 1.00 43.26 162 ALA C N 1
ATOM 5880 C CA . ALA C 1 147 ? 52.404 11.429 123.966 1.00 46.43 162 ALA C CA 1
ATOM 5881 C C . ALA C 1 147 ? 51.403 10.985 125.030 1.00 45.14 162 ALA C C 1
ATOM 5882 O O . ALA C 1 147 ? 51.759 10.295 125.989 1.00 47.11 162 ALA C O 1
ATOM 5884 N N . THR C 1 148 ? 50.145 11.384 124.875 1.00 45.17 163 THR C N 1
ATOM 5885 C CA . THR C 1 148 ? 49.036 10.659 125.472 1.00 47.59 163 THR C CA 1
ATOM 5886 C C . THR C 1 148 ? 48.373 9.788 124.408 1.00 52.17 163 THR C C 1
ATOM 5887 O O . THR C 1 148 ? 48.471 10.085 123.212 1.00 51.87 163 THR C O 1
ATOM 5891 N N . PRO C 1 149 ? 47.713 8.695 124.795 1.00 53.02 164 PRO C N 1
ATOM 5892 C CA . PRO C 1 149 ? 47.174 7.766 123.790 1.00 51.01 164 PRO C CA 1
ATOM 5893 C C . PRO C 1 149 ? 46.208 8.436 122.819 1.00 50.11 164 PRO C C 1
ATOM 5894 O O . PRO C 1 149 ? 45.360 9.242 123.206 1.00 47.74 164 PRO C O 1
ATOM 5898 N N . GLY C 1 150 ? 46.356 8.090 121.538 1.00 51.16 165 GLY C N 1
ATOM 5899 C CA . GLY C 1 150 ? 45.499 8.596 120.488 1.00 48.01 165 GLY C CA 1
ATOM 5900 C C . GLY C 1 150 ? 45.947 9.894 119.847 1.00 43.07 165 GLY C C 1
ATOM 5901 O O . GLY C 1 150 ? 45.344 10.307 118.849 1.00 38.39 165 GLY C O 1
ATOM 5902 N N . GLN C 1 151 ? 46.971 10.557 120.388 1.00 41.68 166 GLN C N 1
ATOM 5903 C CA . GLN C 1 151 ? 47.474 11.804 119.808 1.00 42.82 166 GLN C CA 1
ATOM 5904 C C . GLN C 1 151 ? 48.612 11.483 118.840 1.00 40.70 166 GLN C C 1
ATOM 5905 O O . GLN C 1 151 ? 49.787 11.785 119.067 1.00 42.96 166 GLN C O 1
ATOM 5911 N N . LEU C 1 152 ? 48.229 10.860 117.727 1.00 32.82 167 LEU C N 1
ATOM 5912 C CA . LEU C 1 152 ? 49.177 10.173 116.862 1.00 30.43 167 LEU C CA 1
ATOM 5913 C C . LEU C 1 152 ? 49.743 11.142 115.830 1.00 34.42 167 LEU C C 1
ATOM 5914 O O . LEU C 1 152 ? 49.022 11.634 114.953 1.00 33.02 167 LEU C O 1
ATOM 5919 N N . GLU C 1 153 ? 51.041 11.411 115.943 1.00 37.61 168 GLU C N 1
ATOM 5920 C CA . GLU C 1 153 ? 51.771 12.223 114.988 1.00 36.71 168 GLU C CA 1
ATOM 5921 C C . GLU C 1 153 ? 53.036 11.482 114.583 1.00 39.78 168 GLU C C 1
ATOM 5922 O O . GLU C 1 153 ? 53.443 10.507 115.222 1.00 41.75 168 GLU C O 1
ATOM 5928 N N . SER C 1 154 ? 53.644 11.937 113.492 1.00 35.68 169 SER C N 1
ATOM 5929 C CA . SER C 1 154 ? 54.647 11.151 112.798 1.00 32.03 169 SER C CA 1
ATOM 5930 C C . SER C 1 154 ? 55.935 11.943 112.619 1.00 34.46 169 SER C C 1
ATOM 5931 O O . SER C 1 154 ? 55.953 13.175 112.661 1.00 34.67 169 SER C O 1
ATOM 5934 N N . GLU C 1 155 ? 57.018 11.197 112.420 1.00 36.65 170 GLU C N 1
ATOM 5935 C CA . GLU C 1 155 ? 58.332 11.739 112.115 1.00 39.02 170 GLU C CA 1
ATOM 5936 C C . GLU C 1 155 ? 59.020 10.789 111.146 1.00 36.32 170 GLU C C 1
ATOM 5937 O O . GLU C 1 155 ? 58.807 9.575 111.187 1.00 35.05 170 GLU C O 1
ATOM 5943 N N . SER C 1 156 ? 59.832 11.350 110.261 1.00 37.23 171 SER C N 1
ATOM 5944 C CA . SER C 1 156 ? 60.725 10.570 109.413 1.00 36.73 171 SER C CA 1
ATOM 5945 C C . SER C 1 156 ? 62.150 10.942 109.809 1.00 44.99 171 SER C C 1
ATOM 5946 O O . SER C 1 156 ? 62.650 12.002 109.417 1.00 50.70 171 SER C O 1
ATOM 5957 N N . ILE C 1 158 ? 65.663 11.848 110.010 1.00 46.08 173 ILE C N 1
ATOM 5958 C CA . ILE C 1 158 ? 66.697 12.168 109.034 1.00 47.47 173 ILE C CA 1
ATOM 5959 C C . ILE C 1 158 ? 68.000 11.462 109.398 1.00 49.15 173 ILE C C 1
ATOM 5960 O O . ILE C 1 158 ? 68.210 11.013 110.532 1.00 50.84 173 ILE C O 1
ATOM 5965 N N . GLU C 1 159 ? 68.891 11.367 108.407 1.00 49.70 174 GLU C N 1
ATOM 5966 C CA . GLU C 1 159 ? 70.098 10.555 108.557 1.00 49.48 174 GLU C CA 1
ATOM 5967 C C . GLU C 1 159 ? 71.002 11.065 109.678 1.00 52.52 174 GLU C C 1
ATOM 5968 O O . GLU C 1 159 ? 71.622 10.265 110.392 1.00 55.72 174 GLU C O 1
ATOM 5974 N N . SER C 1 160 ? 71.102 12.386 109.849 1.00 48.65 175 SER C N 1
ATOM 5975 C CA . SER C 1 160 ? 71.926 12.908 110.934 1.00 49.98 175 SER C CA 1
ATOM 5976 C C . SER C 1 160 ? 71.400 12.464 112.293 1.00 55.67 175 SER C C 1
ATOM 5977 O O . SER C 1 160 ? 72.181 12.285 113.236 1.00 61.18 175 SER C O 1
ATOM 5980 N N . GLU C 1 161 ? 70.085 12.272 112.410 1.00 54.29 176 GLU C N 1
ATOM 5981 C CA . GLU C 1 161 ? 69.522 11.743 113.647 1.00 49.87 176 GLU C CA 1
ATOM 5982 C C . GLU C 1 161 ? 69.878 10.271 113.829 1.00 48.26 176 GLU C C 1
ATOM 5983 O O . GLU C 1 161 ? 70.171 9.831 114.946 1.00 47.93 176 GLU C O 1
ATOM 5989 N N . LEU C 1 162 ? 69.880 9.500 112.738 1.00 47.91 177 LEU C N 1
ATOM 5990 C CA . LEU C 1 162 ? 70.172 8.073 112.834 1.00 49.82 177 LEU C CA 1
ATOM 5991 C C . LEU C 1 162 ? 71.627 7.809 113.200 1.00 58.64 177 LEU C C 1
ATOM 5992 O O . LEU C 1 162 ? 71.924 6.800 113.851 1.00 58.03 177 LEU C O 1
ATOM 5997 N N . ALA C 1 163 ? 72.546 8.688 112.795 1.00 66.88 178 ALA C N 1
ATOM 5998 C CA . ALA C 1 163 ? 73.967 8.516 113.070 1.00 68.39 178 ALA C CA 1
ATOM 5999 C C . ALA C 1 163 ? 74.447 9.369 114.241 1.00 67.34 178 ALA C C 1
ATOM 6000 O O . ALA C 1 163 ? 75.641 9.675 114.327 1.00 67.97 178 ALA C O 1
ATOM 6002 N N . ASP C 1 164 ? 73.546 9.746 115.146 1.00 66.93 179 ASP C N 1
ATOM 6003 C CA . ASP C 1 164 ? 73.880 10.592 116.289 1.00 70.27 179 ASP C CA 1
ATOM 6004 C C . ASP C 1 164 ? 74.305 9.706 117.456 1.00 72.79 179 ASP C C 1
ATOM 6005 O O . ASP C 1 164 ? 73.470 9.032 118.067 1.00 68.38 179 ASP C O 1
ATOM 6010 N N . THR C 1 165 ? 75.599 9.726 117.782 1.00 80.12 180 THR C N 1
ATOM 6011 C CA . THR C 1 165 ? 76.163 8.858 118.811 1.00 80.90 180 THR C CA 1
ATOM 6012 C C . THR C 1 165 ? 76.488 9.598 120.107 1.00 82.10 180 THR C C 1
ATOM 6013 O O . THR C 1 165 ? 77.225 9.067 120.943 1.00 82.29 180 THR C O 1
ATOM 6017 N N . SER C 1 166 ? 75.956 10.805 120.298 1.00 84.72 181 SER C N 1
ATOM 6018 C CA . SER C 1 166 ? 76.218 11.547 121.526 1.00 88.75 181 SER C CA 1
ATOM 6019 C C . SER C 1 166 ? 75.602 10.831 122.724 1.00 94.94 181 SER C C 1
ATOM 6020 O O . SER C 1 166 ? 74.494 10.292 122.645 1.00 95.55 181 SER C O 1
ATOM 6023 N N . SER C 1 167 ? 76.328 10.829 123.838 1.00 98.98 182 SER C N 1
ATOM 6024 C CA . SER C 1 167 ? 76.001 9.979 124.973 1.00 101.75 182 SER C CA 1
ATOM 6025 C C . SER C 1 167 ? 74.971 10.638 125.890 1.00 106.23 182 SER C C 1
ATOM 6026 O O . SER C 1 167 ? 74.801 11.860 125.904 1.00 105.94 182 SER C O 1
ATOM 6029 N N . GLY C 1 168 ? 74.288 9.799 126.673 1.00 109.72 183 GLY C N 1
ATOM 6030 C CA . GLY C 1 168 ? 73.235 10.250 127.555 1.00 111.96 183 GLY C CA 1
ATOM 6031 C C . GLY C 1 168 ? 73.442 9.865 129.010 1.00 113.98 183 GLY C C 1
ATOM 6032 O O . GLY C 1 168 ? 74.572 9.772 129.501 1.00 111.64 183 GLY C O 1
ATOM 6033 N N . PRO C 1 169 ? 72.331 9.628 129.732 1.00 116.53 184 PRO C N 1
ATOM 6034 C CA . PRO C 1 169 ? 72.417 9.399 131.183 1.00 116.54 184 PRO C CA 1
ATOM 6035 C C . PRO C 1 169 ? 73.106 8.095 131.552 1.00 115.46 184 PRO C C 1
ATOM 6036 O O . PRO C 1 169 ? 74.031 8.085 132.371 1.00 117.97 184 PRO C O 1
ATOM 6040 N N . SER C 1 170 ? 72.656 6.985 130.965 1.00 111.44 185 SER C N 1
ATOM 6041 C CA . SER C 1 170 ? 73.236 5.686 131.278 1.00 106.67 185 SER C CA 1
ATOM 6042 C C . SER C 1 170 ? 74.620 5.492 130.673 1.00 103.43 185 SER C C 1
ATOM 6043 O O . SER C 1 170 ? 75.294 4.515 131.017 1.00 101.32 185 SER C O 1
ATOM 6046 N N . GLY C 1 171 ? 75.060 6.393 129.792 1.00 101.15 186 GLY C N 1
ATOM 6047 C CA . GLY C 1 171 ? 76.341 6.286 129.134 1.00 97.84 186 GLY C CA 1
ATOM 6048 C C . GLY C 1 171 ? 76.275 5.794 127.703 1.00 92.69 186 GLY C C 1
ATOM 6049 O O . GLY C 1 171 ? 77.244 5.972 126.956 1.00 88.85 186 GLY C O 1
ATOM 6050 N N . ALA C 1 172 ? 75.162 5.184 127.303 1.00 90.29 187 ALA C N 1
ATOM 6051 C CA . ALA C 1 172 ? 75.000 4.702 125.941 1.00 85.11 187 ALA C CA 1
ATOM 6052 C C . ALA C 1 172 ? 74.747 5.865 124.983 1.00 80.11 187 ALA C C 1
ATOM 6053 O O . ALA C 1 172 ? 74.310 6.951 125.378 1.00 78.77 187 ALA C O 1
ATOM 6055 N N . ALA C 1 173 ? 75.029 5.622 123.705 1.00 75.59 188 ALA C N 1
ATOM 6056 C CA . ALA C 1 173 ? 74.848 6.645 122.687 1.00 73.49 188 ALA C CA 1
ATOM 6057 C C . ALA C 1 173 ? 73.364 6.916 122.448 1.00 68.51 188 ALA C C 1
ATOM 6058 O O . ALA C 1 173 ? 72.490 6.125 122.815 1.00 65.80 188 ALA C O 1
ATOM 6060 N N . TYR C 1 174 ? 73.084 8.060 121.816 1.00 75.02 189 TYR C N 1
ATOM 6061 C CA . TYR C 1 174 ? 71.695 8.438 121.572 1.00 70.72 189 TYR C CA 1
ATOM 6062 C C . TYR C 1 174 ? 71.020 7.468 120.609 1.00 69.30 189 TYR C C 1
ATOM 6063 O O . TYR C 1 174 ? 69.946 6.932 120.907 1.00 71.01 189 TYR C O 1
ATOM 6072 N N . ASN C 1 175 ? 71.640 7.223 119.447 1.00 62.43 190 ASN C N 1
ATOM 6073 C CA . ASN C 1 175 ? 71.090 6.332 118.432 1.00 58.03 190 ASN C CA 1
ATOM 6074 C C . ASN C 1 175 ? 71.173 4.853 118.821 1.00 57.18 190 ASN C C 1
ATOM 6075 O O . ASN C 1 175 ? 71.010 3.992 117.946 1.00 54.63 190 ASN C O 1
ATOM 6080 N N . ALA C 1 176 ? 71.412 4.541 120.102 1.00 55.46 191 ALA C N 1
ATOM 6081 C CA . ALA C 1 176 ? 71.441 3.147 120.527 1.00 52.33 191 ALA C CA 1
ATOM 6082 C C . ALA C 1 176 ? 70.119 2.449 120.243 1.00 48.92 191 ALA C C 1
ATOM 6083 O O . ALA C 1 176 ? 70.096 1.229 120.057 1.00 47.01 191 ALA C O 1
ATOM 6085 N N . TRP C 1 177 ? 69.013 3.198 120.193 1.00 49.78 192 TRP C N 1
ATOM 6086 C CA . TRP C 1 177 ? 67.738 2.591 119.825 1.00 50.61 192 TRP C CA 1
ATOM 6087 C C . TRP C 1 177 ? 67.763 2.019 118.417 1.00 49.29 192 TRP C C 1
ATOM 6088 O O . TRP C 1 177 ? 66.926 1.173 118.090 1.00 51.20 192 TRP C O 1
ATOM 6099 N N . TYR C 1 178 ? 68.710 2.451 117.587 1.00 48.93 193 TYR C N 1
ATOM 6100 C CA . TYR C 1 178 ? 68.924 1.898 116.259 1.00 46.80 193 TYR C CA 1
ATOM 6101 C C . TYR C 1 178 ? 70.112 0.941 116.212 1.00 47.24 193 TYR C C 1
ATOM 6102 O O . TYR C 1 178 ? 69.981 -0.183 115.724 1.00 54.58 193 TYR C O 1
ATOM 6111 N N . THR C 1 179 ? 71.268 1.349 116.740 1.00 44.91 194 THR C N 1
ATOM 6112 C CA . THR C 1 179 ? 72.485 0.565 116.543 1.00 47.55 194 THR C CA 1
ATOM 6113 C C . THR C 1 179 ? 72.557 -0.674 117.430 1.00 52.10 194 THR C C 1
ATOM 6114 O O . THR C 1 179 ? 73.188 -1.661 117.035 1.00 50.55 194 THR C O 1
ATOM 6118 N N . CYS C 1 180 ? 71.943 -0.644 118.622 1.00 56.14 195 CYS C N 1
ATOM 6119 C CA . CYS C 1 180 ? 72.028 -1.789 119.532 1.00 58.05 195 CYS C CA 1
ATOM 6120 C C . CYS C 1 180 ? 71.512 -3.082 118.914 1.00 60.69 195 CYS C C 1
ATOM 6121 O O . CYS C 1 180 ? 72.247 -4.085 118.940 1.00 65.31 195 CYS C O 1
ATOM 6124 N N . PRO C 1 181 ? 70.296 -3.153 118.361 1.00 57.69 196 PRO C N 1
ATOM 6125 C CA . PRO C 1 181 ? 69.882 -4.416 117.732 1.00 56.71 196 PRO C CA 1
ATOM 6126 C C . PRO C 1 181 ? 70.541 -4.644 116.390 1.00 56.99 196 PRO C C 1
ATOM 6127 O O . PRO C 1 181 ? 70.710 -5.800 115.984 1.00 58.25 196 PRO C O 1
ATOM 6131 N N . LYS C 1 182 ? 70.912 -3.573 115.685 1.00 56.93 197 LYS C N 1
ATOM 6132 C CA . LYS C 1 182 ? 71.605 -3.726 114.412 1.00 58.42 197 LYS C CA 1
ATOM 6133 C C . LYS C 1 182 ? 72.981 -4.352 114.610 1.00 63.65 197 LYS C C 1
ATOM 6134 O O . LYS C 1 182 ? 73.430 -5.157 113.786 1.00 66.51 197 LYS C O 1
ATOM 6140 N N . GLU C 1 183 ? 73.652 -4.013 115.715 1.00 65.85 198 GLU C N 1
ATOM 6141 C CA . GLU C 1 183 ? 74.969 -4.576 116.001 1.00 68.08 198 GLU C CA 1
ATOM 6142 C C . GLU C 1 183 ? 74.864 -6.020 116.474 1.00 69.82 198 GLU C C 1
ATOM 6143 O O . GLU C 1 183 ? 75.534 -6.912 115.940 1.00 74.54 198 GLU C O 1
ATOM 6149 N N . SER C 1 184 ? 74.026 -6.266 117.481 1.00 67.25 199 SER C N 1
ATOM 6150 C CA . SER C 1 184 ? 73.982 -7.551 118.166 1.00 64.57 199 SER C CA 1
ATOM 6151 C C . SER C 1 184 ? 73.169 -8.603 117.424 1.00 62.38 199 SER C C 1
ATOM 6152 O O . SER C 1 184 ? 73.345 -9.799 117.683 1.00 59.57 199 SER C O 1
ATOM 6155 N N . GLY C 1 185 ? 72.274 -8.193 116.529 1.00 62.77 200 GLY C N 1
ATOM 6156 C CA . GLY C 1 185 ? 71.417 -9.138 115.842 1.00 62.12 200 GLY C CA 1
ATOM 6157 C C . GLY C 1 185 ? 70.378 -9.737 116.766 1.00 59.21 200 GLY C C 1
ATOM 6158 O O . GLY C 1 185 ? 69.731 -10.735 116.432 1.00 57.90 200 GLY C O 1
ATOM 6159 N N . GLN C 1 186 ? 70.217 -9.131 117.933 1.00 58.34 201 GLN C N 1
ATOM 6160 C CA . GLN C 1 186 ? 69.288 -9.586 118.955 1.00 58.13 201 GLN C CA 1
ATOM 6161 C C . GLN C 1 186 ? 68.557 -8.380 119.513 1.00 56.37 201 GLN C C 1
ATOM 6162 O O . GLN C 1 186 ? 69.054 -7.250 119.431 1.00 54.58 201 GLN C O 1
ATOM 6168 N N . PRO C 1 187 ? 67.370 -8.581 120.079 1.00 59.13 202 PRO C N 1
ATOM 6169 C CA . PRO C 1 187 ? 66.623 -7.456 120.651 1.00 60.70 202 PRO C CA 1
ATOM 6170 C C . PRO C 1 187 ? 67.337 -6.846 121.850 1.00 56.97 202 PRO C C 1
ATOM 6171 O O . PRO C 1 187 ? 68.081 -7.518 122.564 1.00 55.51 202 PRO C O 1
ATOM 6175 N N . CYS C 1 188 ? 67.104 -5.550 122.058 1.00 58.80 203 CYS C N 1
ATOM 6176 C CA . CYS C 1 188 ? 67.641 -4.812 123.193 1.00 60.93 203 CYS C CA 1
ATOM 6177 C C . CYS C 1 188 ? 66.503 -4.206 124.007 1.00 57.82 203 CYS C C 1
ATOM 6178 O O . CYS C 1 188 ? 65.463 -3.824 123.461 1.00 57.87 203 CYS C O 1
ATOM 6181 N N . VAL C 1 189 ? 66.707 -4.116 125.317 1.00 53.48 204 VAL C N 1
ATOM 6182 C CA . VAL C 1 189 ? 65.848 -3.331 126.200 1.00 50.87 204 VAL C CA 1
ATOM 6183 C C . VAL C 1 189 ? 66.723 -2.225 126.770 1.00 55.25 204 VAL C C 1
ATOM 6184 O O . VAL C 1 189 ? 67.433 -2.423 127.764 1.00 59.20 204 VAL C O 1
ATOM 6188 N N . LEU C 1 190 ? 66.661 -1.053 126.147 1.00 56.97 205 LEU C N 1
ATOM 6189 C CA . LEU C 1 190 ? 67.591 0.028 126.438 1.00 53.92 205 LEU C CA 1
ATOM 6190 C C . LEU C 1 190 ? 67.453 0.515 127.874 1.00 52.72 205 LEU C C 1
ATOM 6191 O O . LEU C 1 190 ? 66.363 0.530 128.450 1.00 55.06 205 LEU C O 1
ATOM 6196 N N . ASP C 1 191 ? 68.583 0.917 128.452 1.00 56.18 206 ASP C N 1
ATOM 6197 C CA . ASP C 1 191 ? 68.544 1.697 129.676 1.00 57.99 206 ASP C CA 1
ATOM 6198 C C . ASP C 1 191 ? 67.803 3.007 129.406 1.00 56.14 206 ASP C C 1
ATOM 6199 O O . ASP C 1 191 ? 67.811 3.508 128.278 1.00 56.14 206 ASP C O 1
ATOM 6204 N N . PRO C 1 192 ? 67.145 3.575 130.415 1.00 56.32 207 PRO C N 1
ATOM 6205 C CA . PRO C 1 192 ? 66.390 4.816 130.201 1.00 55.50 207 PRO C CA 1
ATOM 6206 C C . PRO C 1 192 ? 67.225 5.887 129.515 1.00 57.73 207 PRO C C 1
ATOM 6207 O O . PRO C 1 192 ? 68.422 6.034 129.769 1.00 63.24 207 PRO C O 1
ATOM 6211 N N . TYR C 1 193 ? 66.583 6.622 128.616 1.00 57.91 208 TYR C N 1
ATOM 6212 C CA . TYR C 1 193 ? 67.227 7.732 127.932 1.00 57.68 208 TYR C CA 1
ATOM 6213 C C . TYR C 1 193 ? 66.166 8.775 127.622 1.00 60.34 208 TYR C C 1
ATOM 6214 O O . TYR C 1 193 ? 64.966 8.545 127.797 1.00 56.21 208 TYR C O 1
ATOM 6223 N N . PHE C 1 194 ? 66.628 9.939 127.180 1.00 65.38 209 PHE C N 1
ATOM 6224 C CA . PHE C 1 194 ? 65.748 11.018 126.758 1.00 61.67 209 PHE C CA 1
ATOM 6225 C C . PHE C 1 194 ? 65.682 11.047 125.241 1.00 57.60 209 PHE C C 1
ATOM 6226 O O . PHE C 1 194 ? 66.692 10.842 124.561 1.00 57.80 209 PHE C O 1
ATOM 6234 N N . ASP C 1 195 ? 64.485 11.284 124.715 1.00 55.08 210 ASP C N 1
ATOM 6235 C CA . ASP C 1 195 ? 64.301 11.375 123.278 1.00 57.90 210 ASP C CA 1
ATOM 6236 C C . ASP C 1 195 ? 63.104 12.268 122.991 1.00 57.55 210 ASP C C 1
ATOM 6237 O O . ASP C 1 195 ? 62.288 12.555 123.873 1.00 58.40 210 ASP C O 1
ATOM 6242 N N . LYS C 1 196 ? 63.006 12.693 121.735 1.00 52.88 211 LYS C N 1
ATOM 6243 C CA . LYS C 1 196 ? 62.046 13.707 121.328 1.00 53.03 211 LYS C CA 1
ATOM 6244 C C . LYS C 1 196 ? 60.739 13.058 120.899 1.00 50.76 211 LYS C C 1
ATOM 6245 O O . LYS C 1 196 ? 60.736 12.092 120.131 1.00 49.78 211 LYS C O 1
ATOM 6251 N N . VAL C 1 197 ? 59.633 13.584 121.414 1.00 51.91 212 VAL C N 1
ATOM 6252 C CA . VAL C 1 197 ? 58.292 13.222 120.978 1.00 48.70 212 VAL C CA 1
ATOM 6253 C C . VAL C 1 197 ? 57.526 14.531 120.852 1.00 54.04 212 VAL C C 1
ATOM 6254 O O . VAL C 1 197 ? 57.221 15.176 121.865 1.00 57.99 212 VAL C O 1
ATOM 6258 N N . GLY C 1 198 ? 57.233 14.932 119.621 1.00 50.57 213 GLY C N 1
ATOM 6259 C CA . GLY C 1 198 ? 56.715 16.269 119.410 1.00 54.42 213 GLY C CA 1
ATOM 6260 C C . GLY C 1 198 ? 57.824 17.275 119.636 1.00 65.38 213 GLY C C 1
ATOM 6261 O O . GLY C 1 198 ? 58.931 17.142 119.101 1.00 69.63 213 GLY C O 1
ATOM 6262 N N A GLU C 1 199 ? 57.534 18.291 120.446 0.49 68.42 214 GLU C N 1
ATOM 6263 N N B GLU C 1 199 ? 57.534 18.298 120.438 0.51 68.41 214 GLU C N 1
ATOM 6264 C CA A GLU C 1 199 ? 58.505 19.319 120.791 0.49 71.12 214 GLU C CA 1
ATOM 6265 C CA B GLU C 1 199 ? 58.507 19.327 120.773 0.51 71.11 214 GLU C CA 1
ATOM 6266 C C A GLU C 1 199 ? 59.052 19.159 122.205 0.49 72.43 214 GLU C C 1
ATOM 6267 C C B GLU C 1 199 ? 59.076 19.159 122.176 0.51 72.42 214 GLU C C 1
ATOM 6268 O O A GLU C 1 199 ? 59.748 20.055 122.694 0.49 74.73 214 GLU C O 1
ATOM 6269 O O B GLU C 1 199 ? 59.790 20.046 122.656 0.51 74.72 214 GLU C O 1
ATOM 6280 N N A ARG C 1 200 ? 58.757 18.044 122.869 0.49 71.12 215 ARG C N 1
ATOM 6281 N N B ARG C 1 200 ? 58.783 18.044 122.841 0.51 71.10 215 ARG C N 1
ATOM 6282 C CA A ARG C 1 200 ? 59.221 17.793 124.224 0.49 71.71 215 ARG C CA 1
ATOM 6283 C CA B ARG C 1 200 ? 59.234 17.795 124.200 0.51 71.70 215 ARG C CA 1
ATOM 6284 C C A ARG C 1 200 ? 60.148 16.585 124.250 0.49 70.82 215 ARG C C 1
ATOM 6285 C C B ARG C 1 200 ? 60.168 16.593 124.233 0.51 70.82 215 ARG C C 1
ATOM 6286 O O A ARG C 1 200 ? 60.091 15.707 123.385 0.49 70.74 215 ARG C O 1
ATOM 6287 O O B ARG C 1 200 ? 60.135 15.725 123.356 0.51 70.75 215 ARG C O 1
ATOM 6302 N N . GLN C 1 201 ? 61.009 16.554 125.261 1.00 69.11 216 GLN C N 1
ATOM 6303 C CA . GLN C 1 201 ? 61.921 15.443 125.487 1.00 67.06 216 GLN C CA 1
ATOM 6304 C C . GLN C 1 201 ? 61.368 14.602 126.629 1.00 68.88 216 GLN C C 1
ATOM 6305 O O . GLN C 1 201 ? 61.134 15.118 127.727 1.00 71.92 216 GLN C O 1
ATOM 6311 N N . LEU C 1 202 ? 61.149 13.317 126.370 1.00 61.08 217 LEU C N 1
ATOM 6312 C CA . LEU C 1 202 ? 60.534 12.426 127.340 1.00 53.19 217 LEU C CA 1
ATOM 6313 C C . LEU C 1 202 ? 61.519 11.341 127.749 1.00 52.36 217 LEU C C 1
ATOM 6314 O O . LEU C 1 202 ? 62.304 10.854 126.926 1.00 50.16 217 LEU C O 1
ATOM 6319 N N . LEU C 1 203 ? 61.473 10.977 129.030 1.00 53.06 218 LEU C N 1
ATOM 6320 C CA . LEU C 1 203 ? 62.288 9.891 129.553 1.00 53.09 218 LEU C CA 1
ATOM 6321 C C . LEU C 1 203 ? 61.602 8.563 129.256 1.00 54.76 218 LEU C C 1
ATOM 6322 O O . LEU C 1 203 ? 60.429 8.372 129.593 1.00 53.23 218 LEU C O 1
ATOM 6335 N N . THR C 1 205 ? 62.237 4.050 127.891 1.00 36.31 220 THR C N 1
ATOM 6336 C CA . THR C 1 205 ? 63.007 2.892 127.456 1.00 38.75 220 THR C CA 1
ATOM 6337 C C . THR C 1 205 ? 62.482 2.431 126.095 1.00 40.85 220 THR C C 1
ATOM 6338 O O . THR C 1 205 ? 61.495 2.956 125.569 1.00 37.63 220 THR C O 1
ATOM 6342 N N . SER C 1 206 ? 63.154 1.439 125.518 1.00 43.87 221 SER C N 1
ATOM 6343 C CA . SER C 1 206 ? 62.754 0.922 124.218 1.00 39.48 221 SER C CA 1
ATOM 6344 C C . SER C 1 206 ? 63.077 -0.562 124.128 1.00 37.23 221 SER C C 1
ATOM 6345 O O . SER C 1 206 ? 64.156 -0.996 124.537 1.00 38.28 221 SER C O 1
ATOM 6348 N N . ILE C 1 207 ? 62.131 -1.330 123.602 1.00 39.06 222 ILE C N 1
ATOM 6349 C CA . ILE C 1 207 ? 62.379 -2.695 123.151 1.00 42.31 222 ILE C CA 1
ATOM 6350 C C . ILE C 1 207 ? 62.614 -2.619 121.646 1.00 43.90 222 ILE C C 1
ATOM 6351 O O . ILE C 1 207 ? 61.695 -2.316 120.877 1.00 43.60 222 ILE C O 1
ATOM 6356 N N . ALA C 1 208 ? 63.847 -2.881 121.223 1.00 47.68 223 ALA C N 1
ATOM 6357 C CA . ALA C 1 208 ? 64.271 -2.682 119.844 1.00 45.69 223 ALA C CA 1
ATOM 6358 C C . ALA C 1 208 ? 64.650 -4.019 119.223 1.00 46.25 223 ALA C C 1
ATOM 6359 O O . ALA C 1 208 ? 65.455 -4.765 119.788 1.00 46.44 223 ALA C O 1
ATOM 6361 N N . PHE C 1 209 ? 64.066 -4.312 118.063 1.00 50.24 224 PHE C N 1
ATOM 6362 C CA . PHE C 1 209 ? 64.200 -5.566 117.341 1.00 53.67 224 PHE C CA 1
ATOM 6363 C C . PHE C 1 209 ? 65.049 -5.373 116.096 1.00 55.03 224 PHE C C 1
ATOM 6364 O O . PHE C 1 209 ? 64.871 -4.385 115.376 1.00 56.98 224 PHE C O 1
ATOM 6372 N N . PRO C 1 210 ? 65.957 -6.299 115.798 1.00 52.42 225 PRO C N 1
ATOM 6373 C CA . PRO C 1 210 ? 66.567 -6.317 114.465 1.00 46.12 225 PRO C CA 1
ATOM 6374 C C . PRO C 1 210 ? 65.612 -6.969 113.476 1.00 42.03 225 PRO C C 1
ATOM 6375 O O . PRO C 1 210 ? 65.054 -8.034 113.744 1.00 43.66 225 PRO C O 1
ATOM 6379 N N . LEU C 1 211 ? 65.402 -6.310 112.341 1.00 41.06 226 LEU C N 1
ATOM 6380 C CA . LEU C 1 211 ? 64.634 -6.883 111.242 1.00 42.37 226 LEU C CA 1
ATOM 6381 C C . LEU C 1 211 ? 65.596 -7.691 110.374 1.00 48.86 226 LEU C C 1
ATOM 6382 O O . LEU C 1 211 ? 66.471 -7.127 109.709 1.00 50.00 226 LEU C O 1
ATOM 6387 N N . GLU C 1 212 ? 65.436 -9.010 110.385 1.00 52.10 227 GLU C N 1
ATOM 6388 C CA . GLU C 1 212 ? 66.415 -9.937 109.840 1.00 55.71 227 GLU C CA 1
ATOM 6389 C C . GLU C 1 212 ? 65.820 -10.686 108.657 1.00 57.24 227 GLU C C 1
ATOM 6390 O O . GLU C 1 212 ? 64.706 -11.214 108.748 1.00 58.69 227 GLU C O 1
ATOM 6396 N N . LEU C 1 213 ? 66.560 -10.730 107.553 1.00 58.13 228 LEU C N 1
ATOM 6397 C CA . LEU C 1 213 ? 66.215 -11.553 106.396 1.00 60.20 228 LEU C CA 1
ATOM 6398 C C . LEU C 1 213 ? 67.319 -12.593 106.238 1.00 63.91 228 LEU C C 1
ATOM 6399 O O . LEU C 1 213 ? 68.387 -12.293 105.695 1.00 61.37 228 LEU C O 1
ATOM 6404 N N . ASP C 1 214 ? 67.058 -13.803 106.735 1.00 73.33 229 ASP C N 1
ATOM 6405 C CA . ASP C 1 214 ? 67.996 -14.927 106.674 1.00 79.16 229 ASP C CA 1
ATOM 6406 C C . ASP C 1 214 ? 69.321 -14.581 107.358 1.00 76.32 229 ASP C C 1
ATOM 6407 O O . ASP C 1 214 ? 70.395 -14.608 106.751 1.00 77.25 229 ASP C O 1
ATOM 6412 N N . GLY C 1 215 ? 69.223 -14.250 108.647 1.00 70.52 230 GLY C N 1
ATOM 6413 C CA . GLY C 1 215 ? 70.385 -13.965 109.461 1.00 71.23 230 GLY C CA 1
ATOM 6414 C C . GLY C 1 215 ? 71.005 -12.599 109.264 1.00 73.85 230 GLY C C 1
ATOM 6415 O O . GLY C 1 215 ? 71.723 -12.128 110.156 1.00 79.61 230 GLY C O 1
ATOM 6416 N N A LYS C 1 216 ? 70.775 -11.951 108.126 0.37 70.67 231 LYS C N 1
ATOM 6417 N N B LYS C 1 216 ? 70.743 -11.940 108.138 0.63 70.67 231 LYS C N 1
ATOM 6418 C CA A LYS C 1 216 ? 71.310 -10.620 107.884 0.37 68.86 231 LYS C CA 1
ATOM 6419 C CA B LYS C 1 216 ? 71.287 -10.620 107.851 0.63 68.79 231 LYS C CA 1
ATOM 6420 C C A LYS C 1 216 ? 70.306 -9.574 108.353 0.37 66.44 231 LYS C C 1
ATOM 6421 C C B LYS C 1 216 ? 70.304 -9.547 108.310 0.63 66.45 231 LYS C C 1
ATOM 6422 O O A LYS C 1 216 ? 69.096 -9.720 108.157 0.37 66.12 231 LYS C O 1
ATOM 6423 O O B LYS C 1 216 ? 69.103 -9.642 108.041 0.63 66.35 231 LYS C O 1
ATOM 6434 N N . VAL C 1 217 ? 70.814 -8.537 109.011 1.00 63.27 232 VAL C N 1
ATOM 6435 C CA . VAL C 1 217 ? 69.976 -7.469 109.546 1.00 58.09 232 VAL C CA 1
ATOM 6436 C C . VAL C 1 217 ? 69.763 -6.438 108.443 1.00 57.82 232 VAL C C 1
ATOM 6437 O O . VAL C 1 217 ? 70.711 -5.780 108.006 1.00 63.65 232 VAL C O 1
ATOM 6441 N N . ILE C 1 218 ? 68.513 -6.299 107.989 1.00 50.64 233 ILE C N 1
ATOM 6442 C CA . ILE C 1 218 ? 68.158 -5.310 106.975 1.00 45.24 233 ILE C CA 1
ATOM 6443 C C . ILE C 1 218 ? 67.508 -4.070 107.570 1.00 40.63 233 ILE C C 1
ATOM 6444 O O . ILE C 1 218 ? 67.262 -3.099 106.833 1.00 38.53 233 ILE C O 1
ATOM 6449 N N . GLY C 1 219 ? 67.213 -4.069 108.864 1.00 34.22 234 GLY C N 1
ATOM 6450 C CA . GLY C 1 219 ? 66.585 -2.917 109.473 1.00 32.67 234 GLY C CA 1
ATOM 6451 C C . GLY C 1 219 ? 66.386 -3.125 110.957 1.00 40.44 234 GLY C C 1
ATOM 6452 O O . GLY C 1 219 ? 66.850 -4.110 111.539 1.00 44.48 234 GLY C O 1
ATOM 6453 N N . VAL C 1 220 ? 65.685 -2.171 111.566 1.00 39.13 235 VAL C N 1
ATOM 6454 C CA . VAL C 1 220 ? 65.454 -2.170 113.005 1.00 36.10 235 VAL C CA 1
ATOM 6455 C C . VAL C 1 220 ? 64.045 -1.668 113.282 1.00 37.45 235 VAL C C 1
ATOM 6456 O O . VAL C 1 220 ? 63.598 -0.679 112.691 1.00 32.61 235 VAL C O 1
ATOM 6476 N N . GLY C 1 222 ? 61.353 -0.851 116.757 1.00 40.29 237 GLY C N 1
ATOM 6477 C CA . GLY C 1 222 ? 61.378 -0.643 118.194 1.00 33.98 237 GLY C CA 1
ATOM 6478 C C . GLY C 1 222 ? 60.078 -0.086 118.724 1.00 34.16 237 GLY C C 1
ATOM 6479 O O . GLY C 1 222 ? 59.341 0.608 118.015 1.00 29.63 237 GLY C O 1
ATOM 6480 N N . LEU C 1 223 ? 59.795 -0.399 119.990 1.00 38.21 238 LEU C N 1
ATOM 6481 C CA . LEU C 1 223 ? 58.678 0.182 120.729 1.00 37.34 238 LEU C CA 1
ATOM 6482 C C . LEU C 1 223 ? 59.220 1.069 121.841 1.00 35.33 238 LEU C C 1
ATOM 6483 O O . LEU C 1 223 ? 60.026 0.619 122.659 1.00 34.47 238 LEU C O 1
ATOM 6488 N N . ASP C 1 224 ? 58.769 2.318 121.879 1.00 34.03 239 ASP C N 1
ATOM 6489 C CA . ASP C 1 224 ? 59.128 3.222 122.961 1.00 36.15 239 ASP C CA 1
ATOM 6490 C C . ASP C 1 224 ? 58.103 3.110 124.087 1.00 40.38 239 ASP C C 1
ATOM 6491 O O . ASP C 1 224 ? 56.892 3.106 123.837 1.00 36.99 239 ASP C O 1
ATOM 6496 N N . ILE C 1 225 ? 58.594 3.007 125.320 1.00 42.29 240 ILE C N 1
ATOM 6497 C CA . ILE C 1 225 ? 57.757 2.871 126.509 1.00 38.73 240 ILE C CA 1
ATOM 6498 C C . ILE C 1 225 ? 58.073 4.028 127.445 1.00 35.46 240 ILE C C 1
ATOM 6499 O O . ILE C 1 225 ? 59.208 4.157 127.919 1.00 32.87 240 ILE C O 1
ATOM 6504 N N . ASN C 1 226 ? 57.075 4.865 127.706 1.00 33.23 241 ASN C N 1
ATOM 6505 C CA . ASN C 1 226 ? 57.256 5.984 128.618 1.00 36.95 241 ASN C CA 1
ATOM 6506 C C . ASN C 1 226 ? 57.610 5.470 130.009 1.00 44.94 241 ASN C C 1
ATOM 6507 O O . ASN C 1 226 ? 56.947 4.570 130.538 1.00 45.73 241 ASN C O 1
ATOM 6512 N N . LEU C 1 227 ? 58.674 6.029 130.599 1.00 52.50 242 LEU C N 1
ATOM 6513 C CA . LEU C 1 227 ? 59.074 5.579 131.930 1.00 56.24 242 LEU C CA 1
ATOM 6514 C C . LEU C 1 227 ? 57.983 5.828 132.959 1.00 51.08 242 LEU C C 1
ATOM 6515 O O . LEU C 1 227 ? 57.925 5.126 133.973 1.00 50.76 242 LEU C O 1
ATOM 6520 N N . SER C 1 228 ? 57.123 6.823 132.725 1.00 46.60 243 SER C N 1
ATOM 6521 C CA . SER C 1 228 ? 56.015 7.068 133.640 1.00 46.41 243 SER C CA 1
ATOM 6522 C C . SER C 1 228 ? 55.105 5.850 133.757 1.00 47.21 243 SER C C 1
ATOM 6523 O O . SER C 1 228 ? 54.491 5.636 134.807 1.00 50.76 243 SER C O 1
ATOM 6526 N N . ASN C 1 229 ? 55.015 5.034 132.700 1.00 47.72 244 ASN C N 1
ATOM 6527 C CA . ASN C 1 229 ? 54.234 3.801 132.776 1.00 46.61 244 ASN C CA 1
ATOM 6528 C C . ASN C 1 229 ? 54.852 2.816 133.759 1.00 47.98 244 ASN C C 1
ATOM 6529 O O . ASN C 1 229 ? 54.132 2.146 134.509 1.00 47.78 244 ASN C O 1
ATOM 6534 N N . LEU C 1 230 ? 56.183 2.694 133.751 1.00 40.16 245 LEU C N 1
ATOM 6535 C CA . LEU C 1 230 ? 56.848 1.816 134.707 1.00 49.15 245 LEU C CA 1
ATOM 6536 C C . LEU C 1 230 ? 56.797 2.397 136.116 1.00 48.34 245 LEU C C 1
ATOM 6537 O O . LEU C 1 230 ? 56.771 1.644 137.096 1.00 45.60 245 LEU C O 1
ATOM 6542 N N . GLN C 1 231 ? 56.786 3.726 136.236 1.00 47.50 246 GLN C N 1
ATOM 6543 C CA . GLN C 1 231 ? 56.611 4.349 137.540 1.00 46.96 246 GLN C CA 1
ATOM 6544 C C . GLN C 1 231 ? 55.235 4.036 138.106 1.00 48.48 246 GLN C C 1
ATOM 6545 O O . GLN C 1 231 ? 55.102 3.702 139.290 1.00 52.89 246 GLN C O 1
ATOM 6551 N N . ALA C 1 232 ? 54.199 4.139 137.271 1.00 43.80 247 ALA C N 1
ATOM 6552 C CA . ALA C 1 232 ? 52.864 3.741 137.693 1.00 44.35 247 ALA C CA 1
ATOM 6553 C C . ALA C 1 232 ? 52.814 2.263 138.034 1.00 49.54 247 ALA C C 1
ATOM 6554 O O . ALA C 1 232 ? 52.073 1.857 138.935 1.00 54.63 247 ALA C O 1
ATOM 6556 N N . LEU C 1 233 ? 53.607 1.450 137.333 1.00 50.97 248 LEU C N 1
ATOM 6557 C CA . LEU C 1 233 ? 53.640 0.014 137.583 1.00 51.06 248 LEU C CA 1
ATOM 6558 C C . LEU C 1 233 ? 54.261 -0.300 138.941 1.00 55.64 248 LEU C C 1
ATOM 6559 O O . LEU C 1 233 ? 53.842 -1.244 139.621 1.00 60.08 248 LEU C O 1
ATOM 6564 N N . SER C 1 234 ? 55.258 0.480 139.357 1.00 52.38 249 SER C N 1
ATOM 6565 C CA . SER C 1 234 ? 55.897 0.225 140.641 1.00 50.19 249 SER C CA 1
ATOM 6566 C C . SER C 1 234 ? 55.086 0.784 141.804 1.00 51.82 249 SER C C 1
ATOM 6567 O O . SER C 1 234 ? 55.200 0.281 142.929 1.00 50.84 249 SER C O 1
ATOM 6570 N N . GLU C 1 235 ? 54.280 1.824 141.563 1.00 54.35 250 GLU C N 1
ATOM 6571 C CA . GLU C 1 235 ? 53.431 2.361 142.624 1.00 54.77 250 GLU C CA 1
ATOM 6572 C C . GLU C 1 235 ? 52.278 1.419 142.932 1.00 60.72 250 GLU C C 1
ATOM 6573 O O . GLU C 1 235 ? 51.936 1.207 144.102 1.00 61.56 250 GLU C O 1
ATOM 6579 N N . GLN C 1 236 ? 51.661 0.855 141.891 1.00 64.52 251 GLN C N 1
ATOM 6580 C CA . GLN C 1 236 ? 50.589 -0.109 142.104 1.00 64.75 251 GLN C CA 1
ATOM 6581 C C . GLN C 1 236 ? 51.133 -1.402 142.705 1.00 59.25 251 GLN C C 1
ATOM 6582 O O . GLN C 1 236 ? 50.472 -2.043 143.526 1.00 60.60 251 GLN C O 1
ATOM 6588 N N . GLY C 1 237 ? 52.343 -1.802 142.312 1.00 53.21 252 GLY C N 1
ATOM 6589 C CA . GLY C 1 237 ? 52.951 -2.977 142.911 1.00 53.57 252 GLY C CA 1
ATOM 6590 C C . GLY C 1 237 ? 53.261 -2.780 144.378 1.00 63.29 252 GLY C C 1
ATOM 6591 O O . GLY C 1 237 ? 53.264 -3.742 145.148 1.00 68.28 252 GLY C O 1
ATOM 6592 N N . ASN C 1 238 ? 53.526 -1.534 144.786 1.00 65.52 253 ASN C N 1
ATOM 6593 C CA . ASN C 1 238 ? 53.722 -1.252 146.202 1.00 62.33 253 ASN C CA 1
ATOM 6594 C C . ASN C 1 238 ? 52.416 -1.327 146.980 1.00 63.37 253 ASN C C 1
ATOM 6595 O O . ASN C 1 238 ? 52.422 -1.702 148.157 1.00 67.27 253 ASN C O 1
ATOM 6600 N N A ARG C 1 239 ? 51.295 -0.961 146.352 0.47 61.89 254 ARG C N 1
ATOM 6601 N N B ARG C 1 239 ? 51.293 -0.978 146.348 0.53 61.87 254 ARG C N 1
ATOM 6602 C CA A ARG C 1 239 ? 50.005 -1.078 147.022 0.47 62.19 254 ARG C CA 1
ATOM 6603 C CA B ARG C 1 239 ? 50.007 -1.076 147.029 0.53 62.20 254 ARG C CA 1
ATOM 6604 C C A ARG C 1 239 ? 49.639 -2.533 147.277 0.47 61.39 254 ARG C C 1
ATOM 6605 C C B ARG C 1 239 ? 49.600 -2.527 147.253 0.53 61.37 254 ARG C C 1
ATOM 6606 O O A ARG C 1 239 ? 49.002 -2.843 148.289 0.47 62.12 254 ARG C O 1
ATOM 6607 O O B ARG C 1 239 ? 48.893 -2.828 148.221 0.53 62.05 254 ARG C O 1
ATOM 6622 N N . GLU C 1 240 ? 50.025 -3.436 146.375 1.00 60.68 255 GLU C N 1
ATOM 6623 C CA . GLU C 1 240 ? 49.791 -4.858 146.583 1.00 62.01 255 GLU C CA 1
ATOM 6624 C C . GLU C 1 240 ? 50.764 -5.457 147.586 1.00 59.45 255 GLU C C 1
ATOM 6625 O O . GLU C 1 240 ? 50.613 -6.629 147.952 1.00 60.30 255 GLU C O 1
ATOM 6631 N N . LEU C 1 241 ? 51.745 -4.680 148.035 1.00 55.62 256 LEU C N 1
ATOM 6632 C CA . LEU C 1 241 ? 52.804 -5.133 148.931 1.00 56.01 256 LEU C CA 1
ATOM 6633 C C . LEU C 1 241 ? 52.523 -4.579 150.327 1.00 59.47 256 LEU C C 1
ATOM 6634 O O . LEU C 1 241 ? 53.043 -3.527 150.705 1.00 60.84 256 LEU C O 1
ATOM 6639 N N . TYR C 1 242 ? 51.703 -5.303 151.091 1.00 58.22 257 TYR C N 1
ATOM 6640 C CA . TYR C 1 242 ? 51.349 -4.932 152.466 1.00 57.86 257 TYR C CA 1
ATOM 6641 C C . TYR C 1 242 ? 50.854 -3.489 152.549 1.00 57.94 257 TYR C C 1
ATOM 6642 O O . TYR C 1 242 ? 51.327 -2.685 153.354 1.00 56.88 257 TYR C O 1
ATOM 6651 N N . ASP C 1 243 ? 49.899 -3.163 151.679 1.00 63.03 258 ASP C N 1
ATOM 6652 C CA . ASP C 1 243 ? 49.164 -1.898 151.725 1.00 66.45 258 ASP C CA 1
ATOM 6653 C C . ASP C 1 243 ? 50.080 -0.675 151.685 1.00 62.23 258 ASP C C 1
ATOM 6654 O O . ASP C 1 243 ? 49.720 0.396 152.176 1.00 66.66 258 ASP C O 1
ATOM 6659 N N . GLY C 1 244 ? 51.266 -0.816 151.105 1.00 56.39 259 GLY C N 1
ATOM 6660 C CA . GLY C 1 244 ? 52.114 0.322 150.828 1.00 56.59 259 GLY C CA 1
ATOM 6661 C C . GLY C 1 244 ? 53.021 0.765 151.949 1.00 62.75 259 GLY C C 1
ATOM 6662 O O . GLY C 1 244 ? 53.603 1.852 151.852 1.00 64.04 259 GLY C O 1
ATOM 6663 N N . VAL C 1 245 ? 53.168 -0.036 153.008 1.00 69.47 260 VAL C N 1
ATOM 6664 C CA . VAL C 1 245 ? 54.027 0.356 154.121 1.00 72.35 260 VAL C CA 1
ATOM 6665 C C . VAL C 1 245 ? 55.493 0.370 153.717 1.00 72.36 260 VAL C C 1
ATOM 6666 O O . VAL C 1 245 ? 56.308 1.018 154.385 1.00 80.27 260 VAL C O 1
ATOM 6670 N N . GLY C 1 246 ? 55.854 -0.331 152.644 1.00 64.99 261 GLY C N 1
ATOM 6671 C CA . GLY C 1 246 ? 57.212 -0.303 152.141 1.00 66.07 261 GLY C CA 1
ATOM 6672 C C . GLY C 1 246 ? 57.343 0.454 150.833 1.00 68.45 261 GLY C C 1
ATOM 6673 O O . GLY C 1 246 ? 56.563 1.374 150.565 1.00 68.75 261 GLY C O 1
ATOM 6674 N N . GLN C 1 247 ? 58.322 0.080 150.009 1.00 67.08 262 GLN C N 1
ATOM 6675 C CA . GLN C 1 247 ? 58.535 0.750 148.734 1.00 64.85 262 GLN C CA 1
ATOM 6676 C C . GLN C 1 247 ? 59.097 -0.247 147.728 1.00 59.47 262 GLN C C 1
ATOM 6677 O O . GLN C 1 247 ? 59.772 -1.214 148.097 1.00 58.79 262 GLN C O 1
ATOM 6683 N N . VAL C 1 248 ? 58.798 -0.001 146.450 1.00 53.70 263 VAL C N 1
ATOM 6684 C CA . VAL C 1 248 ? 59.202 -0.862 145.342 1.00 51.98 263 VAL C CA 1
ATOM 6685 C C . VAL C 1 248 ? 59.930 -0.018 144.304 1.00 49.97 263 VAL C C 1
ATOM 6686 O O . VAL C 1 248 ? 59.463 1.065 143.933 1.00 44.29 263 VAL C O 1
ATOM 6690 N N . GLY C 1 249 ? 61.056 -0.522 143.821 1.00 47.06 264 GLY C N 1
ATOM 6691 C CA . GLY C 1 249 ? 61.802 0.159 142.780 1.00 46.59 264 GLY C CA 1
ATOM 6692 C C . GLY C 1 249 ? 62.221 -0.806 141.693 1.00 48.06 264 GLY C C 1
ATOM 6693 O O . GLY C 1 249 ? 62.409 -2.000 141.933 1.00 47.28 264 GLY C O 1
ATOM 6694 N N . ILE C 1 250 ? 62.354 -0.272 140.478 1.00 49.75 265 ILE C N 1
ATOM 6695 C CA . ILE C 1 250 ? 62.840 -1.015 139.319 1.00 46.03 265 ILE C CA 1
ATOM 6696 C C . ILE C 1 250 ? 64.154 -0.388 138.873 1.00 47.31 265 ILE C C 1
ATOM 6697 O O . ILE C 1 250 ? 64.228 0.831 138.677 1.00 48.63 265 ILE C O 1
ATOM 6702 N N . LEU C 1 251 ? 65.184 -1.214 138.715 1.00 47.99 266 LEU C N 1
ATOM 6703 C CA . LEU C 1 251 ? 66.507 -0.749 138.318 1.00 49.97 266 LEU C CA 1
ATOM 6704 C C . LEU C 1 251 ? 66.857 -1.258 136.925 1.00 51.32 266 LEU C C 1
ATOM 6705 O O . LEU C 1 251 ? 66.567 -2.408 136.580 1.00 51.97 266 LEU C O 1
ATOM 6710 N N . SER C 1 252 ? 67.482 -0.396 136.130 1.00 51.65 267 SER C N 1
ATOM 6711 C CA . SER C 1 252 ? 67.979 -0.775 134.818 1.00 54.33 267 SER C CA 1
ATOM 6712 C C . SER C 1 252 ? 69.393 -1.332 134.942 1.00 53.21 267 SER C C 1
ATOM 6713 O O . SER C 1 252 ? 70.057 -1.128 135.963 1.00 52.46 267 SER C O 1
ATOM 6716 N N . PRO C 1 253 ? 69.883 -2.056 133.923 1.00 52.59 268 PRO C N 1
ATOM 6717 C CA . PRO C 1 253 ? 71.222 -2.664 134.032 1.00 52.85 268 PRO C CA 1
ATOM 6718 C C . PRO C 1 253 ? 72.326 -1.680 134.395 1.00 53.55 268 PRO C C 1
ATOM 6719 O O . PRO C 1 253 ? 73.240 -2.042 135.146 1.00 49.98 268 PRO C O 1
ATOM 6723 N N . ALA C 1 254 ? 72.268 -0.446 133.890 1.00 56.11 269 ALA C N 1
ATOM 6724 C CA . ALA C 1 254 ? 73.234 0.578 134.265 1.00 56.50 269 ALA C CA 1
ATOM 6725 C C . ALA C 1 254 ? 72.940 1.206 135.622 1.00 63.47 269 ALA C C 1
ATOM 6726 O O . ALA C 1 254 ? 73.738 2.024 136.094 1.00 70.26 269 ALA C O 1
ATOM 6728 N N . GLY C 1 255 ? 71.827 0.858 136.256 1.00 61.79 270 GLY C N 1
ATOM 6729 C CA . GLY C 1 255 ? 71.517 1.365 137.575 1.00 63.65 270 GLY C CA 1
ATOM 6730 C C . GLY C 1 255 ? 70.651 2.604 137.627 1.00 59.86 270 GLY C C 1
ATOM 6731 O O . GLY C 1 255 ? 70.629 3.276 138.665 1.00 56.29 270 GLY C O 1
ATOM 6732 N N . LEU C 1 256 ? 69.946 2.930 136.551 1.00 56.93 271 LEU C N 1
ATOM 6733 C CA . LEU C 1 256 ? 69.003 4.036 136.568 1.00 55.74 271 LEU C CA 1
ATOM 6734 C C . LEU C 1 256 ? 67.667 3.546 137.106 1.00 55.26 271 LEU C C 1
ATOM 6735 O O . LEU C 1 256 ? 67.282 2.394 136.887 1.00 54.49 271 LEU C O 1
ATOM 6740 N N . PHE C 1 257 ? 66.968 4.422 137.825 1.00 54.35 272 PHE C N 1
ATOM 6741 C CA . PHE C 1 257 ? 65.650 4.094 138.359 1.00 55.30 272 PHE C CA 1
ATOM 6742 C C . PHE C 1 257 ? 64.615 4.196 137.242 1.00 55.48 272 PHE C C 1
ATOM 6743 O O . PHE C 1 257 ? 64.362 5.285 136.714 1.00 52.91 272 PHE C O 1
ATOM 6751 N N . ALA C 1 258 ? 64.026 3.061 136.868 1.00 56.56 273 ALA C N 1
ATOM 6752 C CA . ALA C 1 258 ? 62.883 3.052 135.967 1.00 54.67 273 ALA C CA 1
ATOM 6753 C C . ALA C 1 258 ? 61.558 3.148 136.712 1.00 53.75 273 ALA C C 1
ATOM 6754 O O . ALA C 1 258 ? 60.512 3.284 136.071 1.00 49.44 273 ALA C O 1
ATOM 6756 N N . GLY C 1 259 ? 61.584 3.087 138.043 1.00 55.39 274 GLY C N 1
ATOM 6757 C CA . GLY C 1 259 ? 60.395 3.235 138.860 1.00 52.54 274 GLY C CA 1
ATOM 6758 C C . GLY C 1 259 ? 60.734 3.240 140.336 1.00 52.75 274 GLY C C 1
ATOM 6759 O O . GLY C 1 259 ? 61.582 2.461 140.776 1.00 47.91 274 GLY C O 1
ATOM 6760 N N . ASN C 1 260 ? 60.091 4.116 141.108 1.00 60.87 275 ASN C N 1
ATOM 6761 C CA . ASN C 1 260 ? 60.370 4.245 142.541 1.00 57.25 275 ASN C CA 1
ATOM 6762 C C . ASN C 1 260 ? 59.075 4.632 143.241 1.00 57.49 275 ASN C C 1
ATOM 6763 O O . ASN C 1 260 ? 58.563 5.734 143.024 1.00 57.62 275 ASN C O 1
ATOM 6768 N N . SER C 1 261 ? 58.555 3.732 144.083 1.00 58.61 276 SER C N 1
ATOM 6769 C CA . SER C 1 261 ? 57.251 3.952 144.708 1.00 59.22 276 SER C CA 1
ATOM 6770 C C . SER C 1 261 ? 57.245 5.204 145.572 1.00 57.76 276 SER C C 1
ATOM 6771 O O . SER C 1 261 ? 56.227 5.903 145.662 1.00 53.90 276 SER C O 1
ATOM 6774 N N . ARG C 1 262 ? 58.365 5.496 146.226 1.00 55.00 277 ARG C N 1
ATOM 6775 C CA . ARG C 1 262 ? 58.398 6.581 147.193 1.00 59.01 277 ARG C CA 1
ATOM 6776 C C . ARG C 1 262 ? 58.668 7.931 146.541 1.00 65.38 277 ARG C C 1
ATOM 6777 O O . ARG C 1 262 ? 57.948 8.901 146.799 1.00 64.03 277 ARG C O 1
ATOM 6785 N N . ASP C 1 263 ? 59.692 8.007 145.692 1.00 72.12 278 ASP C N 1
ATOM 6786 C CA . ASP C 1 263 ? 60.139 9.264 145.094 1.00 71.80 278 ASP C CA 1
ATOM 6787 C C . ASP C 1 263 ? 60.154 9.110 143.576 1.00 68.21 278 ASP C C 1
ATOM 6788 O O . ASP C 1 263 ? 61.073 8.506 143.012 1.00 68.64 278 ASP C O 1
ATOM 6793 N N . ALA C 1 264 ? 59.137 9.665 142.913 1.00 64.04 279 ALA C N 1
ATOM 6794 C CA . ALA C 1 264 ? 59.130 9.677 141.455 1.00 63.18 279 ALA C CA 1
ATOM 6795 C C . ALA C 1 264 ? 60.197 10.600 140.882 1.00 64.59 279 ALA C C 1
ATOM 6796 O O . ALA C 1 264 ? 60.531 10.479 139.698 1.00 67.30 279 ALA C O 1
ATOM 6798 N N . GLY C 1 265 ? 60.736 11.517 141.686 1.00 63.59 280 GLY C N 1
ATOM 6799 C CA . GLY C 1 265 ? 61.806 12.380 141.223 1.00 63.95 280 GLY C CA 1
ATOM 6800 C C . GLY C 1 265 ? 63.098 11.658 140.911 1.00 62.78 280 GLY C C 1
ATOM 6801 O O . GLY C 1 265 ? 63.997 12.260 140.314 1.00 58.03 280 GLY C O 1
ATOM 6802 N N . LEU C 1 266 ? 63.212 10.393 141.301 1.00 63.86 281 LEU C N 1
ATOM 6803 C CA . LEU C 1 266 ? 64.392 9.593 141.020 1.00 60.27 281 LEU C CA 1
ATOM 6804 C C . LEU C 1 266 ? 64.325 8.887 139.670 1.00 57.93 281 LEU C C 1
ATOM 6805 O O . LEU C 1 266 ? 65.235 8.118 139.346 1.00 59.28 281 LEU C O 1
ATOM 6810 N N . LEU C 1 267 ? 63.283 9.129 138.875 1.00 56.01 282 LEU C N 1
ATOM 6811 C CA . LEU C 1 267 ? 63.170 8.492 137.567 1.00 54.66 282 LEU C CA 1
ATOM 6812 C C . LEU C 1 267 ? 64.325 8.907 136.664 1.00 54.94 282 LEU C C 1
ATOM 6813 O O . LEU C 1 267 ? 64.579 10.098 136.463 1.00 51.16 282 LEU C O 1
ATOM 6818 N N . GLY C 1 268 ? 65.024 7.913 136.112 1.00 57.91 283 GLY C N 1
ATOM 6819 C CA . GLY C 1 268 ? 66.195 8.156 135.298 1.00 59.20 283 GLY C CA 1
ATOM 6820 C C . GLY C 1 268 ? 67.439 8.546 136.064 1.00 61.02 283 GLY C C 1
ATOM 6821 O O . GLY C 1 268 ? 68.504 8.693 135.449 1.00 62.76 283 GLY C O 1
ATOM 6822 N N . LYS C 1 269 ? 67.346 8.731 137.377 1.00 59.78 284 LYS C N 1
ATOM 6823 C CA . LYS C 1 269 ? 68.514 9.016 138.189 1.00 63.22 284 LYS C CA 1
ATOM 6824 C C . LYS C 1 269 ? 69.242 7.720 138.532 1.00 67.73 284 LYS C C 1
ATOM 6825 O O . LYS C 1 269 ? 68.677 6.626 138.482 1.00 65.05 284 LYS C O 1
ATOM 6831 N N A ASN C 1 270 ? 70.515 7.855 138.885 0.55 73.12 285 ASN C N 1
ATOM 6832 N N B ASN C 1 270 ? 70.514 7.862 138.891 0.45 73.07 285 ASN C N 1
ATOM 6833 C CA A ASN C 1 270 ? 71.319 6.683 139.191 0.55 74.97 285 ASN C CA 1
ATOM 6834 C CA B ASN C 1 270 ? 71.337 6.710 139.222 0.45 74.99 285 ASN C CA 1
ATOM 6835 C C A ASN C 1 270 ? 71.003 6.151 140.587 0.55 76.84 285 ASN C C 1
ATOM 6836 C C B ASN C 1 270 ? 70.947 6.134 140.580 0.45 76.77 285 ASN C C 1
ATOM 6837 O O A ASN C 1 270 ? 70.489 6.862 141.454 0.55 77.23 285 ASN C O 1
ATOM 6838 O O B ASN C 1 270 ? 70.327 6.797 141.417 0.45 77.16 285 ASN C O 1
ATOM 6847 N N . LEU C 1 271 ? 71.325 4.871 140.793 1.00 77.82 286 LEU C N 1
ATOM 6848 C CA . LEU C 1 271 ? 71.126 4.244 142.093 1.00 75.77 286 LEU C CA 1
ATOM 6849 C C . LEU C 1 271 ? 72.070 4.814 143.143 1.00 82.31 286 LEU C C 1
ATOM 6850 O O . LEU C 1 271 ? 71.744 4.788 144.336 1.00 77.12 286 LEU C O 1
ATOM 6855 N N . ALA C 1 272 ? 73.217 5.356 142.720 1.00 92.54 287 ALA C N 1
ATOM 6856 C CA . ALA C 1 272 ? 74.173 5.943 143.652 1.00 96.77 287 ALA C CA 1
ATOM 6857 C C . ALA C 1 272 ? 73.628 7.180 144.354 1.00 102.08 287 ALA C C 1
ATOM 6858 O O . ALA C 1 272 ? 74.209 7.613 145.354 1.00 105.69 287 ALA C O 1
ATOM 6860 N N A LYS C 1 273 ? 72.533 7.759 143.861 0.52 103.14 288 LYS C N 1
ATOM 6861 N N B LYS C 1 273 ? 72.540 7.763 143.848 0.48 103.16 288 LYS C N 1
ATOM 6862 C CA A LYS C 1 273 ? 71.958 8.932 144.507 0.52 105.30 288 LYS C CA 1
ATOM 6863 C CA B LYS C 1 273 ? 71.945 8.925 144.498 0.48 105.29 288 LYS C CA 1
ATOM 6864 C C A LYS C 1 273 ? 70.997 8.564 145.632 0.52 107.19 288 LYS C C 1
ATOM 6865 C C B LYS C 1 273 ? 71.058 8.511 145.666 0.48 107.23 288 LYS C C 1
ATOM 6866 O O A LYS C 1 273 ? 70.956 9.252 146.657 0.52 108.09 288 LYS C O 1
ATOM 6867 O O B LYS C 1 273 ? 71.123 9.106 146.747 0.48 108.15 288 LYS C O 1
ATOM 6878 N N . ALA C 1 274 ? 70.227 7.487 145.466 1.00 109.70 289 ALA C N 1
ATOM 6879 C CA . ALA C 1 274 ? 69.302 7.065 146.514 1.00 114.11 289 ALA C CA 1
ATOM 6880 C C . ALA C 1 274 ? 70.029 6.340 147.642 1.00 117.98 289 ALA C C 1
ATOM 6881 O O . ALA C 1 274 ? 69.888 6.702 148.816 1.00 117.15 289 ALA C O 1
ATOM 6883 N N . ASP C 1 275 ? 70.808 5.312 147.306 1.00 122.08 290 ASP C N 1
ATOM 6884 C CA . ASP C 1 275 ? 71.512 4.487 148.287 1.00 125.64 290 ASP C CA 1
ATOM 6885 C C . ASP C 1 275 ? 72.986 4.425 147.907 1.00 128.28 290 ASP C C 1
ATOM 6886 O O . ASP C 1 275 ? 73.424 3.493 147.219 1.00 126.06 290 ASP C O 1
ATOM 6891 N N . PRO C 1 276 ? 73.788 5.400 148.348 1.00 133.81 291 PRO C N 1
ATOM 6892 C CA . PRO C 1 276 ? 75.179 5.477 147.872 1.00 135.52 291 PRO C CA 1
ATOM 6893 C C . PRO C 1 276 ? 76.130 4.478 148.511 1.00 138.14 291 PRO C C 1
ATOM 6894 O O . PRO C 1 276 ? 77.169 4.177 147.906 1.00 136.46 291 PRO C O 1
ATOM 6898 N N A GLN C 1 277 ? 75.831 3.945 149.697 0.42 140.46 292 GLN C N 1
ATOM 6899 N N B GLN C 1 277 ? 75.810 3.971 149.704 0.58 140.45 292 GLN C N 1
ATOM 6900 C CA A GLN C 1 277 ? 76.756 3.047 150.384 0.42 141.81 292 GLN C CA 1
ATOM 6901 C CA B GLN C 1 277 ? 76.706 3.046 150.388 0.58 141.78 292 GLN C CA 1
ATOM 6902 C C A GLN C 1 277 ? 76.558 1.577 150.010 0.42 140.90 292 GLN C C 1
ATOM 6903 C C B GLN C 1 277 ? 76.842 1.737 149.623 0.58 140.80 292 GLN C C 1
ATOM 6904 O O A GLN C 1 277 ? 77.131 0.699 150.663 0.42 141.47 292 GLN C O 1
ATOM 6905 O O B GLN C 1 277 ? 77.917 1.127 149.608 0.58 141.51 292 GLN C O 1
ATOM 6916 N N . HIS C 1 278 ? 75.763 1.290 148.978 1.00 137.93 293 HIS C N 1
ATOM 6917 C CA . HIS C 1 278 ? 75.718 -0.059 148.429 1.00 131.95 293 HIS C CA 1
ATOM 6918 C C . HIS C 1 278 ? 75.358 -0.090 146.949 1.00 124.80 293 HIS C C 1
ATOM 6919 O O . HIS C 1 278 ? 75.081 -1.174 146.426 1.00 123.88 293 HIS C O 1
ATOM 6926 N N . ALA C 1 279 ? 75.361 1.054 146.260 1.00 119.36 294 ALA C N 1
ATOM 6927 C CA . ALA C 1 279 ? 75.015 1.064 144.842 1.00 112.78 294 ALA C CA 1
ATOM 6928 C C . ALA C 1 279 ? 75.981 0.205 144.037 1.00 106.09 294 ALA C C 1
ATOM 6929 O O . ALA C 1 279 ? 75.561 -0.616 143.216 1.00 104.00 294 ALA C O 1
ATOM 6931 N N . GLY C 1 280 ? 77.283 0.370 144.276 1.00 102.08 295 GLY C N 1
ATOM 6932 C CA . GLY C 1 280 ? 78.267 -0.385 143.519 1.00 98.39 295 GLY C CA 1
ATOM 6933 C C . GLY C 1 280 ? 78.112 -1.886 143.672 1.00 98.00 295 GLY C C 1
ATOM 6934 O O . GLY C 1 280 ? 78.201 -2.631 142.694 1.00 96.27 295 GLY C O 1
ATOM 6935 N N . GLU C 1 281 ? 77.874 -2.355 144.900 1.00 101.06 296 GLU C N 1
ATOM 6936 C CA . GLU C 1 281 ? 77.743 -3.793 145.105 1.00 100.68 296 GLU C CA 1
ATOM 6937 C C . GLU C 1 281 ? 76.412 -4.318 144.577 1.00 95.43 296 GLU C C 1
ATOM 6938 O O . GLU C 1 281 ? 76.322 -5.486 144.182 1.00 96.14 296 GLU C O 1
ATOM 6944 N N . LEU C 1 282 ? 75.376 -3.477 144.545 1.00 89.20 297 LEU C N 1
ATOM 6945 C CA . LEU C 1 282 ? 74.091 -3.921 144.016 1.00 83.53 297 LEU C CA 1
ATOM 6946 C C . LEU C 1 282 ? 74.117 -4.034 142.496 1.00 79.80 297 LEU C C 1
ATOM 6947 O O . LEU C 1 282 ? 73.468 -4.922 141.931 1.00 74.69 297 LEU C O 1
ATOM 6952 N N . LEU C 1 283 ? 74.860 -3.155 141.818 1.00 80.77 298 LEU C N 1
ATOM 6953 C CA . LEU C 1 283 ? 74.909 -3.209 140.361 1.00 80.40 298 LEU C CA 1
ATOM 6954 C C . LEU C 1 283 ? 75.631 -4.459 139.874 1.00 80.60 298 LEU C C 1
ATOM 6955 O O . LEU C 1 283 ? 75.210 -5.079 138.889 1.00 80.51 298 LEU C O 1
ATOM 6960 N N . GLN C 1 284 ? 76.717 -4.851 140.545 1.00 80.86 299 GLN C N 1
ATOM 6961 C CA . GLN C 1 284 ? 77.376 -6.096 140.166 1.00 79.91 299 GLN C CA 1
ATOM 6962 C C . GLN C 1 284 ? 76.518 -7.306 140.518 1.00 74.67 299 GLN C C 1
ATOM 6963 O O . GLN C 1 284 ? 76.563 -8.320 139.812 1.00 69.67 299 GLN C O 1
ATOM 6969 N N . LEU C 1 285 ? 75.719 -7.213 141.588 1.00 73.61 300 LEU C N 1
ATOM 6970 C CA . LEU C 1 285 ? 74.738 -8.257 141.875 1.00 73.02 300 LEU C CA 1
ATOM 6971 C C . LEU C 1 285 ? 73.675 -8.318 140.788 1.00 70.28 300 LEU C C 1
ATOM 6972 O O . LEU C 1 285 ? 73.202 -9.404 140.426 1.00 65.27 300 LEU C O 1
ATOM 6977 N N . LEU C 1 286 ? 73.276 -7.155 140.268 1.00 71.25 301 LEU C N 1
ATOM 6978 C CA . LEU C 1 286 ? 72.362 -7.116 139.134 1.00 69.58 301 LEU C CA 1
ATOM 6979 C C . LEU C 1 286 ? 72.996 -7.744 137.900 1.00 65.35 301 LEU C C 1
ATOM 6980 O O . LEU C 1 286 ? 72.445 -8.684 137.317 1.00 63.09 301 LEU C O 1
ATOM 6985 N N . ALA C 1 287 ? 74.166 -7.235 137.493 1.00 63.40 302 ALA C N 1
ATOM 6986 C CA . ALA C 1 287 ? 74.811 -7.710 136.271 1.00 62.27 302 ALA C CA 1
ATOM 6987 C C . ALA C 1 287 ? 75.090 -9.205 136.319 1.00 68.47 302 ALA C C 1
ATOM 6988 O O . ALA C 1 287 ? 74.998 -9.886 135.291 1.00 69.14 302 ALA C O 1
ATOM 6990 N N . ALA C 1 288 ? 75.429 -9.734 137.498 1.00 72.38 303 ALA C N 1
ATOM 6991 C CA . ALA C 1 288 ? 75.658 -11.166 137.636 1.00 75.50 303 ALA C CA 1
ATOM 6992 C C . ALA C 1 288 ? 74.362 -11.962 137.612 1.00 80.73 303 ALA C C 1
ATOM 6993 O O . ALA C 1 288 ? 74.387 -13.152 137.281 1.00 86.07 303 ALA C O 1
ATOM 6995 N N . GLY C 1 289 ? 73.237 -11.335 137.949 1.00 77.62 304 GLY C N 1
ATOM 6996 C CA . GLY C 1 289 ? 71.974 -12.036 138.010 1.00 73.59 304 GLY C CA 1
ATOM 6997 C C . GLY C 1 289 ? 71.695 -12.714 139.330 1.00 71.66 304 GLY C C 1
ATOM 6998 O O . GLY C 1 289 ? 70.957 -13.706 139.363 1.00 70.60 304 GLY C O 1
ATOM 6999 N N . LYS C 1 290 ? 72.255 -12.212 140.426 1.00 70.46 305 LYS C N 1
ATOM 7000 C CA . LYS C 1 290 ? 72.100 -12.830 141.734 1.00 70.77 305 LYS C CA 1
ATOM 7001 C C . LYS C 1 290 ? 71.204 -11.970 142.612 1.00 68.61 305 LYS C C 1
ATOM 7002 O O . LYS C 1 290 ? 71.399 -10.753 142.706 1.00 70.50 305 LYS C O 1
ATOM 7008 N N . SER C 1 291 ? 70.223 -12.604 143.243 1.00 63.89 306 SER C N 1
ATOM 7009 C CA . SER C 1 291 ? 69.425 -11.940 144.257 1.00 60.86 306 SER C CA 1
ATOM 7010 C C . SER C 1 291 ? 70.199 -11.872 145.569 1.00 59.27 306 SER C C 1
ATOM 7011 O O . SER C 1 291 ? 71.123 -12.651 145.812 1.00 59.22 306 SER C O 1
ATOM 7014 N N . ARG C 1 292 ? 69.812 -10.925 146.421 1.00 61.44 307 ARG C N 1
ATOM 7015 C CA . ARG C 1 292 ? 70.407 -10.839 147.748 1.00 69.93 307 ARG C CA 1
ATOM 7016 C C . ARG C 1 292 ? 69.436 -10.150 148.698 1.00 71.38 307 ARG C C 1
ATOM 7017 O O . ARG C 1 292 ? 68.651 -9.288 148.293 1.00 67.90 307 ARG C O 1
ATOM 7025 N N . LEU C 1 293 ? 69.501 -10.549 149.966 1.00 75.61 308 LEU C N 1
ATOM 7026 C CA . LEU C 1 293 ? 68.717 -9.951 151.037 1.00 77.15 308 LEU C CA 1
ATOM 7027 C C . LEU C 1 293 ? 69.590 -9.012 151.855 1.00 80.18 308 LEU C C 1
ATOM 7028 O O . LEU C 1 293 ? 70.766 -9.296 152.096 1.00 81.28 308 LEU C O 1
ATOM 7033 N N . PHE C 1 294 ? 69.009 -7.899 152.290 1.00 83.53 309 PHE C N 1
ATOM 7034 C CA . PHE C 1 294 ? 69.734 -6.900 153.060 1.00 89.44 309 PHE C CA 1
ATOM 7035 C C . PHE C 1 294 ? 68.953 -6.556 154.318 1.00 98.51 309 PHE C C 1
ATOM 7036 O O . PHE C 1 294 ? 67.733 -6.365 154.268 1.00 98.50 309 PHE C O 1
ATOM 7044 N N . ASN C 1 295 ? 69.657 -6.488 155.443 1.00 104.69 310 ASN C N 1
ATOM 7045 C CA . ASN C 1 295 ? 69.061 -6.143 156.725 1.00 107.46 310 ASN C CA 1
ATOM 7046 C C . ASN C 1 295 ? 69.342 -4.676 157.018 1.00 108.87 310 ASN C C 1
ATOM 7047 O O . ASN C 1 295 ? 70.499 -4.245 156.989 1.00 109.82 310 ASN C O 1
ATOM 7052 N N . GLU C 1 296 ? 68.284 -3.909 157.275 1.00 111.82 311 GLU C N 1
ATOM 7053 C CA . GLU C 1 296 ? 68.454 -2.546 157.763 1.00 116.63 311 GLU C CA 1
ATOM 7054 C C . GLU C 1 296 ? 67.843 -2.435 159.156 1.00 118.67 311 GLU C C 1
ATOM 7055 O O . GLU C 1 296 ? 67.602 -3.454 159.812 1.00 120.18 311 GLU C O 1
ATOM 7061 N N . ASN C 1 297 ? 67.604 -1.213 159.632 1.00 117.57 312 ASN C N 1
ATOM 7062 C CA . ASN C 1 297 ? 67.083 -1.010 160.984 1.00 114.13 312 ASN C CA 1
ATOM 7063 C C . ASN C 1 297 ? 65.598 -1.366 160.987 1.00 107.28 312 ASN C C 1
ATOM 7064 O O . ASN C 1 297 ? 64.715 -0.523 160.807 1.00 108.10 312 ASN C O 1
ATOM 7069 N N . ASP C 1 298 ? 65.335 -2.662 161.179 1.00 100.05 313 ASP C N 1
ATOM 7070 C CA . ASP C 1 298 ? 63.998 -3.245 161.266 1.00 95.62 313 ASP C CA 1
ATOM 7071 C C . ASP C 1 298 ? 63.231 -3.177 159.951 1.00 88.61 313 ASP C C 1
ATOM 7072 O O . ASP C 1 298 ? 62.007 -3.348 159.937 1.00 86.69 313 ASP C O 1
ATOM 7077 N N . ASP C 1 299 ? 63.925 -2.923 158.845 1.00 88.40 314 ASP C N 1
ATOM 7078 C CA . ASP C 1 299 ? 63.396 -3.117 157.505 1.00 80.83 314 ASP C CA 1
ATOM 7079 C C . ASP C 1 299 ? 64.187 -4.216 156.811 1.00 75.12 314 ASP C C 1
ATOM 7080 O O . ASP C 1 299 ? 65.357 -4.453 157.122 1.00 74.91 314 ASP C O 1
ATOM 7085 N N . LEU C 1 300 ? 63.537 -4.891 155.871 1.00 71.88 315 LEU C N 1
ATOM 7086 C CA . LEU C 1 300 ? 64.194 -5.880 155.031 1.00 71.40 315 LEU C CA 1
ATOM 7087 C C . LEU C 1 300 ? 64.200 -5.398 153.586 1.00 66.58 315 LEU C C 1
ATOM 7088 O O . LEU C 1 300 ? 63.207 -4.850 153.096 1.00 62.28 315 LEU C O 1
ATOM 7093 N N . LYS C 1 301 ? 65.328 -5.596 152.912 1.00 68.12 316 LYS C N 1
ATOM 7094 C CA . LYS C 1 301 ? 65.513 -5.144 151.543 1.00 66.88 316 LYS C CA 1
ATOM 7095 C C . LYS C 1 301 ? 66.014 -6.310 150.706 1.00 63.80 316 LYS C C 1
ATOM 7096 O O . LYS C 1 301 ? 66.960 -6.998 151.102 1.00 60.77 316 LYS C O 1
ATOM 7102 N N . VAL C 1 302 ? 65.372 -6.541 149.560 1.00 62.94 317 VAL C N 1
ATOM 7103 C CA . VAL C 1 302 ? 65.783 -7.596 148.643 1.00 60.22 317 VAL C CA 1
ATOM 7104 C C . VAL C 1 302 ? 65.927 -7.014 147.246 1.00 59.10 317 VAL C C 1
ATOM 7105 O O . VAL C 1 302 ? 65.123 -6.180 146.813 1.00 53.55 317 VAL C O 1
ATOM 7109 N N . LEU C 1 303 ? 66.984 -7.436 146.561 1.00 57.01 318 LEU C N 1
ATOM 7110 C CA . LEU C 1 303 ? 67.167 -7.208 145.139 1.00 55.71 318 LEU C CA 1
ATOM 7111 C C . LEU C 1 303 ? 66.910 -8.533 144.440 1.00 56.44 318 LEU C C 1
ATOM 7112 O O . LEU C 1 303 ? 67.533 -9.543 144.777 1.00 58.27 318 LEU C O 1
ATOM 7117 N N . GLN C 1 304 ? 65.979 -8.536 143.499 1.00 55.80 319 GLN C N 1
ATOM 7118 C CA . GLN C 1 304 ? 65.662 -9.735 142.727 1.00 57.14 319 GLN C CA 1
ATOM 7119 C C . GLN C 1 304 ? 65.823 -9.407 141.250 1.00 56.88 319 GLN C C 1
ATOM 7120 O O . GLN C 1 304 ? 65.024 -8.625 140.701 1.00 54.95 319 GLN C O 1
ATOM 7126 N N . PRO C 1 305 ? 66.843 -9.928 140.573 1.00 58.55 320 PRO C N 1
ATOM 7127 C CA . PRO C 1 305 ? 67.015 -9.611 139.154 1.00 57.28 320 PRO C CA 1
ATOM 7128 C C . PRO C 1 305 ? 65.939 -10.265 138.305 1.00 57.77 320 PRO C C 1
ATOM 7129 O O . PRO C 1 305 ? 65.309 -11.255 138.683 1.00 56.36 320 PRO C O 1
ATOM 7133 N N . LEU C 1 306 ? 65.724 -9.676 137.136 1.00 62.27 321 LEU C N 1
ATOM 7134 C CA . LEU C 1 306 ? 64.766 -10.206 136.183 1.00 59.98 321 LEU C CA 1
ATOM 7135 C C . LEU C 1 306 ? 65.256 -9.870 134.787 1.00 60.05 321 LEU C C 1
ATOM 7136 O O . LEU C 1 306 ? 65.773 -8.776 134.552 1.00 60.98 321 LEU C O 1
ATOM 7141 N N . GLN C 1 307 ? 65.116 -10.826 133.872 1.00 59.77 322 GLN C N 1
ATOM 7142 C CA . GLN C 1 307 ? 65.330 -10.561 132.460 1.00 58.82 322 GLN C CA 1
ATOM 7143 C C . GLN C 1 307 ? 64.017 -10.040 131.885 1.00 57.01 322 GLN C C 1
ATOM 7144 O O . GLN C 1 307 ? 63.034 -10.792 131.871 1.00 49.72 322 GLN C O 1
ATOM 7150 N N . PRO C 1 308 ? 63.951 -8.791 131.428 1.00 54.59 323 PRO C N 1
ATOM 7151 C CA . PRO C 1 308 ? 62.669 -8.297 130.891 1.00 53.24 323 PRO C CA 1
ATOM 7152 C C . PRO C 1 308 ? 62.205 -9.086 129.685 1.00 54.28 323 PRO C C 1
ATOM 7153 O O . PRO C 1 308 ? 61.002 -9.324 129.518 1.00 58.28 323 PRO C O 1
ATOM 7157 N N . ILE C 1 309 ? 63.144 -9.492 128.838 1.00 52.94 324 ILE C N 1
ATOM 7158 C CA . ILE C 1 309 ? 62.891 -10.367 127.694 1.00 58.74 324 ILE C CA 1
ATOM 7159 C C . ILE C 1 309 ? 64.001 -11.414 127.657 1.00 65.00 324 ILE C C 1
ATOM 7160 O O . ILE C 1 309 ? 65.080 -11.203 128.211 1.00 66.79 324 ILE C O 1
ATOM 7165 N N . PRO C 1 310 ? 63.741 -12.559 127.019 1.00 68.31 325 PRO C N 1
ATOM 7166 C CA . PRO C 1 310 ? 64.736 -13.648 127.057 1.00 69.38 325 PRO C CA 1
ATOM 7167 C C . PRO C 1 310 ? 66.089 -13.206 126.514 1.00 65.82 325 PRO C C 1
ATOM 7168 O O . PRO C 1 310 ? 66.187 -12.629 125.429 1.00 62.64 325 PRO C O 1
ATOM 7172 N N . GLY C 1 311 ? 67.137 -13.473 127.293 1.00 63.82 326 GLY C N 1
ATOM 7173 C CA . GLY C 1 311 ? 68.497 -13.177 126.894 1.00 61.27 326 GLY C CA 1
ATOM 7174 C C . GLY C 1 311 ? 68.977 -11.772 127.184 1.00 59.89 326 GLY C C 1
ATOM 7175 O O . GLY C 1 311 ? 70.141 -11.463 126.897 1.00 62.11 326 GLY C O 1
ATOM 7176 N N . ALA C 1 312 ? 68.131 -10.914 127.747 1.00 56.60 327 ALA C N 1
ATOM 7177 C CA . ALA C 1 312 ? 68.506 -9.528 127.970 1.00 57.32 327 ALA C CA 1
ATOM 7178 C C . ALA C 1 312 ? 69.369 -9.383 129.220 1.00 61.38 327 ALA C C 1
ATOM 7179 O O . ALA C 1 312 ? 69.417 -10.263 130.087 1.00 54.89 327 ALA C O 1
ATOM 7181 N N . LYS C 1 313 ? 70.066 -8.254 129.296 1.00 60.51 328 LYS C N 1
ATOM 7182 C CA . LYS C 1 313 ? 70.751 -7.891 130.525 1.00 61.65 328 LYS C CA 1
ATOM 7183 C C . LYS C 1 313 ? 69.726 -7.803 131.650 1.00 60.77 328 LYS C C 1
ATOM 7184 O O . LYS C 1 313 ? 68.676 -7.167 131.476 1.00 56.79 328 LYS C O 1
ATOM 7190 N N . PRO C 1 314 ? 69.976 -8.432 132.799 1.00 61.31 329 PRO C N 1
ATOM 7191 C CA . PRO C 1 314 ? 68.961 -8.458 133.860 1.00 58.75 329 PRO C CA 1
ATOM 7192 C C . PRO C 1 314 ? 68.704 -7.070 134.426 1.00 56.50 329 PRO C C 1
ATOM 7193 O O . PRO C 1 314 ? 69.635 -6.343 134.777 1.00 56.84 329 PRO C O 1
ATOM 7197 N N . TRP C 1 315 ? 67.427 -6.698 134.471 1.00 55.33 330 TRP C N 1
ATOM 7198 C CA . TRP C 1 315 ? 66.962 -5.581 135.276 1.00 53.97 330 TRP C CA 1
ATOM 7199 C C . TRP C 1 315 ? 66.683 -6.088 136.689 1.00 56.61 330 TRP C C 1
ATOM 7200 O O . TRP C 1 315 ? 66.818 -7.278 136.985 1.00 55.58 330 TRP C O 1
ATOM 7211 N N . GLY C 1 316 ? 66.278 -5.195 137.576 1.00 58.44 331 GLY C N 1
ATOM 7212 C CA . GLY C 1 316 ? 66.078 -5.565 138.964 1.00 59.31 331 GLY C CA 1
ATOM 7213 C C . GLY C 1 316 ? 64.857 -4.901 139.559 1.00 56.46 331 GLY C C 1
ATOM 7214 O O . GLY C 1 316 ? 64.423 -3.832 139.120 1.00 55.72 331 GLY C O 1
ATOM 7215 N N . VAL C 1 317 ? 64.294 -5.565 140.567 1.00 52.15 332 VAL C N 1
ATOM 7216 C CA . VAL C 1 317 ? 63.296 -4.976 141.448 1.00 49.78 332 VAL C CA 1
ATOM 7217 C C . VAL C 1 317 ? 63.898 -4.887 142.841 1.00 53.08 332 VAL C C 1
ATOM 7218 O O . VAL C 1 317 ? 64.599 -5.803 143.286 1.00 51.77 332 VAL C O 1
ATOM 7222 N N . LEU C 1 318 ? 63.633 -3.774 143.520 1.00 54.05 333 LEU C N 1
ATOM 7223 C CA . LEU C 1 318 ? 64.175 -3.486 144.843 1.00 57.93 333 LEU C CA 1
ATOM 7224 C C . LEU C 1 318 ? 63.008 -3.343 145.811 1.00 63.44 333 LEU C C 1
ATOM 7225 O O . LEU C 1 318 ? 62.284 -2.342 145.771 1.00 70.40 333 LEU C O 1
ATOM 7230 N N . LEU C 1 319 ? 62.820 -4.339 146.674 1.00 59.29 334 LEU C N 1
ATOM 7231 C CA . LEU C 1 319 ? 61.744 -4.320 147.656 1.00 55.55 334 LEU C CA 1
ATOM 7232 C C . LEU C 1 319 ? 62.298 -3.986 149.037 1.00 59.27 334 LEU C C 1
ATOM 7233 O O . LEU C 1 319 ? 63.240 -4.632 149.508 1.00 55.94 334 LEU C O 1
ATOM 7238 N N A GLU C 1 320 ? 61.725 -2.964 149.666 0.44 60.66 335 GLU C N 1
ATOM 7239 N N B GLU C 1 320 ? 61.695 -2.993 149.688 0.56 60.65 335 GLU C N 1
ATOM 7240 C CA A GLU C 1 320 ? 61.968 -2.663 151.069 0.44 61.72 335 GLU C CA 1
ATOM 7241 C CA B GLU C 1 320 ? 61.982 -2.656 151.076 0.56 61.75 335 GLU C CA 1
ATOM 7242 C C A GLU C 1 320 ? 60.641 -2.777 151.803 0.44 61.23 335 GLU C C 1
ATOM 7243 C C B GLU C 1 320 ? 60.678 -2.684 151.860 0.56 61.29 335 GLU C C 1
ATOM 7244 O O A GLU C 1 320 ? 59.610 -2.310 151.307 0.44 59.76 335 GLU C O 1
ATOM 7245 O O B GLU C 1 320 ? 59.703 -2.033 151.470 0.56 59.59 335 GLU C O 1
ATOM 7256 N N . VAL C 1 321 ? 60.660 -3.432 152.957 1.00 62.80 336 VAL C N 1
ATOM 7257 C CA . VAL C 1 321 ? 59.435 -3.635 153.723 1.00 66.84 336 VAL C CA 1
ATOM 7258 C C . VAL C 1 321 ? 59.789 -3.748 155.202 1.00 69.04 336 VAL C C 1
ATOM 7259 O O . VAL C 1 321 ? 60.798 -4.380 155.551 1.00 72.55 336 VAL C O 1
ATOM 7263 N N . PRO C 1 322 ? 59.021 -3.130 156.100 1.00 65.53 337 PRO C N 1
ATOM 7264 C CA . PRO C 1 322 ? 59.283 -3.310 157.532 1.00 62.88 337 PRO C CA 1
ATOM 7265 C C . PRO C 1 322 ? 59.098 -4.761 157.956 1.00 58.80 337 PRO C C 1
ATOM 7266 O O . PRO C 1 322 ? 58.202 -5.461 157.478 1.00 59.91 337 PRO C O 1
ATOM 7270 N N . LYS C 1 323 ? 59.971 -5.207 158.864 1.00 61.28 338 LYS C N 1
ATOM 7271 C CA . LYS C 1 323 ? 59.901 -6.570 159.386 1.00 63.56 338 LYS C CA 1
ATOM 7272 C C . LYS C 1 323 ? 58.555 -6.870 160.032 1.00 58.76 338 LYS C C 1
ATOM 7273 O O . LYS C 1 323 ? 58.102 -8.019 160.015 1.00 56.26 338 LYS C O 1
ATOM 7279 N N . SER C 1 324 ? 57.910 -5.862 160.618 1.00 59.33 339 SER C N 1
ATOM 7280 C CA . SER C 1 324 ? 56.605 -6.077 161.229 1.00 65.18 339 SER C CA 1
ATOM 7281 C C . SER C 1 324 ? 55.548 -6.441 160.195 1.00 67.72 339 SER C C 1
ATOM 7282 O O . SER C 1 324 ? 54.581 -7.143 160.516 1.00 71.08 339 SER C O 1
ATOM 7285 N N . ALA C 1 325 ? 55.700 -5.965 158.958 1.00 66.74 340 ALA C N 1
ATOM 7286 C CA . ALA C 1 325 ? 54.748 -6.328 157.913 1.00 64.99 340 ALA C CA 1
ATOM 7287 C C . ALA C 1 325 ? 54.929 -7.775 157.475 1.00 66.08 340 ALA C C 1
ATOM 7288 O O . ALA C 1 325 ? 53.943 -8.459 157.177 1.00 66.35 340 ALA C O 1
ATOM 7290 N N . LEU C 1 326 ? 56.171 -8.260 157.443 1.00 65.86 341 LEU C N 1
ATOM 7291 C CA . LEU C 1 326 ? 56.440 -9.628 157.023 1.00 67.73 341 LEU C CA 1
ATOM 7292 C C . LEU C 1 326 ? 56.004 -10.665 158.052 1.00 74.84 341 LEU C C 1
ATOM 7293 O O . LEU C 1 326 ? 56.035 -11.861 157.747 1.00 77.52 341 LEU C O 1
ATOM 7298 N N . LEU C 1 327 ? 55.598 -10.247 159.248 1.00 78.93 342 LEU C N 1
ATOM 7299 C CA . LEU C 1 327 ? 55.114 -11.156 160.277 1.00 82.70 342 LEU C CA 1
ATOM 7300 C C . LEU C 1 327 ? 53.645 -10.871 160.562 1.00 85.92 342 LEU C C 1
ATOM 7301 O O . LEU C 1 327 ? 53.244 -9.712 160.706 1.00 85.93 342 LEU C O 1
ATOM 7306 N N . GLY C 1 328 ? 52.847 -11.932 160.638 1.00 87.86 343 GLY C N 1
ATOM 7307 C CA . GLY C 1 328 ? 51.425 -11.799 160.897 1.00 87.02 343 GLY C CA 1
ATOM 7308 C C . GLY C 1 328 ? 50.767 -13.089 161.348 1.00 85.84 343 GLY C C 1
ATOM 7309 O O . GLY C 1 328 ? 50.790 -14.094 160.636 1.00 84.09 343 GLY C O 1
ATOM 7310 N N . GLU D 1 37 ? 64.376 -8.990 172.840 1.00 92.64 52 GLU D N 1
ATOM 7311 C CA . GLU D 1 37 ? 63.417 -7.899 172.935 1.00 92.22 52 GLU D CA 1
ATOM 7312 C C . GLU D 1 37 ? 62.885 -7.531 171.555 1.00 97.88 52 GLU D C 1
ATOM 7313 O O . GLU D 1 37 ? 63.026 -6.394 171.098 1.00 101.10 52 GLU D O 1
ATOM 7319 N N . SER D 1 38 ? 62.282 -8.508 170.878 1.00 96.36 53 SER D N 1
ATOM 7320 C CA . SER D 1 38 ? 61.559 -8.243 169.643 1.00 92.15 53 SER D CA 1
ATOM 7321 C C . SER D 1 38 ? 60.056 -8.160 169.868 1.00 90.01 53 SER D C 1
ATOM 7322 O O . SER D 1 38 ? 59.269 -8.446 168.960 1.00 86.13 53 SER D O 1
ATOM 7325 N N . ALA D 1 39 ? 59.647 -7.757 171.073 1.00 92.61 54 ALA D N 1
ATOM 7326 C CA . ALA D 1 39 ? 58.313 -7.210 171.269 1.00 89.31 54 ALA D CA 1
ATOM 7327 C C . ALA D 1 39 ? 58.156 -5.860 170.586 1.00 84.47 54 ALA D C 1
ATOM 7328 O O . ALA D 1 39 ? 57.033 -5.351 170.500 1.00 85.72 54 ALA D O 1
ATOM 7330 N N A ARG D 1 40 ? 59.259 -5.269 170.115 0.46 80.56 55 ARG D N 1
ATOM 7331 N N B ARG D 1 40 ? 59.249 -5.269 170.097 0.54 80.51 55 ARG D N 1
ATOM 7332 C CA A ARG D 1 40 ? 59.203 -4.036 169.342 0.46 79.58 55 ARG D CA 1
ATOM 7333 C CA B ARG D 1 40 ? 59.151 -4.021 169.356 0.54 79.59 55 ARG D CA 1
ATOM 7334 C C A ARG D 1 40 ? 58.550 -4.240 167.981 0.46 77.50 55 ARG D C 1
ATOM 7335 C C B ARG D 1 40 ? 58.630 -4.223 167.938 0.54 77.46 55 ARG D C 1
ATOM 7336 O O A ARG D 1 40 ? 58.031 -3.278 167.406 0.46 76.77 55 ARG D O 1
ATOM 7337 O O B ARG D 1 40 ? 58.276 -3.238 167.283 0.54 76.65 55 ARG D O 1
ATOM 7352 N N . LEU D 1 41 ? 58.569 -5.468 167.454 1.00 75.18 56 LEU D N 1
ATOM 7353 C CA . LEU D 1 41 ? 57.896 -5.739 166.187 1.00 72.77 56 LEU D CA 1
ATOM 7354 C C . LEU D 1 41 ? 56.390 -5.572 166.328 1.00 72.66 56 LEU D C 1
ATOM 7355 O O . LEU D 1 41 ? 55.723 -5.094 165.404 1.00 72.80 56 LEU D O 1
ATOM 7360 N N A ARG D 1 42 ? 55.838 -5.961 167.481 0.42 71.78 57 ARG D N 1
ATOM 7361 N N B ARG D 1 42 ? 55.834 -5.960 167.474 0.58 71.88 57 ARG D N 1
ATOM 7362 C CA A ARG D 1 42 ? 54.407 -5.800 167.712 0.42 70.13 57 ARG D CA 1
ATOM 7363 C CA B ARG D 1 42 ? 54.403 -5.804 167.685 0.58 70.23 57 ARG D CA 1
ATOM 7364 C C A ARG D 1 42 ? 54.024 -4.335 167.869 0.42 65.98 57 ARG D C 1
ATOM 7365 C C B ARG D 1 42 ? 54.005 -4.363 167.978 0.58 65.97 57 ARG D C 1
ATOM 7366 O O A ARG D 1 42 ? 52.879 -3.963 167.591 0.42 64.02 57 ARG D O 1
ATOM 7367 O O B ARG D 1 42 ? 52.816 -4.042 167.893 0.58 63.83 57 ARG D O 1
ATOM 7382 N N . LEU D 1 43 ? 54.961 -3.492 168.309 1.00 63.89 58 LEU D N 1
ATOM 7383 C CA . LEU D 1 43 ? 54.669 -2.073 168.477 1.00 63.32 58 LEU D CA 1
ATOM 7384 C C . LEU D 1 43 ? 54.816 -1.309 167.171 1.00 63.48 58 LEU D C 1
ATOM 7385 O O . LEU D 1 43 ? 54.083 -0.340 166.940 1.00 60.91 58 LEU D O 1
ATOM 7390 N N . GLU D 1 44 ? 55.765 -1.719 166.323 1.00 65.79 59 GLU D N 1
ATOM 7391 C CA . GLU D 1 44 ? 55.846 -1.175 164.973 1.00 61.26 59 GLU D CA 1
ATOM 7392 C C . GLU D 1 44 ? 54.606 -1.541 164.169 1.00 56.73 59 GLU D C 1
ATOM 7393 O O . GLU D 1 44 ? 54.077 -0.715 163.417 1.00 53.62 59 GLU D O 1
ATOM 7399 N N . ALA D 1 45 ? 54.124 -2.777 164.329 1.00 57.74 60 ALA D N 1
ATOM 7400 C CA . ALA D 1 45 ? 52.871 -3.184 163.702 1.00 58.55 60 ALA D CA 1
ATOM 7401 C C . ALA D 1 45 ? 51.724 -2.270 164.113 1.00 65.25 60 ALA D C 1
ATOM 7402 O O . ALA D 1 45 ? 50.848 -1.961 163.297 1.00 63.48 60 ALA D O 1
ATOM 7404 N N A ARG D 1 46 ? 51.712 -1.824 165.373 0.45 69.34 61 ARG D N 1
ATOM 7405 N N B ARG D 1 46 ? 51.708 -1.834 165.377 0.55 69.29 61 ARG D N 1
ATOM 7406 C CA A ARG D 1 46 ? 50.682 -0.887 165.811 0.45 72.26 61 ARG D CA 1
ATOM 7407 C CA B ARG D 1 46 ? 50.690 -0.885 165.816 0.55 72.26 61 ARG D CA 1
ATOM 7408 C C A ARG D 1 46 ? 50.820 0.462 165.115 0.45 72.72 61 ARG D C 1
ATOM 7409 C C B ARG D 1 46 ? 50.816 0.442 165.081 0.55 72.74 61 ARG D C 1
ATOM 7410 O O A ARG D 1 46 ? 49.818 1.156 164.910 0.45 73.44 61 ARG D O 1
ATOM 7411 O O B ARG D 1 46 ? 49.806 1.104 164.816 0.55 73.41 61 ARG D O 1
ATOM 7426 N N . GLY D 1 47 ? 52.043 0.846 164.745 1.00 71.32 62 GLY D N 1
ATOM 7427 C CA . GLY D 1 47 ? 52.224 2.074 163.988 1.00 67.21 62 GLY D CA 1
ATOM 7428 C C . GLY D 1 47 ? 51.701 1.960 162.569 1.00 64.46 62 GLY D C 1
ATOM 7429 O O . GLY D 1 47 ? 51.104 2.903 162.041 1.00 64.42 62 GLY D O 1
ATOM 7430 N N . GLU D 1 48 ? 51.915 0.804 161.932 1.00 62.02 63 GLU D N 1
ATOM 7431 C CA . GLU D 1 48 ? 51.363 0.587 160.598 1.00 65.54 63 GLU D CA 1
ATOM 7432 C C . GLU D 1 48 ? 49.841 0.636 160.626 1.00 63.67 63 GLU D C 1
ATOM 7433 O O . GLU D 1 48 ? 49.212 1.126 159.682 1.00 64.21 63 GLU D O 1
ATOM 7439 N N . LEU D 1 49 ? 49.232 0.140 161.707 1.00 61.74 64 LEU D N 1
ATOM 7440 C CA . LEU D 1 49 ? 47.779 0.196 161.829 1.00 56.62 64 LEU D CA 1
ATOM 7441 C C . LEU D 1 49 ? 47.295 1.633 161.982 1.00 51.62 64 LEU D C 1
ATOM 7442 O O . LEU D 1 49 ? 46.273 2.013 161.399 1.00 49.28 64 LEU D O 1
ATOM 7447 N N . GLN D 1 50 ? 48.015 2.445 162.760 1.00 50.16 65 GLN D N 1
ATOM 7448 C CA . GLN D 1 50 ? 47.684 3.863 162.846 1.00 52.52 65 GLN D CA 1
ATOM 7449 C C . GLN D 1 50 ? 47.896 4.557 161.504 1.00 56.21 65 GLN D C 1
ATOM 7450 O O . GLN D 1 50 ? 47.083 5.396 161.095 1.00 57.30 65 GLN D O 1
ATOM 7456 N N . ALA D 1 51 ? 48.982 4.215 160.804 1.00 54.36 66 ALA D N 1
ATOM 7457 C CA . ALA D 1 51 ? 49.258 4.829 159.507 1.00 51.35 66 ALA D CA 1
ATOM 7458 C C . ALA D 1 51 ? 48.147 4.530 158.514 1.00 47.79 66 ALA D C 1
ATOM 7459 O O . ALA D 1 51 ? 47.657 5.430 157.824 1.00 49.10 66 ALA D O 1
ATOM 7461 N N . LEU D 1 52 ? 47.728 3.264 158.438 1.00 46.44 67 LEU D N 1
ATOM 7462 C CA . LEU D 1 52 ? 46.672 2.880 157.509 1.00 46.72 67 LEU D CA 1
ATOM 7463 C C . LEU D 1 52 ? 45.360 3.598 157.810 1.00 50.71 67 LEU D C 1
ATOM 7464 O O . LEU D 1 52 ? 44.611 3.927 156.882 1.00 53.18 67 LEU D O 1
ATOM 7469 N N . ARG D 1 53 ? 45.064 3.849 159.090 1.00 50.98 68 ARG D N 1
ATOM 7470 C CA . ARG D 1 53 ? 43.892 4.650 159.442 1.00 52.22 68 ARG D CA 1
ATOM 7471 C C . ARG D 1 53 ? 43.941 6.013 158.767 1.00 50.99 68 ARG D C 1
ATOM 7472 O O . ARG D 1 53 ? 42.953 6.460 158.176 1.00 52.45 68 ARG D O 1
ATOM 7480 N N . ILE D 1 54 ? 45.085 6.694 158.860 1.00 52.55 69 ILE D N 1
ATOM 7481 C CA . ILE D 1 54 ? 45.243 7.991 158.210 1.00 52.45 69 ILE D CA 1
ATOM 7482 C C . ILE D 1 54 ? 45.279 7.823 156.697 1.00 54.37 69 ILE D C 1
ATOM 7483 O O . ILE D 1 54 ? 44.710 8.631 155.951 1.00 55.13 69 ILE D O 1
ATOM 7488 N N . GLN D 1 55 ? 45.952 6.774 156.222 1.00 53.18 70 GLN D N 1
ATOM 7489 C CA . GLN D 1 55 ? 46.032 6.526 154.791 1.00 53.05 70 GLN D CA 1
ATOM 7490 C C . GLN D 1 55 ? 44.649 6.309 154.193 1.00 52.71 70 GLN D C 1
ATOM 7491 O O . GLN D 1 55 ? 44.330 6.861 153.133 1.00 54.94 70 GLN D O 1
ATOM 7497 N N . ARG D 1 56 ? 43.807 5.520 154.864 1.00 50.25 71 ARG D N 1
ATOM 7498 C CA . ARG D 1 56 ? 42.491 5.223 154.313 1.00 51.47 71 ARG D CA 1
ATOM 7499 C C . ARG D 1 56 ? 41.548 6.415 154.380 1.00 51.94 71 ARG D C 1
ATOM 7500 O O . ARG D 1 56 ? 40.628 6.507 153.563 1.00 57.32 71 ARG D O 1
ATOM 7508 N N . TYR D 1 57 ? 41.763 7.334 155.317 1.00 48.99 72 TYR D N 1
ATOM 7509 C CA . TYR D 1 57 ? 40.954 8.545 155.359 1.00 50.44 72 TYR D CA 1
ATOM 7510 C C . TYR D 1 57 ? 41.261 9.445 154.169 1.00 53.48 72 TYR D C 1
ATOM 7511 O O . TYR D 1 57 ? 40.348 9.924 153.484 1.00 51.16 72 TYR D O 1
ATOM 7520 N N . PHE D 1 58 ? 42.549 9.681 153.909 1.00 54.39 73 PHE D N 1
ATOM 7521 C CA . PHE D 1 58 ? 42.941 10.522 152.785 1.00 52.92 73 PHE D CA 1
ATOM 7522 C C . PHE D 1 58 ? 42.505 9.909 151.457 1.00 53.19 73 PHE D C 1
ATOM 7523 O O . PHE D 1 58 ? 42.055 10.624 150.554 1.00 50.91 73 PHE D O 1
ATOM 7547 N N . ASP D 1 60 ? 39.978 7.922 150.930 1.00 59.37 75 ASP D N 1
ATOM 7548 C CA . ASP D 1 60 ? 38.527 8.009 150.798 1.00 57.31 75 ASP D CA 1
ATOM 7549 C C . ASP D 1 60 ? 38.116 9.342 150.179 1.00 56.13 75 ASP D C 1
ATOM 7550 O O . ASP D 1 60 ? 37.329 9.381 149.225 1.00 50.12 75 ASP D O 1
ATOM 7555 N N . ALA D 1 61 ? 38.662 10.447 150.698 1.00 56.37 76 ALA D N 1
ATOM 7556 C CA . ALA D 1 61 ? 38.373 11.761 150.132 1.00 52.56 76 ALA D CA 1
ATOM 7557 C C . ALA D 1 61 ? 38.952 11.914 148.734 1.00 53.08 76 ALA D C 1
ATOM 7558 O O . ALA D 1 61 ? 38.363 12.602 147.893 1.00 54.86 76 ALA D O 1
ATOM 7560 N N . PHE D 1 62 ? 40.105 11.299 148.470 1.00 52.41 77 PHE D N 1
ATOM 7561 C CA . PHE D 1 62 ? 40.716 11.437 147.155 1.00 53.96 77 PHE D CA 1
ATOM 7562 C C . PHE D 1 62 ? 39.900 10.713 146.094 1.00 58.14 77 PHE D C 1
ATOM 7563 O O . PHE D 1 62 ? 39.671 11.252 145.003 1.00 56.81 77 PHE D O 1
ATOM 7571 N N . GLN D 1 63 ? 39.458 9.490 146.390 1.00 62.79 78 GLN D N 1
ATOM 7572 C CA . GLN D 1 63 ? 38.610 8.784 145.439 1.00 64.75 78 GLN D CA 1
ATOM 7573 C C . GLN D 1 63 ? 37.291 9.517 145.231 1.00 58.73 78 GLN D C 1
ATOM 7574 O O . GLN D 1 63 ? 36.773 9.554 144.108 1.00 58.78 78 GLN D O 1
ATOM 7580 N N . TYR D 1 64 ? 36.756 10.132 146.288 1.00 52.59 79 TYR D N 1
ATOM 7581 C CA . TYR D 1 64 ? 35.530 10.910 146.153 1.00 52.35 79 TYR D CA 1
ATOM 7582 C C . TYR D 1 64 ? 35.730 12.097 145.216 1.00 53.61 79 TYR D C 1
ATOM 7583 O O . TYR D 1 64 ? 34.871 12.384 144.375 1.00 54.95 79 TYR D O 1
ATOM 7592 N N . GLY D 1 65 ? 36.853 12.802 145.351 1.00 55.33 80 GLY D N 1
ATOM 7593 C CA . GLY D 1 65 ? 37.144 13.887 144.429 1.00 55.35 80 GLY D CA 1
ATOM 7594 C C . GLY D 1 65 ? 37.449 13.381 143.033 1.00 53.95 80 GLY D C 1
ATOM 7595 O O . GLY D 1 65 ? 37.050 13.995 142.041 1.00 55.33 80 GLY D O 1
ATOM 7596 N N A LYS D 1 66 ? 38.154 12.252 142.938 0.52 51.92 81 LYS D N 1
ATOM 7597 N N B LYS D 1 66 ? 38.169 12.260 142.940 0.48 51.86 81 LYS D N 1
ATOM 7598 C CA A LYS D 1 66 ? 38.438 11.664 141.633 0.52 49.41 81 LYS D CA 1
ATOM 7599 C CA B LYS D 1 66 ? 38.441 11.651 141.642 0.48 49.42 81 LYS D CA 1
ATOM 7600 C C A LYS D 1 66 ? 37.154 11.263 140.919 0.52 47.97 81 LYS D C 1
ATOM 7601 C C B LYS D 1 66 ? 37.147 11.289 140.926 0.48 48.00 81 LYS D C 1
ATOM 7602 O O A LYS D 1 66 ? 37.059 11.370 139.691 0.52 46.56 81 LYS D O 1
ATOM 7603 O O B LYS D 1 66 ? 37.038 11.452 139.706 0.48 46.55 81 LYS D O 1
ATOM 7614 N N . GLY D 1 67 ? 36.152 10.805 141.672 1.00 45.29 82 GLY D N 1
ATOM 7615 C CA . GLY D 1 67 ? 34.887 10.439 141.058 1.00 45.47 82 GLY D CA 1
ATOM 7616 C C . GLY D 1 67 ? 34.108 11.641 140.561 1.00 53.70 82 GLY D C 1
ATOM 7617 O O . GLY D 1 67 ? 33.524 11.606 139.474 1.00 58.42 82 GLY D O 1
ATOM 7618 N N . PHE D 1 68 ? 34.102 12.729 141.333 1.00 49.78 83 PHE D N 1
ATOM 7619 C CA . PHE D 1 68 ? 33.349 13.902 140.906 1.00 50.28 83 PHE D CA 1
ATOM 7620 C C . PHE D 1 68 ? 34.043 14.643 139.770 1.00 51.70 83 PHE D C 1
ATOM 7621 O O . PHE D 1 68 ? 33.374 15.324 138.984 1.00 54.23 83 PHE D O 1
ATOM 7629 N N . SER D 1 69 ? 35.371 14.529 139.663 1.00 51.08 84 SER D N 1
ATOM 7630 C CA . SER D 1 69 ? 36.077 15.194 138.569 1.00 54.88 84 SER D CA 1
ATOM 7631 C C . SER D 1 69 ? 35.677 14.624 137.213 1.00 55.17 84 SER D C 1
ATOM 7632 O O . SER D 1 69 ? 35.684 15.347 136.211 1.00 56.33 84 SER D O 1
ATOM 7635 N N A ARG D 1 70 ? 35.321 13.339 137.157 0.56 55.17 85 ARG D N 1
ATOM 7636 N N B ARG D 1 70 ? 35.339 13.332 137.157 0.44 55.16 85 ARG D N 1
ATOM 7637 C CA A ARG D 1 70 ? 34.875 12.757 135.896 0.56 54.82 85 ARG D CA 1
ATOM 7638 C CA B ARG D 1 70 ? 34.867 12.747 135.907 0.44 54.82 85 ARG D CA 1
ATOM 7639 C C A ARG D 1 70 ? 33.511 13.298 135.482 0.56 54.97 85 ARG D C 1
ATOM 7640 C C B ARG D 1 70 ? 33.540 13.363 135.482 0.44 54.96 85 ARG D C 1
ATOM 7641 O O A ARG D 1 70 ? 33.200 13.344 134.287 0.56 54.38 85 ARG D O 1
ATOM 7642 O O B ARG D 1 70 ? 33.279 13.527 134.284 0.44 54.40 85 ARG D O 1
ATOM 7657 N N . GLN D 1 71 ? 32.689 13.710 136.450 1.00 56.08 86 GLN D N 1
ATOM 7658 C CA . GLN D 1 71 ? 31.436 14.380 136.121 1.00 56.72 86 GLN D CA 1
ATOM 7659 C C . GLN D 1 71 ? 31.687 15.802 135.641 1.00 55.56 86 GLN D C 1
ATOM 7660 O O . GLN D 1 71 ? 30.964 16.303 134.772 1.00 57.52 86 GLN D O 1
ATOM 7666 N N . ILE D 1 72 ? 32.715 16.457 136.181 1.00 52.00 87 ILE D N 1
ATOM 7667 C CA . ILE D 1 72 ? 33.058 17.807 135.746 1.00 48.03 87 ILE D CA 1
ATOM 7668 C C . ILE D 1 72 ? 33.471 17.798 134.285 1.00 47.45 87 ILE D C 1
ATOM 7669 O O . ILE D 1 72 ? 32.954 18.571 133.469 1.00 51.69 87 ILE D O 1
ATOM 7674 N N . LEU D 1 73 ? 34.404 16.912 133.929 1.00 45.81 88 LEU D N 1
ATOM 7675 C CA . LEU D 1 73 ? 34.908 16.877 132.560 1.00 44.48 88 LEU D CA 1
ATOM 7676 C C . LEU D 1 73 ? 33.869 16.328 131.592 1.00 45.54 88 LEU D C 1
ATOM 7677 O O . LEU D 1 73 ? 33.890 16.669 130.403 1.00 48.09 88 LEU D O 1
ATOM 7682 N N . PHE D 1 74 ? 32.955 15.483 132.073 1.00 45.98 89 PHE D N 1
ATOM 7683 C CA . PHE D 1 74 ? 31.802 15.109 131.260 1.00 47.07 89 PHE D CA 1
ATOM 7684 C C . PHE D 1 74 ? 30.980 16.339 130.889 1.00 47.25 89 PHE D C 1
ATOM 7685 O O . PHE D 1 74 ? 30.584 16.504 129.731 1.00 43.46 89 PHE D O 1
ATOM 7693 N N . LEU D 1 75 ? 30.732 17.224 131.859 1.00 49.09 90 LEU D N 1
ATOM 7694 C CA . LEU D 1 75 ? 29.957 18.432 131.585 1.00 50.09 90 LEU D CA 1
ATOM 7695 C C . LEU D 1 75 ? 30.648 19.310 130.553 1.00 48.61 90 LEU D C 1
ATOM 7696 O O . LEU D 1 75 ? 29.991 19.881 129.672 1.00 47.96 90 LEU D O 1
ATOM 7701 N N . ARG D 1 76 ? 31.973 19.441 130.654 1.00 47.72 91 ARG D N 1
ATOM 7702 C CA . ARG D 1 76 ? 32.713 20.224 129.671 1.00 47.64 91 ARG D CA 1
ATOM 7703 C C . ARG D 1 76 ? 32.587 19.620 128.280 1.00 47.43 91 ARG D C 1
ATOM 7704 O O . ARG D 1 76 ? 32.459 20.347 127.288 1.00 44.57 91 ARG D O 1
ATOM 7712 N N . ASP D 1 77 ? 32.607 18.290 128.188 1.00 48.93 92 ASP D N 1
ATOM 7713 C CA . ASP D 1 77 ? 32.507 17.652 126.883 1.00 51.74 92 ASP D CA 1
ATOM 7714 C C . ASP D 1 77 ? 31.133 17.874 126.260 1.00 49.20 92 ASP D C 1
ATOM 7715 O O . ASP D 1 77 ? 31.028 18.119 125.052 1.00 47.73 92 ASP D O 1
ATOM 7720 N N . GLN D 1 78 ? 30.069 17.805 127.064 1.00 44.99 93 GLN D N 1
ATOM 7721 C CA . GLN D 1 78 ? 28.739 18.022 126.509 1.00 47.25 93 GLN D CA 1
ATOM 7722 C C . GLN D 1 78 ? 28.569 19.447 125.999 1.00 44.20 93 GLN D C 1
ATOM 7723 O O . GLN D 1 78 ? 27.894 19.662 124.988 1.00 46.20 93 GLN D O 1
ATOM 7729 N N . ALA D 1 79 ? 29.177 20.433 126.663 1.00 43.44 94 ALA D N 1
ATOM 7730 C CA . ALA D 1 79 ? 29.174 21.779 126.100 1.00 45.89 94 ALA D CA 1
ATOM 7731 C C . ALA D 1 79 ? 30.053 21.845 124.859 1.00 48.90 94 ALA D C 1
ATOM 7732 O O . ALA D 1 79 ? 29.756 22.592 123.920 1.00 50.44 94 ALA D O 1
ATOM 7734 N N . GLN D 1 80 ? 31.140 21.069 124.838 1.00 51.59 95 GLN D N 1
ATOM 7735 C CA . GLN D 1 80 ? 31.947 20.950 123.628 1.00 52.47 95 GLN D CA 1
ATOM 7736 C C . GLN D 1 80 ? 31.136 20.346 122.488 1.00 53.48 95 GLN D C 1
ATOM 7737 O O . GLN D 1 80 ? 31.209 20.816 121.346 1.00 56.64 95 GLN D O 1
ATOM 7743 N N . LYS D 1 81 ? 30.356 19.306 122.781 1.00 55.65 96 LYS D N 1
ATOM 7744 C CA . LYS D 1 81 ? 29.470 18.682 121.807 1.00 56.21 96 LYS D CA 1
ATOM 7745 C C . LYS D 1 81 ? 28.199 19.483 121.560 1.00 61.54 96 LYS D C 1
ATOM 7746 O O . LYS D 1 81 ? 27.344 19.027 120.793 1.00 65.42 96 LYS D O 1
ATOM 7752 N N . ARG D 1 82 ? 28.061 20.652 122.192 1.00 63.49 97 ARG D N 1
ATOM 7753 C CA . ARG D 1 82 ? 26.927 21.560 122.011 1.00 68.23 97 ARG D CA 1
ATOM 7754 C C . ARG D 1 82 ? 25.613 20.959 122.504 1.00 65.02 97 ARG D C 1
ATOM 7755 O O . ARG D 1 82 ? 24.546 21.253 121.964 1.00 62.86 97 ARG D O 1
ATOM 7763 N N . PHE D 1 83 ? 25.675 20.118 123.537 1.00 67.67 98 PHE D N 1
ATOM 7764 C CA . PHE D 1 83 ? 24.474 19.701 124.249 1.00 67.51 98 PHE D CA 1
ATOM 7765 C C . PHE D 1 83 ? 24.116 20.650 125.385 1.00 59.39 98 PHE D C 1
ATOM 7766 O O . PHE D 1 83 ? 22.983 20.613 125.877 1.00 58.43 98 PHE D O 1
ATOM 7774 N N . LEU D 1 84 ? 25.053 21.498 125.799 1.00 53.70 99 LEU D N 1
ATOM 7775 C CA . LEU D 1 84 ? 24.793 22.585 126.727 1.00 51.98 99 LEU D CA 1
ATOM 7776 C C . LEU D 1 84 ? 25.429 23.853 126.183 1.00 47.47 99 LEU D C 1
ATOM 7777 O O . LEU D 1 84 ? 26.530 23.811 125.631 1.00 45.01 99 LEU D O 1
ATOM 7782 N N . ASP D 1 85 ? 24.736 24.977 126.335 1.00 51.16 100 ASP D N 1
ATOM 7783 C CA . ASP D 1 85 ? 25.383 26.251 126.072 1.00 51.36 100 ASP D CA 1
ATOM 7784 C C . ASP D 1 85 ? 26.300 26.614 127.241 1.00 46.50 100 ASP D C 1
ATOM 7785 O O . ASP D 1 85 ? 26.347 25.930 128.267 1.00 43.76 100 ASP D O 1
ATOM 7790 N N . ALA D 1 86 ? 27.049 27.705 127.069 1.00 44.60 101 ALA D N 1
ATOM 7791 C CA . ALA D 1 86 ? 28.042 28.071 128.071 1.00 46.66 101 ALA D CA 1
ATOM 7792 C C . ALA D 1 86 ? 27.382 28.422 129.399 1.00 49.53 101 ALA D C 1
ATOM 7793 O O . ALA D 1 86 ? 27.910 28.094 130.469 1.00 53.85 101 ALA D O 1
ATOM 7795 N N . TYR D 1 87 ? 26.218 29.074 129.351 1.00 47.86 102 TYR D N 1
ATOM 7796 C CA . TYR D 1 87 ? 25.530 29.447 130.581 1.00 45.24 102 TYR D CA 1
ATOM 7797 C C . TYR D 1 87 ? 25.097 28.213 131.367 1.00 45.89 102 TYR D C 1
ATOM 7798 O O . TYR D 1 87 ? 25.395 28.092 132.561 1.00 45.19 102 TYR D O 1
ATOM 7807 N N . ASP D 1 88 ? 24.390 27.284 130.713 1.00 45.52 103 ASP D N 1
ATOM 7808 C CA . ASP D 1 88 ? 23.953 26.071 131.401 1.00 50.10 103 ASP D CA 1
ATOM 7809 C C . ASP D 1 88 ? 25.134 25.269 131.933 1.00 54.30 103 ASP D C 1
ATOM 7810 O O . ASP D 1 88 ? 25.035 24.656 133.003 1.00 55.46 103 ASP D O 1
ATOM 7815 N N . LEU D 1 89 ? 26.259 25.269 131.211 1.00 52.06 104 LEU D N 1
ATOM 7816 C CA . LEU D 1 89 ? 27.440 24.544 131.668 1.00 46.30 104 LEU D CA 1
ATOM 7817 C C . LEU D 1 89 ? 27.938 25.089 133.000 1.00 50.22 104 LEU D C 1
ATOM 7818 O O . LEU D 1 89 ? 28.139 24.334 133.957 1.00 54.07 104 LEU D O 1
ATOM 7823 N N . ARG D 1 90 ? 28.141 26.405 133.081 1.00 52.93 105 ARG D N 1
ATOM 7824 C CA . ARG D 1 90 ? 28.613 26.995 134.330 1.00 53.61 105 ARG D CA 1
ATOM 7825 C C . ARG D 1 90 ? 27.544 26.964 135.415 1.00 53.05 105 ARG D C 1
ATOM 7826 O O . ARG D 1 90 ? 27.876 26.904 136.603 1.00 55.44 105 ARG D O 1
ATOM 7834 N N . GLU D 1 91 ? 26.265 26.994 135.037 1.00 52.73 106 GLU D N 1
ATOM 7835 C CA . GLU D 1 91 ? 25.210 26.881 136.039 1.00 53.65 106 GLU D CA 1
ATOM 7836 C C . GLU D 1 91 ? 25.128 25.461 136.588 1.00 49.14 106 GLU D C 1
ATOM 7837 O O . GLU D 1 91 ? 25.052 25.261 137.805 1.00 49.71 106 GLU D O 1
ATOM 7843 N N . ASP D 1 92 ? 25.146 24.460 135.705 1.00 48.87 107 ASP D N 1
ATOM 7844 C CA . ASP D 1 92 ? 25.104 23.073 136.162 1.00 51.01 107 ASP D CA 1
ATOM 7845 C C . ASP D 1 92 ? 26.351 22.725 136.963 1.00 50.08 107 ASP D C 1
ATOM 7846 O O . ASP D 1 92 ? 26.264 22.073 138.012 1.00 46.57 107 ASP D O 1
ATOM 7851 N N . LEU D 1 93 ? 27.521 23.145 136.475 1.00 49.18 108 LEU D N 1
ATOM 7852 C CA . LEU D 1 93 ? 28.759 22.956 137.221 1.00 53.82 108 LEU D CA 1
ATOM 7853 C C . LEU D 1 93 ? 28.638 23.509 138.636 1.00 50.99 108 LEU D C 1
ATOM 7854 O O . LEU D 1 93 ? 28.983 22.833 139.611 1.00 48.99 108 LEU D O 1
ATOM 7859 N N . THR D 1 94 ? 28.132 24.738 138.767 1.00 50.73 109 THR D N 1
ATOM 7860 C CA . THR D 1 94 ? 28.029 25.347 140.089 1.00 49.81 109 THR D CA 1
ATOM 7861 C C . THR D 1 94 ? 27.062 24.573 140.980 1.00 49.55 109 THR D C 1
ATOM 7862 O O . THR D 1 94 ? 27.344 24.351 142.164 1.00 49.83 109 THR D O 1
ATOM 7866 N N A ARG D 1 95 ? 25.921 24.155 140.423 0.49 49.59 110 ARG D N 1
ATOM 7867 N N B ARG D 1 95 ? 25.939 24.117 140.421 0.51 49.61 110 ARG D N 1
ATOM 7868 C CA A ARG D 1 95 ? 24.958 23.357 141.178 0.49 48.55 110 ARG D CA 1
ATOM 7869 C CA B ARG D 1 95 ? 24.967 23.378 141.223 0.51 48.50 110 ARG D CA 1
ATOM 7870 C C A ARG D 1 95 ? 25.584 22.064 141.682 0.49 45.93 110 ARG D C 1
ATOM 7871 C C B ARG D 1 95 ? 25.512 22.023 141.665 0.51 46.01 110 ARG D C 1
ATOM 7872 O O A ARG D 1 95 ? 25.446 21.707 142.857 0.49 44.89 110 ARG D O 1
ATOM 7873 O O B ARG D 1 95 ? 25.259 21.587 142.794 0.51 44.68 110 ARG D O 1
ATOM 7888 N N . GLN D 1 96 ? 26.255 21.336 140.792 1.00 46.63 111 GLN D N 1
ATOM 7889 C CA . GLN D 1 96 ? 26.719 19.993 141.119 1.00 47.56 111 GLN D CA 1
ATOM 7890 C C . GLN D 1 96 ? 27.938 20.004 142.033 1.00 48.19 111 GLN D C 1
ATOM 7891 O O . GLN D 1 96 ? 28.136 19.054 142.799 1.00 50.69 111 GLN D O 1
ATOM 7897 N N . VAL D 1 97 ? 28.753 21.060 141.987 1.00 45.2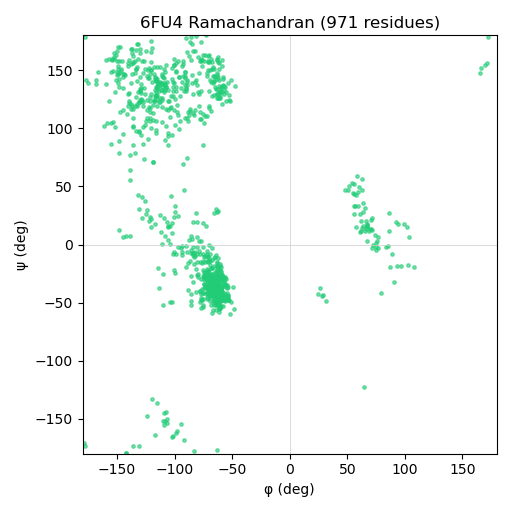8 112 VAL D N 1
ATOM 7898 C CA . VAL D 1 97 ? 29.839 21.168 142.956 1.00 44.59 112 VAL D CA 1
ATOM 7899 C C . VAL D 1 97 ? 29.271 21.417 144.349 1.00 47.49 112 VAL D C 1
ATOM 7900 O O . VAL D 1 97 ? 29.823 20.941 145.350 1.00 48.39 112 VAL D O 1
ATOM 7904 N N . ARG D 1 98 ? 28.154 22.145 144.436 1.00 48.26 113 ARG D N 1
ATOM 7905 C CA . ARG D 1 98 ? 27.451 22.292 145.704 1.00 49.47 113 ARG D CA 1
ATOM 7906 C C . ARG D 1 98 ? 26.909 20.952 146.186 1.00 52.59 113 ARG D C 1
ATOM 7907 O O . ARG D 1 98 ? 27.035 20.610 147.368 1.00 54.38 113 ARG D O 1
ATOM 7915 N N . THR D 1 99 ? 26.313 20.174 145.278 1.00 52.41 114 THR D N 1
ATOM 7916 C CA . THR D 1 99 ? 25.802 18.853 145.633 1.00 46.99 114 THR D CA 1
ATOM 7917 C C . THR D 1 99 ? 26.925 17.929 146.084 1.00 46.72 114 THR D C 1
ATOM 7918 O O . THR D 1 99 ? 26.763 17.168 147.045 1.00 48.08 114 THR D O 1
ATOM 7922 N N . ALA D 1 100 ? 28.070 17.972 145.392 1.00 45.74 115 ALA D N 1
ATOM 7923 C CA . ALA D 1 100 ? 29.206 17.149 145.797 1.00 46.28 115 ALA D CA 1
ATOM 7924 C C . ALA D 1 100 ? 29.678 17.502 147.198 1.00 49.43 115 ALA D C 1
ATOM 7925 O O . ALA D 1 100 ? 30.138 16.625 147.936 1.00 50.84 115 ALA D O 1
ATOM 7927 N N . LEU D 1 101 ? 29.573 18.776 147.580 1.00 48.37 116 LEU D N 1
ATOM 7928 C CA . LEU D 1 101 ? 29.960 19.178 148.927 1.00 49.09 116 LEU D CA 1
ATOM 7929 C C . LEU D 1 101 ? 28.915 18.741 149.946 1.00 50.35 116 LEU D C 1
ATOM 7930 O O . LEU D 1 101 ? 29.251 18.165 150.986 1.00 47.79 116 LEU D O 1
ATOM 7935 N N . ALA D 1 102 ? 27.636 18.990 149.653 1.00 54.61 117 ALA D N 1
ATOM 7936 C CA . ALA D 1 102 ? 26.568 18.641 150.584 1.00 54.93 117 ALA D CA 1
ATOM 7937 C C . ALA D 1 102 ? 26.488 17.142 150.847 1.00 55.43 117 ALA D C 1
ATOM 7938 O O . ALA D 1 102 ? 26.009 16.735 151.912 1.00 54.59 117 ALA D O 1
ATOM 7940 N N . ALA D 1 103 ? 26.944 16.312 149.909 1.00 56.19 118 ALA D N 1
ATOM 7941 C CA . ALA D 1 103 ? 26.914 14.868 150.101 1.00 53.50 118 ALA D CA 1
ATOM 7942 C C . ALA D 1 103 ? 28.026 14.360 151.006 1.00 49.57 118 ALA D C 1
ATOM 7943 O O . ALA D 1 103 ? 28.015 13.177 151.360 1.00 50.13 118 ALA D O 1
ATOM 7945 N N . ASN D 1 104 ? 28.985 15.205 151.380 1.00 47.02 119 ASN D N 1
ATOM 7946 C CA . ASN D 1 104 ? 30.170 14.748 152.103 1.00 50.47 119 ASN D CA 1
ATOM 7947 C C . ASN D 1 104 ? 30.504 15.690 153.252 1.00 54.05 119 ASN D C 1
ATOM 7948 O O . ASN D 1 104 ? 31.337 16.596 153.113 1.00 51.15 119 ASN D O 1
ATOM 7953 N N . PRO D 1 105 ? 29.888 15.489 154.419 1.00 57.73 120 PRO D N 1
ATOM 7954 C CA . PRO D 1 105 ? 30.224 16.331 155.580 1.00 63.34 120 PRO D CA 1
ATOM 7955 C C . PRO D 1 105 ? 31.682 16.227 155.999 1.00 65.64 120 PRO D C 1
ATOM 7956 O O . PRO D 1 105 ? 32.176 17.115 156.705 1.00 67.93 120 PRO D O 1
ATOM 7960 N N . GLU D 1 106 ? 32.384 15.170 155.583 1.00 63.08 121 GLU D N 1
ATOM 7961 C CA . GLU D 1 106 ? 33.810 15.044 155.856 1.00 62.47 121 GLU D CA 1
ATOM 7962 C C . GLU D 1 106 ? 34.627 16.146 155.195 1.00 65.56 121 GLU D C 1
ATOM 7963 O O . GLU D 1 106 ? 35.775 16.378 155.592 1.00 68.83 121 GLU D O 1
ATOM 7969 N N . VAL D 1 107 ? 34.067 16.825 154.196 1.00 64.35 122 VAL D N 1
ATOM 7970 C CA . VAL D 1 107 ? 34.781 17.818 153.398 1.00 58.44 122 VAL D CA 1
ATOM 7971 C C . VAL D 1 107 ? 34.391 19.211 153.874 1.00 55.51 122 VAL D C 1
ATOM 7972 O O . VAL D 1 107 ? 33.212 19.492 154.124 1.00 53.91 122 VAL D O 1
ATOM 7976 N N . LEU D 1 108 ? 35.386 20.085 154.021 1.00 53.85 123 LEU D N 1
ATOM 7977 C CA . LEU D 1 108 ? 35.135 21.451 154.468 1.00 50.80 123 LEU D CA 1
ATOM 7978 C C . LEU D 1 108 ? 34.832 22.377 153.298 1.00 51.51 123 LEU D C 1
ATOM 7979 O O . LEU D 1 108 ? 33.953 23.239 153.398 1.00 54.66 123 LEU D O 1
ATOM 7984 N N . GLY D 1 109 ? 35.536 22.207 152.185 1.00 48.47 124 GLY D N 1
ATOM 7985 C CA . GLY D 1 109 ? 35.300 23.024 151.012 1.00 48.17 124 GLY D CA 1
ATOM 7986 C C . GLY D 1 109 ? 35.626 22.249 149.755 1.00 47.40 124 GLY D C 1
ATOM 7987 O O . GLY D 1 109 ? 36.385 21.275 149.776 1.00 48.78 124 GLY D O 1
ATOM 7988 N N . LEU D 1 110 ? 35.037 22.694 148.651 1.00 47.68 125 LEU D N 1
ATOM 7989 C CA . LEU D 1 110 ? 35.309 22.127 147.337 1.00 45.68 125 LEU D CA 1
ATOM 7990 C C . LEU D 1 110 ? 35.530 23.271 146.362 1.00 45.17 125 LEU D C 1
ATOM 7991 O O . LEU D 1 110 ? 34.690 24.172 146.266 1.00 39.57 125 LEU D O 1
ATOM 7996 N N . TYR D 1 111 ? 36.657 23.244 145.649 1.00 41.36 126 TYR D N 1
ATOM 7997 C CA . TYR D 1 111 ? 36.974 24.283 144.682 1.00 42.03 126 TYR D CA 1
ATOM 7998 C C . TYR D 1 111 ? 37.372 23.672 143.347 1.00 47.83 126 TYR D C 1
ATOM 7999 O O . TYR D 1 111 ? 38.016 22.619 143.296 1.00 52.21 126 TYR D O 1
ATOM 8008 N N . VAL D 1 112 ? 36.984 24.345 142.265 1.00 46.46 127 VAL D N 1
ATOM 8009 C CA . VAL D 1 112 ? 37.343 23.931 140.914 1.00 47.90 127 VAL D CA 1
ATOM 8010 C C . VAL D 1 112 ? 37.676 25.183 140.112 1.00 46.80 127 VAL D C 1
ATOM 8011 O O . VAL D 1 112 ? 36.851 26.098 140.009 1.00 49.31 127 VAL D O 1
ATOM 8015 N N . VAL D 1 113 ? 38.892 25.238 139.574 1.00 43.86 128 VAL D N 1
ATOM 8016 C CA . VAL D 1 113 ? 39.399 26.401 138.854 1.00 42.88 128 VAL D CA 1
ATOM 8017 C C . VAL D 1 113 ? 39.924 25.921 137.507 1.00 43.42 128 VAL D C 1
ATOM 8018 O O . VAL D 1 113 ? 40.771 25.024 137.455 1.00 46.05 128 VAL D O 1
ATOM 8022 N N . PHE D 1 114 ? 39.420 26.502 136.425 1.00 43.24 129 PHE D N 1
ATOM 8023 C CA . PHE D 1 114 ? 39.925 26.211 135.092 1.00 46.32 129 PHE D CA 1
ATOM 8024 C C . PHE D 1 114 ? 40.937 27.269 134.678 1.00 51.32 129 PHE D C 1
ATOM 8025 O O . PHE D 1 114 ? 40.965 28.382 135.209 1.00 52.39 129 PHE D O 1
ATOM 8033 N N . GLU D 1 115 ? 41.791 26.898 133.726 1.00 53.68 130 GLU D N 1
ATOM 8034 C CA . GLU D 1 115 ? 42.675 27.872 133.115 1.00 56.23 130 GLU D CA 1
ATOM 8035 C C . GLU D 1 115 ? 41.839 28.919 132.384 1.00 56.66 130 GLU D C 1
ATOM 8036 O O . GLU D 1 115 ? 40.667 28.682 132.076 1.00 53.27 130 GLU D O 1
ATOM 8042 N N . PRO D 1 116 ? 42.408 30.103 132.124 1.00 58.97 131 PRO D N 1
ATOM 8043 C CA . PRO D 1 116 ? 41.677 31.102 131.332 1.00 57.99 131 PRO D CA 1
ATOM 8044 C C . PRO D 1 116 ? 41.170 30.519 130.024 1.00 56.95 131 PRO D C 1
ATOM 8045 O O . PRO D 1 116 ? 41.945 29.956 129.246 1.00 58.79 131 PRO D O 1
ATOM 8049 N N . ASN D 1 117 ? 39.858 30.610 129.806 1.00 54.31 132 ASN D N 1
ATOM 8050 C CA . ASN D 1 117 ? 39.184 30.144 128.595 1.00 50.86 132 ASN D CA 1
ATOM 8051 C C . ASN D 1 117 ? 39.325 28.640 128.374 1.00 48.35 132 ASN D C 1
ATOM 8052 O O . ASN D 1 117 ? 39.138 28.156 127.250 1.00 47.46 132 ASN D O 1
ATOM 8057 N N . ALA D 1 118 ? 39.631 27.881 129.427 1.00 44.44 133 ALA D N 1
ATOM 8058 C CA . ALA D 1 118 ? 39.804 26.441 129.296 1.00 46.03 133 ALA D CA 1
ATOM 8059 C C . ALA D 1 118 ? 38.515 25.657 129.496 1.00 50.99 133 ALA D C 1
ATOM 8060 O O . ALA D 1 118 ? 38.440 24.499 129.070 1.00 56.01 133 ALA D O 1
ATOM 8062 N N . LEU D 1 119 ? 37.504 26.245 130.135 1.00 50.50 134 LEU D N 1
ATOM 8063 C CA . LEU D 1 119 ? 36.243 25.532 130.315 1.00 50.68 134 LEU D CA 1
ATOM 8064 C C . LEU D 1 119 ? 35.427 25.538 129.027 1.00 53.11 134 LEU D C 1
ATOM 8065 O O . LEU D 1 119 ? 35.044 24.480 128.516 1.00 51.12 134 LEU D O 1
ATOM 8070 N N . ASP D 1 120 ? 35.174 26.725 128.481 1.00 54.62 135 ASP D N 1
ATOM 8071 C CA . ASP D 1 120 ? 34.367 26.867 127.278 1.00 55.98 135 ASP D CA 1
ATOM 8072 C C . ASP D 1 120 ? 34.928 27.893 126.304 1.00 57.10 135 ASP D C 1
ATOM 8073 O O . ASP D 1 120 ? 34.265 28.200 125.309 1.00 54.14 135 ASP D O 1
ATOM 8078 N N . GLY D 1 121 ? 36.122 28.427 126.555 1.00 60.01 136 GLY D N 1
ATOM 8079 C CA . GLY D 1 121 ? 36.673 29.488 125.740 1.00 61.66 136 GLY D CA 1
ATOM 8080 C C . GLY D 1 121 ? 35.888 30.778 125.743 1.00 62.71 136 GLY D C 1
ATOM 8081 O O . GLY D 1 121 ? 36.143 31.639 124.897 1.00 64.31 136 GLY D O 1
ATOM 8082 N N . LYS D 1 122 ? 34.949 30.956 126.670 1.00 61.37 137 LYS D N 1
ATOM 8083 C CA . LYS D 1 122 ? 34.061 32.113 126.650 1.00 59.45 137 LYS D CA 1
ATOM 8084 C C . LYS D 1 122 ? 34.103 32.869 127.969 1.00 56.16 137 LYS D C 1
ATOM 8085 O O . LYS D 1 122 ? 33.083 33.389 128.430 1.00 58.40 137 LYS D O 1
ATOM 8091 N N . ASP D 1 123 ? 35.286 32.960 128.591 1.00 53.51 138 ASP D N 1
ATOM 8092 C CA . ASP D 1 123 ? 35.425 33.748 129.816 1.00 54.30 138 ASP D CA 1
ATOM 8093 C C . ASP D 1 123 ? 34.980 35.193 129.614 1.00 58.10 138 ASP D C 1
ATOM 8094 O O . ASP D 1 123 ? 34.554 35.852 130.570 1.00 57.02 138 ASP D O 1
ATOM 8099 N N . GLU D 1 124 ? 35.082 35.700 128.380 1.00 64.05 139 GLU D N 1
ATOM 8100 C CA . GLU D 1 124 ? 34.630 37.052 128.069 1.00 66.62 139 GLU D CA 1
ATOM 8101 C C . GLU D 1 124 ? 33.180 37.282 128.482 1.00 61.01 139 GLU D C 1
ATOM 8102 O O . GLU D 1 124 ? 32.828 38.385 128.917 1.00 60.70 139 GLU D O 1
ATOM 8108 N N . LEU D 1 125 ? 32.337 36.256 128.378 1.00 58.55 140 LEU D N 1
ATOM 8109 C CA . LEU D 1 125 ? 30.906 36.417 128.598 1.00 61.08 140 LEU D CA 1
ATOM 8110 C C . LEU D 1 125 ? 30.520 36.426 130.068 1.00 60.32 140 LEU D C 1
ATOM 8111 O O . LEU D 1 125 ? 29.394 36.826 130.388 1.00 61.62 140 LEU D O 1
ATOM 8116 N N . PHE D 1 126 ? 31.414 36.002 130.964 1.00 56.94 141 PHE D N 1
ATOM 8117 C CA . PHE D 1 126 ? 31.050 35.735 132.350 1.00 56.25 141 PHE D CA 1
ATOM 8118 C C . PHE D 1 126 ? 31.841 36.579 133.342 1.00 57.24 141 PHE D C 1
ATOM 8119 O O . PHE D 1 126 ? 31.975 36.195 134.509 1.00 57.07 141 PHE D O 1
ATOM 8127 N N . VAL D 1 127 ? 32.359 37.728 132.906 1.00 58.15 142 VAL D N 1
ATOM 8128 C CA . VAL D 1 127 ? 33.105 38.593 133.809 1.00 57.56 142 VAL D CA 1
ATOM 8129 C C . VAL D 1 127 ? 32.186 39.083 134.918 1.00 59.32 142 VAL D C 1
ATOM 8130 O O . VAL D 1 127 ? 31.075 39.563 134.659 1.00 61.04 142 VAL D O 1
ATOM 8134 N N . ASP D 1 128 ? 32.639 38.931 136.166 1.00 58.66 143 ASP D N 1
ATOM 8135 C CA . ASP D 1 128 ? 31.947 39.441 137.352 1.00 58.80 143 ASP D CA 1
ATOM 8136 C C . ASP D 1 128 ? 30.570 38.793 137.529 1.00 59.14 143 ASP D C 1
ATOM 8137 O O . ASP D 1 128 ? 29.540 39.462 137.622 1.00 59.87 143 ASP D O 1
ATOM 8142 N N . GLN D 1 129 ? 30.571 37.463 137.591 1.00 59.08 144 GLN D N 1
ATOM 8143 C CA . GLN D 1 129 ? 29.350 36.683 137.803 1.00 58.52 144 GLN D CA 1
ATOM 8144 C C . GLN D 1 129 ? 29.653 35.554 138.779 1.00 59.64 144 GLN D C 1
ATOM 8145 O O . GLN D 1 129 ? 29.807 34.392 138.385 1.00 58.27 144 GLN D O 1
ATOM 8151 N N . PRO D 1 130 ? 29.746 35.863 140.078 1.00 63.23 145 PRO D N 1
ATOM 8152 C CA . PRO D 1 130 ? 30.048 34.801 141.054 1.00 62.90 145 PRO D CA 1
ATOM 8153 C C . PRO D 1 130 ? 28.947 33.763 141.172 1.00 66.08 145 PRO D C 1
ATOM 8154 O O . PRO D 1 130 ? 29.232 32.626 141.570 1.00 67.85 145 PRO D O 1
ATOM 8158 N N . ALA D 1 131 ? 27.699 34.116 140.846 1.00 63.54 146 ALA D N 1
ATOM 8159 C CA . ALA D 1 131 ? 26.612 33.143 140.877 1.00 54.69 146 ALA D CA 1
ATOM 8160 C C . ALA D 1 131 ? 26.827 32.020 139.876 1.00 52.13 146 ALA D C 1
ATOM 8161 O O . ALA D 1 131 ? 26.204 30.961 140.001 1.00 53.81 146 ALA D O 1
ATOM 8163 N N . LEU D 1 132 ? 27.689 32.232 138.884 1.00 51.48 147 LEU D N 1
ATOM 8164 C CA . LEU D 1 132 ? 28.094 31.189 137.955 1.00 50.29 147 LEU D CA 1
ATOM 8165 C C . LEU D 1 132 ? 29.542 30.765 138.181 1.00 56.17 147 LEU D C 1
ATOM 8166 O O . LEU D 1 132 ? 30.180 30.230 137.268 1.00 64.26 147 LEU D O 1
ATOM 8171 N N . GLY D 1 133 ? 30.071 30.995 139.384 1.00 50.44 148 GLY D N 1
ATOM 8172 C CA . GLY D 1 133 ? 31.434 30.613 139.709 1.00 47.23 148 GLY D CA 1
ATOM 8173 C C . GLY D 1 133 ? 32.500 31.269 138.863 1.00 48.23 148 GLY D C 1
ATOM 8174 O O . GLY D 1 133 ? 33.584 30.705 138.702 1.00 49.33 148 GLY D O 1
ATOM 8175 N N . SER D 1 134 ? 32.226 32.451 138.322 1.00 42.14 149 SER D N 1
ATOM 8176 C CA . SER D 1 134 ? 33.116 33.127 137.391 1.00 45.69 149 SER D CA 1
ATOM 8177 C C . SER D 1 134 ? 33.620 34.422 138.015 1.00 48.57 149 SER D C 1
ATOM 8178 O O . SER D 1 134 ? 32.841 35.177 138.605 1.00 55.39 149 SER D O 1
ATOM 8181 N N . ASN D 1 135 ? 34.921 34.676 137.894 1.00 46.40 150 ASN D N 1
ATOM 8182 C CA . ASN D 1 135 ? 35.570 35.693 138.708 1.00 49.44 150 ASN D CA 1
ATOM 8183 C C . ASN D 1 135 ? 35.620 37.033 137.968 1.00 57.29 150 ASN D C 1
ATOM 8184 O O . ASN D 1 135 ? 34.790 37.309 137.092 1.00 58.85 150 ASN D O 1
ATOM 8189 N N . ASP D 1 136 ? 36.592 37.877 138.325 1.00 62.73 151 ASP D N 1
ATOM 8190 C CA . ASP D 1 136 ? 36.700 39.223 137.775 1.00 65.12 151 ASP D CA 1
ATOM 8191 C C . ASP D 1 136 ? 37.207 39.248 136.338 1.00 64.85 151 ASP D C 1
ATOM 8192 O O . ASP D 1 136 ? 37.158 40.307 135.703 1.00 65.76 151 ASP D O 1
ATOM 8197 N N . LYS D 1 137 ? 37.703 38.126 135.816 1.00 62.78 152 LYS D N 1
ATOM 8198 C CA . LYS D 1 137 ? 38.079 38.023 134.410 1.00 59.74 152 LYS D CA 1
ATOM 8199 C C . LYS D 1 137 ? 37.286 36.935 133.696 1.00 55.27 152 LYS D C 1
ATOM 8200 O O . LYS D 1 137 ? 37.732 36.425 132.663 1.00 51.62 152 LYS D O 1
ATOM 8206 N N . GLY D 1 138 ? 36.124 36.563 134.238 1.00 53.25 153 GLY D N 1
ATOM 8207 C CA . GLY D 1 138 ? 35.299 35.524 133.658 1.00 52.01 153 GLY D CA 1
ATOM 8208 C C . GLY D 1 138 ? 35.840 34.118 133.785 1.00 51.02 153 GLY D C 1
ATOM 8209 O O . GLY D 1 138 ? 35.165 33.173 133.360 1.00 49.44 153 GLY D O 1
ATOM 8210 N N . ARG D 1 139 ? 37.034 33.945 134.345 1.00 53.15 154 ARG D N 1
ATOM 8211 C CA . ARG D 1 139 ? 37.573 32.608 134.545 1.00 55.42 154 ARG D CA 1
ATOM 8212 C C . ARG D 1 139 ? 36.709 31.839 135.533 1.00 54.53 154 ARG D C 1
ATOM 8213 O O . ARG D 1 139 ? 36.302 32.368 136.572 1.00 55.36 154 ARG D O 1
ATOM 8221 N N . PHE D 1 140 ? 36.415 30.585 135.205 1.00 52.01 155 PHE D N 1
ATOM 8222 C CA . PHE D 1 140 ? 35.635 29.760 136.120 1.00 53.00 155 PHE D CA 1
ATOM 8223 C C . PHE D 1 140 ? 36.534 29.351 137.284 1.00 52.02 155 PHE D C 1
ATOM 8224 O O . PHE D 1 140 ? 37.402 28.487 137.144 1.00 48.48 155 PHE D O 1
ATOM 8232 N N . SER D 1 141 ? 36.334 29.990 138.438 1.00 51.55 156 SER D N 1
ATOM 8233 C CA . SER D 1 141 ? 37.000 29.598 139.681 1.00 52.83 156 SER D CA 1
ATOM 8234 C C . SER D 1 141 ? 35.947 29.640 140.785 1.00 57.03 156 SER D C 1
ATOM 8235 O O . SER D 1 141 ? 35.604 30.717 141.283 1.00 58.06 156 SER D O 1
ATOM 8238 N N . LEU D 1 142 ? 35.440 28.465 141.156 1.00 56.48 157 LEU D N 1
ATOM 8239 C CA . LEU D 1 142 ? 34.330 28.327 142.090 1.00 49.08 157 LEU D CA 1
ATOM 8240 C C . LEU D 1 142 ? 34.833 27.738 143.400 1.00 44.89 157 LEU D C 1
ATOM 8241 O O . LEU D 1 142 ? 35.722 26.881 143.403 1.00 41.47 157 LEU D O 1
ATOM 8246 N N . TYR D 1 143 ? 34.259 28.193 144.510 1.00 47.83 158 TYR D N 1
ATOM 8247 C CA . TYR D 1 143 ? 34.527 27.623 145.825 1.00 46.53 158 TYR D CA 1
ATOM 8248 C C . TYR D 1 143 ? 33.207 27.485 146.561 1.00 47.31 158 TYR D C 1
ATOM 8249 O O . TYR D 1 143 ? 32.536 28.487 146.822 1.00 47.96 158 TYR D O 1
ATOM 8258 N N . TRP D 1 144 ? 32.825 26.252 146.869 1.00 49.37 159 TRP D N 1
ATOM 8259 C CA . TRP D 1 144 ? 31.718 25.976 147.773 1.00 51.94 159 TRP D CA 1
ATOM 8260 C C . TRP D 1 144 ? 32.303 25.527 149.106 1.00 57.17 159 TRP D C 1
ATOM 8261 O O . TRP D 1 144 ? 33.075 24.563 149.155 1.00 59.90 159 TRP D O 1
ATOM 8272 N N . ALA D 1 145 ? 31.943 26.222 150.178 1.00 56.16 160 ALA D N 1
ATOM 8273 C CA . ALA D 1 145 ? 32.506 25.956 151.491 1.00 61.75 160 ALA D CA 1
ATOM 8274 C C . ALA D 1 145 ? 31.401 25.619 152.478 1.00 67.66 160 ALA D C 1
ATOM 8275 O O . ALA D 1 145 ? 30.335 26.242 152.471 1.00 64.77 160 ALA D O 1
ATOM 8277 N N A GLN D 1 146 ? 31.690 24.640 153.331 0.41 73.69 161 GLN D N 1
ATOM 8278 N N B GLN D 1 146 ? 31.633 24.614 153.320 0.59 73.64 161 GLN D N 1
ATOM 8279 C CA A GLN D 1 146 ? 30.809 24.178 154.396 0.41 77.64 161 GLN D CA 1
ATOM 8280 C CA B GLN D 1 146 ? 30.704 24.342 154.416 0.59 77.75 161 GLN D CA 1
ATOM 8281 C C A GLN D 1 146 ? 31.424 24.623 155.721 0.41 79.29 161 GLN D C 1
ATOM 8282 C C B GLN D 1 146 ? 31.093 25.264 155.566 0.59 79.74 161 GLN D C 1
ATOM 8283 O O A GLN D 1 146 ? 32.066 23.841 156.423 0.41 78.94 161 GLN D O 1
ATOM 8284 O O B GLN D 1 146 ? 31.823 24.900 156.491 0.59 80.20 161 GLN D O 1
ATOM 8295 N N A ALA D 1 147 ? 31.246 25.908 156.047 0.41 81.01 162 ALA D N 1
ATOM 8296 N N B ALA D 1 147 ? 30.596 26.480 155.484 0.59 80.86 162 ALA D N 1
ATOM 8297 C CA A ALA D 1 147 ? 31.696 26.409 157.345 0.41 83.27 162 ALA D CA 1
ATOM 8298 C CA B ALA D 1 147 ? 30.871 27.593 156.391 0.59 83.40 162 ALA D CA 1
ATOM 8299 C C A ALA D 1 147 ? 31.085 25.596 158.479 0.41 87.76 162 ALA D C 1
ATOM 8300 C C B ALA D 1 147 ? 30.214 27.455 157.770 0.59 86.11 162 ALA D C 1
ATOM 8301 O O A ALA D 1 147 ? 31.769 25.249 159.450 0.41 86.93 162 ALA D O 1
ATOM 8302 O O B ALA D 1 147 ? 30.188 28.396 158.541 0.59 85.22 162 ALA D O 1
ATOM 8305 N N A THR D 1 148 ? 29.796 25.290 158.369 0.41 91.93 163 THR D N 1
ATOM 8306 N N B THR D 1 148 ? 29.508 26.341 157.943 0.59 90.21 163 THR D N 1
ATOM 8307 C CA A THR D 1 148 ? 29.087 24.315 159.175 0.41 93.96 163 THR D CA 1
ATOM 8308 C CA B THR D 1 148 ? 28.804 25.897 159.134 0.59 93.45 163 THR D CA 1
ATOM 8309 C C A THR D 1 148 ? 28.427 23.334 158.216 0.41 93.84 163 THR D C 1
ATOM 8310 C C B THR D 1 148 ? 28.498 24.402 158.915 0.59 94.88 163 THR D C 1
ATOM 8311 O O A THR D 1 148 ? 27.899 23.754 157.178 0.41 93.50 163 THR D O 1
ATOM 8312 O O B THR D 1 148 ? 28.812 23.796 157.932 0.59 95.31 163 THR D O 1
ATOM 8319 N N A PRO D 1 149 ? 28.459 22.016 158.512 0.41 94.19 164 PRO D N 1
ATOM 8320 N N B PRO D 1 149 ? 27.834 23.789 159.829 0.59 94.19 164 PRO D N 1
ATOM 8321 C CA A PRO D 1 149 ? 27.873 21.029 157.588 0.41 93.46 164 PRO D CA 1
ATOM 8322 C CA B PRO D 1 149 ? 27.658 22.356 159.600 0.59 94.58 164 PRO D CA 1
ATOM 8323 C C A PRO D 1 149 ? 26.458 21.368 157.139 0.41 94.04 164 PRO D C 1
ATOM 8324 C C B PRO D 1 149 ? 26.871 22.051 158.322 0.59 94.45 164 PRO D C 1
ATOM 8325 O O A PRO D 1 149 ? 25.960 20.816 156.152 0.41 93.19 164 PRO D O 1
ATOM 8326 O O B PRO D 1 149 ? 27.220 21.200 157.537 0.59 93.51 164 PRO D O 1
ATOM 8333 N N A GLY D 1 150 ? 25.809 22.282 157.854 0.41 95.29 165 GLY D N 1
ATOM 8334 N N B GLY D 1 150 ? 25.808 22.779 158.109 0.59 95.51 165 GLY D N 1
ATOM 8335 C CA A GLY D 1 150 ? 24.497 22.761 157.479 0.41 95.97 165 GLY D CA 1
ATOM 8336 C CA B GLY D 1 150 ? 25.020 22.530 156.944 0.59 95.68 165 GLY D CA 1
ATOM 8337 C C A GLY D 1 150 ? 24.509 23.875 156.451 0.41 95.30 165 GLY D C 1
ATOM 8338 C C B GLY D 1 150 ? 24.954 23.729 156.082 0.59 95.05 165 GLY D C 1
ATOM 8339 O O A GLY D 1 150 ? 23.717 23.838 155.504 0.41 95.18 165 GLY D O 1
ATOM 8340 O O B GLY D 1 150 ? 24.116 23.707 155.214 0.59 94.72 165 GLY D O 1
ATOM 8341 N N . GLN D 1 151 ? 25.383 24.872 156.604 1.00 93.70 166 GLN D N 1
ATOM 8342 C CA . GLN D 1 151 ? 25.347 26.042 155.734 1.00 87.41 166 GLN D CA 1
ATOM 8343 C C . GLN D 1 151 ? 26.463 25.978 154.699 1.00 79.84 166 GLN D C 1
ATOM 8344 O O . GLN D 1 151 ? 27.642 25.863 155.051 1.00 77.03 166 GLN D O 1
ATOM 8350 N N . LEU D 1 152 ? 26.086 26.074 153.427 1.00 74.30 167 LEU D N 1
ATOM 8351 C CA . LEU D 1 152 ? 27.022 26.076 152.312 1.00 63.28 167 LEU D CA 1
ATOM 8352 C C . LEU D 1 152 ? 27.062 27.471 151.704 1.00 61.42 167 LEU D C 1
ATOM 8353 O O . LEU D 1 152 ? 26.013 28.056 151.413 1.00 60.38 167 LEU D O 1
ATOM 8358 N N A GLU D 1 153 ? 28.267 28.000 151.520 0.43 63.30 168 GLU D N 1
ATOM 8359 N N B GLU D 1 153 ? 28.269 27.997 151.512 0.57 63.21 168 GLU D N 1
ATOM 8360 C CA A GLU D 1 153 ? 28.469 29.322 150.947 0.43 65.37 168 GLU D CA 1
ATOM 8361 C CA B GLU D 1 153 ? 28.483 29.328 150.959 0.57 65.41 168 GLU D CA 1
ATOM 8362 C C A GLU D 1 153 ? 29.356 29.213 149.717 0.43 62.28 168 GLU D C 1
ATOM 8363 C C B GLU D 1 153 ? 29.364 29.224 149.723 0.57 62.19 168 GLU D C 1
ATOM 8364 O O A GLU D 1 153 ? 30.363 28.498 149.729 0.43 60.90 168 GLU D O 1
ATOM 8365 O O B GLU D 1 153 ? 30.380 28.521 149.741 0.57 60.79 168 GLU D O 1
ATOM 8376 N N . SER D 1 154 ? 28.980 29.923 148.658 1.00 61.14 169 SER D N 1
ATOM 8377 C CA . SER D 1 154 ? 29.722 29.910 147.406 1.00 58.69 169 SER D CA 1
ATOM 8378 C C . SER D 1 154 ? 30.597 31.151 147.286 1.00 62.85 169 SER D C 1
ATOM 8379 O O . SER D 1 154 ? 30.281 32.215 147.825 1.00 63.56 169 SER D O 1
ATOM 8382 N N . GLU D 1 155 ? 31.709 30.999 146.569 1.00 66.76 170 GLU D N 1
ATOM 8383 C CA . GLU D 1 155 ? 32.673 32.073 146.375 1.00 66.55 170 GLU D CA 1
ATOM 8384 C C . GLU D 1 155 ? 33.370 31.869 145.037 1.00 63.58 170 GLU D C 1
ATOM 8385 O O . GLU D 1 155 ? 33.655 30.735 144.645 1.00 63.52 170 GLU D O 1
ATOM 8391 N N . SER D 1 156 ? 33.631 32.966 144.335 1.00 59.61 171 SER D N 1
ATOM 8392 C CA . SER D 1 156 ? 34.423 32.943 143.113 1.00 56.90 171 SER D CA 1
ATOM 8393 C C . SER D 1 156 ? 35.758 33.626 143.384 1.00 58.11 171 SER D C 1
ATOM 8394 O O . SER D 1 156 ? 35.788 34.823 143.689 1.00 55.25 171 SER D O 1
ATOM 8405 N N . ILE D 1 158 ? 38.989 35.574 142.840 1.00 65.62 173 ILE D N 1
ATOM 8406 C CA . ILE D 1 158 ? 39.538 36.579 141.945 1.00 65.99 173 ILE D CA 1
ATOM 8407 C C . ILE D 1 158 ? 40.965 36.205 141.561 1.00 60.84 173 ILE D C 1
ATOM 8408 O O . ILE D 1 158 ? 41.573 35.308 142.158 1.00 60.93 173 ILE D O 1
ATOM 8413 N N . GLU D 1 159 ? 41.515 36.901 140.568 1.00 58.78 174 GLU D N 1
ATOM 8414 C CA . GLU D 1 159 ? 42.827 36.529 140.050 1.00 58.27 174 GLU D CA 1
ATOM 8415 C C . GLU D 1 159 ? 43.943 36.868 141.033 1.00 58.49 174 GLU D C 1
ATOM 8416 O O . GLU D 1 159 ? 44.959 36.163 141.080 1.00 53.97 174 GLU D O 1
ATOM 8422 N N . SER D 1 160 ? 43.780 37.934 14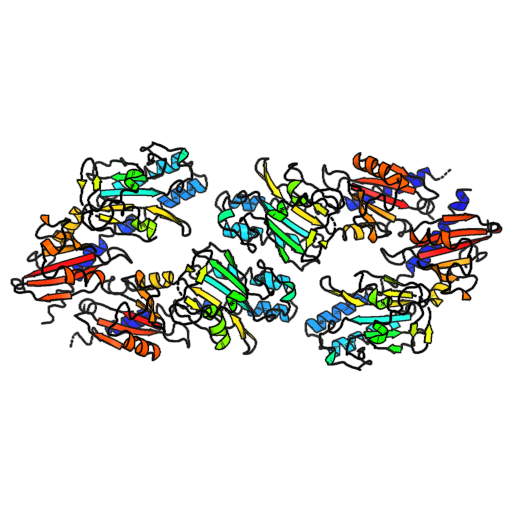1.822 1.00 60.40 175 SER D N 1
ATOM 8423 C CA . SER D 1 160 ? 44.797 38.277 142.812 1.00 61.25 175 SER D CA 1
ATOM 8424 C C . SER D 1 160 ? 44.899 37.214 143.899 1.00 61.03 175 SER D C 1
ATOM 8425 O O . SER D 1 160 ? 45.957 37.062 144.520 1.00 67.23 175 SER D O 1
ATOM 8428 N N . GLU D 1 161 ? 43.816 36.477 144.145 1.00 54.78 176 GLU D N 1
ATOM 8429 C CA . GLU D 1 161 ? 43.869 35.381 145.102 1.00 53.39 176 GLU D CA 1
ATOM 8430 C C . GLU D 1 161 ? 44.553 34.154 144.508 1.00 55.10 176 GLU D C 1
ATOM 8431 O O . GLU D 1 161 ? 45.368 33.509 145.179 1.00 61.07 176 GLU D O 1
ATOM 8437 N N . LEU D 1 162 ? 44.246 33.823 143.250 1.00 50.96 177 LEU D N 1
ATOM 8438 C CA . LEU D 1 162 ? 44.865 32.670 142.607 1.00 48.58 177 LEU D CA 1
ATOM 8439 C C . LEU D 1 162 ? 46.374 32.829 142.467 1.00 53.28 177 LEU D C 1
ATOM 8440 O O . LEU D 1 162 ? 47.087 31.823 142.396 1.00 51.06 177 LEU D O 1
ATOM 8445 N N . ALA D 1 163 ? 46.875 34.065 142.446 1.00 60.22 178 ALA D N 1
ATOM 8446 C CA . ALA D 1 163 ? 48.293 34.345 142.266 1.00 60.25 178 ALA D CA 1
ATOM 8447 C C . ALA D 1 163 ? 49.004 34.707 143.570 1.00 63.07 178 ALA D C 1
ATOM 8448 O O . ALA D 1 163 ? 50.160 35.140 143.534 1.00 62.23 178 ALA D O 1
ATOM 8450 N N . ASP D 1 164 ? 48.345 34.534 144.714 1.00 66.12 179 ASP D N 1
ATOM 8451 C CA . ASP D 1 164 ? 48.906 34.912 146.008 1.00 62.62 179 ASP D CA 1
ATOM 8452 C C . ASP D 1 164 ? 49.936 33.870 146.433 1.00 62.35 179 ASP D C 1
ATOM 8453 O O . ASP D 1 164 ? 49.577 32.753 146.817 1.00 58.63 179 ASP D O 1
ATOM 8458 N N . THR D 1 165 ? 51.217 34.234 146.384 1.00 65.56 180 THR D N 1
ATOM 8459 C CA . THR D 1 165 ? 52.305 33.340 146.785 1.00 69.85 180 THR D CA 1
ATOM 8460 C C . THR D 1 165 ? 52.858 33.685 148.166 1.00 75.75 180 THR D C 1
ATOM 8461 O O . THR D 1 165 ? 54.074 33.667 148.379 1.00 77.97 180 THR D O 1
ATOM 8465 N N . SER D 1 166 ? 51.991 33.993 149.128 1.00 78.05 181 SER D N 1
ATOM 8466 C CA . SER D 1 166 ? 52.452 34.320 150.470 1.00 84.69 181 SER D CA 1
ATOM 8467 C C . SER D 1 166 ? 52.974 33.080 151.190 1.00 89.04 181 SER D C 1
ATOM 8468 O O . SER D 1 166 ? 52.459 31.971 151.023 1.00 86.69 181 SER D O 1
ATOM 8471 N N . SER D 1 167 ? 54.007 33.283 152.007 1.00 93.88 182 SER D N 1
ATOM 8472 C CA . SER D 1 167 ? 54.578 32.205 152.803 1.00 95.46 182 SER D CA 1
ATOM 8473 C C . SER D 1 167 ? 53.692 31.924 154.011 1.00 97.36 182 SER D C 1
ATOM 8474 O O . SER D 1 167 ? 53.282 32.850 154.719 1.00 95.89 182 SER D O 1
ATOM 8477 N N . GLY D 1 168 ? 53.399 30.645 154.246 1.00 100.47 183 GLY D N 1
ATOM 8478 C CA . GLY D 1 168 ? 52.532 30.243 155.330 1.00 104.91 183 GLY D CA 1
ATOM 8479 C C . GLY D 1 168 ? 53.276 29.605 156.488 1.00 109.74 183 GLY D C 1
ATOM 8480 O O . GLY D 1 168 ? 54.456 29.883 156.726 1.00 112.12 183 GLY D O 1
ATOM 8481 N N . PRO D 1 169 ? 52.587 28.742 157.245 1.00 110.51 184 PRO D N 1
ATOM 8482 C CA . PRO D 1 169 ? 53.265 28.059 158.367 1.00 110.79 184 PRO D CA 1
ATOM 8483 C C . PRO D 1 169 ? 54.451 27.222 157.918 1.00 111.01 184 PRO D C 1
ATOM 8484 O O . PRO D 1 169 ? 55.528 27.295 158.525 1.00 111.53 184 PRO D O 1
ATOM 8488 N N . SER D 1 170 ? 54.280 26.417 156.874 1.00 109.68 185 SER D N 1
ATOM 8489 C CA . SER D 1 170 ? 55.416 25.850 156.169 1.00 106.95 185 SER D CA 1
ATOM 8490 C C . SER D 1 170 ? 55.920 26.850 155.128 1.00 105.69 185 SER D C 1
ATOM 8491 O O . SER D 1 170 ? 55.308 27.894 154.882 1.00 105.74 185 SER D O 1
ATOM 8494 N N . GLY D 1 171 ? 57.052 26.527 154.509 1.00 104.16 186 GLY D N 1
ATOM 8495 C CA . GLY D 1 171 ? 57.657 27.436 153.552 1.00 103.22 186 GLY D CA 1
ATOM 8496 C C . GLY D 1 171 ? 56.972 27.490 152.199 1.00 101.85 186 GLY D C 1
ATOM 8497 O O . GLY D 1 171 ? 57.565 27.957 151.221 1.00 105.14 186 GLY D O 1
ATOM 8498 N N . ALA D 1 172 ? 55.724 27.031 152.130 1.00 96.62 187 ALA D N 1
ATOM 8499 C CA . ALA D 1 172 ? 54.990 26.932 150.877 1.00 89.00 187 ALA D CA 1
ATOM 8500 C C . ALA D 1 172 ? 54.156 28.185 150.622 1.00 82.62 187 ALA D C 1
ATOM 8501 O O . ALA D 1 172 ? 53.770 28.907 151.544 1.00 80.01 187 ALA D O 1
ATOM 8503 N N . ALA D 1 173 ? 53.878 28.430 149.344 1.00 80.75 188 ALA D N 1
ATOM 8504 C CA . ALA D 1 173 ? 53.065 29.568 148.949 1.00 78.36 188 ALA D CA 1
ATOM 8505 C C . ALA D 1 173 ? 51.607 29.359 149.350 1.00 78.44 188 ALA D C 1
ATOM 8506 O O . ALA D 1 173 ? 51.138 28.234 149.544 1.00 79.14 188 ALA D O 1
ATOM 8508 N N . TYR D 1 174 ? 50.882 30.473 149.472 1.00 79.66 189 TYR D N 1
ATOM 8509 C CA . TYR D 1 174 ? 49.470 30.388 149.827 1.00 72.24 189 TYR D CA 1
ATOM 8510 C C . TYR D 1 174 ? 48.665 29.698 148.731 1.00 71.88 189 TYR D C 1
ATOM 8511 O O . TYR D 1 174 ? 47.843 28.822 149.021 1.00 76.61 189 TYR D O 1
ATOM 8520 N N . ASN D 1 175 ? 48.896 30.069 147.464 1.00 66.36 190 ASN D N 1
ATOM 8521 C CA . ASN D 1 175 ? 48.165 29.519 146.326 1.00 64.12 190 ASN D CA 1
ATOM 8522 C C . ASN D 1 175 ? 48.712 28.169 145.865 1.00 61.08 190 ASN D C 1
ATOM 8523 O O . ASN D 1 175 ? 48.580 27.821 144.684 1.00 55.22 190 ASN D O 1
ATOM 8528 N N . ALA D 1 176 ? 49.325 27.395 146.767 1.00 63.20 191 ALA D N 1
ATOM 8529 C CA . ALA D 1 176 ? 49.772 26.051 146.417 1.00 60.84 191 ALA D CA 1
ATOM 8530 C C . ALA D 1 176 ? 48.606 25.109 146.156 1.00 58.70 191 ALA D C 1
ATOM 8531 O O . ALA D 1 176 ? 48.796 24.071 145.513 1.00 53.47 191 ALA D O 1
ATOM 8533 N N . TRP D 1 177 ? 47.410 25.437 146.649 1.00 62.44 192 TRP D N 1
ATOM 8534 C CA . TRP D 1 177 ? 46.246 24.600 146.393 1.00 63.59 192 TRP D CA 1
ATOM 8535 C C . TRP D 1 177 ? 45.797 24.662 144.944 1.00 61.43 192 TRP D C 1
ATOM 8536 O O . TRP D 1 177 ? 44.971 23.844 144.528 1.00 59.70 192 TRP D O 1
ATOM 8547 N N . TYR D 1 178 ? 46.323 25.605 144.173 1.00 62.22 193 TYR D N 1
ATOM 8548 C CA . TYR D 1 178 ? 46.060 25.696 142.746 1.00 60.01 193 TYR D CA 1
ATOM 8549 C C . TYR D 1 178 ? 47.295 25.433 141.900 1.00 58.92 193 TYR D C 1
ATOM 8550 O O . TYR D 1 178 ? 47.192 24.781 140.857 1.00 59.79 193 TYR D O 1
ATOM 8559 N N . THR D 1 179 ? 48.470 25.891 142.333 1.00 54.42 194 THR D N 1
ATOM 8560 C CA . THR D 1 179 ? 49.660 25.766 141.500 1.00 56.28 194 THR D CA 1
ATOM 8561 C C . THR D 1 179 ? 50.364 24.424 141.648 1.00 55.75 194 THR D C 1
ATOM 8562 O O . THR D 1 179 ? 51.023 23.978 140.701 1.00 57.69 194 THR D O 1
ATOM 8566 N N . CYS D 1 180 ? 50.246 23.760 142.801 1.00 51.85 195 CYS D N 1
ATOM 8567 C CA . CYS D 1 180 ? 50.966 22.502 142.990 1.00 56.38 195 CYS D CA 1
ATOM 8568 C C . CYS D 1 180 ? 50.553 21.444 141.974 1.00 54.26 195 CYS D C 1
ATOM 8569 O O . CYS D 1 180 ? 51.431 20.911 141.275 1.00 55.90 195 CYS D O 1
ATOM 8572 N N . PRO D 1 181 ? 49.267 21.096 141.825 1.00 51.83 196 PRO D N 1
ATOM 8573 C CA . PRO D 1 181 ? 48.913 20.105 140.801 1.00 54.36 196 PRO D CA 1
ATOM 8574 C C . PRO D 1 181 ? 48.989 20.653 139.388 1.00 55.41 196 PRO D C 1
ATOM 8575 O O . PRO D 1 181 ? 49.161 19.871 138.445 1.00 49.90 196 PRO D O 1
ATOM 8579 N N . LYS D 1 182 ? 48.879 21.973 139.215 1.00 61.54 197 LYS D N 1
ATOM 8580 C CA . LYS D 1 182 ? 48.990 22.561 137.885 1.00 64.55 197 LYS D CA 1
ATOM 8581 C C . LYS D 1 182 ? 50.418 22.474 137.356 1.00 67.82 197 LYS D C 1
ATOM 8582 O O . LYS D 1 182 ? 50.629 22.185 136.172 1.00 69.74 197 LYS D O 1
ATOM 8588 N N . GLU D 1 183 ? 51.414 22.713 138.214 1.00 66.97 198 GLU D N 1
ATOM 8589 C CA . GLU D 1 183 ? 52.802 22.669 137.768 1.00 67.26 198 GLU D CA 1
ATOM 8590 C C . GLU D 1 183 ? 53.344 21.249 137.670 1.00 65.17 198 GLU D C 1
ATOM 8591 O O . GLU D 1 183 ? 54.263 21.004 136.884 1.00 64.29 198 GLU D O 1
ATOM 8597 N N . SER D 1 184 ? 52.785 20.309 138.426 1.00 67.22 199 SER D N 1
ATOM 8598 C CA . SER D 1 184 ? 53.304 18.950 138.488 1.00 69.54 199 SER D CA 1
ATOM 8599 C C . SER D 1 184 ? 52.532 17.961 137.629 1.00 73.30 199 SER D C 1
ATOM 8600 O O . SER D 1 184 ? 53.084 16.910 137.278 1.00 75.32 199 SER D O 1
ATOM 8603 N N . GLY D 1 185 ? 51.279 18.262 137.287 1.00 72.71 200 GLY D N 1
ATOM 8604 C CA . GLY D 1 185 ? 50.444 17.299 136.599 1.00 71.52 200 GLY D CA 1
ATOM 8605 C C . GLY D 1 185 ? 50.038 16.105 137.432 1.00 70.97 200 GLY D C 1
ATOM 8606 O O . GLY D 1 185 ? 49.512 15.132 136.883 1.00 69.12 200 GLY D O 1
ATOM 8607 N N . GLN D 1 186 ? 50.271 16.148 138.741 1.00 72.67 201 GLN D N 1
ATOM 8608 C CA . GLN D 1 186 ? 49.969 15.064 139.659 1.00 76.06 201 GLN D CA 1
ATOM 8609 C C . GLN D 1 186 ? 49.253 15.614 140.882 1.00 72.64 201 GLN D C 1
ATOM 8610 O O . GLN D 1 186 ? 49.429 16.786 141.234 1.00 73.52 201 GLN D O 1
ATOM 8616 N N . PRO D 1 187 ? 48.435 14.795 141.546 1.00 66.39 202 PRO D N 1
ATOM 8617 C CA . PRO D 1 187 ? 47.712 15.280 142.726 1.00 64.08 202 PRO D CA 1
ATOM 8618 C C . PRO D 1 187 ? 48.668 15.684 143.836 1.00 63.55 202 PRO D C 1
ATOM 8619 O O . PRO D 1 187 ? 49.750 15.116 143.990 1.00 67.58 202 PRO D O 1
ATOM 8623 N N . CYS D 1 188 ? 48.255 16.687 144.610 1.00 62.30 203 CYS D N 1
ATOM 8624 C CA . CYS D 1 188 ? 49.013 17.180 145.750 1.00 60.42 203 CYS D CA 1
ATOM 8625 C C . CYS D 1 188 ? 48.183 17.050 147.019 1.00 58.53 203 CYS D C 1
ATOM 8626 O O . CYS D 1 188 ? 46.951 17.116 146.983 1.00 60.45 203 CYS D O 1
ATOM 8629 N N . VAL D 1 189 ? 48.870 16.857 148.144 1.00 58.29 204 VAL D N 1
ATOM 8630 C CA . VAL D 1 189 ? 48.273 16.931 149.477 1.00 58.39 204 VAL D CA 1
ATOM 8631 C C . VAL D 1 189 ? 49.138 17.908 150.265 1.00 61.40 204 VAL D C 1
ATOM 8632 O O . VAL D 1 189 ? 50.222 17.543 150.737 1.00 66.70 204 VAL D O 1
ATOM 8636 N N . LEU D 1 190 ? 48.671 19.144 150.412 1.00 56.54 205 LEU D N 1
ATOM 8637 C CA . LEU D 1 190 ? 49.514 20.200 150.951 1.00 58.56 205 LEU D CA 1
ATOM 8638 C C . LEU D 1 190 ? 49.672 20.073 152.459 1.00 66.81 205 LEU D C 1
ATOM 8639 O O . LEU D 1 190 ? 48.807 19.535 153.158 1.00 74.41 205 LEU D O 1
ATOM 8644 N N . ASP D 1 191 ? 50.793 20.596 152.958 1.00 63.22 206 ASP D N 1
ATOM 8645 C CA . ASP D 1 191 ? 50.986 20.712 154.389 1.00 59.78 206 ASP D CA 1
ATOM 8646 C C . ASP D 1 191 ? 49.915 21.638 154.964 1.00 60.01 206 ASP D C 1
ATOM 8647 O O . ASP D 1 191 ? 49.271 22.385 154.223 1.00 61.74 206 ASP D O 1
ATOM 8652 N N . PRO D 1 192 ? 49.676 21.573 156.275 1.00 60.89 207 PRO D N 1
ATOM 8653 C CA . PRO D 1 192 ? 48.683 22.464 156.887 1.00 60.75 207 PRO D CA 1
ATOM 8654 C C . PRO D 1 192 ? 48.948 23.928 156.558 1.00 61.35 207 PRO D C 1
ATOM 8655 O O . PRO D 1 192 ? 50.092 24.390 156.544 1.00 61.98 207 PRO D O 1
ATOM 8659 N N . TYR D 1 193 ? 47.872 24.656 156.274 1.00 59.25 208 TYR D N 1
ATOM 8660 C CA . TYR D 1 193 ? 47.963 26.081 156.002 1.00 58.88 208 TYR D CA 1
ATOM 8661 C C . TYR D 1 193 ? 46.647 26.734 156.391 1.00 62.92 208 TYR D C 1
ATOM 8662 O O . TYR D 1 193 ? 45.610 26.074 156.492 1.00 63.80 208 TYR D O 1
ATOM 8671 N N . PHE D 1 194 ? 46.700 28.043 156.613 1.00 64.53 209 PHE D N 1
ATOM 8672 C CA . PHE D 1 194 ? 45.506 28.806 156.945 1.00 64.25 209 PHE D CA 1
ATOM 8673 C C . PHE D 1 194 ? 44.836 29.314 155.676 1.00 64.57 209 PHE D C 1
ATOM 8674 O O . PHE D 1 194 ? 45.500 29.775 154.742 1.00 61.79 209 PHE D O 1
ATOM 8682 N N . ASP D 1 195 ? 43.511 29.210 155.644 1.00 66.33 210 ASP D N 1
ATOM 8683 C CA . ASP D 1 195 ? 42.728 29.764 154.553 1.00 67.19 210 ASP D CA 1
ATOM 8684 C C . ASP D 1 195 ? 41.362 30.156 155.091 1.00 67.83 210 ASP D C 1
ATOM 8685 O O . ASP D 1 195 ? 40.967 29.760 156.190 1.00 69.70 210 ASP D O 1
ATOM 8690 N N . LYS D 1 196 ? 40.638 30.931 154.296 1.00 69.77 211 LYS D N 1
ATOM 8691 C CA . LYS D 1 196 ? 39.416 31.580 154.744 1.00 74.17 211 LYS D CA 1
ATOM 8692 C C . LYS D 1 196 ? 38.184 30.799 154.296 1.00 73.34 211 LYS D C 1
ATOM 8693 O O . LYS D 1 196 ? 38.082 30.375 153.140 1.00 78.38 211 LYS D O 1
ATOM 8699 N N . VAL D 1 197 ? 37.273 30.583 155.250 1.00 74.00 212 VAL D N 1
ATOM 8700 C CA . VAL D 1 197 ? 35.993 29.901 155.069 1.00 76.95 212 VAL D CA 1
ATOM 8701 C C . VAL D 1 197 ? 34.961 30.570 155.975 1.00 88.43 212 VAL D C 1
ATOM 8702 O O . VAL D 1 197 ? 35.094 30.536 157.205 1.00 93.78 212 VAL D O 1
ATOM 8706 N N . GLY D 1 198 ? 33.933 31.185 155.384 1.00 91.20 213 GLY D N 1
ATOM 8707 C CA . GLY D 1 198 ? 32.818 31.753 156.130 1.00 96.71 213 GLY D CA 1
ATOM 8708 C C . GLY D 1 198 ? 33.141 32.808 157.176 1.00 100.31 213 GLY D C 1
ATOM 8709 O O . GLY D 1 198 ? 32.768 32.670 158.346 1.00 99.80 213 GLY D O 1
ATOM 8710 N N A GLU D 1 199 ? 33.817 33.879 156.758 0.50 101.41 214 GLU D N 1
ATOM 8711 N N B GLU D 1 199 ? 33.827 33.872 156.754 0.50 101.41 214 GLU D N 1
ATOM 8712 C CA A GLU D 1 199 ? 34.270 34.956 157.642 0.50 102.42 214 GLU D CA 1
ATOM 8713 C CA B GLU D 1 199 ? 34.304 34.955 157.620 0.50 102.41 214 GLU D CA 1
ATOM 8714 C C A GLU D 1 199 ? 35.183 34.450 158.759 0.50 102.84 214 GLU D C 1
ATOM 8715 C C B GLU D 1 199 ? 35.219 34.460 158.736 0.50 102.83 214 GLU D C 1
ATOM 8716 O O A GLU D 1 199 ? 35.318 35.102 159.796 0.50 103.51 214 GLU D O 1
ATOM 8717 O O B GLU D 1 199 ? 35.391 35.144 159.746 0.50 103.48 214 GLU D O 1
ATOM 8728 N N A ARG D 1 200 ? 35.807 33.295 158.555 0.50 102.27 215 ARG D N 1
ATOM 8729 N N B ARG D 1 200 ? 35.806 33.281 158.567 0.50 102.28 215 ARG D N 1
ATOM 8730 C CA A ARG D 1 200 ? 36.709 32.677 159.514 0.50 102.23 215 ARG D CA 1
ATOM 8731 C CA B ARG D 1 200 ? 36.712 32.686 159.536 0.50 102.24 215 ARG D CA 1
ATOM 8732 C C A ARG D 1 200 ? 38.057 32.411 158.855 0.50 100.77 215 A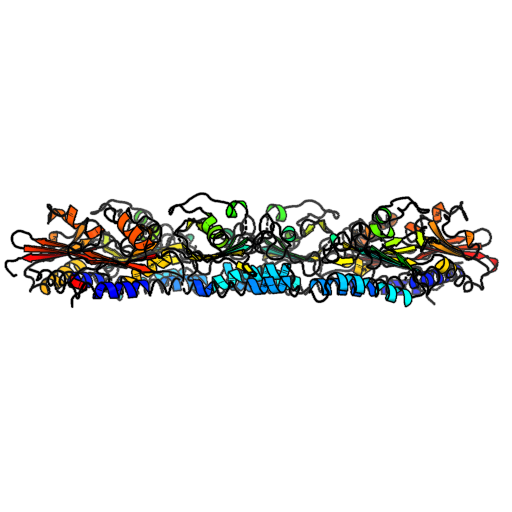RG D C 1
ATOM 8733 C C B ARG D 1 200 ? 38.032 32.335 158.860 0.50 100.75 215 ARG D C 1
ATOM 8734 O O A ARG D 1 200 ? 38.210 32.511 157.636 0.50 100.80 215 ARG D O 1
ATOM 8735 O O B ARG D 1 200 ? 38.140 32.306 157.632 0.50 100.72 215 ARG D O 1
ATOM 8750 N N . GLN D 1 201 ? 39.042 32.064 159.682 1.00 96.41 216 GLN D N 1
ATOM 8751 C CA . GLN D 1 201 ? 40.377 31.693 159.214 1.00 90.11 216 GLN D CA 1
ATOM 8752 C C . GLN D 1 201 ? 40.690 30.314 159.785 1.00 86.95 216 GLN D C 1
ATOM 8753 O O . GLN D 1 201 ? 41.105 30.194 160.941 1.00 90.78 216 GLN D O 1
ATOM 8759 N N . LEU D 1 202 ? 40.491 29.276 158.980 1.00 80.96 217 LEU D N 1
ATOM 8760 C CA . LEU D 1 202 ? 40.629 27.904 159.442 1.00 76.14 217 LEU D CA 1
ATOM 8761 C C . LEU D 1 202 ? 41.990 27.327 159.072 1.00 71.20 217 LEU D C 1
ATOM 8762 O O . LEU D 1 202 ? 42.657 27.777 158.138 1.00 69.27 217 LEU D O 1
ATOM 8767 N N . LEU D 1 203 ? 42.394 26.320 159.837 1.00 69.49 218 LEU D N 1
ATOM 8768 C CA . LEU D 1 203 ? 43.604 25.556 159.578 1.00 66.31 218 LEU D CA 1
ATOM 8769 C C . LEU D 1 203 ? 43.207 24.273 158.863 1.00 66.23 218 LEU D C 1
ATOM 8770 O O . LEU D 1 203 ? 42.364 23.517 159.359 1.00 67.30 218 LEU D O 1
ATOM 8783 N N . THR D 1 205 ? 44.074 21.220 155.367 1.00 52.55 220 THR D N 1
ATOM 8784 C CA . THR D 1 205 ? 44.864 20.593 154.324 1.00 50.63 220 THR D CA 1
ATOM 8785 C C . THR D 1 205 ? 43.991 20.475 153.079 1.00 50.10 220 THR D C 1
ATOM 8786 O O . THR D 1 205 ? 42.774 20.680 153.126 1.00 48.16 220 THR D O 1
ATOM 8790 N N . SER D 1 206 ? 44.619 20.156 151.949 1.00 51.66 221 SER D N 1
ATOM 8791 C CA . SER D 1 206 ? 43.902 20.106 150.681 1.00 49.48 221 SER D CA 1
ATOM 8792 C C . SER D 1 206 ? 44.467 18.990 149.819 1.00 49.77 221 SER D C 1
ATOM 8793 O O . SER D 1 206 ? 45.688 18.848 149.710 1.00 51.48 221 SER D O 1
ATOM 8796 N N . ILE D 1 207 ? 43.584 18.204 149.214 1.00 50.37 222 ILE D N 1
ATOM 8797 C CA . ILE D 1 207 ? 43.961 17.249 148.178 1.00 50.66 222 ILE D CA 1
ATOM 8798 C C . ILE D 1 207 ? 43.624 17.902 146.844 1.00 49.15 222 ILE D C 1
ATOM 8799 O O . ILE D 1 207 ? 42.459 17.965 146.442 1.00 44.37 222 ILE D O 1
ATOM 8804 N N . ALA D 1 208 ? 44.646 18.397 146.157 1.00 50.89 223 ALA D N 1
ATOM 8805 C CA . ALA D 1 208 ? 44.480 19.139 144.918 1.00 53.62 223 ALA D CA 1
ATOM 8806 C C . ALA D 1 208 ? 45.011 18.312 143.755 1.00 59.08 223 ALA D C 1
ATOM 8807 O O . ALA D 1 208 ? 46.159 17.857 143.781 1.00 61.77 223 ALA D O 1
ATOM 8809 N N . PHE D 1 209 ? 44.182 18.118 142.739 1.00 60.75 224 PHE D N 1
ATOM 8810 C CA . PHE D 1 209 ? 44.609 17.338 141.590 1.00 63.59 224 PHE D CA 1
ATOM 8811 C C . PHE D 1 209 ? 44.238 18.056 140.301 1.00 57.52 224 PHE D C 1
ATOM 8812 O O . PHE D 1 209 ? 43.261 18.812 140.258 1.00 51.81 224 PHE D O 1
ATOM 8820 N N . PRO D 1 210 ? 45.011 17.849 139.240 1.00 53.64 225 PRO D N 1
ATOM 8821 C CA . PRO D 1 210 ? 44.782 18.601 138.008 1.00 51.53 225 PRO D CA 1
ATOM 8822 C C . PRO D 1 210 ? 43.619 18.045 137.206 1.00 50.03 225 PRO D C 1
ATOM 8823 O O . PRO D 1 210 ? 43.342 16.843 137.207 1.00 47.83 225 PRO D O 1
ATOM 8827 N N . LEU D 1 211 ? 42.928 18.955 136.526 1.00 49.55 226 LEU D N 1
ATOM 8828 C CA . LEU D 1 211 ? 41.938 18.600 135.519 1.00 51.05 226 LEU D CA 1
ATOM 8829 C C . LEU D 1 211 ? 42.667 18.477 134.186 1.00 55.45 226 LEU D C 1
ATOM 8830 O O . LEU D 1 211 ? 43.076 19.485 133.599 1.00 57.33 226 LEU D O 1
ATOM 8835 N N . GLU D 1 212 ? 42.849 17.249 133.719 1.00 58.28 227 GLU D N 1
ATOM 8836 C CA . GLU D 1 212 ? 43.664 16.982 132.545 1.00 61.14 227 GLU D CA 1
ATOM 8837 C C . GLU D 1 212 ? 42.788 16.732 131.326 1.00 66.63 227 GLU D C 1
ATOM 8838 O O . GLU D 1 212 ? 41.646 16.280 131.439 1.00 70.95 227 GLU D O 1
ATOM 8844 N N . LEU D 1 213 ? 43.332 17.044 130.151 1.00 68.39 228 LEU D N 1
ATOM 8845 C CA . LEU D 1 213 ? 42.628 16.780 128.897 1.00 71.29 228 LEU D CA 1
ATOM 8846 C C . LEU D 1 213 ? 43.681 16.575 127.813 1.00 74.37 228 LEU D C 1
ATOM 8847 O O . LEU D 1 213 ? 44.247 17.549 127.304 1.00 69.47 228 LEU D O 1
ATOM 8852 N N . ASP D 1 214 ? 43.926 15.311 127.471 1.00 80.46 229 ASP D N 1
ATOM 8853 C CA . ASP D 1 214 ? 44.894 14.938 126.443 1.00 82.50 229 ASP D CA 1
ATOM 8854 C C . ASP D 1 214 ? 46.260 15.551 126.736 1.00 81.40 229 ASP D C 1
ATOM 8855 O O . ASP D 1 214 ? 46.860 16.235 125.902 1.00 80.38 229 ASP D O 1
ATOM 8860 N N . GLY D 1 215 ? 46.742 15.308 127.953 1.00 80.60 230 GLY D N 1
ATOM 8861 C CA . GLY D 1 215 ? 48.047 15.779 128.367 1.00 80.10 230 GLY D CA 1
ATOM 8862 C C . GLY D 1 215 ? 48.013 17.150 129.005 1.00 79.56 230 GLY D C 1
ATOM 8863 O O . GLY D 1 215 ? 48.811 17.449 129.899 1.00 84.11 230 GLY D O 1
ATOM 8864 N N . LYS D 1 216 ? 47.086 17.990 128.554 1.00 73.93 231 LYS D N 1
ATOM 8865 C CA . LYS D 1 216 ? 47.019 19.368 129.017 1.00 70.71 231 LYS D CA 1
ATOM 8866 C C . LYS D 1 216 ? 46.358 19.441 130.388 1.00 62.37 231 LYS D C 1
ATOM 8867 O O . LYS D 1 216 ? 45.282 18.874 130.603 1.00 57.26 231 LYS D O 1
ATOM 8873 N N . VAL D 1 217 ? 47.016 20.129 131.315 1.00 60.08 232 VAL D N 1
ATOM 8874 C CA . VAL D 1 217 ? 46.383 20.548 132.561 1.00 56.65 232 VAL D CA 1
ATOM 8875 C C . VAL D 1 217 ? 45.517 21.759 132.231 1.00 55.27 232 VAL D C 1
ATOM 8876 O O . VAL D 1 217 ? 46.036 22.837 131.935 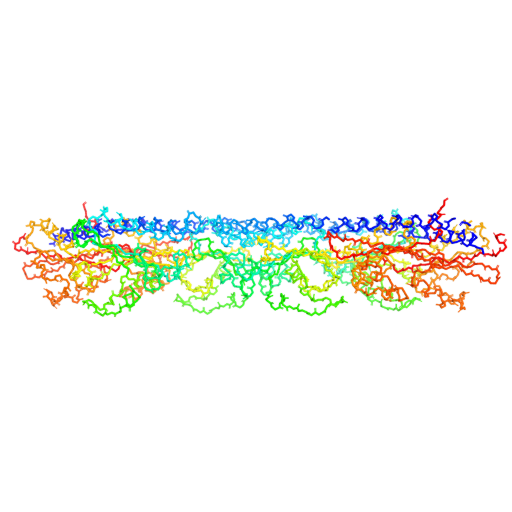1.00 61.26 232 VAL D O 1
ATOM 8880 N N . ILE D 1 218 ? 44.198 21.577 132.247 1.00 48.07 233 ILE D N 1
ATOM 8881 C CA . ILE D 1 218 ? 43.260 22.648 131.928 1.00 46.49 233 ILE D CA 1
ATOM 8882 C C . ILE D 1 218 ? 42.568 23.192 133.162 1.00 48.53 233 ILE D C 1
ATOM 8883 O O . ILE D 1 218 ? 41.697 24.065 133.041 1.00 46.35 233 ILE D O 1
ATOM 8888 N N . GLY D 1 219 ? 42.928 22.713 134.344 1.00 49.64 234 GLY D N 1
ATOM 8889 C CA . GLY D 1 219 ? 42.317 23.202 135.559 1.00 44.36 234 GLY D CA 1
ATOM 8890 C C . GLY D 1 219 ? 42.755 22.377 136.745 1.00 44.51 234 GLY D C 1
ATOM 8891 O O . GLY D 1 219 ? 43.508 21.404 136.621 1.00 46.17 234 GLY D O 1
ATOM 8892 N N . VAL D 1 220 ? 42.263 22.787 137.909 1.00 45.08 235 VAL D N 1
ATOM 8893 C CA . VAL D 1 220 ? 42.582 22.138 139.172 1.00 44.64 235 VAL D CA 1
ATOM 8894 C C . VAL D 1 220 ? 41.296 21.996 139.969 1.00 44.00 235 VAL D C 1
ATOM 8895 O O . VAL D 1 220 ? 40.472 22.916 140.003 1.00 41.80 235 VAL D O 1
ATOM 8907 N N . GLY D 1 222 ? 40.109 20.679 144.019 1.00 50.97 237 GLY D N 1
ATOM 8908 C CA . GLY D 1 222 ? 40.620 20.307 145.321 1.00 53.76 237 GLY D CA 1
ATOM 8909 C C . GLY D 1 222 ? 39.513 20.161 146.343 1.00 51.31 237 GLY D C 1
ATOM 8910 O O . GLY D 1 222 ? 38.431 20.740 146.216 1.00 46.78 237 GLY D O 1
ATOM 8911 N N . LEU D 1 223 ? 39.811 19.365 147.369 1.00 53.02 238 LEU D N 1
ATOM 8912 C CA . LEU D 1 223 ? 38.963 19.197 148.541 1.00 50.81 238 LEU D CA 1
ATOM 8913 C C . LEU D 1 223 ? 39.693 19.735 149.764 1.00 53.19 238 LEU D C 1
ATOM 8914 O O . LEU D 1 223 ? 40.842 19.358 150.023 1.00 51.29 238 LEU D O 1
ATOM 8919 N N . ASP D 1 224 ? 39.026 20.604 150.518 1.00 52.51 239 ASP D N 1
ATOM 8920 C CA . ASP D 1 224 ? 39.570 21.097 151.772 1.00 49.79 239 ASP D CA 1
ATOM 8921 C C . ASP D 1 224 ? 39.122 20.187 152.905 1.00 52.52 239 ASP D C 1
ATOM 8922 O O . ASP D 1 224 ? 37.949 19.807 152.983 1.00 51.44 239 ASP D O 1
ATOM 8927 N N . ILE D 1 225 ? 40.062 19.836 153.773 1.00 54.11 240 ILE D N 1
ATOM 8928 C CA . ILE D 1 225 ? 39.787 19.025 154.950 1.00 53.87 240 ILE D CA 1
ATOM 8929 C C . ILE D 1 225 ? 40.230 19.821 156.166 1.00 53.76 240 ILE D C 1
ATOM 8930 O O . ILE D 1 225 ? 41.411 20.170 156.287 1.00 53.62 240 ILE D O 1
ATOM 8935 N N . ASN D 1 226 ? 39.279 20.137 157.044 1.00 56.20 241 ASN D N 1
ATOM 8936 C CA . ASN D 1 226 ? 39.605 20.826 158.287 1.00 58.65 241 ASN D CA 1
ATOM 8937 C C . ASN D 1 226 ? 40.571 19.987 159.114 1.00 57.43 241 ASN D C 1
ATOM 8938 O O . ASN D 1 226 ? 40.394 18.774 159.257 1.00 53.87 241 ASN D O 1
ATOM 8943 N N . LEU D 1 227 ? 41.602 20.642 159.659 1.00 53.84 242 LEU D N 1
ATOM 8944 C CA . LEU D 1 227 ? 42.615 19.907 160.411 1.00 52.82 242 LEU D CA 1
ATOM 8945 C C . LEU D 1 227 ? 42.026 19.245 161.648 1.00 51.38 242 LEU D C 1
ATOM 8946 O O . LEU D 1 227 ? 42.533 18.207 162.089 1.00 51.66 242 LEU D O 1
ATOM 8951 N N . SER D 1 228 ? 40.957 19.820 162.212 1.00 51.43 243 SER D N 1
ATOM 8952 C CA . SER D 1 228 ? 40.313 19.223 163.381 1.00 54.38 243 SER D CA 1
ATOM 8953 C C . SER D 1 228 ? 39.855 17.796 163.105 1.00 52.81 243 SER D C 1
ATOM 8954 O O . SER D 1 228 ? 39.831 16.968 164.022 1.00 55.18 243 SER D O 1
ATOM 8957 N N . ASN D 1 229 ? 39.478 17.499 161.857 1.00 50.07 244 ASN D N 1
ATOM 8958 C CA . ASN D 1 229 ? 39.157 16.126 161.476 1.00 47.76 244 ASN D CA 1
ATOM 8959 C C . ASN D 1 229 ? 40.373 15.224 161.629 1.00 43.59 244 ASN D C 1
ATOM 8960 O O . ASN D 1 229 ? 40.250 14.061 162.033 1.00 42.82 244 ASN D O 1
ATOM 8965 N N . LEU D 1 230 ? 41.554 15.740 161.292 1.00 42.41 245 LEU D N 1
ATOM 8966 C CA . LEU D 1 230 ? 42.773 14.962 161.479 1.00 53.71 245 LEU D CA 1
ATOM 8967 C C . LEU D 1 230 ? 43.132 14.861 162.953 1.00 50.49 245 LEU D C 1
ATOM 8968 O O . LEU D 1 230 ? 43.608 13.816 163.410 1.00 53.53 245 LEU D O 1
ATOM 8973 N N . GLN D 1 231 ? 42.902 15.937 163.713 1.00 49.82 246 GLN D N 1
ATOM 8974 C CA . GLN D 1 231 ? 43.099 15.882 165.158 1.00 46.32 246 GLN D CA 1
ATOM 8975 C C . GLN D 1 231 ? 42.174 14.853 165.793 1.00 46.84 246 GLN D C 1
ATOM 8976 O O . GLN D 1 231 ? 42.581 14.113 166.697 1.00 49.19 246 GLN D O 1
ATOM 8982 N N . ALA D 1 232 ? 40.923 14.789 165.332 1.00 44.74 247 ALA D N 1
ATOM 8983 C CA . ALA D 1 232 ? 40.003 13.788 165.859 1.00 46.79 247 ALA D CA 1
ATOM 8984 C C . ALA D 1 232 ? 40.509 12.380 165.576 1.00 48.81 247 ALA D C 1
ATOM 8985 O O . ALA D 1 232 ? 40.441 11.501 166.442 1.00 46.12 247 ALA D O 1
ATOM 8987 N N . LEU D 1 233 ? 41.036 12.155 164.370 1.00 52.76 248 LEU D N 1
ATOM 8988 C CA . LEU D 1 233 ? 41.544 10.835 164.010 1.00 55.80 248 LEU D CA 1
ATOM 8989 C C . LEU D 1 233 ? 42.719 10.434 164.891 1.00 55.66 248 LEU D C 1
ATOM 8990 O O . LEU D 1 233 ? 42.846 9.264 165.270 1.00 56.69 248 LEU D O 1
ATOM 8995 N N . SER D 1 234 ? 43.601 11.387 165.214 1.00 54.71 249 SER D N 1
ATOM 8996 C CA . SER D 1 234 ? 44.720 11.070 166.093 1.00 56.50 249 SER D CA 1
ATOM 8997 C C . SER D 1 234 ? 44.239 10.682 167.487 1.00 56.95 249 SER D C 1
ATOM 8998 O O . SER D 1 234 ? 44.865 9.843 168.145 1.00 58.29 249 SER D O 1
ATOM 9001 N N . GLU D 1 235 ? 43.132 11.270 167.949 1.00 54.92 250 GLU D N 1
ATOM 9002 C CA . GLU D 1 235 ? 42.588 10.907 169.254 1.00 53.64 250 GLU D CA 1
ATOM 9003 C C . GLU D 1 235 ? 41.865 9.569 169.203 1.00 59.13 250 GLU D C 1
ATOM 9004 O O . GLU D 1 235 ? 41.945 8.784 170.152 1.00 63.36 250 GLU D O 1
ATOM 9010 N N . GLN D 1 236 ? 41.151 9.298 168.110 1.00 61.94 251 GLN D N 1
ATOM 9011 C CA . GLN D 1 236 ? 40.517 7.995 167.937 1.00 64.31 251 GLN D CA 1
ATOM 9012 C C . GLN D 1 236 ? 41.558 6.883 167.932 1.00 64.16 251 GLN D C 1
ATOM 9013 O O . GLN D 1 236 ? 41.380 5.842 168.575 1.00 66.13 251 GLN D O 1
ATOM 9019 N N . GLY D 1 237 ? 42.657 7.092 167.206 1.00 62.67 252 GLY D N 1
ATOM 9020 C CA . GLY D 1 237 ? 43.694 6.079 167.139 1.00 62.38 252 GLY D CA 1
ATOM 9021 C C . GLY D 1 237 ? 44.439 5.888 168.444 1.00 62.04 252 GLY D C 1
ATOM 9022 O O . GLY D 1 237 ? 44.863 4.771 168.758 1.00 64.10 252 GLY D O 1
ATOM 9023 N N . ASN D 1 238 ? 44.617 6.963 169.217 1.00 59.43 253 ASN D N 1
ATOM 9024 C CA . ASN D 1 238 ? 45.292 6.832 170.505 1.00 57.94 253 ASN D CA 1
ATOM 9025 C C . ASN D 1 238 ? 44.509 5.924 171.445 1.00 61.47 253 ASN D C 1
ATOM 9026 O O . ASN D 1 238 ? 45.099 5.119 172.174 1.00 63.46 253 ASN D O 1
ATOM 9031 N N . ARG D 1 239 ? 43.177 6.035 171.438 1.00 63.87 254 ARG D N 1
ATOM 9032 C CA . ARG D 1 239 ? 42.352 5.154 172.258 1.00 68.91 254 ARG D CA 1
ATOM 9033 C C . ARG D 1 239 ? 42.574 3.691 171.897 1.00 75.80 254 ARG D C 1
ATOM 9034 O O . ARG D 1 239 ? 42.571 2.820 172.775 1.00 79.88 254 ARG D O 1
ATOM 9042 N N . GLU D 1 240 ? 42.773 3.402 170.609 1.00 76.23 255 GLU D N 1
ATOM 9043 C CA . GLU D 1 240 ? 43.055 2.047 170.152 1.00 73.67 255 GLU D CA 1
ATOM 9044 C C . GLU D 1 240 ? 44.518 1.653 170.335 1.00 73.54 255 GLU D C 1
ATOM 9045 O O . GLU D 1 240 ? 44.876 0.512 170.026 1.00 75.95 255 GLU D O 1
ATOM 9051 N N . LEU D 1 241 ? 45.362 2.557 170.836 1.00 71.26 256 LEU D N 1
ATOM 9052 C CA . LEU D 1 241 ? 46.782 2.292 171.073 1.00 70.62 256 LEU D CA 1
ATOM 9053 C C . LEU D 1 241 ? 47.000 2.136 172.577 1.00 73.09 256 LEU D C 1
ATOM 9054 O O . LEU D 1 241 ? 47.154 3.129 173.297 1.00 70.65 256 LEU D O 1
ATOM 9059 N N . TYR D 1 242 ? 47.010 0.885 173.043 1.00 76.40 257 TYR D N 1
ATOM 9060 C CA . TYR D 1 242 ? 47.242 0.542 174.450 1.00 78.95 257 TYR D CA 1
ATOM 9061 C C . TYR D 1 242 ? 46.392 1.403 175.382 1.00 76.31 257 TYR D C 1
ATOM 9062 O O . TYR D 1 242 ? 46.880 1.980 176.355 1.00 74.21 257 TYR D O 1
ATOM 9071 N N . ASP D 1 243 ? 45.105 1.513 175.048 1.00 77.64 258 ASP D N 1
ATOM 9072 C CA . ASP D 1 243 ? 44.117 2.147 175.921 1.00 78.96 258 ASP D CA 1
ATOM 9073 C C . ASP D 1 243 ? 44.406 3.629 176.147 1.00 74.20 258 ASP D C 1
ATOM 9074 O O . ASP D 1 243 ? 44.170 4.164 177.231 1.00 80.61 258 ASP D O 1
ATOM 9079 N N . GLY D 1 244 ? 44.910 4.304 175.120 1.00 65.40 259 GLY D N 1
ATOM 9080 C CA . GLY D 1 244 ? 45.158 5.725 175.234 1.00 60.62 259 GLY D CA 1
ATOM 9081 C C . GLY D 1 244 ? 46.289 6.112 176.154 1.00 57.16 259 GLY D C 1
ATOM 9082 O O . GLY D 1 244 ? 46.421 7.295 176.480 1.00 54.85 259 GLY D O 1
ATOM 9083 N N . VAL D 1 245 ? 47.126 5.154 176.565 1.00 59.07 260 VAL D N 1
ATOM 9084 C CA . VAL D 1 245 ? 48.162 5.430 177.555 1.00 67.26 260 VAL D CA 1
ATOM 9085 C C . VAL D 1 245 ? 49.242 6.362 177.019 1.00 70.31 260 VAL D C 1
ATOM 9086 O O . VAL D 1 245 ? 49.955 6.998 177.809 1.00 71.71 260 VAL D O 1
ATOM 9090 N N . GLY D 1 246 ? 49.378 6.474 175.698 1.00 68.70 261 GLY D N 1
ATOM 9091 C CA . GLY D 1 246 ? 50.394 7.325 175.114 1.00 68.37 261 GLY D CA 1
ATOM 9092 C C . GLY D 1 246 ? 49.826 8.422 174.236 1.00 69.35 261 GLY D C 1
ATOM 9093 O O . GLY D 1 246 ? 48.875 9.108 174.626 1.00 71.67 261 GLY D O 1
ATOM 9094 N N . GLN D 1 247 ? 50.394 8.599 173.045 1.00 63.99 262 GLN D N 1
ATOM 9095 C CA . GLN D 1 247 ? 49.956 9.668 172.163 1.00 59.03 262 GLN D CA 1
ATOM 9096 C C . GLN D 1 247 ? 50.244 9.295 170.718 1.00 55.57 262 GLN D C 1
ATOM 9097 O O . GLN D 1 247 ? 51.203 8.579 170.417 1.00 55.01 262 GLN D O 1
ATOM 9103 N N . VAL D 1 248 ? 49.394 9.795 169.829 1.00 51.68 263 VAL D N 1
ATOM 9104 C CA . VAL D 1 248 ? 49.526 9.595 168.394 1.00 46.69 263 VAL D CA 1
ATOM 9105 C C . VAL D 1 248 ? 49.626 10.969 167.753 1.00 46.05 263 VAL D C 1
ATOM 9106 O O . VAL D 1 248 ? 48.745 11.815 167.949 1.00 49.26 263 VAL D O 1
ATOM 9110 N N . GLY D 1 249 ? 50.700 11.194 167.004 1.00 46.24 264 GLY D N 1
ATOM 9111 C CA . GLY D 1 249 ? 50.894 12.426 166.264 1.00 48.36 264 GLY D CA 1
ATOM 9112 C C . GLY D 1 249 ? 50.797 12.170 164.772 1.00 48.22 264 GLY D C 1
ATOM 9113 O O . GLY D 1 249 ? 51.173 11.101 164.287 1.00 48.07 264 GLY D O 1
ATOM 9114 N N . ILE D 1 250 ? 50.274 13.156 164.047 1.00 47.16 265 ILE D N 1
ATOM 9115 C CA . ILE D 1 250 ? 50.171 13.116 162.593 1.00 46.73 265 ILE D CA 1
ATOM 9116 C C . ILE D 1 250 ? 51.056 14.223 162.042 1.00 47.97 265 ILE D C 1
ATOM 9117 O O . ILE D 1 250 ? 50.831 15.404 162.333 1.00 47.33 265 ILE D O 1
ATOM 9122 N N . LEU D 1 251 ? 52.059 13.846 161.252 1.00 49.10 266 LEU D N 1
ATOM 9123 C CA . LEU D 1 251 ? 53.041 14.780 160.718 1.00 48.59 266 LEU D CA 1
ATOM 9124 C C . LEU D 1 251 ? 52.873 14.924 159.212 1.00 50.60 266 LEU D C 1
ATOM 9125 O O . LEU D 1 251 ? 52.664 13.935 158.504 1.00 48.20 266 LEU D O 1
ATOM 9130 N N . SER D 1 252 ? 52.983 16.157 158.731 1.00 51.64 267 SER D N 1
ATOM 9131 C CA . SER D 1 252 ? 52.986 16.455 157.305 1.00 50.23 267 SER D CA 1
ATOM 9132 C C . SER D 1 252 ? 54.411 16.401 156.775 1.00 56.40 267 SER D C 1
ATOM 9133 O O . SER D 1 252 ? 55.372 16.372 157.551 1.00 62.49 267 SER D O 1
ATOM 9136 N N . PRO D 1 253 ? 54.596 16.363 155.448 1.00 48.84 268 PRO D N 1
ATOM 9137 C CA . PRO D 1 253 ? 55.964 16.255 154.910 1.00 48.71 268 PRO D CA 1
ATOM 9138 C C . PRO D 1 253 ? 56.909 17.355 155.371 1.00 50.94 268 PRO D C 1
ATOM 9139 O O . PRO D 1 253 ? 58.108 17.093 155.538 1.00 46.62 268 PRO D O 1
ATOM 9143 N N . ALA D 1 254 ? 56.412 18.578 155.574 1.00 52.07 269 ALA D N 1
ATOM 9144 C CA . ALA D 1 254 ? 57.248 19.677 156.040 1.00 51.40 269 ALA D CA 1
ATOM 9145 C C . ALA D 1 254 ? 57.479 19.655 157.546 1.00 52.31 269 ALA D C 1
ATOM 9146 O O . ALA D 1 254 ? 58.285 20.449 158.044 1.00 55.86 269 ALA D O 1
ATOM 9148 N N . GLY D 1 255 ? 56.789 18.790 158.282 1.00 49.42 270 GLY D N 1
ATOM 9149 C CA . GLY D 1 255 ? 57.015 18.651 159.704 1.00 51.60 270 GLY D CA 1
ATOM 9150 C C . GLY D 1 255 ? 55.980 19.281 160.611 1.00 52.85 270 GLY D C 1
ATOM 9151 O O . GLY D 1 255 ? 56.183 19.298 161.831 1.00 52.23 270 GLY D O 1
ATOM 9152 N N . LEU D 1 256 ? 54.882 19.794 160.063 1.00 54.02 271 LEU D N 1
ATOM 9153 C CA . LEU D 1 256 ? 53.842 20.416 160.864 1.00 51.67 271 LEU D CA 1
ATOM 9154 C C . LEU D 1 256 ? 52.883 19.357 161.383 1.00 51.93 271 LEU D C 1
ATOM 9155 O O . LEU D 1 256 ? 52.517 18.427 160.657 1.00 59.32 271 LEU D O 1
ATOM 9160 N N . PHE D 1 257 ? 52.483 19.506 162.647 1.00 45.34 272 PHE D N 1
ATOM 9161 C CA . PHE D 1 257 ? 51.510 18.616 163.274 1.00 46.46 272 PHE D CA 1
ATOM 9162 C C . PHE D 1 257 ? 50.143 18.825 162.640 1.00 52.24 272 PHE D C 1
ATOM 9163 O O . PHE D 1 257 ? 49.557 19.905 162.758 1.00 60.94 272 PHE D O 1
ATOM 9171 N N . ALA D 1 258 ? 49.630 17.799 161.966 1.00 52.57 273 ALA D N 1
ATOM 9172 C CA . ALA D 1 258 ? 48.240 17.790 161.533 1.00 53.28 273 ALA D CA 1
ATOM 9173 C C . ALA D 1 258 ? 47.333 17.102 162.540 1.00 54.55 273 ALA D C 1
ATOM 9174 O O . ALA D 1 258 ? 46.109 17.119 162.369 1.00 56.00 273 ALA D O 1
ATOM 9176 N N . GLY D 1 259 ? 47.909 16.507 163.581 1.00 52.66 274 GLY D N 1
ATOM 9177 C CA . GLY D 1 259 ? 47.157 15.820 164.606 1.00 52.82 274 GLY D CA 1
ATOM 9178 C C . GLY D 1 259 ? 48.031 15.486 165.794 1.00 51.20 274 GLY D C 1
ATOM 9179 O O . GLY D 1 259 ? 49.178 15.066 165.625 1.00 53.48 274 GLY D O 1
ATOM 9180 N N . ASN D 1 260 ? 47.509 15.679 167.003 1.00 51.41 275 ASN D N 1
ATOM 9181 C CA . ASN D 1 260 ? 48.271 15.390 168.218 1.00 52.26 275 ASN D CA 1
ATOM 9182 C C . ASN D 1 260 ? 47.263 15.106 169.326 1.00 54.04 275 ASN D C 1
ATOM 9183 O O . ASN D 1 260 ? 46.638 16.031 169.854 1.00 54.58 275 ASN D O 1
ATOM 9188 N N . SER D 1 261 ? 47.116 13.826 169.671 1.00 55.68 276 SER D N 1
ATOM 9189 C CA . SER D 1 261 ? 46.113 13.428 170.651 1.00 54.26 276 SER D CA 1
ATOM 9190 C C . SER D 1 261 ? 46.414 13.990 172.030 1.00 59.57 276 SER D C 1
ATOM 9191 O O . SER D 1 261 ? 45.499 14.148 172.848 1.00 59.88 276 SER D O 1
ATOM 9194 N N A ARG D 1 262 ? 47.681 14.289 172.312 0.41 61.44 277 ARG D N 1
ATOM 9195 N N B ARG D 1 262 ? 47.677 14.316 172.302 0.59 61.30 277 ARG D N 1
ATOM 9196 C CA A ARG D 1 262 ? 48.036 14.802 173.628 0.41 64.30 277 ARG D CA 1
ATOM 9197 C CA B ARG D 1 262 ? 48.058 14.789 173.626 0.59 64.31 277 ARG D CA 1
ATOM 9198 C C A ARG D 1 262 ? 47.763 16.295 173.733 0.41 64.97 277 ARG D C 1
ATOM 9199 C C B ARG D 1 262 ? 47.840 16.292 173.771 0.59 64.98 277 ARG D C 1
ATOM 9200 O O A ARG D 1 262 ? 47.096 16.749 174.669 0.41 66.65 277 ARG D O 1
ATOM 9201 O O B ARG D 1 262 ? 47.283 16.751 174.775 0.59 66.53 277 ARG D O 1
ATOM 9216 N N . ASP D 1 263 ? 48.274 17.073 172.784 1.00 63.08 278 ASP D N 1
ATOM 9217 C CA . ASP D 1 263 ? 48.178 18.530 172.824 1.00 61.55 278 ASP D CA 1
ATOM 9218 C C . ASP D 1 263 ? 47.667 19.028 171.477 1.00 59.82 278 ASP D C 1
ATOM 9219 O O . ASP D 1 263 ? 48.447 19.200 170.536 1.00 60.88 278 ASP D O 1
ATOM 9224 N N . ALA D 1 264 ? 46.359 19.276 171.394 1.00 58.65 279 ALA D N 1
ATOM 9225 C CA . ALA D 1 264 ? 45.780 19.871 170.196 1.00 56.03 279 ALA D CA 1
ATOM 9226 C C . ALA D 1 264 ? 46.314 21.272 169.923 1.00 54.38 279 ALA D C 1
ATOM 9227 O O . ALA D 1 264 ? 46.120 21.787 168.815 1.00 50.92 279 ALA D O 1
ATOM 9229 N N . GLY D 1 265 ? 46.972 21.902 170.900 1.00 54.60 280 GLY D N 1
ATOM 9230 C CA . GLY D 1 265 ? 47.597 23.191 170.675 1.00 52.04 280 GLY D CA 1
ATOM 9231 C C . GLY D 1 265 ? 48.820 23.146 169.788 1.00 54.19 280 GLY D C 1
ATOM 9232 O O . GLY D 1 265 ? 49.306 24.206 169.382 1.00 56.79 280 GLY D O 1
ATOM 9233 N N . LEU D 1 266 ? 49.330 21.955 169.482 1.00 55.17 281 LEU D N 1
ATOM 9234 C CA . LEU D 1 266 ? 50.468 21.802 168.587 1.00 55.47 281 LEU D CA 1
ATOM 9235 C C . LEU D 1 266 ? 50.066 21.748 167.120 1.00 57.69 281 LEU D C 1
ATOM 9236 O O . LEU D 1 266 ? 50.948 21.715 166.254 1.00 58.49 281 LEU D O 1
ATOM 9241 N N . LEU D 1 267 ? 48.766 21.741 166.824 1.00 58.46 282 LEU D N 1
ATOM 9242 C CA . LEU D 1 267 ? 48.305 21.723 165.443 1.00 60.93 282 LEU D CA 1
ATOM 9243 C C . LEU D 1 267 ? 48.812 22.949 164.695 1.00 60.79 282 LEU D C 1
ATOM 9244 O O . LEU D 1 267 ? 48.754 24.074 165.198 1.00 59.54 282 LEU D O 1
ATOM 9249 N N . GLY D 1 268 ? 49.317 22.721 163.484 1.00 61.96 283 GLY D N 1
ATOM 9250 C CA . GLY D 1 268 ? 49.921 23.768 162.691 1.00 60.99 283 GLY D CA 1
ATOM 9251 C C . GLY D 1 268 ? 51.351 24.102 163.055 1.00 60.95 283 GLY D C 1
ATOM 9252 O O . GLY D 1 268 ? 52.004 24.840 162.307 1.00 66.88 283 GLY D O 1
ATOM 9253 N N A LYS D 1 269 ? 51.858 23.597 164.174 0.55 58.83 284 LYS D N 1
ATOM 9254 N N B LYS D 1 269 ? 51.865 23.578 164.162 0.45 58.79 284 LYS D N 1
ATOM 9255 C CA A LYS D 1 269 ? 53.218 23.859 164.618 0.55 58.11 284 LYS D CA 1
ATOM 9256 C CA B LYS D 1 269 ? 53.215 23.865 164.619 0.45 58.09 284 LYS D CA 1
ATOM 9257 C C A LYS D 1 269 ? 54.145 22.734 164.172 0.55 57.27 284 LYS D C 1
ATOM 9258 C C B LYS D 1 269 ? 54.152 22.722 164.241 0.45 57.29 284 LYS D C 1
ATOM 9259 O O A LYS D 1 269 ? 53.712 21.614 163.889 0.55 57.17 284 LYS D O 1
ATOM 9260 O O B LYS D 1 269 ? 53.727 21.577 164.070 0.45 57.34 284 LYS D O 1
ATOM 9271 N N . ASN D 1 270 ? 55.437 23.044 164.114 1.00 56.18 285 ASN D N 1
ATOM 9272 C CA . ASN D 1 270 ? 56.395 22.082 163.595 1.00 57.62 285 ASN D CA 1
ATOM 9273 C C . ASN D 1 270 ? 56.836 21.100 164.682 1.00 57.19 285 ASN D C 1
ATOM 9274 O O . ASN D 1 270 ? 56.577 21.279 165.875 1.00 56.21 285 ASN D O 1
ATOM 9279 N N . LEU D 1 271 ? 57.511 20.038 164.238 1.00 60.53 286 LEU D N 1
ATOM 9280 C CA . LEU D 1 271 ? 57.874 18.937 165.122 1.00 60.04 286 LEU D CA 1
ATOM 9281 C C . LEU D 1 271 ? 58.845 19.357 166.223 1.00 59.38 286 LEU D C 1
ATOM 9282 O O . LEU D 1 271 ? 58.877 18.717 167.280 1.00 59.00 286 LEU D O 1
ATOM 9287 N N . ALA D 1 272 ? 59.626 20.419 166.011 1.00 58.69 287 ALA D N 1
ATOM 9288 C CA . ALA D 1 272 ? 60.626 20.806 167.000 1.00 57.81 287 ALA D CA 1
ATOM 9289 C C . ALA D 1 272 ? 60.005 21.417 168.248 1.00 60.05 287 ALA D C 1
ATOM 9290 O O . ALA D 1 272 ? 60.653 21.433 169.301 1.00 65.21 287 ALA D O 1
ATOM 9292 N N . LYS D 1 273 ? 58.772 21.924 168.160 1.00 57.64 288 LYS D N 1
ATOM 9293 C CA . LYS D 1 273 ? 58.103 22.417 169.359 1.00 59.37 288 LYS D CA 1
ATOM 9294 C C . LYS D 1 273 ? 57.884 21.296 170.365 1.00 57.78 288 LYS D C 1
ATOM 9295 O O . LYS D 1 273 ? 57.862 21.540 171.576 1.00 57.50 288 LYS D O 1
ATOM 9301 N N . ALA D 1 274 ? 57.742 20.063 169.884 1.00 56.53 289 ALA D N 1
ATOM 9302 C CA . ALA D 1 274 ? 57.492 18.904 170.726 1.00 53.45 289 ALA D CA 1
ATOM 9303 C C . ALA D 1 274 ? 58.664 17.941 170.809 1.00 51.34 289 ALA D C 1
ATOM 9304 O O . ALA D 1 274 ? 58.777 17.214 171.796 1.00 53.02 289 ALA D O 1
ATOM 9306 N N . ASP D 1 275 ? 59.529 17.911 169.797 1.00 52.03 290 ASP D N 1
ATOM 9307 C CA . ASP D 1 275 ? 60.632 16.951 169.724 1.00 56.25 290 ASP D CA 1
ATOM 9308 C C . ASP D 1 275 ? 61.891 17.652 169.225 1.00 60.37 290 ASP D C 1
ATOM 9309 O O . ASP D 1 275 ? 62.505 17.228 168.241 1.00 63.38 290 ASP D O 1
ATOM 9314 N N . PRO D 1 276 ? 62.320 18.723 169.900 1.00 59.68 291 PRO D N 1
ATOM 9315 C CA . PRO D 1 276 ? 63.429 19.525 169.354 1.00 60.22 291 PRO D CA 1
ATOM 9316 C C . PRO D 1 276 ? 64.717 18.743 169.168 1.00 62.12 291 PRO D C 1
ATOM 9317 O O . PRO D 1 276 ? 65.545 19.133 168.336 1.00 61.38 291 PRO D O 1
ATOM 9321 N N . GLN D 1 277 ? 64.897 17.639 169.898 1.00 66.10 292 GLN D N 1
ATOM 9322 C CA . GLN D 1 277 ? 66.136 16.869 169.847 1.00 67.28 292 GLN D CA 1
ATOM 9323 C C . GLN D 1 277 ? 66.228 16.026 168.580 1.00 65.23 292 GLN D C 1
ATOM 9324 O O . GLN D 1 277 ? 67.262 16.021 167.903 1.00 63.47 292 GLN D O 1
ATOM 9330 N N . HIS D 1 278 ? 65.162 15.295 168.253 1.00 67.82 293 HIS D N 1
ATOM 9331 C CA . HIS D 1 278 ? 65.172 14.346 167.147 1.00 70.74 293 HIS D CA 1
ATOM 9332 C C . HIS D 1 278 ? 64.343 14.806 165.954 1.00 68.32 293 HIS D C 1
ATOM 9333 O O . HIS D 1 278 ? 64.171 14.031 165.009 1.00 68.82 293 HIS D O 1
ATOM 9340 N N . ALA D 1 279 ? 63.832 16.042 165.971 1.00 66.95 294 ALA D N 1
ATOM 9341 C CA . ALA D 1 279 ? 62.965 16.514 164.893 1.00 63.53 294 ALA D CA 1
ATOM 9342 C C . ALA D 1 279 ? 63.622 16.338 163.532 1.00 60.59 294 ALA D C 1
ATOM 9343 O O . ALA D 1 279 ? 63.009 15.813 162.596 1.00 59.10 294 ALA D O 1
ATOM 9345 N N . GLY D 1 280 ? 64.883 16.760 163.412 1.00 59.26 295 GLY D N 1
ATOM 9346 C CA . GLY D 1 280 ? 65.561 16.678 162.127 1.00 58.23 295 GLY D CA 1
ATOM 9347 C C . GLY D 1 280 ? 65.711 15.254 161.629 1.00 58.21 295 GLY D C 1
ATOM 9348 O O . GLY D 1 280 ? 65.516 14.976 160.443 1.00 63.78 295 GLY D O 1
ATOM 9349 N N . GLU D 1 281 ? 66.054 14.330 162.526 1.00 58.83 296 GLU D N 1
ATOM 9350 C CA . GLU D 1 281 ? 66.217 12.942 162.113 1.00 61.29 296 GLU D CA 1
ATOM 9351 C C . GLU D 1 281 ? 64.871 12.282 161.843 1.00 63.04 296 GLU D C 1
ATOM 9352 O O . GLU D 1 281 ? 64.747 11.471 160.916 1.00 62.61 296 GLU D O 1
ATOM 9358 N N . LEU D 1 282 ? 63.852 12.620 162.637 1.00 62.03 297 LEU D N 1
ATOM 9359 C CA . LEU D 1 282 ? 62.518 12.083 162.393 1.00 58.90 297 LEU D CA 1
ATOM 9360 C C . LEU D 1 282 ? 62.012 12.465 161.005 1.00 60.27 297 LEU D C 1
ATOM 9361 O O . LEU D 1 282 ? 61.431 11.634 160.295 1.00 58.28 297 LEU D O 1
ATOM 9366 N N . LEU D 1 283 ? 62.240 13.714 160.592 1.00 60.91 298 LEU D N 1
ATOM 9367 C CA . LEU D 1 283 ? 61.707 14.194 159.324 1.00 59.12 298 LEU D CA 1
ATOM 9368 C C . LEU D 1 283 ? 62.511 13.717 158.124 1.00 56.40 298 LEU D C 1
ATOM 9369 O O . LEU D 1 283 ? 61.973 13.678 157.012 1.00 51.82 298 LEU D O 1
ATOM 9374 N N A GLN D 1 284 ? 63.791 13.389 158.322 0.53 58.73 299 GLN D N 1
ATOM 9375 N N B GLN D 1 284 ? 63.770 13.330 158.308 0.47 58.70 299 GLN D N 1
ATOM 9376 C CA A GLN D 1 284 ? 64.586 12.812 157.245 0.53 59.87 299 GLN D CA 1
ATOM 9377 C CA B GLN D 1 284 ? 64.519 12.817 157.169 0.47 59.85 299 GLN D CA 1
ATOM 9378 C C A GLN D 1 284 ? 64.141 11.389 156.946 0.53 60.87 299 GLN D C 1
ATOM 9379 C C B GLN D 1 284 ? 64.258 11.335 156.938 0.47 60.95 299 GLN D C 1
ATOM 9380 O O A GLN D 1 284 ? 63.990 11.011 155.778 0.53 62.17 299 GLN D O 1
ATOM 9381 O O B GLN D 1 284 ? 64.356 10.866 155.799 0.47 62.36 299 GLN D O 1
ATOM 9392 N N . LEU D 1 285 ? 63.923 10.586 157.990 1.00 61.17 300 LEU D N 1
ATOM 9393 C CA . LEU D 1 285 ? 63.430 9.229 157.786 1.00 63.34 300 LEU D CA 1
ATOM 9394 C C . LEU D 1 285 ? 62.046 9.250 157.152 1.00 67.76 300 LEU D C 1
ATOM 9395 O O . LEU D 1 285 ? 61.698 8.342 156.389 1.00 69.38 300 LEU D O 1
ATOM 9400 N N . LEU D 1 286 ? 61.261 10.289 157.447 1.00 68.54 301 LEU D N 1
ATOM 9401 C CA . LEU D 1 286 ? 59.982 10.496 156.777 1.00 67.16 301 LEU D CA 1
ATOM 9402 C C . LEU D 1 286 ? 60.176 10.688 155.278 1.00 65.27 301 LEU D C 1
ATOM 9403 O O . LEU D 1 286 ? 59.616 9.943 154.464 1.00 67.46 301 LEU D O 1
ATOM 9408 N N . ALA D 1 287 ? 60.970 11.693 154.894 1.00 61.52 302 ALA D N 1
ATOM 9409 C CA . ALA D 1 287 ? 61.231 11.928 153.476 1.00 57.04 302 ALA D CA 1
ATOM 9410 C C . ALA D 1 287 ? 61.808 10.690 152.804 1.00 57.06 302 ALA D C 1
ATOM 9411 O O . ALA D 1 287 ? 61.595 10.476 151.608 1.00 59.68 302 ALA D O 1
ATOM 9413 N N . ALA D 1 288 ? 62.521 9.858 153.560 1.00 59.81 303 ALA D N 1
ATOM 9414 C CA . ALA D 1 288 ? 63.024 8.580 153.080 1.00 63.50 303 ALA D CA 1
ATOM 9415 C C . ALA D 1 288 ? 61.999 7.456 153.185 1.00 65.25 303 ALA D C 1
ATOM 9416 O O . ALA D 1 288 ? 62.257 6.353 152.685 1.00 61.71 303 ALA D O 1
ATOM 9418 N N . GLY D 1 289 ? 60.854 7.702 153.824 1.00 66.51 304 GLY D N 1
ATOM 9419 C CA . GLY D 1 289 ? 59.829 6.686 153.944 1.00 64.04 304 GLY D CA 1
ATOM 9420 C C . GLY D 1 289 ? 60.203 5.502 154.804 1.00 66.11 304 GLY D C 1
ATOM 9421 O O . GLY D 1 289 ? 59.555 4.455 154.718 1.00 64.01 304 GLY D O 1
ATOM 9422 N N . LYS D 1 290 ? 61.225 5.637 155.642 1.00 69.67 305 LYS D N 1
ATOM 9423 C CA . LYS D 1 290 ? 61.675 4.552 156.499 1.00 68.84 305 LYS D CA 1
ATOM 9424 C C . LYS D 1 290 ? 61.011 4.656 157.866 1.00 64.36 305 LYS D C 1
ATOM 9425 O O . LYS D 1 290 ? 60.828 5.754 158.400 1.00 64.10 305 LYS D O 1
ATOM 9431 N N . SER D 1 291 ? 60.627 3.507 158.413 1.00 61.02 306 SER D N 1
ATOM 9432 C CA . SER D 1 291 ? 60.054 3.413 159.746 1.00 60.46 306 SER D CA 1
ATOM 9433 C C . SER D 1 291 ? 61.147 3.053 160.743 1.00 62.29 306 SER D C 1
ATOM 9434 O O . SER D 1 291 ? 62.064 2.289 160.420 1.00 65.38 306 SER D O 1
ATOM 9437 N N . ARG D 1 292 ? 61.052 3.607 161.953 1.00 60.40 307 ARG D N 1
ATOM 9438 C CA . ARG D 1 292 ? 62.067 3.368 162.970 1.00 61.80 307 ARG D CA 1
ATOM 9439 C C . ARG D 1 292 ? 61.442 3.397 164.358 1.00 61.94 307 ARG D C 1
ATOM 9440 O O . ARG D 1 292 ? 60.536 4.192 164.625 1.00 59.37 307 ARG D O 1
ATOM 9448 N N . LEU D 1 293 ? 61.932 2.520 165.232 1.00 64.17 308 LEU D N 1
ATOM 9449 C CA . LEU D 1 293 ? 61.592 2.534 166.648 1.00 64.66 308 LEU D CA 1
ATOM 9450 C C . LEU D 1 293 ? 62.718 3.192 167.435 1.00 66.10 308 LEU D C 1
ATOM 9451 O O . LEU D 1 293 ? 63.899 2.960 167.160 1.00 66.22 308 LEU D O 1
ATOM 9456 N N . PHE D 1 294 ? 62.347 4.013 168.413 1.00 65.19 309 PHE D N 1
ATOM 9457 C CA . PHE D 1 294 ? 63.302 4.785 169.196 1.00 66.87 309 PHE D CA 1
ATOM 9458 C C . PHE D 1 294 ? 63.184 4.429 170.668 1.00 73.81 309 PHE D C 1
ATOM 9459 O O . PHE D 1 294 ? 62.084 4.446 171.231 1.00 73.45 309 PHE D O 1
ATOM 9467 N N . ASN D 1 295 ? 64.318 4.121 171.289 1.00 80.72 310 ASN D N 1
ATOM 9468 C CA . ASN D 1 295 ? 64.381 3.809 172.714 1.00 84.45 310 ASN D CA 1
ATOM 9469 C C . ASN D 1 295 ? 64.774 5.080 173.458 1.00 86.86 310 ASN D C 1
ATOM 9470 O O . ASN D 1 295 ? 65.949 5.451 173.500 1.00 86.02 310 ASN D O 1
ATOM 9475 N N . GLU D 1 296 ? 63.783 5.756 174.035 1.00 92.16 311 GLU D N 1
ATOM 9476 C CA . GLU D 1 296 ? 64.031 6.913 174.881 1.00 97.35 311 GLU D CA 1
ATOM 9477 C C . GLU D 1 296 ? 64.164 6.446 176.332 1.00 99.16 311 GLU D C 1
ATOM 9478 O O . GLU D 1 296 ? 64.264 5.248 176.613 1.00 97.28 311 GLU D O 1
ATOM 9484 N N . ASN D 1 297 ? 64.157 7.392 177.274 1.00 103.41 312 ASN D N 1
ATOM 9485 C CA . ASN D 1 297 ? 64.423 7.057 178.672 1.00 105.08 312 ASN D CA 1
ATOM 9486 C C . ASN D 1 297 ? 63.310 6.198 179.264 1.00 99.37 312 ASN D C 1
ATOM 9487 O O . ASN D 1 297 ? 63.554 5.079 179.729 1.00 98.71 312 ASN D O 1
ATOM 9492 N N . ASP D 1 298 ? 62.076 6.705 179.257 1.00 98.63 313 ASP D N 1
ATOM 9493 C CA . ASP D 1 298 ? 60.945 5.993 179.844 1.00 101.47 313 ASP D CA 1
ATOM 9494 C C . ASP D 1 298 ? 59.822 5.748 178.839 1.00 97.33 313 ASP D C 1
ATOM 9495 O O . ASP D 1 298 ? 58.680 5.509 179.239 1.00 95.11 313 ASP D O 1
ATOM 9500 N N . ASP D 1 299 ? 60.119 5.793 177.543 1.00 96.72 314 ASP D N 1
ATOM 9501 C CA . ASP D 1 299 ? 59.106 5.523 176.531 1.00 93.67 314 ASP D CA 1
ATOM 9502 C C . ASP D 1 299 ? 59.789 5.149 175.226 1.00 89.71 314 ASP D C 1
ATOM 9503 O O . ASP D 1 299 ? 60.961 5.461 175.002 1.00 94.14 314 ASP D O 1
ATOM 9508 N N . LEU D 1 300 ? 59.039 4.468 174.369 1.00 80.87 315 LEU D N 1
ATOM 9509 C CA . LEU D 1 300 ? 59.482 4.154 173.021 1.00 72.16 315 LEU D CA 1
ATOM 9510 C C . LEU D 1 300 ? 58.694 4.995 172.027 1.00 67.19 315 LEU D C 1
ATOM 9511 O O . LEU D 1 300 ? 57.484 5.189 172.187 1.00 65.04 315 LEU D O 1
ATOM 9516 N N . LYS D 1 301 ? 59.394 5.508 171.017 1.00 64.30 316 LYS D N 1
ATOM 9517 C CA . LYS D 1 301 ? 58.797 6.254 169.919 1.00 59.09 316 LYS D CA 1
ATOM 9518 C C . LYS D 1 301 ? 58.893 5.438 168.639 1.00 57.62 316 LYS D C 1
ATOM 9519 O O . LYS D 1 301 ? 59.941 4.857 168.340 1.00 54.55 316 LYS D O 1
ATOM 9525 N N . VAL D 1 302 ? 57.800 5.407 167.883 1.00 56.93 317 VAL D N 1
ATOM 9526 C CA . VAL D 1 302 ? 57.746 4.714 166.603 1.00 57.59 317 VAL D CA 1
ATOM 9527 C C . VAL D 1 302 ? 57.315 5.716 165.542 1.00 55.54 317 VAL D C 1
ATOM 9528 O O . VAL D 1 302 ? 56.269 6.365 165.677 1.00 56.50 317 VAL D O 1
ATOM 9532 N N . LEU D 1 303 ? 58.132 5.857 164.504 1.00 48.62 318 LEU D N 1
ATOM 9533 C CA . LEU D 1 303 ? 57.805 6.678 163.351 1.00 47.42 318 LEU D CA 1
ATOM 9534 C C . LEU D 1 303 ? 57.394 5.751 162.216 1.00 48.20 318 LEU D C 1
ATOM 9535 O O . LEU D 1 303 ? 58.182 4.903 161.788 1.00 51.91 318 LEU D O 1
ATOM 9540 N N . GLN D 1 304 ? 56.158 5.885 161.758 1.00 47.93 319 GLN D N 1
ATOM 9541 C CA . GLN D 1 304 ? 55.662 5.094 160.634 1.00 49.88 319 GLN D CA 1
ATOM 9542 C C . GLN D 1 304 ? 55.212 6.047 159.549 1.00 57.19 319 GLN D C 1
ATOM 9543 O O . GLN D 1 304 ? 54.161 6.700 159.703 1.00 62.75 319 GLN D O 1
ATOM 9549 N N . PRO D 1 305 ? 55.959 6.179 158.459 1.00 53.14 320 PRO D N 1
ATOM 9550 C CA . PRO D 1 305 ? 55.531 7.056 157.369 1.00 48.66 320 PRO D CA 1
ATOM 9551 C C . PRO D 1 305 ? 54.421 6.417 156.554 1.00 43.92 320 PRO D C 1
ATOM 9552 O O . PRO D 1 305 ? 54.216 5.201 156.569 1.00 41.85 320 PRO D O 1
ATOM 9556 N N . LEU D 1 306 ? 53.689 7.274 155.847 1.00 41.64 321 LEU D N 1
ATOM 9557 C CA . LEU D 1 306 ? 52.606 6.836 154.985 1.00 41.93 321 LEU D CA 1
ATOM 9558 C C . LEU D 1 306 ? 52.478 7.810 153.825 1.00 50.87 321 LEU D C 1
ATOM 9559 O O . LEU D 1 306 ? 52.754 9.005 153.965 1.00 56.10 321 LEU D O 1
ATOM 9564 N N . GLN D 1 307 ? 52.059 7.288 152.675 1.00 52.41 322 GLN D N 1
ATOM 9565 C CA . GLN D 1 307 ? 51.695 8.140 151.556 1.00 56.24 322 GLN D CA 1
ATOM 9566 C C . GLN D 1 307 ? 50.185 8.304 151.555 1.00 55.58 322 GLN D C 1
ATOM 9567 O O . GLN D 1 307 ? 49.467 7.314 151.345 1.00 59.71 322 GLN D O 1
ATOM 9573 N N . PRO D 1 308 ? 49.654 9.507 151.793 1.00 51.80 323 PRO D N 1
ATOM 9574 C CA . PRO D 1 308 ? 48.189 9.652 151.861 1.00 54.35 323 PRO D CA 1
ATOM 9575 C C . PRO D 1 308 ? 47.499 9.299 150.556 1.00 61.19 323 PRO D C 1
ATOM 9576 O O . PRO D 1 308 ? 46.377 8.777 150.570 1.00 65.79 323 PRO D O 1
ATOM 9580 N N . ILE D 1 309 ? 48.146 9.576 149.428 1.00 61.19 324 ILE D N 1
ATOM 9581 C CA . ILE D 1 309 ? 47.683 9.166 148.104 1.00 60.54 324 ILE D CA 1
ATOM 9582 C C . ILE D 1 309 ? 48.891 8.707 147.296 1.00 63.63 324 ILE D C 1
ATOM 9583 O O . ILE D 1 309 ? 50.035 9.049 147.625 1.00 65.37 324 ILE D O 1
ATOM 9588 N N . PRO D 1 310 ? 48.671 7.909 146.245 1.00 63.39 325 PRO D N 1
ATOM 9589 C CA . PRO D 1 310 ? 49.809 7.308 145.533 1.00 63.73 325 PRO D CA 1
ATOM 9590 C C . PRO D 1 310 ? 50.765 8.351 144.969 1.00 60.89 325 PRO D C 1
ATOM 9591 O O . PRO D 1 310 ? 50.352 9.360 144.393 1.00 55.42 325 PRO D O 1
ATOM 9595 N N . GLY D 1 311 ? 52.061 8.086 145.145 1.00 61.80 326 GLY D N 1
ATOM 9596 C CA . GLY D 1 311 ? 53.115 8.964 144.687 1.00 61.42 326 GLY D CA 1
ATOM 9597 C C . GLY D 1 311 ? 53.351 10.196 145.534 1.00 62.33 326 GLY D C 1
ATOM 9598 O O . GLY D 1 311 ? 54.282 10.959 145.240 1.00 64.24 326 GLY D O 1
ATOM 9599 N N . ALA D 1 312 ? 52.557 10.415 146.579 1.00 58.02 327 ALA D N 1
ATOM 9600 C CA . ALA D 1 312 ? 52.648 11.664 147.314 1.00 53.86 327 ALA D CA 1
ATOM 9601 C C . ALA D 1 312 ? 53.860 11.667 148.240 1.00 57.47 327 ALA D C 1
ATOM 9602 O O . ALA D 1 312 ? 54.400 10.620 148.614 1.00 59.51 327 ALA D O 1
ATOM 9604 N N . LYS D 1 313 ? 54.293 12.870 148.594 1.00 56.25 328 LYS D N 1
ATOM 9605 C CA . LYS D 1 313 ? 55.308 13.009 149.620 1.00 57.88 328 LYS D CA 1
ATOM 9606 C C . LYS D 1 313 ? 54.815 12.339 150.900 1.00 55.96 328 LYS D C 1
ATOM 9607 O O . LYS D 1 313 ? 53.657 12.540 151.293 1.00 52.86 328 LYS D O 1
ATOM 9613 N N . PRO D 1 314 ? 55.641 11.526 151.558 1.00 57.00 329 PRO D N 1
ATOM 9614 C CA . PRO D 1 314 ? 55.149 10.731 152.694 1.00 54.10 329 PRO D CA 1
ATOM 9615 C C . PRO D 1 314 ? 54.776 11.612 153.875 1.00 54.06 329 PRO D C 1
ATOM 9616 O O . PRO D 1 314 ? 55.566 12.447 154.321 1.00 53.04 329 PRO D O 1
ATOM 9620 N N . TRP D 1 315 ? 53.555 11.422 154.372 1.00 56.04 330 TRP D N 1
ATOM 9621 C CA . TRP D 1 315 ? 53.176 11.927 155.682 1.00 50.41 330 TRP D CA 1
ATOM 9622 C C . TRP D 1 315 ? 53.643 10.935 156.743 1.00 48.47 330 TRP D C 1
ATOM 9623 O O . TRP D 1 315 ? 54.269 9.916 156.441 1.00 47.77 330 TRP D O 1
ATOM 9634 N N . GLY D 1 316 ? 53.340 11.214 157.999 1.00 48.07 331 GLY D N 1
ATOM 9635 C CA . GLY D 1 316 ? 53.859 10.383 159.069 1.00 46.99 331 GLY D CA 1
ATOM 9636 C C . GLY D 1 316 ? 52.901 10.259 160.227 1.00 48.34 331 GLY D C 1
ATOM 9637 O O . GLY D 1 316 ? 52.123 11.172 160.518 1.00 53.65 331 GLY D O 1
ATOM 9638 N N . VAL D 1 317 ? 52.965 9.112 160.892 1.00 44.22 332 VAL D N 1
ATOM 9639 C CA . VAL D 1 317 ? 52.331 8.915 162.184 1.00 47.40 332 VAL D CA 1
ATOM 9640 C C . VAL D 1 317 ? 53.438 8.653 163.202 1.00 46.38 332 VAL D C 1
ATOM 9641 O O . VAL D 1 317 ? 54.407 7.941 162.914 1.00 46.55 332 VAL D O 1
ATOM 9645 N N . LEU D 1 318 ? 53.333 9.290 164.365 1.00 44.77 333 LEU D N 1
ATOM 9646 C CA . LEU D 1 318 ? 54.362 9.202 165.396 1.00 48.32 333 LEU D CA 1
ATOM 9647 C C . LEU D 1 318 ? 53.709 8.736 166.689 1.00 53.21 333 LEU D C 1
ATOM 9648 O O . LEU D 1 318 ? 52.989 9.504 167.336 1.00 54.53 333 LEU D O 1
ATOM 9653 N N . LEU D 1 319 ? 53.951 7.479 167.057 1.00 57.22 334 LEU D N 1
ATOM 9654 C CA . LEU D 1 319 ? 53.456 6.932 168.312 1.00 57.59 334 LEU D CA 1
ATOM 9655 C C . LEU D 1 319 ? 54.482 7.132 169.414 1.00 55.38 334 LEU D C 1
ATOM 9656 O O . LEU D 1 319 ? 55.690 7.026 169.186 1.00 54.58 334 LEU D O 1
ATOM 9661 N N . GLU D 1 320 ? 53.988 7.408 170.615 1.00 57.57 335 GLU D N 1
ATOM 9662 C CA . GLU D 1 320 ? 54.811 7.442 171.817 1.00 60.60 335 GLU D CA 1
ATOM 9663 C C . GLU D 1 320 ? 54.089 6.643 172.889 1.00 55.76 335 GLU D C 1
ATOM 9664 O O . GLU D 1 320 ? 52.956 6.971 173.250 1.00 53.52 335 GLU D O 1
ATOM 9670 N N . VAL D 1 321 ? 54.727 5.579 173.369 1.00 55.00 336 VAL D N 1
ATOM 9671 C CA . VAL D 1 321 ? 54.129 4.701 174.372 1.00 62.87 336 VAL D CA 1
ATOM 9672 C C . VAL D 1 321 ? 55.097 4.572 175.524 1.00 66.78 336 VAL D C 1
ATOM 9673 O O . VAL D 1 321 ? 56.253 4.179 175.346 1.00 66.47 336 VAL D O 1
ATOM 9677 N N . PRO D 1 322 ? 54.692 4.913 176.758 1.00 67.69 337 PRO D N 1
ATOM 9678 C CA . PRO D 1 322 ? 55.611 4.788 177.891 1.00 70.18 337 PRO D CA 1
ATOM 9679 C C . PRO D 1 322 ? 55.935 3.329 178.160 1.00 72.30 337 PRO D C 1
ATOM 9680 O O . PRO D 1 322 ? 55.064 2.459 178.083 1.00 74.84 337 PRO D O 1
ATOM 9684 N N . LYS D 1 323 ? 57.208 3.060 178.461 1.00 72.27 338 LYS D N 1
ATOM 9685 C CA . LYS D 1 323 ? 57.542 1.756 179.017 1.00 77.00 338 LYS D CA 1
ATOM 9686 C C . LYS D 1 323 ? 56.818 1.522 180.336 1.00 81.97 338 LYS D C 1
ATOM 9687 O O . LYS D 1 323 ? 56.649 0.368 180.746 1.00 84.15 338 LYS D O 1
ATOM 9693 N N . SER D 1 324 ? 56.392 2.602 181.001 1.00 83.95 339 SER D N 1
ATOM 9694 C CA . SER D 1 324 ? 55.557 2.502 182.193 1.00 86.52 339 SER D CA 1
ATOM 9695 C C . SER D 1 324 ? 54.369 1.571 181.978 1.00 89.47 339 SER D C 1
ATOM 9696 O O . SER D 1 324 ? 53.969 0.839 182.891 1.00 89.34 339 SER D O 1
ATOM 9699 N N . ALA D 1 325 ? 53.794 1.576 180.777 1.00 93.96 340 ALA D N 1
ATOM 9700 C CA . ALA D 1 325 ? 52.676 0.702 180.448 1.00 97.85 340 ALA D CA 1
ATOM 9701 C C . ALA D 1 325 ? 53.089 -0.445 179.534 1.00 99.26 340 ALA D C 1
ATOM 9702 O O . ALA D 1 325 ? 52.235 -1.054 178.882 1.00 99.47 340 ALA D O 1
ATOM 9704 N N . LEU D 1 326 ? 54.380 -0.751 179.472 1.00 101.02 341 LEU D N 1
ATOM 9705 C CA . LEU D 1 326 ? 54.865 -1.824 178.613 1.00 103.51 341 LEU D CA 1
ATOM 9706 C C . LEU D 1 326 ? 56.071 -2.512 179.243 1.00 106.67 341 LEU D C 1
ATOM 9707 O O . LEU D 1 326 ? 57.192 -2.008 179.173 1.00 107.71 341 LEU D O 1
#

B-factor: mean 52.22, std 19.6, range [19.34, 149.13]

Nearest PDB structures (foldseek):
  6fu4-assembly2_B  TM=9.952E-01  e=5.268E-53  Pseudomonas aeruginosa PAO1
  6f9g-assembly3_C  TM=9.463E-01  e=3.680E-31  Pseudomonas putida KT2440
  7prr-assembly1_B  TM=7.960E-01  e=3.967E-21  Pseudomonas aeruginosa PAO1
  6pzj-assembly1_A-2  TM=8.912E-01  e=1.392E-18  Leptospira interrogans serovar Copenhageni str. Fiocruz L1-130
  3lid-assembly1_A  TM=5.279E-01  e=2.001E-06  Vibrio parahaemolyticus

CATH classification: 3.30.450.20

Organism: Pseudomonas aeruginosa (strain ATCC 15692 / DSM 22644 / CIP 104116 / JCM 14847 / LMG 12228 / 1C / PRS 101 / PAO1) (NCBI:txid208964)

Radius of gyration: 43.51 Å; Cα contacts (8 Å, |Δi|>4): 2498; chains: 4; bounding box: 56×57×153 Å

Secondary structure (DSSP, 8-state):
--HHHHHHHHHHHHHHHHHHHHHH--HHHHHHHHHHHHHHHHHHHHTTSS-HHHHHHHHHHHHHHHHHT-TT--EEEEEB-TTTTTS-GGGGTTBGGGTB-TTS-BEEEEEESSTT-EEEE--HHHHT---B-TTS-BTTHHHHHHHHHSS-EEPPP--EEETTEEE--EEE--EEETTEEEE--EE--HHHHHHHHHHHHHTSGGGTSEEEEE-TTSBEEEETT-GGGBT-BGGGT-TTTHHHHHHHHHTT--EEEEETTEEEEEEEE-SSTTPPPEEEEEEEEHHHHT--/-HHHHHHHHHHHHHHHHHHHHH--HHHHHHHHHHHHHHHHHHHHTTSS-HHHHHHHHHHHHHHHHHT-TT--EEEEEBPTTTTTS-GGGSTT-GGGTB-TTS-BEEEEE-SSTT--EEE--HHHHT---B-TTSSBTTHHHHHHHHHSS-EEPPP--EEETTEEE--EEE--EEETTEEEE--EE--HHHHHHHHHHHHHTTGGGTSEEEEE-TTSBEEEESS-GGGTT-BGGGT-TTTHHHHHHHHHTT--EEEE-SSEEEEEEEE-SSTTPPPEEEEEEEEGGG-/--HHHHHHHHHHHHHHHHHHHHHH--HHHHHHHHHHHHHHHHHHHHTTSS-HHHHHHHHHHHHHHHHHT-TT-SEEEEEBPTTTTTS-GGGGTT-GGGTB-SSS-BEEEEEESSTT-EEEE--HHHHT---B-SSS-BTTHHHHHHHHHSS-EEPPP--EEETTEEE--EEE--EEETTEEEE--EE--HHHHHHHHHHHHHTTGGGTSEEEEE-TT-BEEEESS-GGGBT-BHHHH-TTTHHHHHHHHHHT--EEEE-SSEEEEEEEE-SSTTSPPEEEEEEEEHHHH--/-TTHHHHHHHHHHHHHHHHHH--HHHHHHHHHHHHHHHHHHHHTTSS-HHHHHHHHHHHHHHHHHT-TT-SEEEEEBPTT-SSS-GGGGTTBGGGTB-TTS-BEEEEEEEETTEEEEE--HHHHT---B-SSSSBTTHHHHHHHHHSS-EEPPP--EEETTEEE--EEE--EEETTEEEE--EE--HHHHHHHHHHHHHTTGGGTSEEEEE-TTSBEEEESS-GGGBTSBGGGT-TTTHHHHHHHHHTT--EEEE-SSEEEEEEEE-SSTTPPPEEEEEEEEGGG-

InterPro domains:
  IPR003660 HAMP domain [PF00672] (381-433)
  IPR003660 HAMP domain [PS50885] (383-437)
  IPR003660 HAMP domain [SM00304] (383-437)
  IPR004089 Methyl-accepting chemotaxis protein (MCP) signalling domain [PF00015] (526-681)
  IPR004089 Methyl-accepting chemotaxis protein (MCP) signalling domain [PS50111] (442-678)
  IPR004089 Methyl-accepting chemotaxis protein (MCP) signalling domain [SM00283] (452-713)

Sequence (1156 aa):
QLDESARLRLEARGEELQALRIQRRYFDAFQQYGKKGFSRQQILFLRDQAQQKRFLDAYDLREDLTRRQVRTALAANPEVLGLYVVFEPNALDGKDELFVDQPALGSNDKKGRFSLYWAQATPGQLESESIESELADTSSGPSGAAYNAWYTCPKEESGQPCVLDPYFDKVGERRQLLTSIAFPLELDGKVIGVGLDINLLSSNLQALSEQQGNRRELYDGVGQVGILSPAGLFAGNSRDAGLLGKNLAKKADPQHAGELLQLLAAGKSRLFNEENDDLKVLQPLQPIPGAKPWGVLLEVPKKSALLGPDESARLRRLEARGELQALRIQRYFDAFQQYGKKGFSRQILFLRDQAQKRRFFLDAYDLREDLTRRQVRTALAANPEVLGLYVVFEPNALDGKDELFVDQPALGSNDKGRFSLYWAQATPGQLESESIESELADTSSGPSGAAYNAWYTCPKEESGQPCVLDPYFDKVGERQLLTSIAFPLELDGKKVIGVGLDINLSNLQALLSEQGNRRELYDGVGQVGILSPAGLFAGNSRRDAGLLGKNLAKKADPQHAGELLQQLLAAGKKSRLFNENDDLKVLQPLQPIPGAKKPWGVLLEVPKSALQLDEESARRLRLEARGELQALRRIQRRYFDAFQYGKKGFSRQQILFLRDQAQKRFLDAYDLREDLTRRQVRTALAANPEVLGLYVVFEPNALDGKDELFVDQPALGSNNDKKGRFSLYWAQATPGQLESESIESELADTSSGPSGAAYNAWYTCPKESGQPCVLDPYFDKVGEERRQLLTSIAFPLELDGKKVIGVGLDINLSNLQALSEQGNRRELYDGVGQVGILSPAGLFAGNSRDAGLLGKNNLAKKADPQQHAGELLQLLAAGKSRLFNENDDLKVLQPLQPIPGAKPWGVLLEEVPKSALLGESARRLRRLEARRGELQALRIQRYFDAFQYGKKGFSRRQILFLRDQAQKRFLDAYDLREDLTRRQVRTALAANPEVLGLYVVFEPNALDGKDELFVDQPALGSNDKGRFSLYWAQQAATTPPGGQLEESESIESELADTSSGPSGAAYNAWYTCPKESGQPCVLDPYFDKVGEERRQLLTSIAFPLELDGKVIGVGLDINLSNLQALSEQGNRELYDGVGQVGILSPAGLFAGNSRRDAGLLGKKNLAKADPQHAGELLQQLLAAGKSRLFNENDDLKVLQPLQPIPGAKPWGVLLEVPKSAL